Protein AF-0000000087748034 (afdb_homodimer)

Structure (mmCIF, N/CA/C/O backbone):
data_AF-0000000087748034-model_v1
#
loop_
_entity.id
_entity.type
_entity.pdbx_description
1 polymer 'Histidine acid phosphatase'
#
loop_
_atom_site.group_PDB
_atom_site.id
_atom_site.type_symbol
_atom_site.label_atom_id
_atom_site.label_alt_id
_atom_site.label_comp_id
_atom_site.label_asym_id
_atom_site.label_entity_id
_atom_site.label_seq_id
_atom_site.pdbx_PDB_ins_code
_atom_site.Cartn_x
_atom_site.Cartn_y
_atom_site.Cartn_z
_atom_site.occupancy
_atom_site.B_iso_or_equiv
_atom_site.auth_seq_id
_atom_site.auth_comp_id
_atom_site.auth_asym_id
_atom_site.auth_atom_id
_atom_site.pdbx_PDB_model_num
ATOM 1 N N . MET A 1 1 ? -36.781 3.859 18.625 1 56.34 1 MET A N 1
ATOM 2 C CA . MET A 1 1 ? -36.312 2.594 18.062 1 56.34 1 MET A CA 1
ATOM 3 C C . MET A 1 1 ? -34.812 2.633 17.781 1 56.34 1 MET A C 1
ATOM 5 O O . MET A 1 1 ? -34.281 3.688 17.469 1 56.34 1 MET A O 1
ATOM 9 N N . ASP A 1 2 ? -34.062 1.577 18.156 1 84.31 2 ASP A N 1
ATOM 10 C CA . ASP A 1 2 ? -32.625 1.481 18.047 1 84.31 2 ASP A CA 1
ATOM 11 C C . ASP A 1 2 ? -32.188 1.402 16.578 1 84.31 2 ASP A C 1
ATOM 13 O O . ASP A 1 2 ? -32.906 0.862 15.742 1 84.31 2 ASP A O 1
ATOM 17 N N . SER A 1 3 ? -31.25 2.23 16.062 1 94.75 3 SER A N 1
ATOM 18 C CA . SER A 1 3 ? -30.75 2.207 14.695 1 94.75 3 SER A CA 1
ATOM 19 C C . SER A 1 3 ? -29.781 1.055 14.484 1 94.75 3 SER A C 1
ATOM 21 O O . SER A 1 3 ? -29.219 0.518 15.445 1 94.75 3 SER A O 1
ATOM 23 N N . GLU A 1 4 ? -29.781 0.592 13.289 1 96.69 4 GLU A N 1
ATOM 24 C CA . GLU A 1 4 ? -28.859 -0.47 12.906 1 96.69 4 GLU A CA 1
ATOM 25 C C . GLU A 1 4 ? -27.609 0.097 12.219 1 96.69 4 GLU A C 1
ATOM 27 O O . GLU A 1 4 ? -27.719 0.915 11.305 1 96.69 4 GLU A O 1
ATOM 32 N N . LEU A 1 5 ? -26.422 -0.337 12.711 1 97.75 5 LEU A N 1
ATOM 33 C CA . LEU A 1 5 ? -25.156 0.064 12.109 1 97.75 5 LEU A CA 1
ATOM 34 C C . LEU A 1 5 ? -24.797 -0.843 10.938 1 97.75 5 LEU A C 1
ATOM 36 O O . LEU A 1 5 ? -24.812 -2.068 11.062 1 97.75 5 LEU A O 1
ATOM 40 N N . HIS A 1 6 ? -24.422 -0.184 9.734 1 96.56 6 HIS A N 1
ATOM 41 C CA . HIS A 1 6 ? -24.156 -0.978 8.539 1 96.56 6 HIS A CA 1
ATOM 42 C C . HIS A 1 6 ? -22.719 -0.833 8.078 1 96.56 6 HIS A C 1
ATOM 44 O O . HIS A 1 6 ? -22.172 -1.727 7.422 1 96.56 6 HIS A O 1
ATOM 50 N N . LEU A 1 7 ? -22.109 0.277 8.367 1 97.94 7 LEU A N 1
ATOM 51 C CA . LEU A 1 7 ? -20.797 0.588 7.84 1 97.94 7 LEU A CA 1
ATOM 52 C C . LEU A 1 7 ? -20.094 1.641 8.695 1 97.94 7 LEU A C 1
ATOM 54 O O . LEU A 1 7 ? -20.734 2.572 9.188 1 97.94 7 LEU A O 1
ATOM 58 N N . VAL A 1 8 ? -18.797 1.468 8.844 1 98.75 8 VAL A N 1
ATOM 59 C CA . VAL A 1 8 ? -17.953 2.479 9.477 1 98.75 8 VAL A CA 1
ATOM 60 C C . VAL A 1 8 ? -16.828 2.887 8.523 1 98.75 8 VAL A C 1
ATOM 62 O O . VAL A 1 8 ? -16.203 2.031 7.902 1 98.75 8 VAL A O 1
ATOM 65 N N . VAL A 1 9 ? -16.625 4.168 8.352 1 98.81 9 VAL A N 1
ATOM 66 C CA . VAL A 1 9 ? -15.484 4.738 7.633 1 98.81 9 VAL A CA 1
ATOM 67 C C . VAL A 1 9 ? -14.688 5.648 8.562 1 98.81 9 VAL A C 1
ATOM 69 O O . VAL A 1 9 ? -15.266 6.418 9.328 1 98.81 9 VAL A O 1
ATOM 72 N N . SER A 1 10 ? -13.398 5.516 8.562 1 98.88 10 SER A N 1
ATOM 73 C CA . SER A 1 10 ? -12.586 6.473 9.305 1 98.88 10 SER A CA 1
ATOM 74 C C . SER A 1 10 ? -11.531 7.109 8.414 1 98.88 10 SER A C 1
ATOM 76 O O . SER A 1 10 ? -11.055 6.488 7.461 1 98.88 10 SER A O 1
ATOM 78 N N . LEU A 1 11 ? -11.25 8.336 8.594 1 98.88 11 LEU A N 1
ATOM 79 C CA . LEU A 1 11 ? -10.086 9.055 8.102 1 98.88 11 LEU A CA 1
ATOM 80 C C . LEU A 1 11 ? -9.195 9.516 9.25 1 98.88 11 LEU A C 1
ATOM 82 O O . LEU A 1 11 ? -9.633 10.305 10.102 1 98.88 11 LEU A O 1
ATOM 86 N N . THR A 1 12 ? -7.973 9.023 9.266 1 98.88 12 THR A N 1
ATOM 87 C CA . THR A 1 12 ? -7.086 9.234 10.406 1 98.88 12 THR A CA 1
ATOM 88 C C . THR A 1 12 ? -5.82 9.969 9.977 1 98.88 12 THR A C 1
ATOM 90 O O . THR A 1 12 ? -5.176 9.586 9 1 98.88 12 THR A O 1
ATOM 93 N N . ARG A 1 13 ? -5.484 11.008 10.703 1 98.75 13 ARG A N 1
ATOM 94 C CA . ARG A 1 13 ? -4.191 11.672 10.547 1 98.75 13 ARG A CA 1
ATOM 95 C C . ARG A 1 13 ? -3.057 10.789 11.047 1 98.75 13 ARG A C 1
ATOM 97 O O . ARG A 1 13 ? -3.189 10.109 12.062 1 98.75 13 ARG A O 1
ATOM 104 N N . HIS A 1 14 ? -1.944 10.828 10.352 1 98.62 14 HIS A N 1
ATOM 105 C CA . HIS A 1 14 ? -0.799 10.07 10.844 1 98.62 14 HIS A CA 1
ATOM 106 C C . HIS A 1 14 ? -0.396 10.523 12.242 1 98.62 14 HIS A C 1
ATOM 108 O O . HIS A 1 14 ? -0.823 11.586 12.703 1 98.62 14 HIS A O 1
ATOM 114 N N . GLY A 1 15 ? 0.425 9.703 12.945 1 98.44 15 GLY A N 1
ATOM 115 C CA . GLY A 1 15 ? 0.906 10.016 14.289 1 98.44 15 GLY A CA 1
ATOM 116 C C . GLY A 1 15 ? 2.066 10.992 14.289 1 98.44 15 GLY A C 1
ATOM 117 O O . GLY A 1 15 ? 2.447 11.516 13.242 1 98.44 15 GLY A O 1
ATOM 118 N N . SER A 1 16 ? 2.574 11.188 15.477 1 98.19 16 SER A N 1
ATOM 119 C CA . SER A 1 16 ? 3.723 12.07 15.641 1 98.19 16 SER A CA 1
ATOM 120 C C . SER A 1 16 ? 4.91 11.602 14.812 1 98.19 16 SER A C 1
ATOM 122 O O . SER A 1 16 ? 5.168 10.406 14.703 1 98.19 16 SER A O 1
ATOM 124 N N . ARG A 1 17 ? 5.621 12.57 14.297 1 97.81 17 ARG A N 1
ATOM 125 C CA . ARG A 1 17 ? 6.734 12.266 13.406 1 97.81 17 ARG A CA 1
ATOM 126 C C . ARG A 1 17 ? 7.926 13.172 13.688 1 97.81 17 ARG A C 1
ATOM 128 O O . ARG A 1 17 ? 7.805 14.148 14.43 1 97.81 17 ARG A O 1
ATOM 135 N N . ALA A 1 18 ? 9.086 12.828 13.109 1 97.56 18 ALA A N 1
ATOM 136 C CA . ALA A 1 18 ? 10.273 13.68 13.164 1 97.56 18 ALA A CA 1
ATOM 137 C C . ALA A 1 18 ? 10.141 14.867 12.219 1 97.56 18 ALA A C 1
ATOM 139 O O . ALA A 1 18 ? 9.383 14.812 11.242 1 97.56 18 ALA A O 1
ATOM 140 N N . PRO A 1 19 ? 10.844 15.961 12.531 1 97.81 19 PRO A N 1
ATOM 141 C CA . PRO A 1 19 ? 10.805 17.125 11.641 1 97.81 19 PRO A CA 1
ATOM 142 C C . PRO A 1 19 ? 11.367 16.828 10.25 1 97.81 19 PRO A C 1
ATOM 144 O O . PRO A 1 19 ? 12.07 15.828 10.07 1 97.81 19 PRO A O 1
ATOM 147 N N . ASN A 1 20 ? 10.977 17.656 9.297 1 96.25 20 ASN A N 1
ATOM 148 C CA . ASN A 1 20 ? 11.594 17.578 7.98 1 96.25 20 ASN A CA 1
ATOM 149 C C . ASN A 1 20 ? 13.086 17.859 8.039 1 96.25 20 ASN A C 1
ATOM 151 O O . ASN A 1 20 ? 13.555 18.562 8.938 1 96.25 20 ASN A O 1
ATOM 155 N N . ASN A 1 21 ? 13.781 17.375 7.074 1 93.06 21 ASN A N 1
ATOM 156 C CA . ASN A 1 21 ? 15.242 17.5 7.047 1 93.06 21 ASN A CA 1
ATOM 157 C C . ASN A 1 21 ? 15.68 18.953 7.059 1 93.06 21 ASN A C 1
ATOM 159 O O . ASN A 1 21 ? 16.719 19.281 7.629 1 93.06 21 ASN A O 1
ATOM 163 N N . ILE A 1 22 ? 14.953 19.828 6.551 1 95.62 22 ILE A N 1
ATOM 164 C CA . ILE A 1 22 ? 15.32 21.234 6.395 1 95.62 22 ILE A CA 1
ATOM 165 C C . ILE A 1 22 ? 15.406 21.891 7.766 1 95.62 22 ILE A C 1
ATOM 167 O O . ILE A 1 22 ? 16.031 22.938 7.914 1 95.62 22 ILE A O 1
ATOM 171 N N . ALA A 1 23 ? 14.781 21.312 8.75 1 96.38 23 ALA A N 1
ATOM 172 C CA . ALA A 1 23 ? 14.781 21.875 10.102 1 96.38 23 ALA A CA 1
ATOM 173 C C . ALA A 1 23 ? 16.203 22.031 10.633 1 96.38 23 ALA A C 1
ATOM 175 O O . ALA A 1 23 ? 16.5 22.953 11.391 1 96.38 23 ALA A O 1
ATOM 176 N N . LYS A 1 24 ? 17.094 21.188 10.133 1 95.31 24 LYS A N 1
ATOM 177 C CA . LYS A 1 24 ? 18.484 21.234 10.547 1 95.31 24 LYS A CA 1
ATOM 178 C C . LYS A 1 24 ? 19.141 22.547 10.125 1 95.31 24 LYS A C 1
ATOM 180 O O . LYS A 1 24 ? 20.031 23.062 10.82 1 95.31 24 LYS A O 1
ATOM 185 N N . PHE A 1 25 ? 18.656 23.031 9.039 1 96.75 25 PHE A N 1
ATOM 186 C CA . PHE A 1 25 ? 19.25 24.234 8.477 1 96.75 25 PHE A CA 1
ATOM 187 C C . PHE A 1 25 ? 18.484 25.484 8.906 1 96.75 25 PHE A C 1
ATOM 189 O O . PHE A 1 25 ? 19.062 26.578 8.969 1 96.75 25 PHE A O 1
ATOM 196 N N . LEU A 1 26 ? 17.25 25.312 9.266 1 97.94 26 LEU A N 1
ATOM 197 C CA . LEU A 1 26 ? 16.422 26.422 9.695 1 97.94 26 LEU A CA 1
ATOM 198 C C . LEU A 1 26 ? 16.781 26.875 11.109 1 97.94 26 LEU A C 1
ATOM 200 O O . LEU A 1 26 ? 16.672 28.047 11.445 1 97.94 26 LEU A O 1
ATOM 204 N N . CYS A 1 27 ? 17.203 25.922 11.922 1 98.19 27 CYS A N 1
ATOM 205 C CA . CYS A 1 27 ? 17.484 26.219 13.32 1 98.19 27 CYS A CA 1
ATOM 206 C C . CYS A 1 27 ? 18.688 25.406 13.812 1 98.19 27 CYS A C 1
ATOM 208 O O . CYS A 1 27 ? 18.531 24.484 14.609 1 98.19 27 CYS A O 1
ATOM 210 N N . PRO A 1 28 ? 19.875 25.766 13.43 1 97.81 28 PRO A N 1
ATOM 211 C CA . PRO A 1 28 ? 21.078 25.031 13.844 1 97.81 28 PRO A CA 1
ATOM 212 C C . PRO A 1 28 ? 21.234 24.953 15.359 1 97.81 28 PRO A C 1
ATOM 214 O O . PRO A 1 28 ? 21.797 23.984 15.883 1 97.81 28 PRO A O 1
ATOM 217 N N . ASN A 1 29 ? 20.672 25.891 16.094 1 98.5 29 ASN A N 1
ATOM 218 C CA . ASN A 1 29 ? 20.781 25.906 17.547 1 98.5 29 ASN A CA 1
ATOM 219 C C . ASN A 1 29 ? 19.922 24.828 18.188 1 98.5 29 ASN A C 1
ATOM 221 O O . ASN A 1 29 ? 20 24.594 19.406 1 98.5 29 ASN A O 1
ATOM 225 N N . ASN A 1 30 ? 19.078 24.156 17.422 1 98.12 30 ASN A N 1
ATOM 226 C CA . ASN A 1 30 ? 18.203 23.094 17.938 1 98.12 30 ASN A CA 1
ATOM 227 C C . ASN A 1 30 ? 18.656 21.719 17.438 1 98.12 30 ASN A C 1
ATOM 229 O O . ASN A 1 30 ? 17.875 20.766 17.484 1 98.12 30 ASN A O 1
ATOM 233 N N . LEU A 1 31 ? 19.844 21.531 16.875 1 97.19 31 LEU A N 1
ATOM 234 C CA . LEU A 1 31 ? 20.359 20.281 16.312 1 97.19 31 LEU A CA 1
ATOM 235 C C . LEU A 1 31 ? 20.422 19.203 17.375 1 97.19 31 LEU A C 1
ATOM 237 O O . LEU A 1 31 ? 20.281 18.016 17.078 1 97.19 31 LEU A O 1
ATOM 241 N N . GLY A 1 32 ? 20.688 19.656 18.594 1 96.94 32 GLY A N 1
ATOM 242 C CA . GLY A 1 32 ? 20.688 18.688 19.688 1 96.94 32 GLY A CA 1
ATOM 243 C C . GLY A 1 32 ? 19.391 17.906 19.797 1 96.94 32 GLY A C 1
ATOM 244 O O . GLY A 1 32 ? 19.391 16.688 19.969 1 96.94 32 GLY A O 1
ATOM 245 N N . ASN A 1 33 ? 18.25 18.625 19.703 1 97.5 33 ASN A N 1
ATOM 246 C CA . ASN A 1 33 ? 16.938 17.969 19.719 1 97.5 33 ASN A CA 1
ATOM 247 C C . ASN A 1 33 ? 16.75 17.109 18.469 1 97.5 33 ASN A C 1
ATOM 249 O O . ASN A 1 33 ? 16.234 16 18.547 1 97.5 33 ASN A O 1
ATOM 253 N N . PHE A 1 34 ? 17.141 17.625 17.312 1 95.88 34 PHE A N 1
ATOM 254 C CA . PHE A 1 34 ? 17 16.906 16.047 1 95.88 34 PHE A CA 1
ATOM 255 C C . PHE A 1 34 ? 17.672 15.547 16.125 1 95.88 34 PHE A C 1
ATOM 257 O O . PHE A 1 34 ? 17.125 14.555 15.625 1 95.88 34 PHE A O 1
ATOM 264 N N . ALA A 1 35 ? 18.766 15.43 16.781 1 94.19 35 ALA A N 1
ATOM 265 C CA . ALA A 1 35 ? 19.562 14.211 16.875 1 94.19 35 ALA A CA 1
ATOM 266 C C . ALA A 1 35 ? 18.906 13.188 17.797 1 94.19 35 ALA A C 1
ATOM 268 O O . ALA A 1 35 ? 19.281 12.016 17.812 1 94.19 35 ALA A O 1
ATOM 269 N N . LYS A 1 36 ? 17.938 13.656 18.531 1 94.56 36 LYS A N 1
ATOM 270 C CA . LYS A 1 36 ? 17.328 12.781 19.531 1 94.56 36 LYS A CA 1
ATOM 271 C C . LYS A 1 36 ? 16.156 11.992 18.938 1 94.56 36 LYS A C 1
ATOM 273 O O . LYS A 1 36 ? 15.617 11.094 19.594 1 94.56 36 LYS A O 1
ATOM 278 N N . TYR A 1 37 ? 15.789 12.328 17.719 1 93.94 37 TYR A N 1
ATOM 279 C CA . TYR A 1 37 ? 14.812 11.508 17.031 1 93.94 37 TYR A CA 1
ATOM 280 C C . TYR A 1 37 ? 15.453 10.227 16.5 1 93.94 37 TYR A C 1
ATOM 282 O O . TYR A 1 37 ? 16.422 10.281 15.727 1 93.94 37 TYR A O 1
ATOM 290 N N . HIS A 1 38 ? 14.969 9.062 16.844 1 89.12 38 HIS A N 1
ATOM 291 C CA . HIS A 1 38 ? 15.578 7.785 16.469 1 89.12 38 HIS A CA 1
ATOM 292 C C . HIS A 1 38 ? 14.914 7.203 15.227 1 89.12 38 HIS A C 1
ATOM 294 O O . HIS A 1 38 ? 14.82 5.984 15.086 1 89.12 38 HIS A O 1
ATOM 300 N N . VAL A 1 39 ? 14.312 7.988 14.438 1 94.81 39 VAL A N 1
ATOM 301 C CA . VAL A 1 39 ? 13.758 7.68 13.125 1 94.81 39 VAL A CA 1
ATOM 302 C C . VAL A 1 39 ? 14.242 8.711 12.109 1 94.81 39 VAL A C 1
ATOM 304 O O . VAL A 1 39 ? 14.656 9.812 12.477 1 94.81 39 VAL A O 1
ATOM 307 N N . PRO A 1 40 ? 14.25 8.336 10.836 1 94.19 40 PRO A N 1
ATOM 308 C CA . PRO A 1 40 ? 14.633 9.328 9.828 1 94.19 40 PRO A CA 1
ATOM 309 C C . PRO A 1 40 ? 13.719 10.547 9.828 1 94.19 40 PRO A C 1
ATOM 311 O O . PRO A 1 40 ? 12.586 10.477 10.305 1 94.19 40 PRO A O 1
ATOM 314 N N . PRO A 1 41 ? 14.203 11.688 9.266 1 94.81 41 PRO A N 1
ATOM 315 C CA . PRO A 1 41 ? 13.328 12.859 9.109 1 94.81 41 PRO A CA 1
ATOM 316 C C . PRO A 1 41 ? 12 12.516 8.445 1 94.81 41 PRO A C 1
ATOM 318 O O . PRO A 1 41 ? 11.945 11.672 7.551 1 94.81 41 PRO A O 1
ATOM 321 N N . GLU A 1 42 ? 10.898 13.109 8.969 1 96.19 42 GLU A N 1
ATOM 322 C CA . GLU A 1 42 ? 9.547 13.039 8.422 1 96.19 42 GLU A CA 1
ATOM 323 C C . GLU A 1 42 ? 8.852 11.734 8.82 1 96.19 42 GLU A C 1
ATOM 325 O O . GLU A 1 42 ? 7.648 11.586 8.617 1 96.19 42 GLU A O 1
ATOM 330 N N . GLN A 1 43 ? 9.609 10.789 9.398 1 96.5 43 GLN A N 1
ATOM 331 C CA . GLN A 1 43 ? 9.016 9.477 9.625 1 96.5 43 GLN A CA 1
ATOM 332 C C . GLN A 1 43 ? 8.422 9.375 11.023 1 96.5 43 GLN A C 1
ATOM 334 O O . GLN A 1 43 ? 8.766 10.156 11.914 1 96.5 43 GLN A O 1
ATOM 339 N N . LEU A 1 44 ? 7.559 8.422 11.164 1 96.88 44 LEU A N 1
ATOM 340 C CA . LEU A 1 44 ? 6.781 8.203 12.375 1 96.88 44 LEU A CA 1
ATOM 341 C C . LEU A 1 44 ? 7.691 7.848 13.547 1 96.88 44 LEU A C 1
ATOM 343 O O . LEU A 1 44 ? 8.602 7.031 13.406 1 96.88 44 LEU A O 1
ATOM 347 N N . THR A 1 45 ? 7.484 8.477 14.727 1 96.94 45 THR A N 1
ATOM 348 C CA . THR A 1 45 ? 8.227 8.164 15.945 1 96.94 45 THR A CA 1
ATOM 349 C C . THR A 1 45 ? 7.516 7.078 16.75 1 96.94 45 THR A C 1
ATOM 351 O O . THR A 1 45 ? 6.402 6.676 16.406 1 96.94 45 THR A O 1
ATOM 354 N N . GLU A 1 46 ? 8.141 6.621 17.844 1 96.75 46 GLU A N 1
ATOM 355 C CA . GLU A 1 46 ? 7.516 5.664 18.75 1 96.75 46 GLU A CA 1
ATOM 356 C C . GLU A 1 46 ? 6.227 6.227 19.344 1 96.75 46 GLU A C 1
ATOM 358 O O . GLU A 1 46 ? 5.25 5.496 19.531 1 96.75 46 GLU A O 1
ATOM 363 N N . ASN A 1 47 ? 6.242 7.559 19.594 1 97.44 47 ASN A N 1
ATOM 364 C CA . ASN A 1 47 ? 5.031 8.195 20.109 1 97.44 47 ASN A CA 1
ATOM 365 C C . ASN A 1 47 ? 3.9 8.141 19.078 1 97.44 47 ASN A C 1
ATOM 367 O O . ASN A 1 47 ? 2.75 7.879 19.438 1 97.44 47 ASN A O 1
ATOM 371 N N . GLY A 1 48 ? 4.285 8.43 17.844 1 98 48 GLY A N 1
ATOM 372 C CA . GLY A 1 48 ? 3.293 8.344 16.781 1 98 48 GLY A CA 1
ATOM 373 C C . GLY A 1 48 ? 2.701 6.949 16.641 1 98 48 GLY A C 1
ATOM 374 O O . GLY A 1 48 ? 1.493 6.801 16.438 1 98 48 GLY A O 1
ATOM 375 N N . MET A 1 49 ? 3.508 5.973 16.719 1 97.94 49 MET A N 1
ATOM 376 C CA . MET A 1 49 ? 3.059 4.586 16.609 1 97.94 49 MET A CA 1
ATOM 377 C C . MET A 1 49 ? 2.146 4.215 17.781 1 97.94 49 MET A C 1
ATOM 379 O O . MET A 1 49 ? 1.122 3.561 17.594 1 97.94 49 MET A O 1
ATOM 383 N N . LYS A 1 50 ? 2.486 4.684 18.953 1 98 50 LYS A N 1
ATOM 384 C CA . LYS A 1 50 ? 1.654 4.438 20.125 1 98 50 LYS A CA 1
ATOM 385 C C . LYS A 1 50 ? 0.295 5.117 19.984 1 98 50 LYS A C 1
ATOM 387 O O . LYS A 1 50 ? -0.73 4.551 20.375 1 98 50 LYS A O 1
ATOM 392 N N . GLN A 1 51 ? 0.323 6.301 19.5 1 98.56 51 GLN A N 1
ATOM 393 C CA . GLN A 1 51 ? -0.917 7.039 19.297 1 98.56 51 GLN A CA 1
ATOM 394 C C . GLN A 1 51 ? -1.854 6.285 18.359 1 98.56 51 GLN A C 1
ATOM 396 O O . GLN A 1 51 ? -3.049 6.16 18.625 1 98.56 51 GLN A O 1
ATOM 401 N N . LEU A 1 52 ? -1.293 5.754 17.281 1 98.75 52 LEU A N 1
ATOM 402 C CA . LEU A 1 52 ? -2.135 5.055 16.312 1 98.75 52 LEU A CA 1
ATOM 403 C C . LEU A 1 52 ? -2.557 3.689 16.844 1 98.75 52 LEU A C 1
ATOM 405 O O . LEU A 1 52 ? -3.664 3.225 16.578 1 98.75 52 LEU A O 1
ATOM 409 N N . ARG A 1 53 ? -1.693 3.014 17.594 1 98.38 53 ARG A N 1
ATOM 410 C CA . ARG A 1 53 ? -2.146 1.804 18.281 1 98.38 53 ARG A CA 1
ATOM 411 C C . ARG A 1 53 ? -3.35 2.094 19.172 1 98.38 53 ARG A C 1
ATOM 413 O O . ARG A 1 53 ? -4.312 1.321 19.188 1 98.38 53 ARG A O 1
ATOM 420 N N . SER A 1 54 ? -3.303 3.24 19.859 1 98.62 54 SER A N 1
ATOM 421 C CA . SER A 1 54 ? -4.418 3.65 20.703 1 98.62 54 SER A CA 1
ATOM 422 C C . SER A 1 54 ? -5.676 3.906 19.875 1 98.62 54 SER A C 1
ATOM 424 O O . SER A 1 54 ? -6.785 3.602 20.312 1 98.62 54 SER A O 1
ATOM 426 N N . ALA A 1 55 ? -5.477 4.488 18.75 1 98.81 55 ALA A N 1
ATOM 427 C CA . ALA A 1 55 ? -6.621 4.684 17.859 1 98.81 55 ALA A CA 1
ATOM 428 C C . ALA A 1 55 ? -7.254 3.346 17.484 1 98.81 55 ALA A C 1
ATOM 430 O O . ALA A 1 55 ? -8.484 3.211 17.484 1 98.81 55 ALA A O 1
ATOM 431 N N . GLY A 1 56 ? -6.398 2.371 17.109 1 98.75 56 GLY A N 1
ATOM 432 C CA . GLY A 1 56 ? -6.891 1.034 16.828 1 98.75 56 GLY A CA 1
ATOM 433 C C . GLY A 1 56 ? -7.609 0.399 18 1 98.75 56 GLY A C 1
ATOM 434 O O . GLY A 1 56 ? -8.641 -0.253 17.828 1 98.75 56 GLY A O 1
ATOM 435 N N . GLN A 1 57 ? -7.074 0.595 19.203 1 98.75 57 GLN A N 1
ATOM 436 C CA . GLN A 1 57 ? -7.691 0.079 20.422 1 98.75 57 GLN A CA 1
ATOM 437 C C . GLN A 1 57 ? -9.062 0.704 20.641 1 98.75 57 GLN A C 1
ATOM 439 O O . GLN A 1 57 ? -9.992 0.032 21.109 1 98.75 57 GLN A O 1
ATOM 444 N N . HIS A 1 58 ? -9.156 1.978 20.344 1 98.88 58 HIS A N 1
ATOM 445 C CA . HIS A 1 58 ? -10.453 2.643 20.438 1 98.88 58 HIS A CA 1
ATOM 446 C C . HIS A 1 58 ? -11.469 2.02 19.5 1 98.88 58 HIS A C 1
ATOM 448 O O . HIS A 1 58 ? -12.609 1.751 19.891 1 98.88 58 HIS A O 1
ATOM 454 N N . VAL A 1 59 ? -11.055 1.828 18.25 1 98.81 59 VAL A N 1
ATOM 455 C CA . VAL A 1 59 ? -11.938 1.21 17.266 1 98.81 59 VAL A CA 1
ATOM 456 C C . VAL A 1 59 ? -12.352 -0.181 17.75 1 98.81 59 VAL A C 1
ATOM 458 O O . VAL A 1 59 ? -13.523 -0.555 17.641 1 98.81 59 VAL A O 1
ATOM 461 N N . ARG A 1 60 ? -11.43 -0.969 18.25 1 98.75 60 ARG A N 1
ATOM 462 C CA . ARG A 1 60 ? -11.727 -2.301 18.766 1 98.75 60 ARG A CA 1
ATOM 463 C C . ARG A 1 60 ? -12.727 -2.23 19.906 1 98.75 60 ARG A C 1
ATOM 465 O O . ARG A 1 60 ? -13.711 -2.969 19.938 1 98.75 60 ARG A O 1
ATOM 472 N N . ALA A 1 61 ? -12.469 -1.36 20.875 1 98.75 61 ALA A N 1
ATOM 473 C CA . ALA A 1 61 ? -13.336 -1.228 22.047 1 98.75 61 ALA A CA 1
ATOM 474 C C . ALA A 1 61 ? -14.766 -0.911 21.641 1 98.75 61 ALA A C 1
ATOM 476 O O . ALA A 1 61 ? -15.719 -1.485 22.172 1 98.75 61 ALA A O 1
ATOM 477 N N . GLU A 1 62 ? -14.883 -0.022 20.672 1 98.69 62 GLU A N 1
ATOM 478 C CA . GLU A 1 62 ? -16.203 0.441 20.266 1 98.69 62 GLU A CA 1
ATOM 479 C C . GLU A 1 62 ? -16.906 -0.595 19.391 1 98.69 62 GLU A C 1
ATOM 481 O O . GLU A 1 62 ? -18.047 -0.961 19.656 1 98.69 62 GLU A O 1
ATOM 486 N N . TYR A 1 63 ? -16.219 -1.141 18.391 1 98.62 63 TYR A N 1
ATOM 487 C CA . TYR A 1 63 ? -16.922 -1.837 17.328 1 98.62 63 TYR A CA 1
ATOM 488 C C . TYR A 1 63 ? -16.797 -3.348 17.469 1 98.62 63 TYR A C 1
ATOM 490 O O . TYR A 1 63 ? -17.578 -4.109 16.922 1 98.62 63 TYR A O 1
ATOM 498 N N . VAL A 1 64 ? -15.75 -3.85 18.125 1 98.25 64 VAL A N 1
ATOM 499 C CA . VAL A 1 64 ? -15.586 -5.281 18.359 1 98.25 64 VAL A CA 1
ATOM 500 C C . VAL A 1 64 ? -16.172 -5.648 19.719 1 98.25 64 VAL A C 1
ATOM 502 O O . VAL A 1 64 ? -17.047 -6.516 19.812 1 98.25 64 VAL A O 1
ATOM 505 N N . ASP A 1 65 ? -15.766 -4.918 20.766 1 98.44 65 ASP A N 1
ATOM 506 C CA . ASP A 1 65 ? -16.094 -5.32 22.125 1 98.44 65 ASP A CA 1
ATOM 507 C C . ASP A 1 65 ? -17.484 -4.836 22.531 1 98.44 65 ASP A C 1
ATOM 509 O O . ASP A 1 65 ? -18.281 -5.617 23.047 1 98.44 65 ASP A O 1
ATOM 513 N N . LYS A 1 66 ? -17.766 -3.586 22.297 1 98.25 66 LYS A N 1
ATOM 514 C CA . LYS A 1 66 ? -19.016 -2.996 22.797 1 98.25 66 LYS A CA 1
ATOM 515 C C . LYS A 1 66 ? -20.172 -3.314 21.859 1 98.25 66 LYS A C 1
ATOM 517 O O . LYS A 1 66 ? -21.172 -3.906 22.281 1 98.25 66 LYS A O 1
ATOM 522 N N . LEU A 1 67 ? -20.047 -2.959 20.547 1 97.81 67 LEU A N 1
ATOM 523 C CA . LEU A 1 67 ? -21.172 -3.029 19.625 1 97.81 67 LEU A CA 1
ATOM 524 C C . LEU A 1 67 ? -21.25 -4.402 18.969 1 97.81 67 LEU A C 1
ATOM 526 O O . LEU A 1 67 ? -22.281 -4.75 18.375 1 97.81 67 LEU A O 1
ATOM 530 N N . LYS A 1 68 ? -20.156 -5.16 19 1 97.12 68 LYS A N 1
ATOM 531 C CA . LYS A 1 68 ? -20.062 -6.469 18.359 1 97.12 68 LYS A CA 1
ATOM 532 C C . LYS A 1 68 ? -20.375 -6.379 16.859 1 97.12 68 LYS A C 1
ATOM 534 O O . LYS A 1 68 ? -21.031 -7.262 16.312 1 97.12 68 LYS A O 1
ATOM 539 N N . PHE A 1 69 ? -20.125 -5.297 16.312 1 97.31 69 PHE A N 1
ATOM 540 C CA . PHE A 1 69 ? -20.328 -5.031 14.898 1 97.31 69 PHE A CA 1
ATOM 541 C C . PHE A 1 69 ? -19.25 -5.703 14.055 1 97.31 69 PHE A C 1
ATOM 543 O O . PHE A 1 69 ? -19.547 -6.301 13.016 1 97.31 69 PHE A O 1
ATOM 550 N N . LEU A 1 70 ? -17.938 -5.531 14.469 1 97.19 70 LEU A N 1
ATOM 551 C CA . LEU A 1 70 ? -16.812 -6.195 13.828 1 97.19 70 LEU A CA 1
ATOM 552 C C . LEU A 1 70 ? -16.438 -7.469 14.578 1 97.19 70 LEU A C 1
ATOM 554 O O . LEU A 1 70 ? -16.656 -7.566 15.789 1 97.19 70 LEU A O 1
ATOM 558 N N . SER A 1 71 ? -15.875 -8.422 13.828 1 95.38 71 SER A N 1
ATOM 559 C CA . SER A 1 71 ? -15.352 -9.648 14.43 1 95.38 71 SER A CA 1
ATOM 560 C C . SER A 1 71 ? -14.039 -9.391 15.156 1 95.38 71 SER A C 1
ATOM 562 O O . SER A 1 71 ? -13.367 -8.383 14.906 1 95.38 71 SER A O 1
ATOM 564 N N . PRO A 1 72 ? -13.703 -10.281 16.078 1 94.81 72 PRO A N 1
ATOM 565 C CA . PRO A 1 72 ? -12.438 -10.125 16.812 1 94.81 72 PRO A CA 1
ATOM 566 C C . PRO A 1 72 ? -11.219 -10.266 15.898 1 94.81 72 PRO A C 1
ATOM 568 O O . PRO A 1 72 ? -10.117 -9.852 16.281 1 94.81 72 PRO A O 1
ATOM 571 N N . THR A 1 73 ? -11.422 -10.914 14.773 1 94.19 73 THR A N 1
ATOM 572 C CA . THR A 1 73 ? -10.359 -11.039 13.773 1 94.19 73 THR A CA 1
ATOM 573 C C . THR A 1 73 ? -10.781 -10.406 12.453 1 94.19 73 THR A C 1
ATOM 575 O O . THR A 1 73 ? -11.977 -10.234 12.195 1 94.19 73 THR A O 1
ATOM 578 N N . ILE A 1 74 ? -9.766 -10.125 11.633 1 95.31 74 ILE A N 1
ATOM 579 C CA . ILE A 1 74 ? -10.055 -9.43 10.383 1 95.31 74 ILE A CA 1
ATOM 580 C C . ILE A 1 74 ? -10.805 -10.367 9.438 1 95.31 74 ILE A C 1
ATOM 582 O O . ILE A 1 74 ? -11.438 -9.914 8.477 1 95.31 74 ILE A O 1
ATOM 586 N N . ASN A 1 75 ? -10.797 -11.656 9.617 1 91.69 75 ASN A N 1
ATOM 587 C CA . ASN A 1 75 ? -11.336 -12.672 8.727 1 91.69 75 ASN A CA 1
ATOM 588 C C . ASN A 1 75 ? -12.859 -12.719 8.781 1 91.69 75 ASN A C 1
ATOM 590 O O . ASN A 1 75 ? -13.492 -13.375 7.953 1 91.69 75 ASN A O 1
ATOM 594 N N . GLY A 1 76 ? -13.438 -12.062 9.672 1 87.38 76 GLY A N 1
ATOM 595 C CA . GLY A 1 76 ? -14.891 -12.047 9.773 1 87.38 76 GLY A CA 1
ATOM 596 C C . GLY A 1 76 ? -15.453 -13.312 10.398 1 87.38 76 GLY A C 1
ATOM 597 O O . GLY A 1 76 ? -14.719 -14.25 10.695 1 87.38 76 GLY A O 1
ATOM 598 N N . PRO A 1 77 ? -16.719 -13.352 10.68 1 82 77 PRO A N 1
ATOM 599 C CA . PRO A 1 77 ? -17.359 -14.469 11.398 1 82 77 PRO A CA 1
ATOM 600 C C . PRO A 1 77 ? -17.281 -15.781 10.625 1 82 77 PRO A C 1
ATOM 602 O O . PRO A 1 77 ? -17.031 -16.828 11.211 1 82 77 PRO A O 1
ATOM 605 N N . GLU A 1 78 ? -17.438 -15.867 9.375 1 80.81 78 GLU A N 1
ATOM 606 C CA . GLU A 1 78 ? -17.438 -17.125 8.617 1 80.81 78 GLU A CA 1
ATOM 607 C C . GLU A 1 78 ? -16.266 -17.172 7.641 1 80.81 78 GLU A C 1
ATOM 609 O O . GLU A 1 78 ? -16.234 -18.031 6.75 1 80.81 78 GLU A O 1
ATOM 614 N N . HIS A 1 79 ? -15.32 -16.406 7.852 1 83.62 79 HIS A N 1
ATOM 615 C CA . HIS A 1 79 ? -14.102 -16.359 7.047 1 83.62 79 HIS A CA 1
ATOM 616 C C . HIS A 1 79 ? -14.43 -16.312 5.559 1 83.62 79 HIS A C 1
ATOM 618 O O . HIS A 1 79 ? -13.812 -17.016 4.758 1 83.62 79 HIS A O 1
ATOM 624 N N . VAL A 1 80 ? -15.391 -15.516 5.266 1 83.56 80 VAL A N 1
ATOM 625 C CA . VAL A 1 80 ? -15.805 -15.43 3.867 1 83.56 80 VAL A CA 1
ATOM 626 C C . VAL A 1 80 ? -14.992 -14.359 3.15 1 83.56 80 VAL A C 1
ATOM 628 O O . VAL A 1 80 ? -14.625 -14.523 1.986 1 83.56 80 VAL A O 1
ATOM 631 N N . HIS A 1 81 ? -14.727 -13.297 3.869 1 89.06 81 HIS A N 1
ATOM 632 C CA . HIS A 1 81 ? -13.914 -12.195 3.383 1 89.06 81 HIS A CA 1
ATOM 633 C C . HIS A 1 81 ? -13.414 -11.328 4.535 1 89.06 81 HIS A C 1
ATOM 635 O O . HIS A 1 81 ? -13.93 -11.414 5.652 1 89.06 81 HIS A O 1
ATOM 641 N N . PHE A 1 82 ? -12.438 -10.547 4.297 1 93.25 82 PHE A N 1
ATOM 642 C CA . PHE A 1 82 ? -11.977 -9.617 5.316 1 93.25 82 PHE A CA 1
ATOM 643 C C . PHE A 1 82 ? -13.055 -8.586 5.637 1 93.25 82 PHE A C 1
ATOM 645 O O . PHE A 1 82 ? -13.742 -8.102 4.734 1 93.25 82 PHE A O 1
ATOM 652 N N . GLU A 1 83 ? -13.117 -8.195 6.836 1 94.5 83 GLU A N 1
ATOM 653 C CA . GLU A 1 83 ? -14.164 -7.277 7.273 1 94.5 83 GLU A CA 1
ATOM 654 C C . GLU A 1 83 ? -13.703 -5.828 7.191 1 94.5 83 GLU A C 1
ATOM 656 O O . GLU A 1 83 ? -14.516 -4.91 7.121 1 94.5 83 GLU A O 1
ATOM 661 N N . SER A 1 84 ? -12.414 -5.672 7.242 1 96.62 84 SER A N 1
ATOM 662 C CA . SER A 1 84 ? -11.859 -4.324 7.277 1 96.62 84 SER A CA 1
ATOM 663 C C . SER A 1 84 ? -10.922 -4.082 6.105 1 96.62 84 SER A C 1
ATOM 665 O O . SER A 1 84 ? -10.203 -4.992 5.68 1 96.62 84 SER A O 1
ATOM 667 N N . TYR A 1 85 ? -10.992 -2.912 5.605 1 97.19 85 TYR A N 1
ATOM 668 C CA . TYR A 1 85 ? -10.156 -2.43 4.512 1 97.19 85 TYR A CA 1
ATOM 669 C C . TYR A 1 85 ? -9.281 -1.271 4.965 1 97.19 85 TYR A C 1
ATOM 671 O O . TYR A 1 85 ? -9.773 -0.296 5.539 1 97.19 85 TYR A O 1
ATOM 679 N N . PHE A 1 86 ? -7.949 -1.365 4.707 1 98.25 86 PHE A N 1
ATOM 680 C CA . PHE A 1 86 ? -7.02 -0.308 5.082 1 98.25 86 PHE A CA 1
ATOM 681 C C . PHE A 1 86 ? -6.391 0.323 3.848 1 98.25 86 PHE A C 1
ATOM 683 O O . PHE A 1 86 ? -5.965 -0.383 2.932 1 98.25 86 PHE A O 1
ATOM 690 N N . ARG A 1 87 ? -6.328 1.604 3.842 1 98.25 87 ARG A N 1
ATOM 691 C CA . ARG A 1 87 ? -5.688 2.354 2.764 1 98.25 87 ARG A CA 1
ATOM 692 C C . ARG A 1 87 ? -5.023 3.619 3.297 1 98.25 87 ARG A C 1
ATOM 694 O O . ARG A 1 87 ? -5.574 4.293 4.172 1 98.25 87 ARG A O 1
ATOM 701 N N . ALA A 1 88 ? -3.812 3.904 2.799 1 97.94 88 ALA A N 1
ATOM 702 C CA . ALA A 1 88 ? -3.068 5.074 3.256 1 97.94 88 ALA A CA 1
ATOM 703 C C . ALA A 1 88 ? -2.539 5.887 2.074 1 97.94 88 ALA A C 1
ATOM 705 O O . ALA A 1 88 ? -2.396 5.359 0.969 1 97.94 88 ALA A O 1
ATOM 706 N N . ASP A 1 89 ? -2.277 7.102 2.426 1 95.56 89 ASP A N 1
ATOM 707 C CA . ASP A 1 89 ? -1.57 7.969 1.487 1 95.56 89 ASP A CA 1
ATOM 708 C C . ASP A 1 89 ? -0.189 7.406 1.157 1 95.56 89 ASP A C 1
ATOM 710 O O . ASP A 1 89 ? 0.303 6.508 1.844 1 95.56 89 ASP A O 1
ATOM 714 N N . SER A 1 90 ? 0.491 7.969 0.192 1 93.12 90 SER A N 1
ATOM 715 C CA . SER A 1 90 ? 1.723 7.441 -0.386 1 93.12 90 SER A CA 1
ATOM 716 C C . SER A 1 90 ? 2.93 7.773 0.486 1 93.12 90 SER A C 1
ATOM 718 O O . SER A 1 90 ? 4.07 7.727 0.02 1 93.12 90 SER A O 1
ATOM 720 N N . ALA A 1 91 ? 2.756 8.172 1.703 1 95.88 91 ALA A N 1
ATOM 721 C CA . ALA A 1 91 ? 3.869 8.461 2.604 1 95.88 91 ALA A CA 1
ATOM 722 C C . ALA A 1 91 ? 4.086 7.32 3.592 1 95.88 91 ALA A C 1
ATOM 724 O O . ALA A 1 91 ? 3.129 6.797 4.164 1 95.88 91 ALA A O 1
ATOM 725 N N . ASP A 1 92 ? 5.324 6.984 3.859 1 95.75 92 ASP A N 1
ATOM 726 C CA . ASP A 1 92 ? 5.656 5.891 4.766 1 95.75 92 ASP A CA 1
ATOM 727 C C . ASP A 1 92 ? 5.035 6.113 6.145 1 95.75 92 ASP A C 1
ATOM 729 O O . ASP A 1 92 ? 4.559 5.164 6.773 1 95.75 92 ASP A O 1
ATOM 733 N N . ARG A 1 93 ? 5.047 7.332 6.562 1 97.25 93 ARG A N 1
ATOM 734 C CA . ARG A 1 93 ? 4.516 7.617 7.891 1 97.25 93 ARG A CA 1
ATOM 735 C C . ARG A 1 93 ? 3.018 7.336 7.953 1 97.25 93 ARG A C 1
ATOM 737 O O . ARG A 1 93 ? 2.498 6.938 9 1 97.25 93 ARG A O 1
ATOM 744 N N . CYS A 1 94 ? 2.305 7.543 6.855 1 98.06 94 CYS A N 1
ATOM 745 C CA . CYS A 1 94 ? 0.885 7.211 6.816 1 98.06 94 CYS A CA 1
ATOM 746 C C . CYS A 1 94 ? 0.676 5.703 6.785 1 98.06 94 CYS A C 1
ATOM 748 O O . CYS A 1 94 ? -0.22 5.184 7.453 1 98.06 94 CYS A O 1
ATOM 750 N N . GLY A 1 95 ? 1.51 5.008 5.965 1 97.62 95 GLY A N 1
ATOM 751 C CA . GLY A 1 95 ? 1.454 3.553 5.957 1 97.62 95 GLY A CA 1
ATOM 752 C C . GLY A 1 95 ? 1.753 2.938 7.309 1 97.62 95 GLY A C 1
ATOM 753 O O . GLY A 1 95 ? 1.023 2.057 7.77 1 97.62 95 GLY A O 1
ATOM 754 N N . GLN A 1 96 ? 2.816 3.426 7.973 1 97.56 96 GLN A N 1
ATOM 755 C CA . GLN A 1 96 ? 3.166 2.949 9.305 1 97.56 96 GLN A CA 1
ATOM 756 C C . GLN A 1 96 ? 2.053 3.244 10.305 1 97.56 96 GLN A C 1
ATOM 758 O O . GLN A 1 96 ? 1.789 2.443 11.203 1 97.56 96 GLN A O 1
ATOM 763 N N . SER A 1 97 ? 1.43 4.395 10.109 1 98.62 97 SER A N 1
ATOM 764 C CA . SER A 1 97 ? 0.302 4.746 10.969 1 98.62 97 SER A CA 1
ATOM 765 C C . SER A 1 97 ? -0.844 3.754 10.812 1 98.62 97 SER A C 1
ATOM 767 O O . SER A 1 97 ? -1.419 3.299 11.805 1 98.62 97 SER A O 1
ATOM 769 N N . ALA A 1 98 ? -1.128 3.412 9.609 1 98.69 98 ALA A N 1
ATOM 770 C CA . ALA A 1 98 ? -2.203 2.459 9.336 1 98.69 98 ALA A CA 1
ATOM 771 C C . ALA A 1 98 ? -1.896 1.099 9.961 1 98.69 98 ALA A C 1
ATOM 773 O O . ALA A 1 98 ? -2.766 0.48 10.578 1 98.69 98 ALA A O 1
ATOM 774 N N . ILE A 1 99 ? -0.675 0.618 9.805 1 98 99 ILE A N 1
ATOM 775 C CA . ILE A 1 99 ? -0.265 -0.675 10.336 1 98 99 ILE A CA 1
ATOM 776 C C . ILE A 1 99 ? -0.319 -0.642 11.867 1 98 99 ILE A C 1
ATOM 778 O O . ILE A 1 99 ? -0.802 -1.585 12.492 1 98 99 ILE A O 1
ATOM 782 N N . ALA A 1 100 ? 0.132 0.458 12.445 1 98.06 100 ALA A N 1
ATOM 783 C CA . ALA A 1 100 ? 0.093 0.599 13.898 1 98.06 100 ALA A CA 1
ATOM 784 C C . ALA A 1 100 ? -1.344 0.596 14.414 1 98.06 100 ALA A C 1
ATOM 786 O O . ALA A 1 100 ? -1.636 0.005 15.461 1 98.06 100 ALA A O 1
ATOM 787 N N . MET A 1 101 ? -2.174 1.291 13.711 1 98.56 101 MET A N 1
ATOM 788 C CA . MET A 1 101 ? -3.588 1.228 14.078 1 98.56 101 MET A CA 1
ATOM 789 C C . MET A 1 101 ? -4.105 -0.204 13.992 1 98.56 101 MET A C 1
ATOM 791 O O . MET A 1 101 ? -4.887 -0.634 14.844 1 98.56 101 MET A O 1
ATOM 795 N N . GLY A 1 102 ? -3.656 -0.915 12.984 1 97.69 102 GLY A N 1
ATOM 796 C CA . GLY A 1 102 ? -3.996 -2.322 12.852 1 97.69 102 GLY A CA 1
ATOM 797 C C . GLY A 1 102 ? -3.576 -3.154 14.047 1 97.69 102 GLY A C 1
ATOM 798 O O . GLY A 1 102 ? -4.301 -4.055 14.477 1 97.69 102 GLY A O 1
ATOM 799 N N . TYR A 1 103 ? -2.406 -2.828 14.656 1 97 103 TYR A N 1
ATOM 800 C CA . TYR A 1 103 ? -1.937 -3.531 15.844 1 97 103 TYR A CA 1
ATOM 801 C C . TYR A 1 103 ? -2.922 -3.371 17 1 97 103 TYR A C 1
ATOM 803 O O . TYR A 1 103 ? -3.055 -4.266 17.844 1 97 103 TYR A O 1
ATOM 811 N N . GLY A 1 104 ? -3.525 -2.217 17.016 1 98.25 104 GLY A N 1
ATOM 812 C CA . GLY A 1 104 ? -4.496 -1.956 18.062 1 98.25 104 GLY A CA 1
ATOM 813 C C . GLY A 1 104 ? -5.832 -2.635 17.828 1 98.25 104 GLY A C 1
ATOM 814 O O . GLY A 1 104 ? -6.418 -3.201 18.75 1 98.25 104 GLY A O 1
ATOM 815 N N . LEU A 1 105 ? -6.309 -2.594 16.609 1 98.69 105 LEU A N 1
ATOM 816 C CA . LEU A 1 105 ? -7.605 -3.154 16.25 1 98.69 105 LEU A CA 1
ATOM 817 C C . LEU A 1 105 ? -7.562 -4.68 16.25 1 98.69 105 LEU A C 1
ATOM 819 O O . LEU A 1 105 ? -8.523 -5.328 16.672 1 98.69 105 LEU A O 1
ATOM 823 N N . TYR A 1 106 ? -6.492 -5.25 15.789 1 97.75 106 TYR A N 1
ATOM 824 C CA . TYR A 1 106 ? -6.262 -6.688 15.734 1 97.75 106 TYR A CA 1
ATOM 825 C C . TYR A 1 106 ? -4.945 -7.055 16.406 1 97.75 106 TYR A C 1
ATOM 827 O O . TYR A 1 106 ? -3.973 -7.406 15.734 1 97.75 106 TYR A O 1
ATOM 835 N N . PRO A 1 107 ? -4.91 -7.062 17.719 1 97.06 107 PRO A N 1
ATOM 836 C CA . PRO A 1 107 ? -3.674 -7.316 18.469 1 97.06 107 PRO A CA 1
ATOM 837 C C . PRO A 1 107 ? -3.182 -8.75 18.312 1 97.06 107 PRO A C 1
ATOM 839 O O . PRO A 1 107 ? -3.877 -9.594 17.734 1 97.06 107 PRO A O 1
ATOM 842 N N . ASP A 1 108 ? -1.918 -8.992 18.766 1 95.25 108 ASP A N 1
ATOM 843 C CA . ASP A 1 108 ? -1.364 -10.344 18.766 1 95.25 108 ASP A CA 1
ATOM 844 C C . ASP A 1 108 ? -2.344 -11.344 19.375 1 95.25 108 ASP A C 1
ATOM 846 O O . ASP A 1 108 ? -2.992 -11.055 20.375 1 95.25 108 ASP A O 1
ATOM 850 N N . GLY A 1 109 ? -2.43 -12.461 18.75 1 95.19 109 GLY A N 1
ATOM 851 C CA . GLY A 1 109 ? -3.395 -13.461 19.172 1 95.19 109 GLY A CA 1
ATOM 852 C C . GLY A 1 109 ? -4.617 -13.523 18.266 1 95.19 109 GLY A C 1
ATOM 853 O O . GLY A 1 109 ? -5.395 -14.477 18.328 1 95.19 109 GLY A O 1
ATOM 854 N N . THR A 1 110 ? -4.715 -12.508 17.359 1 94.19 110 THR A N 1
ATOM 855 C CA . THR A 1 110 ? -5.883 -12.469 16.484 1 94.19 110 THR A CA 1
ATOM 856 C C . THR A 1 110 ? -5.547 -13.047 15.109 1 94.19 110 THR A C 1
ATOM 858 O O . THR A 1 110 ? -6.422 -13.148 14.25 1 94.19 110 THR A O 1
ATOM 861 N N . GLY A 1 111 ? -4.297 -13.383 14.859 1 91.25 111 GLY A N 1
ATOM 862 C CA . GLY A 1 111 ? -3.93 -14.039 13.617 1 91.25 111 GLY A CA 1
ATOM 863 C C . GLY A 1 111 ? -4.496 -15.438 13.492 1 91.25 111 GLY A C 1
ATOM 864 O O . GLY A 1 111 ? -5.105 -15.953 14.43 1 91.25 111 GLY A O 1
ATOM 865 N N . PRO A 1 112 ? -4.336 -15.93 12.273 1 88.31 112 PRO A N 1
ATOM 866 C CA . PRO A 1 112 ? -4.785 -17.328 12.141 1 88.31 112 PRO A CA 1
ATOM 867 C C . PRO A 1 112 ? -4.07 -18.266 13.094 1 88.31 112 PRO A C 1
ATOM 869 O O . PRO A 1 112 ? -2.939 -18 13.508 1 88.31 112 PRO A O 1
ATOM 872 N N . HIS A 1 113 ? -4.742 -19.391 13.406 1 85.75 113 HIS A N 1
ATOM 873 C CA . HIS A 1 113 ? -4.184 -20.359 14.336 1 85.75 113 HIS A CA 1
ATOM 874 C C . HIS A 1 113 ? -2.797 -20.812 13.898 1 85.75 113 HIS A C 1
ATOM 876 O O . HIS A 1 113 ? -2.6 -21.188 12.734 1 85.75 113 HIS A O 1
ATOM 882 N N . GLY A 1 114 ? -1.864 -20.641 14.758 1 87.56 114 GLY A N 1
ATOM 883 C CA . GLY A 1 114 ? -0.499 -21.047 14.469 1 87.56 114 GLY A CA 1
ATOM 884 C C . GLY A 1 114 ? 0.411 -19.875 14.133 1 87.56 114 GLY A C 1
ATOM 885 O O . GLY A 1 114 ? 1.625 -20.047 14 1 87.56 114 GLY A O 1
ATOM 886 N N . PHE A 1 115 ? -0.201 -18.734 13.945 1 92.62 115 PHE A N 1
ATOM 887 C CA . PHE A 1 115 ? 0.565 -17.516 13.719 1 92.62 115 PHE A CA 1
ATOM 888 C C . PHE A 1 115 ? -0.028 -16.344 14.492 1 92.62 115 PHE A C 1
ATOM 890 O O . PHE A 1 115 ? -1.067 -15.805 14.109 1 92.62 115 PHE A O 1
ATOM 897 N N . GLU A 1 116 ? 0.637 -15.875 15.469 1 90.81 116 GLU A N 1
ATOM 898 C CA . GLU A 1 116 ? 0.087 -14.969 16.469 1 90.81 116 GLU A CA 1
ATOM 899 C C . GLU A 1 116 ? -0.219 -13.594 15.875 1 90.81 116 GLU A C 1
ATOM 901 O O . GLU A 1 116 ? -1.252 -13 16.188 1 90.81 116 GLU A O 1
ATOM 906 N N . LYS A 1 117 ? 0.62 -13.109 15.016 1 93.25 117 LYS A N 1
ATOM 907 C CA . LYS A 1 117 ? 0.478 -11.766 14.461 1 93.25 117 LYS A CA 1
ATOM 908 C C . LYS A 1 117 ? -0.568 -11.727 13.352 1 93.25 117 LYS A C 1
ATOM 910 O O . LYS A 1 117 ? -0.777 -12.727 12.656 1 93.25 117 LYS A O 1
ATOM 915 N N . GLN A 1 118 ? -1.257 -10.664 13.203 1 92.5 118 GLN A N 1
ATOM 916 C CA . GLN A 1 118 ? -2.189 -10.422 12.109 1 92.5 118 GLN A CA 1
ATOM 917 C C . GLN A 1 118 ? -1.643 -9.375 11.141 1 92.5 118 GLN A C 1
ATOM 919 O O . GLN A 1 118 ? -1.829 -8.172 11.352 1 92.5 118 GLN A O 1
ATOM 924 N N . PRO A 1 119 ? -0.957 -9.859 10.086 1 94.62 119 PRO A N 1
ATOM 925 C CA . PRO A 1 119 ? -0.516 -8.859 9.109 1 94.62 119 PRO A CA 1
ATOM 926 C C . PRO A 1 119 ? -1.681 -8.148 8.43 1 94.62 119 PRO A C 1
ATOM 928 O O . PRO A 1 119 ? -2.596 -8.797 7.918 1 94.62 119 PRO A O 1
ATOM 931 N N . ILE A 1 120 ? -1.66 -6.898 8.414 1 94.38 120 ILE A N 1
ATOM 932 C CA . ILE A 1 120 ? -2.711 -6.098 7.801 1 94.38 120 ILE A CA 1
ATOM 933 C C . ILE A 1 120 ? -2.193 -5.477 6.504 1 94.38 120 ILE A C 1
ATOM 935 O O . ILE A 1 120 ? -1.249 -4.684 6.523 1 94.38 120 ILE A O 1
ATOM 939 N N . SER A 1 121 ? -2.814 -5.824 5.391 1 95.44 121 SER A N 1
ATOM 940 C CA . SER A 1 121 ? -2.477 -5.188 4.121 1 95.44 121 SER A CA 1
ATOM 941 C C . SER A 1 121 ? -3.029 -3.768 4.051 1 95.44 121 SER A C 1
ATOM 943 O O . SER A 1 121 ? -4.207 -3.539 4.34 1 95.44 121 SER A O 1
ATOM 945 N N . VAL A 1 122 ? -2.182 -2.852 3.705 1 97.81 122 VAL A N 1
ATOM 946 C CA . VAL A 1 122 ? -2.568 -1.455 3.535 1 97.81 122 VAL A CA 1
ATOM 947 C C . VAL A 1 122 ? -2.338 -1.027 2.086 1 97.81 122 VAL A C 1
ATOM 949 O O . VAL A 1 122 ? -1.201 -1.022 1.607 1 97.81 122 VAL A O 1
ATOM 952 N N . TYR A 1 123 ? -3.375 -0.66 1.397 1 97.31 123 TYR A N 1
ATOM 953 C CA . TYR A 1 123 ? -3.205 -0.147 0.043 1 97.31 123 TYR A CA 1
ATOM 954 C C . TYR A 1 123 ? -2.59 1.247 0.06 1 97.31 123 TYR A C 1
ATOM 956 O O . TYR A 1 123 ? -3.076 2.139 0.761 1 97.31 123 TYR A O 1
ATOM 964 N N . MET A 1 124 ? -1.521 1.385 -0.629 1 96.88 124 MET A N 1
ATOM 965 C CA . MET A 1 124 ? -0.768 2.629 -0.752 1 96.88 124 MET A CA 1
ATOM 966 C C . MET A 1 124 ? -0.353 2.873 -2.199 1 96.88 124 MET A C 1
ATOM 968 O O . MET A 1 124 ? 0.657 2.336 -2.658 1 96.88 124 MET A O 1
ATOM 972 N N . GLN A 1 125 ? -0.983 3.76 -2.824 1 95.25 125 GLN A N 1
ATOM 973 C CA . GLN A 1 125 ? -0.669 4.027 -4.223 1 95.25 125 GLN A CA 1
ATOM 974 C C . GLN A 1 125 ? 0.635 4.805 -4.355 1 95.25 125 GLN A C 1
ATOM 976 O O . GLN A 1 125 ? 1.057 5.484 -3.418 1 95.25 125 GLN A O 1
ATOM 981 N N . LEU A 1 126 ? 1.276 4.668 -5.531 1 93.62 126 LEU A N 1
ATOM 982 C CA . LEU A 1 126 ? 2.367 5.578 -5.859 1 93.62 126 LEU A CA 1
ATOM 983 C C . LEU A 1 126 ? 1.854 7.008 -6.008 1 93.62 126 LEU A C 1
ATOM 985 O O . LEU A 1 126 ? 0.714 7.223 -6.426 1 93.62 126 LEU A O 1
ATOM 989 N N . LEU A 1 127 ? 2.682 7.902 -5.691 1 91.38 127 LEU A N 1
ATOM 990 C CA . LEU A 1 127 ? 2.287 9.305 -5.598 1 91.38 127 LEU A CA 1
ATOM 991 C C . LEU A 1 127 ? 1.622 9.773 -6.887 1 91.38 127 LEU A C 1
ATOM 993 O O . LEU A 1 127 ? 0.609 10.469 -6.848 1 91.38 127 LEU A O 1
ATOM 997 N N . LYS A 1 128 ? 2.117 9.352 -8.031 1 87.19 128 LYS A N 1
ATOM 998 C CA . LYS A 1 128 ? 1.595 9.789 -9.312 1 87.19 128 LYS A CA 1
ATOM 999 C C . LYS A 1 128 ? 0.154 9.328 -9.516 1 87.19 128 LYS A C 1
ATOM 1001 O O . LYS A 1 128 ? -0.604 9.945 -10.266 1 87.19 128 LYS A O 1
ATOM 1006 N N . ASN A 1 129 ? -0.228 8.281 -8.781 1 91 129 ASN A N 1
ATOM 1007 C CA . ASN A 1 129 ? -1.554 7.691 -8.93 1 91 129 ASN A CA 1
ATOM 1008 C C . ASN A 1 129 ? -2.443 8 -7.734 1 91 129 ASN A C 1
ATOM 1010 O O . ASN A 1 129 ? -3.572 7.516 -7.648 1 91 129 ASN A O 1
ATOM 1014 N N . GLU A 1 130 ? -1.929 8.797 -6.816 1 92.25 130 GLU A N 1
ATOM 1015 C CA . GLU A 1 130 ? -2.682 9.039 -5.59 1 92.25 130 GLU A CA 1
ATOM 1016 C C . GLU A 1 130 ? -3.502 10.328 -5.695 1 92.25 130 GLU A C 1
ATOM 1018 O O . GLU A 1 130 ? -2.992 11.414 -5.43 1 92.25 130 GLU A O 1
ATOM 1023 N N . HIS A 1 131 ? -4.738 10.188 -6.008 1 91.88 131 HIS A N 1
ATOM 1024 C CA . HIS A 1 131 ? -5.559 11.383 -6.156 1 91.88 131 HIS A CA 1
ATOM 1025 C C . HIS A 1 131 ? -6.641 11.445 -5.086 1 91.88 131 HIS A C 1
ATOM 1027 O O . HIS A 1 131 ? -7.309 12.469 -4.934 1 91.88 131 HIS A O 1
ATOM 1033 N N . GLU A 1 132 ? -6.766 10.375 -4.293 1 95.25 132 GLU A N 1
ATOM 1034 C CA . GLU A 1 132 ? -7.785 10.398 -3.25 1 95.25 132 GLU A CA 1
ATOM 1035 C C . GLU A 1 132 ? -7.25 11.023 -1.965 1 95.25 132 GLU A C 1
ATOM 1037 O O . GLU A 1 132 ? -8 11.641 -1.21 1 95.25 132 GLU A O 1
ATOM 1042 N N . PHE A 1 133 ? -5.957 10.844 -1.73 1 94.06 133 PHE A N 1
ATOM 1043 C CA . PHE A 1 133 ? -5.445 11.281 -0.435 1 94.06 133 PHE A CA 1
ATOM 1044 C C . PHE A 1 133 ? -4.398 12.375 -0.605 1 94.06 133 PHE A C 1
ATOM 1046 O O . PHE A 1 133 ? -4.066 13.078 0.353 1 94.06 133 PHE A O 1
ATOM 1053 N N . ALA A 1 134 ? -3.842 12.562 -1.821 1 86.5 134 ALA A N 1
ATOM 1054 C CA . ALA A 1 134 ? -2.705 13.461 -1.994 1 86.5 134 ALA A CA 1
ATOM 1055 C C . ALA A 1 134 ? -2.756 14.156 -3.352 1 86.5 134 ALA A C 1
ATOM 1057 O O . ALA A 1 134 ? -1.725 14.336 -4.004 1 86.5 134 ALA A O 1
ATOM 1058 N N . ALA A 1 135 ? -3.902 14.555 -3.785 1 85.75 135 ALA A N 1
ATOM 1059 C CA . ALA A 1 135 ? -4.059 15.164 -5.105 1 85.75 135 ALA A CA 1
ATOM 1060 C C . ALA A 1 135 ? -3.145 16.375 -5.266 1 85.75 135 ALA A C 1
ATOM 1062 O O . ALA A 1 135 ? -2.518 16.562 -6.312 1 85.75 135 ALA A O 1
ATOM 1063 N N . PRO A 1 136 ? -2.98 17.172 -4.27 1 93.62 136 PRO A N 1
ATOM 1064 C CA . PRO A 1 136 ? -2.143 18.359 -4.398 1 93.62 136 PRO A CA 1
ATOM 1065 C C . PRO A 1 136 ? -0.661 18.031 -4.559 1 93.62 136 PRO A C 1
ATOM 1067 O O . PRO A 1 136 ? 0.137 18.906 -4.918 1 93.62 136 PRO A O 1
ATOM 1070 N N . LYS A 1 137 ? -0.271 16.828 -4.219 1 92.06 137 LYS A N 1
ATOM 1071 C CA . LYS A 1 137 ? 1.114 16.391 -4.371 1 92.06 137 LYS A CA 1
ATOM 1072 C C . LYS A 1 137 ? 1.293 15.555 -5.637 1 92.06 137 LYS A C 1
ATOM 1074 O O . LYS A 1 137 ? 2.418 15.219 -6.008 1 92.06 137 LYS A O 1
ATOM 1079 N N . GLY A 1 138 ? 0.235 15.227 -6.199 1 89.69 138 GLY A N 1
ATOM 1080 C CA . GLY A 1 138 ? 0.228 14.469 -7.438 1 89.69 138 GLY A CA 1
ATOM 1081 C C . GLY A 1 138 ? -0.334 15.25 -8.609 1 89.69 138 GLY A C 1
ATOM 1082 O O . GLY A 1 138 ? 0.26 16.234 -9.055 1 89.69 138 GLY A O 1
ATOM 1083 N N . PRO A 1 139 ? -1.534 14.852 -9.062 1 89.38 139 PRO A N 1
ATOM 1084 C CA . PRO A 1 139 ? -2.08 15.445 -10.281 1 89.38 139 PRO A CA 1
ATOM 1085 C C . PRO A 1 139 ? -2.406 16.922 -10.125 1 89.38 139 PRO A C 1
ATOM 1087 O O . PRO A 1 139 ? -2.502 17.656 -11.117 1 89.38 139 PRO A O 1
ATOM 1090 N N . CYS A 1 140 ? -2.623 17.406 -8.93 1 94.94 140 CYS A N 1
ATOM 1091 C CA . CYS A 1 140 ? -3.031 18.797 -8.734 1 94.94 140 CYS A CA 1
ATOM 1092 C C . CYS A 1 140 ? -1.864 19.641 -8.234 1 94.94 140 CYS A C 1
ATOM 1094 O O . CYS A 1 140 ? -2.07 20.719 -7.656 1 94.94 140 CYS A O 1
ATOM 1096 N N . LYS A 1 141 ? -0.668 19.141 -8.344 1 94.44 141 LYS A N 1
ATOM 1097 C CA . LYS A 1 141 ? 0.522 19.812 -7.832 1 94.44 141 LYS A CA 1
ATOM 1098 C C . LYS A 1 141 ? 0.681 21.203 -8.445 1 94.44 141 LYS A C 1
ATOM 1100 O O . LYS A 1 141 ? 0.979 22.156 -7.742 1 94.44 141 LYS A O 1
ATOM 1105 N N . ALA A 1 142 ? 0.448 21.328 -9.766 1 94.75 142 ALA A N 1
ATOM 1106 C CA . ALA A 1 142 ? 0.636 22.609 -10.461 1 94.75 142 ALA A CA 1
ATOM 1107 C C . ALA A 1 142 ? -0.377 23.641 -9.984 1 94.75 142 ALA A C 1
ATOM 1109 O O . ALA A 1 142 ? -0.026 24.797 -9.758 1 94.75 142 ALA A O 1
ATOM 1110 N N . VAL A 1 143 ? -1.602 23.219 -9.82 1 95.56 143 VAL A N 1
ATOM 1111 C CA . VAL A 1 143 ? -2.668 24.109 -9.367 1 95.56 143 VAL A CA 1
ATOM 1112 C C . VAL A 1 143 ? -2.387 24.562 -7.938 1 95.56 143 VAL A C 1
ATOM 1114 O O . VAL A 1 143 ? -2.521 25.75 -7.617 1 95.56 143 VAL A O 1
ATOM 1117 N N . ASN A 1 144 ? -1.986 23.656 -7.129 1 96.12 144 ASN A N 1
ATOM 1118 C CA . ASN A 1 144 ? -1.655 23.969 -5.742 1 96.12 144 ASN A CA 1
ATOM 1119 C C . ASN A 1 144 ? -0.496 24.953 -5.652 1 96.12 144 ASN A C 1
ATOM 1121 O O . ASN A 1 144 ? -0.54 25.906 -4.859 1 96.12 144 ASN A O 1
ATOM 1125 N N . LYS A 1 145 ? 0.525 24.703 -6.438 1 95.38 145 LYS A N 1
ATOM 1126 C CA . LYS A 1 145 ? 1.687 25.594 -6.449 1 95.38 145 LYS A CA 1
ATOM 1127 C C . LYS A 1 145 ? 1.296 27.016 -6.855 1 95.38 145 LYS A C 1
ATOM 1129 O O . LYS A 1 145 ? 1.79 27.984 -6.285 1 95.38 145 LYS A O 1
ATOM 1134 N N . ALA A 1 146 ? 0.433 27.109 -7.824 1 95.94 146 ALA A N 1
ATOM 1135 C CA . ALA A 1 146 ? -0.023 28.422 -8.281 1 95.94 146 ALA A CA 1
ATOM 1136 C C . ALA A 1 146 ? -0.797 29.141 -7.184 1 95.94 146 ALA A C 1
ATOM 1138 O O . ALA A 1 146 ? -0.596 30.344 -6.957 1 95.94 146 ALA A O 1
ATOM 1139 N N . ASP A 1 147 ? -1.637 28.453 -6.492 1 96.19 147 ASP A N 1
ATOM 1140 C CA . ASP A 1 147 ? -2.42 29.047 -5.41 1 96.19 147 ASP A CA 1
ATOM 1141 C C . ASP A 1 147 ? -1.521 29.484 -4.254 1 96.19 147 ASP A C 1
ATOM 1143 O O . ASP A 1 147 ? -1.735 30.531 -3.65 1 96.19 147 ASP A O 1
ATOM 1147 N N . ILE A 1 148 ? -0.562 28.703 -3.943 1 96.25 148 ILE A N 1
ATOM 1148 C CA . ILE A 1 148 ? 0.375 29.016 -2.871 1 96.25 148 ILE A CA 1
ATOM 1149 C C . ILE A 1 148 ? 1.174 30.266 -3.234 1 96.25 148 ILE A C 1
ATOM 1151 O O . ILE A 1 148 ? 1.387 31.141 -2.393 1 96.25 148 ILE A O 1
ATOM 1155 N N . ALA A 1 149 ? 1.595 30.312 -4.48 1 95.62 149 ALA A N 1
ATOM 1156 C CA . ALA A 1 149 ? 2.363 31.469 -4.934 1 95.62 149 ALA A CA 1
ATOM 1157 C C . ALA A 1 149 ? 1.554 32.75 -4.797 1 95.62 149 ALA A C 1
ATOM 1159 O O . ALA A 1 149 ? 2.082 33.781 -4.379 1 95.62 149 ALA A O 1
ATOM 1160 N N . MET A 1 150 ? 0.34 32.656 -5.145 1 96.62 150 MET A N 1
ATOM 1161 C CA . MET A 1 150 ? -0.539 33.812 -5.012 1 96.62 150 MET A CA 1
ATOM 1162 C C . MET A 1 150 ? -0.688 34.219 -3.549 1 96.62 150 MET A C 1
ATOM 1164 O O . MET A 1 150 ? -0.644 35.406 -3.221 1 96.62 150 MET A O 1
ATOM 1168 N N . TYR A 1 151 ? -0.836 33.312 -2.666 1 97.44 151 TYR A N 1
ATOM 1169 C CA . TYR A 1 151 ? -0.982 33.562 -1.24 1 97.44 151 TYR A CA 1
ATOM 1170 C C . TYR A 1 151 ? 0.28 34.188 -0.672 1 97.44 151 TYR A C 1
ATOM 1172 O O . TYR A 1 151 ? 0.205 35.156 0.12 1 97.44 151 TYR A O 1
ATOM 1180 N N . GLN A 1 152 ? 1.44 33.75 -1.053 1 95.69 152 GLN A N 1
ATOM 1181 C CA . GLN A 1 152 ? 2.73 34.188 -0.531 1 95.69 152 GLN A CA 1
ATOM 1182 C C . GLN A 1 152 ? 2.979 35.656 -0.844 1 95.69 152 GLN A C 1
ATOM 1184 O O . GLN A 1 152 ? 3.648 36.344 -0.079 1 95.69 152 GLN A O 1
ATOM 1189 N N . THR A 1 153 ? 2.416 36.125 -1.905 1 95.88 153 THR A N 1
ATOM 1190 C CA . THR A 1 153 ? 2.691 37.469 -2.342 1 95.88 153 THR A CA 1
ATOM 1191 C C . THR A 1 153 ? 1.559 38.406 -1.936 1 95.88 153 THR A C 1
ATOM 1193 O O . THR A 1 153 ? 1.595 39.625 -2.238 1 95.88 153 THR A O 1
ATOM 1196 N N . SER A 1 154 ? 0.552 37.938 -1.271 1 97 154 SER A N 1
ATOM 1197 C CA . SER A 1 154 ? -0.578 38.75 -0.831 1 97 154 SER A CA 1
ATOM 1198 C C . SER A 1 154 ? -0.809 38.625 0.67 1 97 154 SER A C 1
ATOM 1200 O O . SER A 1 154 ? -0.055 39.156 1.473 1 97 154 SER A O 1
ATOM 1202 N N . ARG A 1 155 ? -1.828 37.812 1.021 1 97.56 155 ARG A N 1
ATOM 1203 C CA . ARG A 1 155 ? -2.205 37.656 2.422 1 97.56 155 ARG A CA 1
ATOM 1204 C C . ARG A 1 155 ? -1.042 37.094 3.246 1 97.56 155 ARG A C 1
ATOM 1206 O O . ARG A 1 155 ? -0.83 37.531 4.383 1 97.56 155 ARG A O 1
ATOM 1213 N N . GLY A 1 156 ? -0.298 36.188 2.689 1 98 156 GLY A N 1
ATOM 1214 C CA . GLY A 1 156 ? 0.861 35.656 3.371 1 98 156 GLY A CA 1
ATOM 1215 C C . GLY A 1 156 ? 1.931 36.688 3.668 1 98 156 GLY A C 1
ATOM 1216 O O . GLY A 1 156 ? 2.504 36.688 4.762 1 98 156 GLY A O 1
ATOM 1217 N N . ALA A 1 157 ? 2.168 37.531 2.715 1 97.25 157 ALA A N 1
ATOM 1218 C CA . ALA A 1 157 ? 3.148 38.625 2.891 1 97.25 157 ALA A CA 1
ATOM 1219 C C . ALA A 1 157 ? 2.715 39.594 3.992 1 97.25 157 ALA A C 1
ATOM 1221 O O . ALA A 1 157 ? 3.543 40.062 4.773 1 97.25 157 ALA A O 1
ATOM 1222 N N . GLN A 1 158 ? 1.481 39.844 4.027 1 98.19 158 GLN A N 1
ATOM 1223 C CA . GLN A 1 158 ? 0.939 40.719 5.055 1 98.19 158 GLN A CA 1
ATOM 1224 C C . GLN A 1 158 ? 1.143 40.156 6.449 1 98.19 158 GLN A C 1
ATOM 1226 O O . GLN A 1 158 ? 1.541 40.844 7.371 1 98.19 158 GLN A O 1
ATOM 1231 N N . LEU A 1 159 ? 0.871 38.875 6.574 1 98.38 159 LEU A N 1
ATOM 1232 C CA . LEU A 1 159 ? 1.015 38.219 7.867 1 98.38 159 LEU A CA 1
ATOM 1233 C C . LEU A 1 159 ? 2.475 38.188 8.305 1 98.38 159 LEU A C 1
ATOM 1235 O O . LEU A 1 159 ? 2.777 38.344 9.492 1 98.38 159 LEU A O 1
ATOM 1239 N N . VAL A 1 160 ? 3.35 37.938 7.348 1 98.12 160 VAL A N 1
ATOM 1240 C CA . VAL A 1 160 ? 4.777 37.938 7.648 1 98.12 160 VAL A CA 1
ATOM 1241 C C . VAL A 1 160 ? 5.203 39.312 8.195 1 98.12 160 VAL A C 1
ATOM 1243 O O . VAL A 1 160 ? 5.895 39.375 9.211 1 98.12 160 VAL A O 1
ATOM 1246 N N . GLU A 1 161 ? 4.766 40.344 7.578 1 97.88 161 GLU A N 1
ATOM 1247 C CA . GLU A 1 161 ? 5.125 41.688 8.008 1 97.88 161 GLU A CA 1
ATOM 1248 C C . GLU A 1 161 ? 4.512 42.031 9.367 1 97.88 161 GLU A C 1
ATOM 1250 O O . GLU A 1 161 ? 5.168 42.625 10.227 1 97.88 161 GLU A O 1
ATOM 1255 N N . GLN A 1 162 ? 3.264 41.594 9.578 1 98.38 162 GLN A N 1
ATOM 1256 C CA . GLN A 1 162 ? 2.561 41.844 10.836 1 98.38 162 GLN A CA 1
ATOM 1257 C C . GLN A 1 162 ? 3.232 41.125 12 1 98.38 162 GLN A C 1
ATOM 1259 O O . GLN A 1 162 ? 3.084 41.531 13.148 1 98.38 162 GLN A O 1
ATOM 1264 N N . ASN A 1 163 ? 3.992 40.094 11.703 1 98.56 163 ASN A N 1
ATOM 1265 C CA . ASN A 1 163 ? 4.637 39.281 12.734 1 98.56 163 ASN A CA 1
ATOM 1266 C C . ASN A 1 163 ? 6.16 39.406 12.656 1 98.56 163 ASN A C 1
ATOM 1268 O O . ASN A 1 163 ? 6.867 38.469 13.039 1 98.56 163 ASN A O 1
ATOM 1272 N N . ARG A 1 164 ? 6.652 40.438 12.133 1 98.31 164 ARG A N 1
ATOM 1273 C CA . ARG A 1 164 ? 8.078 40.625 11.891 1 98.31 164 ARG A CA 1
ATOM 1274 C C . ARG A 1 164 ? 8.883 40.469 13.18 1 98.31 164 ARG A C 1
ATOM 1276 O O . ARG A 1 164 ? 9.914 39.812 13.203 1 98.31 164 ARG A O 1
ATOM 1283 N N . GLU A 1 165 ? 8.453 41.062 14.266 1 98.19 165 GLU A N 1
ATOM 1284 C CA . GLU A 1 165 ? 9.172 41.031 15.539 1 98.19 165 GLU A CA 1
ATOM 1285 C C . GLU A 1 165 ? 9.281 39.594 16.047 1 98.19 165 GLU A C 1
ATOM 1287 O O . GLU A 1 165 ? 10.344 39.156 16.5 1 98.19 165 GLU A O 1
ATOM 1292 N N . LEU A 1 166 ? 8.164 38.906 16 1 98.62 166 LEU A N 1
ATOM 1293 C CA . LEU A 1 166 ? 8.141 37.469 16.391 1 98.62 166 LEU A CA 1
ATOM 1294 C C . LEU A 1 166 ? 9.156 36.688 15.578 1 98.62 166 LEU A C 1
ATOM 1296 O O . LEU A 1 166 ? 9.945 35.906 16.141 1 98.62 166 LEU A O 1
ATOM 1300 N N . LEU A 1 167 ? 9.172 36.875 14.25 1 98.75 167 LEU A N 1
ATOM 13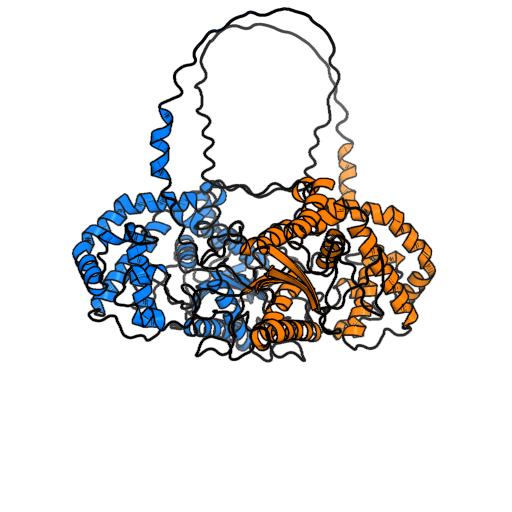01 C CA . LEU A 1 167 ? 9.984 36.094 13.328 1 98.75 167 LEU A CA 1
ATOM 1302 C C . LEU A 1 167 ? 11.469 36.406 13.516 1 98.75 167 LEU A C 1
ATOM 1304 O O . LEU A 1 167 ? 12.312 35.5 13.43 1 98.75 167 LEU A O 1
ATOM 1308 N N . GLU A 1 168 ? 11.75 37.656 13.773 1 98.5 168 GLU A N 1
ATOM 1309 C CA . GLU A 1 168 ? 13.133 38.062 14.055 1 98.5 168 GLU A CA 1
ATOM 1310 C C . GLU A 1 168 ? 13.633 37.406 15.352 1 98.5 168 GLU A C 1
ATOM 1312 O O . GLU A 1 168 ? 14.766 36.938 15.422 1 98.5 168 GLU A O 1
ATOM 1317 N N . LYS A 1 169 ? 12.805 37.406 16.375 1 98.5 169 LYS A N 1
ATOM 1318 C CA . LYS A 1 169 ? 13.164 36.781 17.641 1 98.5 169 LYS A CA 1
ATOM 1319 C C . LYS A 1 169 ? 13.422 35.281 17.453 1 98.5 169 LYS A C 1
ATOM 1321 O O . LYS A 1 169 ? 14.398 34.75 17.984 1 98.5 169 LYS A O 1
ATOM 1326 N N . VAL A 1 170 ? 12.555 34.594 16.734 1 98.62 170 VAL A N 1
ATOM 1327 C CA . VAL A 1 170 ? 12.703 33.156 16.469 1 98.62 170 VAL A CA 1
ATOM 1328 C C . VAL A 1 170 ? 13.992 32.906 15.703 1 98.62 170 VAL A C 1
ATOM 1330 O O . VAL A 1 170 ? 14.727 31.969 16 1 98.62 170 VAL A O 1
ATOM 1333 N N . GLY A 1 171 ? 14.211 33.719 14.68 1 98.56 171 GLY A N 1
ATOM 1334 C CA . GLY A 1 171 ? 15.453 33.625 13.938 1 98.56 171 GLY A CA 1
ATOM 1335 C C . GLY A 1 171 ? 16.688 33.75 14.812 1 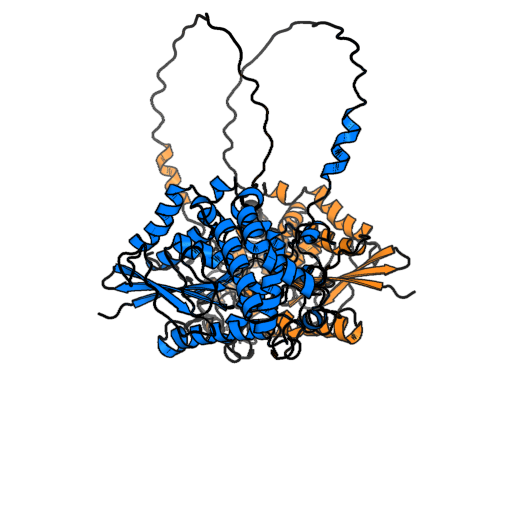98.56 171 GLY A C 1
ATOM 1336 O O . GLY A 1 171 ? 17.656 33 14.633 1 98.56 171 GLY A O 1
ATOM 1337 N N . GLN A 1 172 ? 16.656 34.656 15.727 1 98.44 172 GLN A N 1
ATOM 1338 C CA . GLN A 1 172 ? 17.766 34.875 16.656 1 98.44 172 GLN A CA 1
ATOM 1339 C C . GLN A 1 172 ? 17.984 33.625 17.531 1 98.44 172 GLN A C 1
ATOM 1341 O O . GLN A 1 172 ? 19.125 33.188 17.703 1 98.44 172 GLN A O 1
ATOM 1346 N N . LEU A 1 173 ? 16.938 33.125 18.047 1 98.56 173 LEU A N 1
ATOM 1347 C CA . LEU A 1 173 ? 17.031 31.922 18.891 1 98.56 173 LEU A CA 1
ATOM 1348 C C . LEU A 1 173 ? 17.594 30.75 18.094 1 98.56 173 LEU A C 1
ATOM 1350 O O . LEU A 1 173 ? 18.344 29.922 18.625 1 98.56 173 LEU A O 1
ATOM 1354 N N . CYS A 1 174 ? 17.234 30.672 16.75 1 98.5 174 CYS A N 1
ATOM 1355 C CA . CYS A 1 174 ? 17.594 29.531 15.906 1 98.5 174 CYS A CA 1
ATOM 1356 C C . CYS A 1 174 ? 19 29.688 15.352 1 98.5 174 CYS A C 1
ATOM 1358 O O . CYS A 1 174 ? 19.625 28.703 14.945 1 98.5 174 CYS A O 1
ATOM 1360 N N . GLY A 1 175 ? 19.484 30.922 15.336 1 98.25 175 GLY A N 1
ATOM 1361 C CA . GLY A 1 175 ? 20.797 31.188 14.766 1 98.25 175 GLY A CA 1
ATOM 1362 C C . GLY A 1 175 ? 20.766 31.422 13.266 1 98.25 175 GLY A C 1
ATOM 1363 O O . GLY A 1 175 ? 21.812 31.469 12.617 1 98.25 175 GLY A O 1
ATOM 1364 N N . VAL A 1 176 ? 19.578 31.484 12.664 1 97.88 176 VAL A N 1
ATOM 1365 C CA . VAL A 1 176 ? 19.375 31.766 11.25 1 97.88 176 VAL A CA 1
ATOM 1366 C C . VAL A 1 176 ? 18.219 32.75 11.078 1 97.88 176 VAL A C 1
ATOM 1368 O O . VAL A 1 176 ? 17.109 32.469 11.547 1 97.88 176 VAL A O 1
ATOM 1371 N N . SER A 1 177 ? 18.516 33.875 10.406 1 97.88 177 SER A N 1
ATOM 1372 C CA . SER A 1 177 ? 17.438 34.812 10.133 1 97.88 177 SER A CA 1
ATOM 1373 C C . SER A 1 177 ? 16.359 34.188 9.266 1 97.88 177 SER A C 1
ATOM 1375 O O . SER A 1 177 ? 16.656 33.5 8.281 1 97.88 177 SER A O 1
ATOM 1377 N N . VAL A 1 178 ? 15.078 34.469 9.609 1 97.5 178 VAL A N 1
ATOM 1378 C CA . VAL A 1 178 ? 13.961 33.906 8.844 1 97.5 178 VAL A CA 1
ATOM 1379 C C . VAL A 1 178 ? 14.023 34.438 7.41 1 97.5 178 VAL A C 1
ATOM 1381 O O . VAL A 1 178 ? 13.617 33.75 6.473 1 97.5 178 VAL A O 1
ATOM 1384 N N . TRP A 1 179 ? 14.625 35.594 7.23 1 97.44 179 TRP A N 1
ATOM 1385 C CA . TRP A 1 179 ? 14.703 36.25 5.918 1 97.44 179 TRP A CA 1
ATOM 1386 C C . TRP A 1 179 ? 15.719 35.531 5.031 1 97.44 179 TRP A C 1
ATOM 1388 O O . TRP A 1 179 ? 15.727 35.719 3.811 1 97.44 179 TRP A O 1
ATOM 1398 N N . ASP A 1 180 ? 16.531 34.656 5.598 1 97.38 180 ASP A N 1
ATOM 1399 C CA . ASP A 1 180 ? 17.578 33.938 4.863 1 97.38 180 ASP A CA 1
ATOM 1400 C C . ASP A 1 180 ? 17.109 32.531 4.461 1 97.38 180 ASP A C 1
ATOM 1402 O O . ASP A 1 180 ? 17.828 31.828 3.746 1 97.38 180 ASP A O 1
ATOM 1406 N N . ILE A 1 181 ? 15.945 32.188 4.809 1 97.06 181 ILE A N 1
ATOM 1407 C CA . ILE A 1 181 ? 15.438 30.844 4.594 1 97.06 181 ILE A CA 1
ATOM 1408 C C . ILE A 1 181 ? 15.492 30.5 3.107 1 97.06 181 ILE A C 1
ATOM 1410 O O . ILE A 1 181 ? 15.977 29.422 2.732 1 97.06 181 ILE A O 1
ATOM 1414 N N . PRO A 1 182 ? 15.094 31.391 2.188 1 95.88 182 PRO A N 1
ATOM 1415 C CA . PRO A 1 182 ? 15.117 31.031 0.766 1 95.88 182 PRO A CA 1
ATOM 1416 C C . PRO A 1 182 ? 16.531 30.797 0.239 1 95.88 182 PRO A C 1
ATOM 1418 O O . PRO A 1 182 ? 16.703 30.172 -0.806 1 95.88 182 PRO A O 1
ATOM 1421 N N . ASN A 1 183 ? 17.547 31.219 0.972 1 95.12 183 ASN A N 1
ATOM 1422 C CA . ASN A 1 183 ? 18.922 31.141 0.503 1 95.12 183 ASN A CA 1
ATOM 1423 C C . ASN A 1 183 ? 19.688 30 1.16 1 95.12 183 ASN A C 1
ATOM 1425 O O . ASN A 1 183 ? 20.875 29.797 0.893 1 95.12 183 ASN A O 1
ATOM 1429 N N . LEU A 1 184 ? 19.047 29.266 1.988 1 94.62 184 LEU A N 1
ATOM 1430 C CA . LEU A 1 184 ? 19.672 28.125 2.646 1 94.62 184 LEU A CA 1
ATOM 1431 C C . LEU A 1 184 ? 19.828 26.953 1.679 1 94.62 184 LEU A C 1
ATOM 1433 O O . LEU A 1 184 ? 19.203 26.938 0.618 1 94.62 184 LEU A O 1
ATOM 1437 N N . PRO A 1 185 ? 20.75 25.984 2.037 1 86.62 185 PRO A N 1
ATOM 1438 C CA . PRO A 1 185 ? 20.734 24.734 1.273 1 86.62 185 PRO A CA 1
ATOM 1439 C C . PRO A 1 185 ? 19.344 24.109 1.21 1 86.62 185 PRO A C 1
ATOM 1441 O O . PRO A 1 185 ? 18.719 23.859 2.248 1 86.62 185 PRO A O 1
ATOM 1444 N N . ASN A 1 186 ? 18.828 23.875 0.087 1 84.25 186 ASN A N 1
ATOM 1445 C CA . ASN A 1 186 ? 17.469 23.359 -0.116 1 84.25 186 ASN A CA 1
ATOM 1446 C C . ASN A 1 186 ? 16.422 24.328 0.441 1 84.25 186 ASN A C 1
ATOM 1448 O O . ASN A 1 186 ? 15.43 23.891 1.024 1 84.25 186 ASN A O 1
ATOM 1452 N N . GLY A 1 187 ? 16.75 25.516 0.262 1 89.25 187 GLY A N 1
ATOM 1453 C CA . GLY A 1 187 ? 15.891 26.562 0.796 1 89.25 187 GLY A CA 1
ATOM 1454 C C . GLY A 1 187 ? 14.477 26.5 0.244 1 89.25 187 GLY A C 1
ATOM 1455 O O . GLY A 1 187 ? 14.219 25.797 -0.737 1 89.25 187 GLY A O 1
ATOM 1456 N N . GLU A 1 188 ? 13.555 27.203 1.01 1 93.69 188 GLU A N 1
ATOM 1457 C CA . GLU A 1 188 ? 12.125 27.281 0.711 1 93.69 188 GLU A CA 1
ATOM 1458 C C . GLU A 1 188 ? 11.586 28.672 0.96 1 93.69 188 GLU A C 1
ATOM 1460 O O . GLU A 1 188 ? 12.32 29.562 1.415 1 93.69 188 GLU A O 1
ATOM 1465 N N . ASP A 1 189 ? 10.391 28.906 0.487 1 94.94 189 ASP A N 1
ATOM 1466 C CA . ASP A 1 189 ? 9.797 30.203 0.748 1 94.94 189 ASP A CA 1
ATOM 1467 C C . ASP A 1 189 ? 9.594 30.438 2.244 1 94.94 189 ASP A C 1
ATOM 1469 O O . ASP A 1 189 ? 9.492 29.469 3.012 1 94.94 189 ASP A O 1
ATOM 1473 N N . ILE A 1 190 ? 9.461 31.656 2.654 1 96.94 190 ILE A N 1
ATOM 1474 C CA . ILE A 1 190 ? 9.453 32.062 4.059 1 96.94 190 ILE A CA 1
ATOM 1475 C C . ILE A 1 190 ? 8.258 31.422 4.77 1 96.94 190 ILE A C 1
ATOM 1477 O O . ILE A 1 190 ? 8.375 30.969 5.902 1 96.94 190 ILE A O 1
ATOM 1481 N N . ILE A 1 191 ? 7.129 31.406 4.133 1 97.81 191 ILE A N 1
ATOM 1482 C CA . ILE A 1 191 ? 5.914 30.891 4.75 1 97.81 191 ILE A CA 1
ATOM 1483 C C . ILE A 1 191 ? 6.062 29.391 5.027 1 97.81 191 ILE A C 1
ATOM 1485 O O . ILE A 1 191 ? 5.707 28.922 6.109 1 97.81 191 ILE A O 1
ATOM 1489 N N . THR A 1 192 ? 6.605 28.641 4.062 1 96.56 192 THR A N 1
ATOM 1490 C CA . THR A 1 192 ? 6.883 27.234 4.266 1 96.56 192 THR A CA 1
ATOM 1491 C C . THR A 1 192 ? 7.926 27.031 5.363 1 96.56 192 THR A C 1
ATOM 1493 O O . THR A 1 192 ? 7.824 26.094 6.16 1 96.56 192 THR A O 1
ATOM 1496 N N . GLY A 1 193 ? 8.898 27.938 5.379 1 97.62 193 GLY A N 1
ATOM 1497 C CA . GLY A 1 193 ? 9.891 27.891 6.441 1 97.62 193 GLY A CA 1
ATOM 1498 C C . GLY A 1 193 ? 9.297 28.094 7.824 1 97.62 193 GLY A C 1
ATOM 1499 O O . GLY A 1 193 ? 9.672 27.406 8.773 1 97.62 193 GLY A O 1
ATOM 1500 N N . ILE A 1 194 ? 8.406 29.062 7.934 1 98.44 194 ILE A N 1
ATOM 1501 C CA . ILE A 1 194 ? 7.707 29.328 9.188 1 98.44 194 ILE A CA 1
ATOM 1502 C C . ILE A 1 194 ? 6.961 28.062 9.633 1 98.44 194 ILE A C 1
ATOM 1504 O O . ILE A 1 194 ? 6.996 27.703 10.805 1 98.44 194 ILE A O 1
ATOM 1508 N N . LYS A 1 195 ? 6.312 27.391 8.734 1 98.19 195 LYS A N 1
ATOM 1509 C CA . LYS A 1 195 ? 5.625 26.141 9.023 1 98.19 195 LYS A CA 1
ATOM 1510 C C . LYS A 1 195 ? 6.598 25.094 9.555 1 98.19 195 LYS A C 1
ATOM 1512 O O . LYS A 1 195 ? 6.312 24.422 10.555 1 98.19 195 LYS A O 1
ATOM 1517 N N . ASP A 1 196 ? 7.754 24.938 8.898 1 98.12 196 ASP A N 1
ATOM 1518 C CA . ASP A 1 196 ? 8.711 23.922 9.289 1 98.12 196 ASP A CA 1
ATOM 1519 C C . ASP A 1 196 ? 9.336 24.234 10.648 1 98.12 196 ASP A C 1
ATOM 1521 O O . ASP A 1 196 ? 9.625 23.328 11.438 1 98.12 196 ASP A O 1
ATOM 1525 N N . LEU A 1 197 ? 9.523 25.5 10.953 1 98.5 197 LEU A N 1
ATOM 1526 C CA . LEU A 1 197 ? 10 25.906 12.266 1 98.5 197 LEU A CA 1
ATOM 1527 C C . LEU A 1 197 ? 8.977 25.594 13.344 1 98.5 197 LEU A C 1
ATOM 1529 O O . LEU A 1 197 ? 9.312 24.969 14.359 1 98.5 197 LEU A O 1
ATOM 1533 N N . ALA A 1 198 ? 7.785 26.031 13.102 1 98.56 198 ALA A N 1
ATOM 1534 C CA . ALA A 1 198 ? 6.723 25.781 14.07 1 98.56 198 ALA A CA 1
ATOM 1535 C C . ALA A 1 198 ? 6.547 24.281 14.32 1 98.56 198 ALA A C 1
ATOM 1537 O O . ALA A 1 198 ? 6.43 23.844 15.461 1 98.56 198 ALA A O 1
ATOM 1538 N N . ASP A 1 199 ? 6.523 23.5 13.203 1 98.31 199 ASP A N 1
ATOM 1539 C CA . ASP A 1 199 ? 6.41 22.047 13.312 1 98.31 199 ASP A CA 1
ATOM 1540 C C . ASP A 1 199 ? 7.52 21.484 14.195 1 98.31 199 ASP A C 1
ATOM 1542 O O . ASP A 1 199 ? 7.258 20.656 15.07 1 98.31 199 ASP A O 1
ATOM 1546 N N . MET A 1 200 ? 8.688 21.891 13.898 1 98.44 200 MET A N 1
ATOM 1547 C CA . MET A 1 200 ? 9.828 21.391 14.664 1 98.44 200 MET A CA 1
ATOM 1548 C C . MET A 1 200 ? 9.617 21.625 16.156 1 98.44 200 MET A C 1
ATOM 1550 O O . MET A 1 200 ? 9.812 20.719 16.969 1 98.44 200 MET A O 1
ATOM 1554 N N . PHE A 1 201 ? 9.18 22.828 16.547 1 98.38 201 PHE A N 1
ATOM 1555 C CA . PHE A 1 201 ? 8.984 23.156 17.953 1 98.38 201 PHE A CA 1
ATOM 1556 C C . PHE A 1 201 ? 7.844 22.344 18.547 1 98.38 201 PHE A C 1
ATOM 1558 O O . PHE A 1 201 ? 7.941 21.859 19.688 1 98.38 201 PHE A O 1
ATOM 1565 N N . ILE A 1 202 ? 6.781 22.188 17.797 1 97.19 202 ILE A N 1
ATOM 1566 C CA . ILE A 1 202 ? 5.625 21.422 18.234 1 97.19 202 ILE A CA 1
ATOM 1567 C C . ILE A 1 202 ? 6.02 19.953 18.438 1 97.19 202 ILE A C 1
ATOM 1569 O O . ILE A 1 202 ? 5.672 19.328 19.438 1 97.19 202 ILE A O 1
ATOM 1573 N N . PHE A 1 203 ? 6.762 19.422 17.453 1 98.19 203 PHE A N 1
ATOM 1574 C CA . PHE A 1 203 ? 7.176 18.031 17.484 1 98.19 203 PHE A CA 1
ATOM 1575 C C . PHE A 1 203 ? 8.102 17.781 18.672 1 98.19 203 PHE A C 1
ATOM 1577 O O . PHE A 1 203 ? 7.977 16.75 19.359 1 98.19 203 PHE A O 1
ATOM 1584 N N . ASP A 1 204 ? 9.016 18.734 18.922 1 98 204 ASP A N 1
ATOM 1585 C CA . ASP A 1 204 ? 9.891 18.625 20.078 1 98 204 ASP A CA 1
ATOM 1586 C C . ASP A 1 204 ? 9.086 18.516 21.375 1 98 204 ASP A C 1
ATOM 1588 O O . ASP A 1 204 ? 9.367 17.656 22.203 1 98 204 ASP A O 1
ATOM 1592 N N . GLU A 1 205 ? 8.148 19.328 21.469 1 95.94 205 GLU A N 1
ATOM 1593 C CA . GLU A 1 205 ? 7.316 19.312 22.656 1 95.94 205 GLU A CA 1
ATOM 1594 C C . GLU A 1 205 ? 6.562 18 22.797 1 95.94 205 GLU A C 1
ATOM 1596 O O . GLU A 1 205 ? 6.512 17.406 23.875 1 95.94 205 GLU A O 1
ATOM 1601 N N . GLN A 1 206 ? 5.996 17.547 21.703 1 93.19 206 GLN A N 1
ATOM 1602 C CA . GLN A 1 206 ? 5.227 16.312 21.703 1 93.19 206 GLN A CA 1
ATOM 1603 C C . GLN A 1 206 ? 6.105 15.109 22.047 1 93.19 206 GLN A C 1
ATOM 1605 O O . GLN A 1 206 ? 5.637 14.141 22.641 1 93.19 206 GLN A O 1
ATOM 1610 N N . GLN A 1 207 ? 7.367 15.234 21.703 1 95.88 207 GLN A N 1
ATOM 1611 C CA . GLN A 1 207 ? 8.32 14.156 21.953 1 95.88 207 GLN A CA 1
ATOM 1612 C C . GLN A 1 207 ? 8.898 14.25 23.359 1 95.88 207 GLN A C 1
ATOM 1614 O O . GLN A 1 207 ? 9.656 13.375 23.797 1 95.88 207 GLN A O 1
ATOM 1619 N N . GLY A 1 208 ? 8.57 15.273 24.094 1 95.12 208 GLY A N 1
ATOM 1620 C CA . GLY A 1 208 ? 9.039 15.461 25.469 1 95.12 208 GLY A CA 1
ATOM 1621 C C . GLY A 1 208 ? 10.453 16 25.531 1 95.12 208 GLY A C 1
ATOM 1622 O O . GLY A 1 208 ? 11.141 15.828 26.547 1 95.12 208 GLY A O 1
ATOM 1623 N N . LEU A 1 209 ? 10.875 16.672 24.484 1 97.5 209 LEU A N 1
ATOM 1624 C CA . LEU A 1 209 ? 12.227 17.219 24.453 1 97.5 209 LEU A CA 1
ATOM 1625 C C . LEU A 1 209 ? 12.25 18.609 25.094 1 97.5 209 LEU A C 1
ATOM 1627 O O . LEU A 1 209 ? 11.234 19.312 25.078 1 97.5 209 LEU A O 1
ATOM 1631 N N . GLU A 1 210 ? 13.422 19 25.578 1 97 210 GLU A N 1
ATOM 1632 C CA . GLU A 1 210 ? 13.578 20.328 26.156 1 97 210 GLU A CA 1
ATOM 1633 C C . GLU A 1 210 ? 13.43 21.406 25.078 1 97 210 GLU A C 1
ATOM 1635 O O . GLU A 1 210 ? 13.945 21.266 23.969 1 97 210 GLU A O 1
ATOM 1640 N N . PRO A 1 211 ? 12.758 22.453 25.484 1 97.5 211 PRO A N 1
ATOM 1641 C CA . PRO A 1 211 ? 12.641 23.531 24.5 1 97.5 211 PRO A CA 1
ATOM 1642 C C . PRO A 1 211 ? 13.984 24.172 24.156 1 97.5 211 PRO A C 1
ATOM 1644 O O . PRO A 1 211 ? 14.914 24.125 24.969 1 97.5 211 PRO A O 1
ATOM 1647 N N . LEU A 1 212 ? 14.031 24.672 22.938 1 97.88 212 LEU A N 1
ATOM 1648 C CA . LEU A 1 212 ? 15.18 25.469 22.547 1 97.88 212 LEU A CA 1
ATOM 1649 C C . LEU A 1 212 ? 15.445 26.578 23.578 1 97.88 212 LEU A C 1
ATOM 1651 O O . LEU A 1 212 ? 14.508 27.219 24.062 1 97.88 212 LEU A O 1
ATOM 1655 N N . ALA A 1 213 ? 16.734 26.781 23.859 1 96.94 213 ALA A N 1
ATOM 1656 C CA . ALA A 1 213 ? 17.094 27.828 24.812 1 96.94 213 ALA A CA 1
ATOM 1657 C C . ALA A 1 213 ? 16.5 29.172 24.422 1 96.94 213 ALA A C 1
ATOM 1659 O O . ALA A 1 213 ? 16.672 29.625 23.281 1 96.94 213 ALA A O 1
ATOM 1660 N N . GLY A 1 214 ? 15.734 29.734 25.328 1 97.62 214 GLY A N 1
ATOM 1661 C CA . GLY A 1 214 ? 15.148 31.047 25.094 1 97.62 214 GLY A CA 1
ATOM 1662 C C . GLY A 1 214 ? 13.742 30.969 24.516 1 97.62 214 GLY A C 1
ATOM 1663 O O . GLY A 1 214 ? 13.023 31.969 24.484 1 97.62 214 GLY A O 1
ATOM 1664 N N . MET A 1 215 ? 13.328 29.797 24.109 1 97.88 215 MET A N 1
ATOM 1665 C CA . MET A 1 215 ? 11.977 29.625 23.578 1 97.88 215 MET A CA 1
ATOM 1666 C C . MET A 1 215 ? 10.961 29.531 24.703 1 97.88 215 MET A C 1
ATOM 1668 O O . MET A 1 215 ? 10.875 28.516 25.391 1 97.88 215 MET A O 1
ATOM 1672 N N . THR A 1 216 ? 10.18 30.562 24.875 1 97 216 THR A N 1
ATOM 1673 C CA . THR A 1 216 ? 9.133 30.547 25.891 1 97 216 THR A CA 1
ATOM 1674 C C . THR A 1 216 ? 7.852 29.938 25.328 1 97 216 THR A C 1
ATOM 1676 O O . THR A 1 216 ? 7.66 29.875 24.109 1 97 216 THR A O 1
ATOM 1679 N N . PRO A 1 217 ? 6.977 29.484 26.203 1 96.25 217 PRO A N 1
ATOM 1680 C CA . PRO A 1 217 ? 5.688 28.953 25.734 1 96.25 217 PRO A CA 1
ATOM 1681 C C . PRO A 1 217 ? 4.898 29.969 24.922 1 96.25 217 PRO A C 1
ATOM 1683 O O . PRO A 1 217 ? 4.227 29.609 23.953 1 96.25 217 PRO A O 1
ATOM 1686 N N . GLU A 1 218 ? 5.039 31.172 25.328 1 96.56 218 GLU A N 1
ATOM 1687 C CA . GLU A 1 218 ? 4.32 32.219 24.625 1 96.56 218 GLU A CA 1
ATOM 1688 C C . GLU A 1 218 ? 4.828 32.375 23.188 1 96.56 218 GLU A C 1
ATOM 1690 O O . GLU A 1 218 ? 4.035 32.5 22.25 1 96.56 218 GLU A O 1
ATOM 1695 N N . LEU A 1 219 ? 6.137 32.406 23.031 1 97.31 219 LEU A N 1
ATOM 1696 C CA . LEU A 1 219 ? 6.734 32.531 21.703 1 97.31 219 LEU A CA 1
ATOM 1697 C C . LEU A 1 219 ? 6.359 31.328 20.828 1 97.31 219 LEU A C 1
ATOM 1699 O O . LEU A 1 219 ? 6.055 31.5 19.656 1 97.31 219 LEU A O 1
ATOM 1703 N N . ARG A 1 220 ? 6.422 30.188 21.406 1 97.5 220 ARG A N 1
ATOM 1704 C CA . ARG A 1 220 ? 6.059 28.984 20.672 1 97.5 220 ARG A CA 1
ATOM 1705 C C . ARG A 1 220 ? 4.609 29.031 20.203 1 97.5 220 ARG A C 1
ATOM 1707 O O . ARG A 1 220 ? 4.309 28.703 19.062 1 97.5 220 ARG A O 1
ATOM 1714 N N . HIS A 1 221 ? 3.729 29.453 21.078 1 97.5 221 HIS A N 1
ATOM 1715 C CA . HIS A 1 221 ? 2.314 29.547 20.734 1 97.5 221 HIS A CA 1
ATOM 1716 C C . HIS A 1 221 ? 2.09 30.547 19.594 1 97.5 221 HIS A C 1
ATOM 1718 O O . HIS A 1 221 ? 1.253 30.312 18.719 1 97.5 221 HIS A O 1
ATOM 1724 N N . GLN A 1 222 ? 2.818 31.641 19.656 1 98.44 222 GLN A N 1
ATOM 1725 C CA . GLN A 1 222 ? 2.66 32.688 18.641 1 98.44 222 GLN A CA 1
ATOM 1726 C C . GLN A 1 222 ? 3.072 32.156 17.266 1 98.44 222 GLN A C 1
ATOM 1728 O O . GLN A 1 222 ? 2.371 32.375 16.266 1 98.44 222 GLN A O 1
ATOM 1733 N N . ILE A 1 223 ? 4.172 31.453 17.188 1 98.69 223 ILE A N 1
ATOM 1734 C CA . ILE A 1 223 ? 4.625 31 15.875 1 98.69 223 ILE A CA 1
ATOM 1735 C C . ILE A 1 223 ? 3.746 29.844 15.398 1 98.69 223 ILE A C 1
ATOM 1737 O O . ILE A 1 223 ? 3.49 29.703 14.203 1 98.69 223 ILE A O 1
ATOM 1741 N N . GLU A 1 224 ? 3.301 29.047 16.312 1 98.5 224 GLU A N 1
ATOM 1742 C CA . GLU A 1 224 ? 2.361 27.984 15.977 1 98.5 224 GLU A CA 1
ATOM 1743 C C . GLU A 1 224 ? 1.073 28.562 15.391 1 98.5 224 GLU A C 1
ATOM 1745 O O . GLU A 1 224 ? 0.551 28.047 14.398 1 98.5 224 GLU A O 1
ATOM 1750 N N . GLN A 1 225 ? 0.549 29.641 16.047 1 98.69 225 GLN A N 1
ATOM 1751 C CA . GLN A 1 225 ? -0.662 30.297 15.555 1 98.69 225 GLN A CA 1
ATOM 1752 C C . GLN A 1 225 ? -0.458 30.859 14.156 1 98.69 225 GLN A C 1
ATOM 1754 O O . GLN A 1 225 ? -1.316 30.703 13.289 1 98.69 225 GLN A O 1
ATOM 1759 N N . LEU A 1 226 ? 0.671 31.5 13.953 1 98.88 226 LEU A N 1
ATOM 1760 C CA . LEU A 1 226 ? 0.969 32.062 12.648 1 98.88 226 LEU A CA 1
ATOM 1761 C C . LEU A 1 226 ? 1.056 30.984 11.586 1 98.88 226 LEU A C 1
ATOM 1763 O O . LEU A 1 226 ? 0.478 31.109 10.5 1 98.88 226 LEU A O 1
ATOM 1767 N N . ALA A 1 227 ? 1.797 29.891 11.906 1 98.75 227 ALA A N 1
ATOM 1768 C CA . ALA A 1 227 ? 1.965 28.781 10.969 1 98.75 227 ALA A CA 1
ATOM 1769 C C . ALA A 1 227 ? 0.619 28.156 10.609 1 98.75 227 ALA A C 1
ATOM 1771 O O . ALA A 1 227 ? 0.364 27.859 9.445 1 98.75 227 ALA A O 1
ATOM 1772 N N . PHE A 1 228 ? -0.193 28.016 11.609 1 98.81 228 PHE A N 1
ATOM 1773 C CA . PHE A 1 228 ? -1.488 27.375 11.367 1 98.81 228 PHE A CA 1
ATOM 1774 C C . PHE A 1 228 ? -2.395 28.297 10.562 1 98.81 228 PHE A C 1
ATOM 1776 O O . PHE A 1 228 ? -3.121 27.844 9.672 1 98.81 228 PHE A O 1
ATOM 1783 N N . THR A 1 229 ? -2.418 29.609 10.867 1 98.81 229 THR A N 1
ATOM 1784 C CA . THR A 1 229 ? -3.174 30.562 10.07 1 98.81 229 THR A CA 1
ATOM 1785 C C . THR A 1 229 ? -2.746 30.516 8.609 1 98.81 229 THR A C 1
ATOM 1787 O O . THR A 1 229 ? -3.59 30.453 7.711 1 98.81 229 THR A O 1
ATOM 1790 N N . ASN A 1 230 ? -1.42 30.516 8.414 1 98.69 230 ASN A N 1
ATOM 1791 C CA . ASN A 1 230 ? -0.89 30.406 7.055 1 98.69 230 ASN A CA 1
ATOM 1792 C C . ASN A 1 230 ? -1.356 29.125 6.375 1 98.69 230 ASN A C 1
ATOM 1794 O O . ASN A 1 230 ? -1.732 29.141 5.203 1 98.69 230 ASN A O 1
ATOM 1798 N N . LEU A 1 231 ? -1.339 27.984 7.066 1 98.38 231 LEU A N 1
ATOM 1799 C CA . LEU A 1 231 ? -1.741 26.703 6.508 1 98.38 231 LEU A CA 1
ATOM 1800 C C . LEU A 1 231 ? -3.199 26.734 6.066 1 98.38 231 LEU A C 1
ATOM 1802 O O . LEU A 1 231 ? -3.514 26.406 4.922 1 98.38 231 LEU A O 1
ATOM 1806 N N . MET A 1 232 ? -4.047 27.203 6.906 1 98.69 232 MET A N 1
ATOM 1807 C CA . MET A 1 232 ? -5.48 27.188 6.641 1 98.69 232 MET A CA 1
ATOM 1808 C C . MET A 1 232 ? -5.836 28.141 5.504 1 98.69 232 MET A C 1
ATOM 1810 O O . MET A 1 232 ? -6.582 27.781 4.594 1 98.69 232 MET A O 1
ATOM 1814 N N . GLU A 1 233 ? -5.258 29.312 5.551 1 98.56 233 GLU A N 1
ATOM 1815 C CA . GLU A 1 233 ? -5.633 30.312 4.562 1 98.56 233 GLU A CA 1
ATOM 1816 C C . GLU A 1 233 ? -5.066 29.984 3.186 1 98.56 233 GLU A C 1
ATOM 1818 O O . GLU A 1 233 ? -5.719 30.203 2.166 1 98.56 233 GLU A O 1
ATOM 1823 N N . ARG A 1 234 ? -3.9 29.422 3.146 1 97.5 234 ARG A N 1
ATOM 1824 C CA . ARG A 1 234 ? -3.285 29.156 1.851 1 97.5 234 ARG A CA 1
ATOM 1825 C C . ARG A 1 234 ? -3.941 27.969 1.165 1 97.5 234 ARG A C 1
ATOM 1827 O O . ARG A 1 234 ? -3.934 27.859 -0.064 1 97.5 234 ARG A O 1
ATOM 1834 N N . TYR A 1 235 ? -4.578 27.062 1.951 1 98 235 TYR A N 1
ATOM 1835 C CA . TYR A 1 235 ? -5.07 25.812 1.365 1 98 235 TYR A CA 1
ATOM 1836 C C . TYR A 1 235 ? -6.59 25.828 1.254 1 98 235 TYR A C 1
ATOM 1838 O O . TYR A 1 235 ? -7.164 25.109 0.439 1 98 235 TYR A O 1
ATOM 1846 N N . TYR A 1 236 ? -7.352 26.719 2.025 1 98 236 TYR A N 1
ATOM 1847 C CA . TYR A 1 236 ? -8.773 26.438 2.139 1 98 236 TYR A CA 1
ATOM 1848 C C . TYR A 1 236 ? -9.594 27.719 2.092 1 98 236 TYR A C 1
ATOM 1850 O O . TYR A 1 236 ? -10.758 27.734 2.494 1 98 236 TYR A O 1
ATOM 1858 N N . THR A 1 237 ? -9.023 28.797 1.702 1 97.56 237 THR A N 1
ATOM 1859 C CA . THR A 1 237 ? -9.742 30.062 1.684 1 97.56 237 THR A CA 1
ATOM 1860 C C . THR A 1 237 ? -10.883 30.031 0.666 1 97.56 237 THR A C 1
ATOM 1862 O O . THR A 1 237 ? -11.938 30.625 0.882 1 97.56 237 THR A O 1
ATOM 1865 N N . THR A 1 238 ? -10.703 29.328 -0.517 1 97.81 238 THR A N 1
ATOM 1866 C CA . THR A 1 238 ? -11.75 29.281 -1.538 1 97.81 238 THR A CA 1
ATOM 1867 C C . THR A 1 238 ? -12.344 27.875 -1.641 1 97.81 238 THR A C 1
ATOM 1869 O O . THR A 1 238 ? -11.656 26.891 -1.396 1 97.81 238 THR A O 1
ATOM 1872 N N . PRO A 1 239 ? -13.609 27.797 -2.111 1 98.31 239 PRO A N 1
ATOM 1873 C CA . PRO A 1 239 ? -14.219 26.469 -2.312 1 98.31 239 PRO A CA 1
ATOM 1874 C C . PRO A 1 239 ? -13.461 25.625 -3.326 1 98.31 239 PRO A C 1
ATOM 1876 O O . PRO A 1 239 ? -13.398 24.391 -3.188 1 98.31 239 PRO A O 1
ATOM 1879 N N . ARG A 1 240 ? -12.906 26.25 -4.312 1 98 240 ARG A N 1
ATOM 1880 C CA . ARG A 1 240 ? -12.117 25.547 -5.328 1 98 240 ARG A CA 1
ATOM 1881 C C . ARG A 1 240 ? -10.906 24.859 -4.707 1 98 240 ARG A C 1
ATOM 1883 O O . ARG A 1 240 ? -10.609 23.719 -5.031 1 98 240 ARG A O 1
ATOM 1890 N N . GLN A 1 241 ? -10.211 25.531 -3.824 1 98.19 241 GLN A N 1
ATOM 1891 C CA . GLN A 1 241 ? -9.078 24.953 -3.111 1 98.19 241 GLN A CA 1
ATOM 1892 C C . GLN A 1 241 ? -9.5 23.75 -2.293 1 98.19 241 GLN A C 1
ATOM 1894 O O . GLN A 1 241 ? -8.828 22.703 -2.32 1 98.19 241 GLN A O 1
ATOM 1899 N N . VAL A 1 242 ? -10.633 23.875 -1.634 1 98.56 242 VAL A N 1
ATOM 1900 C CA . VAL A 1 242 ? -11.148 22.781 -0.815 1 98.56 242 VAL A CA 1
ATOM 1901 C C . VAL A 1 242 ? -11.406 21.547 -1.689 1 98.56 242 VAL A C 1
ATOM 1903 O O . VAL A 1 242 ? -11.047 20.438 -1.321 1 98.56 242 VAL A O 1
ATOM 1906 N N . THR A 1 243 ? -11.906 21.781 -2.871 1 98.5 243 THR A N 1
ATOM 1907 C CA . THR A 1 243 ? -12.273 20.688 -3.766 1 98.5 243 THR A CA 1
ATOM 1908 C C . THR A 1 243 ? -11.039 19.875 -4.168 1 98.5 243 THR A C 1
ATOM 1910 O O . THR A 1 243 ? -11.023 18.656 -4.035 1 98.5 243 THR A O 1
ATOM 1913 N N . TYR A 1 244 ? -9.984 20.531 -4.625 1 97.44 244 TYR A N 1
ATOM 1914 C CA . TYR A 1 244 ? -8.867 19.75 -5.141 1 97.44 244 TYR A CA 1
ATOM 1915 C C . TYR A 1 244 ? -7.984 19.25 -4.008 1 97.44 244 TYR A C 1
ATOM 1917 O O . TYR A 1 244 ? -7.211 18.297 -4.191 1 97.44 244 TYR A O 1
ATOM 1925 N N . TRP A 1 245 ? -8.047 19.859 -2.801 1 97.62 245 TRP A N 1
ATOM 1926 C CA . TRP A 1 245 ? -7.348 19.312 -1.646 1 97.62 245 TRP A CA 1
ATOM 1927 C C . TRP A 1 245 ? -8.016 18.016 -1.172 1 97.62 245 TRP A C 1
ATOM 1929 O O . TRP A 1 245 ? -7.336 17.078 -0.75 1 97.62 245 TRP A O 1
ATOM 1939 N N . VAL A 1 246 ? -9.336 17.969 -1.252 1 98.19 246 VAL A N 1
ATOM 1940 C CA . VAL A 1 246 ? -10.055 16.75 -0.896 1 98.19 246 VAL A CA 1
ATOM 1941 C C . VAL A 1 246 ? -9.906 15.727 -2.014 1 98.19 246 VAL A C 1
ATOM 1943 O O . VAL A 1 246 ? -9.836 14.523 -1.75 1 98.19 246 VAL A O 1
ATOM 1946 N N . GLY A 1 247 ? -9.812 16.203 -3.217 1 97 247 GLY A N 1
ATOM 1947 C CA . GLY A 1 247 ? -9.539 15.359 -4.367 1 97 247 GLY A CA 1
ATOM 1948 C C . GLY A 1 247 ? -10.547 14.234 -4.531 1 97 247 GLY A C 1
ATOM 1949 O O . GLY A 1 247 ? -11.758 14.461 -4.426 1 97 247 GLY A O 1
ATOM 1950 N N . GLY A 1 248 ? -10.07 13.062 -4.883 1 96.75 248 GLY A N 1
ATOM 1951 C CA . GLY A 1 248 ? -10.93 11.922 -5.16 1 96.75 248 GLY A CA 1
ATOM 1952 C C . GLY A 1 248 ? -11.531 11.312 -3.912 1 96.75 248 GLY A C 1
ATOM 1953 O O . GLY A 1 248 ? -12.406 10.445 -4 1 96.75 248 GLY A O 1
ATOM 1954 N N . PHE A 1 249 ? -11.141 11.789 -2.758 1 98.25 249 PHE A N 1
ATOM 1955 C CA . PHE A 1 249 ? -11.648 11.195 -1.528 1 98.25 249 PHE A CA 1
ATOM 1956 C C . PHE A 1 249 ? -13.141 11.469 -1.374 1 98.25 249 PHE A C 1
ATOM 1958 O O . PHE A 1 249 ? -13.867 10.664 -0.798 1 98.25 249 PHE A O 1
ATOM 1965 N N . ALA A 1 250 ? -13.578 12.633 -1.873 1 97.94 250 ALA A N 1
ATOM 1966 C CA . ALA A 1 250 ? -15 12.953 -1.821 1 97.94 250 ALA A CA 1
ATOM 1967 C C . ALA A 1 250 ? -15.836 11.859 -2.482 1 97.94 250 ALA A C 1
ATOM 1969 O O . ALA A 1 250 ? -16.797 11.367 -1.893 1 97.94 250 ALA A O 1
ATOM 1970 N N . ASP A 1 251 ? -15.383 11.477 -3.631 1 97.12 251 ASP A N 1
ATOM 1971 C CA . ASP A 1 251 ? -16.078 10.422 -4.352 1 97.12 251 ASP A CA 1
ATOM 1972 C C . ASP A 1 251 ? -15.961 9.086 -3.621 1 97.12 251 ASP A C 1
ATOM 1974 O O . ASP A 1 251 ? -16.922 8.305 -3.582 1 97.12 251 ASP A O 1
ATOM 1978 N N . LEU A 1 252 ? -14.828 8.828 -3.129 1 97.81 252 LEU A N 1
ATOM 1979 C CA . LEU A 1 252 ? -14.586 7.59 -2.398 1 97.81 252 LEU A CA 1
ATOM 1980 C C . LEU A 1 252 ? -15.492 7.496 -1.177 1 97.81 252 LEU A C 1
ATOM 1982 O O . LEU A 1 252 ? -16.094 6.445 -0.916 1 97.81 252 LEU A O 1
ATOM 1986 N N . LEU A 1 253 ? -15.586 8.586 -0.421 1 98.69 253 LEU A N 1
ATOM 1987 C CA . LEU A 1 253 ? -16.438 8.617 0.759 1 98.69 253 LEU A CA 1
ATOM 1988 C C . LEU A 1 253 ? -17.906 8.391 0.377 1 98.69 253 LEU A C 1
ATOM 1990 O O . LEU A 1 253 ? -18.609 7.621 1.031 1 98.69 253 LEU A O 1
ATOM 1994 N N . LEU A 1 254 ? -18.359 9.039 -0.69 1 98.5 254 LEU A N 1
ATOM 1995 C CA . LEU A 1 254 ? -19.734 8.867 -1.166 1 98.5 254 LEU A CA 1
ATOM 1996 C C . LEU A 1 254 ? -19.984 7.414 -1.559 1 98.5 254 LEU A C 1
ATOM 1998 O O . LEU A 1 254 ? -21.031 6.852 -1.215 1 98.5 254 LEU A O 1
ATOM 2002 N N . LYS A 1 255 ? -19.016 6.852 -2.264 1 96.88 255 LYS A N 1
ATOM 2003 C CA . LYS A 1 255 ? -19.141 5.449 -2.643 1 96.88 255 LYS A CA 1
ATOM 2004 C C . LYS A 1 255 ? -19.281 4.559 -1.412 1 96.88 255 LYS A C 1
ATOM 2006 O O . LYS A 1 255 ? -20.125 3.648 -1.395 1 96.88 255 LYS A O 1
ATOM 2011 N N . ASN A 1 256 ? -18.484 4.816 -0.387 1 97.5 256 ASN A N 1
ATOM 2012 C CA . ASN A 1 256 ? -18.547 4.008 0.828 1 97.5 256 ASN A CA 1
ATOM 2013 C C . ASN A 1 256 ? -19.875 4.16 1.546 1 97.5 256 ASN A C 1
ATOM 2015 O O . ASN A 1 256 ? -20.531 3.166 1.855 1 97.5 256 ASN A O 1
ATOM 2019 N N . VAL A 1 257 ? -20.344 5.344 1.733 1 97.94 257 VAL A N 1
ATOM 2020 C CA . VAL A 1 257 ? -21.484 5.559 2.605 1 97.94 257 VAL A CA 1
ATOM 2021 C C . VAL A 1 257 ? -22.766 5.074 1.913 1 97.94 257 VAL A C 1
ATOM 2023 O O . VAL A 1 257 ? -23.766 4.793 2.572 1 97.94 257 VAL A O 1
ATOM 2026 N N . TYR A 1 258 ? -22.766 4.949 0.633 1 96.75 258 TYR A N 1
ATOM 2027 C CA . TYR A 1 258 ? -23.938 4.465 -0.075 1 96.75 258 TYR A CA 1
ATOM 2028 C C . TYR A 1 258 ? -23.922 2.947 -0.197 1 96.75 258 TYR A C 1
ATOM 2030 O O . TYR A 1 258 ? -24.906 2.336 -0.629 1 96.75 258 TYR A O 1
ATOM 2038 N N . GLN A 1 259 ? -22.812 2.342 0.11 1 95.31 259 GLN A N 1
ATOM 2039 C CA . GLN A 1 259 ? -22.656 0.899 -0.04 1 95.31 259 GLN A CA 1
ATOM 2040 C C . GLN A 1 259 ? -23.797 0.147 0.637 1 95.31 259 GLN A C 1
ATOM 2042 O O . GLN A 1 259 ? -24.391 -0.755 0.043 1 95.31 259 GLN A O 1
ATOM 2047 N N . PRO A 1 260 ? -24.234 0.504 1.823 1 94.5 260 PRO A N 1
ATOM 2048 C CA . PRO A 1 260 ? -25.281 -0.26 2.514 1 94.5 260 PRO A CA 1
ATOM 2049 C C . PRO A 1 260 ? -26.641 -0.133 1.846 1 94.5 260 PRO A C 1
ATOM 2051 O O . PRO A 1 260 ? -27.562 -0.889 2.166 1 94.5 260 PRO A O 1
ATOM 2054 N N . THR A 1 261 ? -26.828 0.876 1.06 1 93.81 261 THR A N 1
ATOM 2055 C CA . THR A 1 261 ? -28.141 1.117 0.444 1 93.81 261 THR A CA 1
ATOM 2056 C C . THR A 1 261 ? -28.344 0.189 -0.748 1 93.81 261 THR A C 1
ATOM 2058 O O . THR A 1 261 ? -29.469 0.086 -1.268 1 93.81 261 THR A O 1
ATOM 2061 N N . LYS A 1 262 ? -27.328 -0.396 -1.195 1 89 262 LYS A N 1
ATOM 2062 C CA . LYS A 1 262 ? -27.422 -1.286 -2.348 1 89 262 LYS A CA 1
ATOM 2063 C C . LYS A 1 262 ? -27.969 -2.654 -1.939 1 89 262 LYS A C 1
ATOM 2065 O O . LYS A 1 262 ? -27.688 -3.131 -0.836 1 89 262 LYS A O 1
ATOM 2070 N N . PRO A 1 263 ? -29.094 -3.135 -2.674 1 75.75 263 PRO A N 1
ATOM 2071 C CA . PRO A 1 263 ? -29.734 -4.395 -2.307 1 75.75 263 PRO A CA 1
ATOM 2072 C C . PRO A 1 263 ? -28.75 -5.516 -2.031 1 75.75 263 PRO A C 1
ATOM 2074 O O . PRO A 1 263 ? -28.891 -6.254 -1.054 1 75.75 263 PRO A O 1
ATOM 2077 N N . GLN A 1 264 ? -28.203 -6.133 -3.113 1 62.19 264 GLN A N 1
ATOM 2078 C CA . GLN A 1 264 ? -27.375 -7.324 -2.955 1 62.19 264 GLN A CA 1
ATOM 2079 C C . GLN A 1 264 ? -26 -6.969 -2.424 1 62.19 264 GLN A C 1
ATOM 2081 O O . GLN A 1 264 ? -25.156 -6.461 -3.166 1 62.19 264 GLN A O 1
ATOM 2086 N N . HIS A 1 265 ? -26.188 -6.598 -1.053 1 57.94 265 HIS A N 1
ATOM 2087 C CA . HIS A 1 265 ? -24.828 -6.41 -0.557 1 57.94 265 HIS A CA 1
ATOM 2088 C C . HIS A 1 265 ? -23.891 -7.484 -1.104 1 57.94 265 HIS A C 1
ATOM 2090 O O . HIS A 1 265 ? -24.203 -8.68 -1.03 1 57.94 265 HIS A O 1
ATOM 2096 N N . GLU A 1 266 ? -23.25 -7.047 -2.062 1 54.34 266 GLU A N 1
ATOM 2097 C CA . GLU A 1 266 ? -22.297 -7.926 -2.719 1 54.34 266 GLU A CA 1
ATOM 2098 C C . GLU A 1 266 ? -21.484 -8.734 -1.699 1 54.34 266 GLU A C 1
ATOM 2100 O O . GLU A 1 266 ? -21.062 -8.195 -0.674 1 54.34 266 GLU A O 1
ATOM 2105 N N . ALA A 1 267 ? -21.781 -9.953 -1.653 1 55.66 267 ALA A N 1
ATOM 2106 C CA . ALA A 1 267 ? -20.875 -10.867 -0.977 1 55.66 267 ALA A CA 1
ATOM 2107 C C . ALA A 1 267 ? -19.438 -10.352 -1.025 1 55.66 267 ALA A C 1
ATOM 2109 O O . ALA A 1 267 ? -18.922 -10.031 -2.1 1 55.66 267 ALA A O 1
ATOM 2110 N N . GLY A 1 268 ? -19 -9.648 0.176 1 66.12 268 GLY A N 1
ATOM 2111 C CA . GLY A 1 268 ? -17.594 -9.289 0.156 1 66.12 268 GLY A CA 1
ATOM 2112 C C . GLY A 1 268 ? -17.344 -7.84 0.503 1 66.12 268 GLY A C 1
ATOM 2113 O O . GLY A 1 268 ? -16.203 -7.367 0.426 1 66.12 268 GLY A O 1
ATOM 2114 N N . SER A 1 269 ? -18.484 -7.188 0.893 1 83.38 269 SER A N 1
ATOM 2115 C CA . SER A 1 269 ? -18.266 -5.781 1.214 1 83.38 269 SER A CA 1
ATOM 2116 C C . SER A 1 269 ? -17.641 -5.621 2.594 1 83.38 269 SER A C 1
ATOM 2118 O O . SER A 1 269 ? -17.969 -6.359 3.523 1 83.38 269 SER A O 1
ATOM 2120 N N . PHE A 1 270 ? -16.781 -4.707 2.689 1 93.81 270 PHE A N 1
ATOM 2121 C CA . PHE A 1 270 ? -16.156 -4.406 3.969 1 93.81 270 PHE A CA 1
ATOM 2122 C C . PHE A 1 270 ? -17.125 -3.701 4.906 1 93.81 270 PHE A C 1
ATOM 2124 O O . PHE A 1 270 ? -17.984 -2.945 4.457 1 93.81 270 PHE A O 1
ATOM 2131 N N . LYS A 1 271 ? -17.031 -3.994 6.133 1 96 271 LYS A N 1
ATOM 2132 C CA . LYS A 1 271 ? -17.828 -3.318 7.156 1 96 271 LYS A CA 1
ATOM 2133 C C . LYS A 1 271 ? -17.109 -2.076 7.676 1 96 271 LYS A C 1
ATOM 2135 O O . LYS A 1 271 ? -17.734 -1.195 8.266 1 96 271 LYS A O 1
ATOM 2140 N N . TYR A 1 272 ? -15.812 -2.105 7.543 1 98.19 272 TYR A N 1
ATOM 2141 C CA . TYR A 1 272 ? -15 -1.007 8.055 1 98.19 272 TYR A CA 1
ATOM 2142 C C . TYR A 1 272 ? -13.938 -0.601 7.039 1 98.19 272 TYR A C 1
ATOM 2144 O O . TYR A 1 272 ? -13.109 -1.421 6.633 1 98.19 272 TYR A O 1
ATOM 2152 N N . TYR A 1 273 ? -13.984 0.657 6.594 1 98.56 273 TYR A N 1
ATOM 2153 C CA . TYR A 1 273 ? -12.938 1.271 5.781 1 98.56 273 TYR A CA 1
ATOM 2154 C C . TYR A 1 273 ? -12.062 2.189 6.621 1 98.56 273 TYR A C 1
ATOM 2156 O O . TYR A 1 273 ? -12.531 3.201 7.145 1 98.56 273 TYR A O 1
ATOM 2164 N N . SER A 1 274 ? -10.797 1.858 6.734 1 98.81 274 SER A N 1
ATOM 2165 C CA . SER A 1 274 ? -9.82 2.652 7.48 1 98.81 274 SER A CA 1
ATOM 2166 C C . SER A 1 274 ? -8.891 3.41 6.543 1 98.81 274 SER A C 1
ATOM 2168 O O . SER A 1 274 ? -8.008 2.812 5.918 1 98.81 274 SER A O 1
ATOM 2170 N N . TYR A 1 275 ? -9.055 4.723 6.492 1 98.81 275 TYR A N 1
ATOM 2171 C CA . TYR A 1 275 ? -8.25 5.574 5.625 1 98.81 275 TYR A CA 1
ATOM 2172 C C . TYR A 1 275 ? -7.277 6.414 6.441 1 98.81 275 TYR A C 1
ATOM 2174 O O . TYR A 1 275 ? -7.613 6.883 7.535 1 98.81 275 TYR A O 1
ATOM 2182 N N . HIS A 1 276 ? -6.059 6.617 5.891 1 98.75 276 HIS A N 1
ATOM 2183 C CA . HIS A 1 276 ? -4.988 7.281 6.633 1 98.75 276 HIS A CA 1
ATOM 2184 C C . HIS A 1 276 ? -4.301 8.336 5.777 1 98.75 276 HIS A C 1
ATOM 2186 O O . HIS A 1 276 ? -3.891 8.062 4.648 1 98.75 276 HIS A O 1
ATOM 2192 N N . GLY A 1 277 ? -4.195 9.508 6.301 1 98 277 GLY A N 1
ATOM 2193 C CA . GLY A 1 277 ? -3.586 10.602 5.562 1 98 277 GLY A CA 1
ATOM 2194 C C . GLY A 1 277 ? -2.975 11.664 6.461 1 98 277 GLY A C 1
ATOM 2195 O O . GLY A 1 277 ? -2.514 11.359 7.562 1 98 277 GLY A O 1
ATOM 2196 N N . HIS A 1 278 ? -2.875 12.906 5.93 1 97.81 278 HIS A N 1
ATOM 2197 C CA . HIS A 1 278 ? -2.27 14.047 6.609 1 97.81 278 HIS A CA 1
ATOM 2198 C C . HIS A 1 278 ? -3.334 14.961 7.211 1 97.81 278 HIS A C 1
ATOM 2200 O O . HIS A 1 278 ? -4.52 14.828 6.895 1 97.81 278 HIS A O 1
ATOM 2206 N N . ARG A 1 279 ? -2.896 15.812 8.07 1 97.69 279 ARG A N 1
ATOM 2207 C CA . ARG A 1 279 ? -3.809 16.766 8.695 1 97.69 279 ARG A CA 1
ATOM 2208 C C . ARG A 1 279 ? -4.508 17.625 7.641 1 97.69 279 ARG A C 1
ATOM 2210 O O . ARG A 1 279 ? -5.668 18 7.812 1 97.69 279 ARG A O 1
ATOM 2217 N N . GLU A 1 280 ? -3.787 17.906 6.535 1 97.62 280 GLU A N 1
ATOM 2218 C CA . GLU A 1 280 ? -4.355 18.766 5.492 1 97.62 280 GLU A CA 1
ATOM 2219 C C . GLU A 1 280 ? -5.617 18.141 4.902 1 97.62 280 GLU A C 1
ATOM 2221 O O . GLU A 1 280 ? -6.582 18.844 4.602 1 97.62 280 GLU A O 1
ATOM 2226 N N . MET A 1 281 ? -5.57 16.812 4.773 1 97.38 281 MET A N 1
ATOM 2227 C CA . MET A 1 281 ? -6.73 16.109 4.234 1 97.38 281 MET A CA 1
ATOM 2228 C C . MET A 1 281 ? -7.926 16.234 5.176 1 97.38 281 MET A C 1
ATOM 2230 O O . MET A 1 281 ? -9.055 16.453 4.73 1 97.38 281 MET A O 1
ATOM 2234 N N . LEU A 1 282 ? -7.738 16.109 6.438 1 98.62 282 LEU A N 1
ATOM 2235 C CA . LEU A 1 282 ? -8.812 16.219 7.414 1 98.62 282 LEU A CA 1
ATOM 2236 C C . LEU A 1 282 ? -9.414 17.625 7.414 1 98.62 282 LEU A C 1
ATOM 2238 O O . LEU A 1 282 ? -10.633 17.781 7.445 1 98.62 282 LEU A O 1
ATOM 2242 N N . HIS A 1 283 ? -8.547 18.625 7.387 1 98.62 283 HIS A N 1
ATOM 2243 C CA . HIS A 1 283 ? -9.047 20 7.344 1 98.62 283 HIS A CA 1
ATOM 2244 C C . HIS A 1 283 ? -9.836 20.266 6.07 1 98.62 283 HIS A C 1
ATOM 2246 O O . HIS A 1 283 ? -10.891 20.906 6.109 1 98.62 283 HIS A O 1
ATOM 2252 N N . GLY A 1 284 ? -9.258 19.781 4.941 1 98.5 284 GLY A N 1
ATOM 2253 C CA . GLY A 1 284 ? -10 19.938 3.697 1 98.5 284 GLY A CA 1
ATOM 2254 C C . GLY A 1 284 ? -11.383 19.312 3.746 1 98.5 284 GLY A C 1
ATOM 2255 O O . GLY A 1 284 ? -12.367 19.938 3.369 1 98.5 284 GLY A O 1
ATOM 2256 N N . LEU A 1 285 ? -11.422 18.094 4.223 1 98.75 285 LEU A N 1
ATOM 2257 C CA . LEU A 1 285 ? -12.703 17.391 4.34 1 98.75 285 LEU A CA 1
ATOM 2258 C C . LEU A 1 285 ? -13.625 18.109 5.32 1 98.75 285 LEU A C 1
ATOM 2260 O O . LEU A 1 285 ? -14.828 18.203 5.09 1 98.75 285 LEU A O 1
ATOM 2264 N N . GLY A 1 286 ? -13.039 18.609 6.398 1 98.69 286 GLY A N 1
ATOM 2265 C CA . GLY A 1 286 ? -13.828 19.375 7.352 1 98.69 286 GLY A CA 1
ATOM 2266 C C . GLY A 1 286 ? -14.477 20.594 6.738 1 98.69 286 GLY A C 1
ATOM 2267 O O . GLY A 1 286 ? -15.664 20.844 6.941 1 98.69 286 GLY A O 1
ATOM 2268 N N . LYS A 1 287 ? -13.719 21.328 6.016 1 98.56 287 LYS A N 1
ATOM 2269 C CA . LYS A 1 287 ? -14.25 22.516 5.348 1 98.56 287 LYS A CA 1
ATOM 2270 C C . LYS A 1 287 ? -15.375 22.156 4.379 1 98.56 287 LYS A C 1
ATOM 2272 O O . LYS A 1 287 ? -16.375 22.859 4.277 1 98.56 287 LYS A O 1
ATOM 2277 N N . MET A 1 288 ? -15.211 21.062 3.688 1 98.56 288 MET A N 1
ATOM 2278 C CA . MET A 1 288 ? -16.203 20.625 2.715 1 98.56 288 MET A CA 1
ATOM 2279 C C . MET A 1 288 ? -17.5 20.219 3.406 1 98.56 288 MET A C 1
ATOM 2281 O O . MET A 1 288 ? -18.594 20.547 2.939 1 98.56 288 MET A O 1
ATOM 2285 N N . LEU A 1 289 ? -17.406 19.609 4.582 1 98.75 289 LEU A N 1
ATOM 2286 C CA . LEU A 1 289 ? -18.547 18.969 5.223 1 98.75 289 LEU A CA 1
ATOM 2287 C C . LEU A 1 289 ? -19.203 19.906 6.23 1 98.75 289 LEU A C 1
ATOM 2289 O O . LEU A 1 289 ? -20.297 19.625 6.727 1 98.75 289 LEU A O 1
ATOM 2293 N N . GLY A 1 290 ? -18.547 20.969 6.57 1 98.25 290 GLY A N 1
ATOM 2294 C CA . GLY A 1 290 ? -19 21.781 7.691 1 98.25 290 GLY A CA 1
ATOM 2295 C C . GLY A 1 290 ? -18.609 21.188 9.039 1 98.25 290 GLY A C 1
ATOM 2296 O O . GLY A 1 290 ? -19.391 21.281 10 1 98.25 290 GLY A O 1
ATOM 2297 N N . TRP A 1 291 ? -17.562 20.484 9.078 1 98.25 291 TRP A N 1
ATOM 2298 C CA . TRP A 1 291 ? -16.953 19.938 10.281 1 98.25 291 TRP A CA 1
ATOM 2299 C C . TRP A 1 291 ? -15.93 20.906 10.867 1 98.25 291 TRP A C 1
ATOM 2301 O O . TRP A 1 291 ? -14.789 20.953 10.414 1 98.25 291 TRP A O 1
ATOM 2311 N N . GLU A 1 292 ? -16.281 21.641 11.859 1 95.19 292 GLU A N 1
ATOM 2312 C CA . GLU A 1 292 ? -15.359 22.578 12.508 1 95.19 292 GLU A CA 1
ATOM 2313 C C . GLU A 1 292 ? -14.688 21.922 13.719 1 95.19 292 GLU A C 1
ATOM 2315 O O . GLU A 1 292 ? -15.328 21.703 14.75 1 95.19 292 GLU A O 1
ATOM 2320 N N . PHE A 1 293 ? -13.398 21.672 13.617 1 98.12 293 PHE A N 1
ATOM 2321 C CA . PHE A 1 293 ? -12.641 21.094 14.711 1 98.12 293 PHE A CA 1
ATOM 2322 C C . PHE A 1 293 ? -12.477 22.078 15.859 1 98.12 293 PHE A C 1
ATOM 2324 O O . PHE A 1 293 ? -12.273 23.281 15.625 1 98.12 293 PHE A O 1
ATOM 2331 N N . SER A 1 294 ? -12.562 21.578 17.078 1 97 294 SER A N 1
ATOM 2332 C CA . SER A 1 294 ? -12.453 22.453 18.234 1 97 294 SER A CA 1
ATOM 2333 C C . SER A 1 294 ? -11.703 21.781 19.375 1 97 294 SER A C 1
ATOM 2335 O O . SER A 1 294 ? -12.281 21.484 20.422 1 97 294 SER A O 1
ATOM 2337 N N . PHE A 1 295 ? -10.477 21.609 19.219 1 97.44 295 PHE A N 1
ATOM 2338 C CA . PHE A 1 295 ? -9.633 21.109 20.297 1 97.44 295 PHE A CA 1
ATOM 2339 C C . PHE A 1 295 ? -9.172 22.234 21.203 1 97.44 295 PHE A C 1
ATOM 2341 O O . PHE A 1 295 ? -8.617 23.234 20.734 1 97.44 295 PHE A O 1
ATOM 2348 N N . GLU A 1 296 ? -9.344 22.031 22.484 1 95.69 296 GLU A N 1
ATOM 2349 C CA . GLU A 1 296 ? -9 23.062 23.453 1 95.69 296 GLU A CA 1
ATOM 2350 C C . GLU A 1 296 ? -7.5 23.328 23.484 1 95.69 296 GLU A C 1
ATOM 2352 O O . GLU A 1 296 ? -6.703 22.391 23.484 1 95.69 296 GLU A O 1
ATOM 2357 N N . GLY A 1 297 ? -7.148 24.578 23.453 1 94.38 297 GLY A N 1
ATOM 2358 C CA . GLY A 1 297 ? -5.766 24.969 23.656 1 94.38 297 GLY A CA 1
ATOM 2359 C C . GLY A 1 297 ? -4.941 24.984 22.391 1 94.38 297 GLY A C 1
ATOM 2360 O O . GLY A 1 297 ? -3.77 25.359 22.406 1 94.38 297 GLY A O 1
ATOM 2361 N N . LEU A 1 298 ? -5.543 24.625 21.25 1 97.25 298 LEU A N 1
ATOM 2362 C CA . LEU A 1 298 ? -4.809 24.578 20 1 97.25 298 LEU A CA 1
ATOM 2363 C C . LEU A 1 298 ? -5.098 25.828 19.156 1 97.25 298 LEU A C 1
ATOM 2365 O O . LEU A 1 298 ? -6.137 26.469 19.344 1 97.25 298 LEU A O 1
ATOM 2369 N N . PRO A 1 299 ? -4.172 26.219 18.297 1 98.12 299 PRO A N 1
ATOM 2370 C CA . PRO A 1 299 ? -4.418 27.375 17.438 1 98.12 299 PRO A CA 1
ATOM 2371 C C . PRO A 1 299 ? -5.668 27.219 16.578 1 98.12 299 PRO A C 1
ATOM 2373 O O . PRO A 1 299 ? -6.004 26.109 16.172 1 98.12 299 PRO A O 1
ATOM 2376 N N . VAL A 1 300 ? -6.293 28.375 16.312 1 98.5 300 VAL A N 1
ATOM 2377 C CA . VAL A 1 300 ? -7.527 28.375 15.523 1 98.5 300 VAL A CA 1
ATOM 2378 C C . VAL A 1 300 ? -7.375 29.297 14.32 1 98.5 300 VAL A C 1
ATOM 2380 O O . VAL A 1 300 ? -6.789 30.391 14.422 1 98.5 300 VAL A O 1
ATOM 2383 N N . ALA A 1 301 ? -7.762 28.891 13.25 1 98.5 301 ALA A N 1
ATOM 2384 C CA . ALA A 1 301 ? -7.855 29.672 12.016 1 98.5 301 ALA A CA 1
ATOM 2385 C C . ALA A 1 301 ? -9.016 29.188 11.156 1 98.5 301 ALA A C 1
ATOM 2387 O O . ALA A 1 301 ? -9.281 27.984 11.07 1 98.5 301 ALA A O 1
ATOM 2388 N N . LEU A 1 302 ? -9.719 30.078 10.5 1 97.94 302 LEU A N 1
ATOM 2389 C CA . LEU A 1 302 ? -10.883 29.797 9.664 1 97.94 302 LEU A CA 1
ATOM 2390 C C . LEU A 1 302 ? -11.891 28.938 10.406 1 97.94 302 LEU A C 1
ATOM 2392 O O . LEU A 1 302 ? -12.352 27.922 9.875 1 97.94 302 LEU A O 1
ATOM 2396 N N . ASN A 1 303 ? -12.109 29.203 11.695 1 96.94 303 ASN A N 1
ATOM 2397 C CA . ASN A 1 303 ? -13.125 28.641 12.57 1 96.94 303 ASN A CA 1
ATOM 2398 C C . ASN A 1 303 ? -12.844 27.172 12.875 1 96.94 303 ASN A C 1
ATOM 2400 O O . ASN A 1 303 ? -13.766 26.391 13.148 1 96.94 303 ASN A O 1
ATOM 2404 N N . SER A 1 304 ? -11.602 26.719 12.766 1 98.25 304 SER A N 1
ATOM 2405 C CA . SER A 1 304 ? -11.195 25.359 13.078 1 98.25 304 SER A CA 1
ATOM 2406 C C . SER A 1 304 ? -9.875 25.328 13.828 1 98.25 304 SER A C 1
ATOM 2408 O O . SER A 1 304 ? -8.961 26.094 13.516 1 98.25 304 SER A O 1
ATOM 2410 N N . SER A 1 305 ? -9.773 24.531 14.812 1 98.62 305 SER A N 1
ATOM 2411 C CA . SER A 1 305 ? -8.5 24.375 15.508 1 98.62 305 SER A CA 1
ATOM 2412 C C . SER A 1 305 ? -7.559 23.469 14.727 1 98.62 305 SER A C 1
ATOM 2414 O O . SER A 1 305 ? -7.984 22.75 13.812 1 98.62 305 SER A O 1
ATOM 2416 N N . SER A 1 306 ? -6.27 23.531 15.086 1 98.44 306 SER A N 1
ATOM 2417 C CA . SER A 1 306 ? -5.344 22.516 14.617 1 98.44 306 SER A CA 1
ATOM 2418 C C . SER A 1 306 ? -5.688 21.141 15.211 1 98.44 306 SER A C 1
ATOM 2420 O O . SER A 1 306 ? -6.652 21.016 15.961 1 98.44 306 SER A O 1
ATOM 2422 N N . LEU A 1 307 ? -5.012 20.125 14.766 1 98.38 307 LEU A N 1
ATOM 2423 C CA . LEU A 1 307 ? -5.352 18.75 15.125 1 98.38 307 LEU A CA 1
ATOM 2424 C C . LEU A 1 307 ? -4.207 18.094 15.883 1 98.38 307 LEU A C 1
ATOM 2426 O O . LEU A 1 307 ? -3.037 18.312 15.57 1 98.38 307 LEU A O 1
ATOM 2430 N N . HIS A 1 308 ? -4.574 17.25 16.844 1 98.12 308 HIS A N 1
ATOM 2431 C CA . HIS A 1 308 ? -3.59 16.344 17.422 1 98.12 308 HIS A CA 1
ATOM 2432 C C . HIS A 1 308 ? -3.172 15.273 16.422 1 98.12 308 HIS A C 1
ATOM 2434 O O . HIS A 1 308 ? -3.963 14.883 15.562 1 98.12 308 HIS A O 1
ATOM 2440 N N . PRO A 1 309 ? -1.874 14.766 16.531 1 98.31 309 PRO A N 1
ATOM 2441 C CA . PRO A 1 309 ? -1.553 13.539 15.789 1 98.31 309 PRO A CA 1
ATOM 2442 C C . PRO A 1 309 ? -2.512 12.391 16.094 1 98.31 309 PRO A C 1
ATOM 2444 O O . PRO A 1 309 ? -3.02 12.297 17.219 1 98.31 309 PRO A O 1
ATOM 2447 N N . ALA A 1 310 ? -2.879 11.586 15.062 1 98.69 310 ALA A N 1
ATOM 2448 C CA . ALA A 1 310 ? -3.729 10.406 15.156 1 98.69 310 ALA A CA 1
ATOM 2449 C C . ALA A 1 310 ? -5.199 10.789 15.289 1 98.69 310 ALA A C 1
ATOM 2451 O O . ALA A 1 310 ? -6.055 9.938 15.516 1 98.69 310 ALA A O 1
ATOM 2452 N N . THR A 1 311 ? -5.512 12.117 15.211 1 98.81 311 THR A N 1
ATOM 2453 C CA . THR A 1 311 ? -6.918 12.492 15.18 1 98.81 311 THR A CA 1
ATOM 2454 C C . THR A 1 311 ? -7.676 11.672 14.141 1 98.81 311 THR A C 1
ATOM 2456 O O . THR A 1 311 ? -7.191 11.477 13.023 1 98.81 311 THR A O 1
ATOM 2459 N N . THR A 1 312 ? -8.844 11.164 14.516 1 98.88 312 THR A N 1
ATOM 2460 C CA . THR A 1 312 ? -9.602 10.234 13.688 1 98.88 312 THR A CA 1
ATOM 2461 C C . THR A 1 312 ? -11.047 10.711 13.516 1 98.88 312 THR A C 1
ATOM 2463 O O . THR A 1 312 ? -11.773 10.867 14.5 1 98.88 312 THR A O 1
ATOM 2466 N N . MET A 1 313 ? -11.406 11.023 12.266 1 98.88 313 MET A N 1
ATOM 2467 C CA . MET A 1 313 ? -12.805 11.25 11.891 1 98.88 313 MET A CA 1
ATOM 2468 C C . MET A 1 313 ? -13.523 9.922 11.641 1 98.88 313 MET A C 1
ATOM 2470 O O . MET A 1 313 ? -13.016 9.07 10.914 1 98.88 313 MET A O 1
ATOM 2474 N N . LEU A 1 314 ? -14.688 9.719 12.219 1 98.88 314 LEU A N 1
ATOM 2475 C CA . LEU A 1 314 ? -15.461 8.492 12.023 1 98.88 314 LEU A CA 1
ATOM 2476 C C . LEU A 1 314 ? -16.828 8.797 11.43 1 98.88 314 LEU A C 1
ATOM 2478 O O . LEU A 1 314 ? -17.5 9.734 11.867 1 98.88 314 LEU A O 1
ATOM 2482 N N . PHE A 1 315 ? -17.219 8.047 10.469 1 98.94 315 PHE A N 1
ATOM 2483 C CA . PHE A 1 315 ? -18.516 8.078 9.812 1 98.94 315 PHE A CA 1
ATOM 2484 C C . PHE A 1 315 ? -19.234 6.738 9.961 1 98.94 315 PHE A C 1
ATOM 2486 O O . PHE A 1 315 ? -18.75 5.719 9.461 1 98.94 315 PHE A O 1
ATOM 2493 N N . GLU A 1 316 ? -20.344 6.727 10.641 1 98.81 316 GLU A N 1
ATOM 2494 C CA . GLU A 1 316 ? -21.188 5.539 10.773 1 98.81 316 GLU A CA 1
ATOM 2495 C C . GLU A 1 316 ? -22.438 5.648 9.906 1 98.81 316 GLU A C 1
ATOM 2497 O O . GLU A 1 316 ? -23.172 6.637 9.992 1 98.81 316 GLU A O 1
ATOM 2502 N N . VAL A 1 317 ? -22.656 4.672 9.117 1 98.62 317 VAL A N 1
ATOM 2503 C CA . VAL A 1 317 ? -23.922 4.621 8.383 1 98.62 317 VAL A CA 1
ATOM 2504 C C . VAL A 1 317 ? -24.922 3.738 9.125 1 98.62 317 VAL A C 1
ATOM 2506 O O . VAL A 1 317 ? -24.656 2.551 9.344 1 98.62 317 VAL A O 1
ATOM 2509 N N . HIS A 1 318 ? -26.031 4.344 9.484 1 98.44 318 HIS A N 1
ATOM 2510 C CA . HIS A 1 318 ? -27.109 3.668 10.211 1 98.44 318 HIS A CA 1
ATOM 2511 C C . HIS A 1 318 ? -28.391 3.646 9.391 1 98.44 318 HIS A C 1
ATOM 2513 O O . HIS A 1 318 ? -28.531 4.41 8.43 1 98.44 318 HIS A O 1
ATOM 2519 N N . SER A 1 319 ? -29.234 2.734 9.727 1 97.31 319 SER A N 1
ATOM 2520 C CA . SER A 1 319 ? -30.594 2.795 9.211 1 97.31 319 SER A CA 1
ATOM 2521 C C . SER A 1 319 ? -31.609 2.648 10.336 1 97.31 319 SER A C 1
ATOM 2523 O O . SER A 1 319 ? -31.328 2.014 11.359 1 97.31 319 SER A O 1
ATOM 2525 N N . ARG A 1 320 ? -32.688 3.344 10.234 1 96.38 320 ARG A N 1
ATOM 2526 C CA . ARG A 1 320 ? -33.875 3.256 11.07 1 96.38 320 ARG A CA 1
ATOM 2527 C C . ARG A 1 320 ? -35.156 3.336 10.219 1 96.38 320 ARG A C 1
ATOM 2529 O O . ARG A 1 320 ? -35.344 4.297 9.477 1 96.38 320 ARG A O 1
ATOM 2536 N N . ASN A 1 321 ? -35.969 2.312 10.297 1 93.69 321 ASN A N 1
ATOM 2537 C CA . ASN A 1 321 ? -37.188 2.244 9.5 1 93.69 321 ASN A CA 1
ATOM 2538 C C . ASN A 1 321 ? -36.906 2.447 8.008 1 93.69 321 ASN A C 1
ATOM 2540 O O . ASN A 1 321 ? -37.531 3.293 7.363 1 93.69 321 ASN A O 1
ATOM 2544 N N . ASN A 1 322 ? -35.844 1.871 7.5 1 89.31 322 ASN A N 1
ATOM 2545 C CA . ASN A 1 322 ? -35.438 1.812 6.098 1 89.31 322 ASN A CA 1
ATOM 2546 C C . ASN A 1 322 ? -34.906 3.158 5.605 1 89.31 322 ASN A C 1
ATOM 2548 O O . ASN A 1 322 ? -34.812 3.387 4.398 1 89.31 322 ASN A O 1
ATOM 2552 N N . SER A 1 323 ? -34.719 3.984 6.559 1 96.06 323 SER A N 1
ATOM 2553 C CA . SER A 1 323 ? -34.094 5.254 6.227 1 96.06 323 SER A CA 1
ATOM 2554 C C . SER A 1 323 ? -32.656 5.289 6.719 1 96.06 323 SER A C 1
ATOM 2556 O O . SER A 1 323 ? -32.375 4.98 7.879 1 96.06 323 SER A O 1
ATOM 2558 N N . PHE A 1 324 ? -31.812 5.684 5.816 1 98.06 324 PHE A N 1
ATOM 2559 C CA . PHE A 1 324 ? -30.391 5.676 6.145 1 98.06 324 PHE A CA 1
ATOM 2560 C C . PHE A 1 324 ? -29.922 7.059 6.594 1 98.06 324 PHE A C 1
ATOM 2562 O O . PHE A 1 324 ? -30.422 8.078 6.105 1 98.06 324 PHE A O 1
ATOM 2569 N N . PHE A 1 325 ? -29 7.129 7.535 1 98.69 325 PHE A N 1
ATOM 2570 C CA . PHE A 1 325 ? -28.391 8.375 7.98 1 98.69 325 PHE A CA 1
ATOM 2571 C C . PHE A 1 325 ? -26.953 8.156 8.422 1 98.69 325 PHE A C 1
ATOM 2573 O O . PHE A 1 325 ? -26.516 7.016 8.594 1 98.69 325 PHE A O 1
ATOM 2580 N N . VAL A 1 326 ? -26.188 9.211 8.547 1 98.81 326 VAL A N 1
ATOM 2581 C CA . VAL A 1 326 ? -24.781 9.18 8.906 1 98.81 326 VAL A CA 1
ATOM 2582 C C . VAL A 1 326 ? -24.578 9.852 10.266 1 98.81 326 VAL A C 1
ATOM 2584 O O . VAL A 1 326 ? -25.062 10.961 10.5 1 98.81 326 VAL A O 1
ATOM 2587 N N . LYS A 1 327 ? -23.938 9.133 11.164 1 98.69 327 LYS A N 1
ATOM 2588 C CA . LYS A 1 327 ? -23.422 9.727 12.398 1 98.69 327 LYS A CA 1
ATOM 2589 C C . LYS A 1 327 ? -21.922 9.977 12.297 1 98.69 327 LYS A C 1
ATOM 2591 O O . LYS A 1 327 ? -21.188 9.156 11.75 1 98.69 327 LYS A O 1
ATOM 2596 N N . THR A 1 328 ? -21.5 11.102 12.797 1 98.75 328 THR A N 1
ATOM 2597 C CA . THR A 1 328 ? -20.094 11.461 12.734 1 98.75 328 THR A CA 1
ATOM 2598 C C . THR A 1 328 ? -19.516 11.602 14.133 1 98.75 328 THR A C 1
ATOM 2600 O O . THR A 1 328 ? -20.172 12.109 15.039 1 98.75 328 THR A O 1
ATOM 2603 N N . PHE A 1 329 ? -18.266 11.117 14.32 1 98.81 329 PHE A N 1
ATOM 2604 C CA . PHE A 1 329 ? -17.578 11.156 15.602 1 98.81 329 PHE A CA 1
ATOM 2605 C C . PHE A 1 329 ? -16.125 11.594 15.414 1 98.81 329 PHE A C 1
ATOM 2607 O O . PHE A 1 329 ? -15.539 11.383 14.352 1 98.81 329 PHE A O 1
ATOM 2614 N N . LEU A 1 330 ? -15.602 12.203 16.406 1 98.75 330 LEU A N 1
ATOM 2615 C CA . LEU A 1 330 ? -14.203 12.602 16.469 1 98.75 330 LEU A CA 1
ATOM 2616 C C . LEU A 1 330 ? -13.5 11.961 17.656 1 98.75 330 LEU A C 1
ATOM 2618 O O . LEU A 1 330 ? -14.062 11.906 18.766 1 98.75 330 LEU A O 1
ATOM 2622 N N . TRP A 1 331 ? -12.336 11.398 17.438 1 98.69 331 TRP A N 1
ATOM 2623 C CA . TRP A 1 331 ? -11.5 10.867 18.5 1 98.69 331 TRP A CA 1
ATOM 2624 C C . TRP A 1 331 ? -10.047 11.297 18.312 1 98.69 331 TRP A C 1
ATOM 2626 O O . TRP A 1 331 ? -9.578 11.477 17.188 1 98.69 331 TRP A O 1
ATOM 2636 N N . SER A 1 332 ? -9.344 11.523 19.344 1 98.31 332 SER A N 1
ATOM 2637 C CA . SER A 1 332 ? -7.887 11.656 19.375 1 98.31 332 SER A CA 1
ATOM 2638 C C . SER A 1 332 ? -7.297 11 20.625 1 98.31 332 SER A C 1
ATOM 2640 O O . SER A 1 332 ? -8.016 10.703 21.578 1 98.31 332 SER A O 1
ATOM 2642 N N . PRO A 1 333 ? -5.977 10.766 20.609 1 97.12 333 PRO A N 1
ATOM 2643 C CA . PRO A 1 333 ? -5.359 10.188 21.812 1 97.12 333 PRO A CA 1
ATOM 2644 C C . PRO A 1 333 ? -5.492 11.094 23.031 1 97.12 333 PRO A C 1
ATOM 2646 O O . PRO A 1 333 ? -5.27 10.641 24.156 1 97.12 333 PRO A O 1
ATOM 2649 N N . TYR A 1 334 ? -5.973 12.281 22.844 1 95.69 334 TYR A N 1
ATOM 2650 C CA . TYR A 1 334 ? -5.977 13.242 23.938 1 95.69 334 TYR A CA 1
ATOM 2651 C C . TYR A 1 334 ? -7.402 13.609 24.328 1 95.69 334 TYR A C 1
ATOM 2653 O O . TYR A 1 334 ? -7.613 14.352 25.297 1 95.69 334 TYR A O 1
ATOM 2661 N N . THR A 1 335 ? -8.273 13.188 23.578 1 96.25 335 THR A N 1
ATOM 2662 C CA . THR A 1 335 ? -9.68 13.477 23.875 1 96.25 335 THR A CA 1
ATOM 2663 C C . THR A 1 335 ? -10.531 12.227 23.688 1 96.25 335 THR A C 1
ATOM 2665 O O . THR A 1 335 ? -10.188 11.344 22.906 1 96.25 335 THR A O 1
ATOM 2668 N N . SER A 1 336 ? -11.641 12.141 24.453 1 95.25 336 SER A N 1
ATOM 2669 C CA . SER A 1 336 ? -12.594 11.055 24.266 1 95.25 336 SER A CA 1
ATOM 2670 C C . SER A 1 336 ? -13.352 11.188 22.953 1 95.25 336 SER A C 1
ATOM 2672 O O . SER A 1 336 ? -13.289 12.234 22.297 1 95.25 336 SER A O 1
ATOM 2674 N N . ARG A 1 337 ? -13.984 10.125 22.594 1 97.62 337 ARG A N 1
ATOM 2675 C CA . ARG A 1 337 ? -14.852 10.141 21.422 1 97.62 337 ARG A CA 1
ATOM 2676 C C . ARG A 1 337 ? -15.969 11.164 21.578 1 97.62 337 ARG A C 1
ATOM 2678 O O . ARG A 1 337 ? -16.609 11.227 22.625 1 97.62 337 ARG A O 1
ATOM 2685 N N . GLU A 1 338 ? -16.156 11.992 20.562 1 97.44 338 GLU A N 1
ATOM 2686 C CA . GLU A 1 338 ? -17.172 13.039 20.609 1 97.44 338 GLU A CA 1
ATOM 2687 C C . GLU A 1 338 ? -18.109 12.961 19.406 1 97.44 338 GLU A C 1
ATOM 2689 O O . GLU A 1 338 ? -17.656 12.742 18.281 1 97.44 338 GLU A O 1
ATOM 2694 N N . THR A 1 339 ? -19.406 13.125 19.641 1 98.06 339 THR A N 1
ATOM 2695 C CA . THR A 1 339 ? -20.359 13.258 18.547 1 98.06 339 THR A CA 1
ATOM 2696 C C . THR A 1 339 ? -20.25 14.633 17.891 1 98.06 339 THR A C 1
ATOM 2698 O O . THR A 1 339 ? -20.203 15.648 18.578 1 98.06 339 THR A O 1
ATOM 2701 N N . ILE A 1 340 ? -20.234 14.633 16.594 1 98.25 340 ILE A N 1
ATOM 2702 C CA . ILE A 1 340 ? -20.078 15.883 15.867 1 98.25 340 ILE A CA 1
ATOM 2703 C C . ILE A 1 340 ? -21.328 16.188 15.062 1 98.25 340 ILE A C 1
ATOM 2705 O O . ILE A 1 340 ? -21.812 15.344 14.289 1 98.25 340 ILE A O 1
ATOM 2709 N N . HIS A 1 341 ? -21.891 17.328 15.281 1 98.12 341 HIS A N 1
ATOM 2710 C CA . HIS A 1 341 ? -22.938 17.844 14.406 1 98.12 341 HIS A CA 1
ATOM 2711 C C . HIS A 1 341 ? -22.344 18.672 13.266 1 98.12 341 HIS A C 1
ATOM 2713 O O . HIS A 1 341 ? -21.734 19.719 13.5 1 98.12 341 HIS A O 1
ATOM 2719 N N . LEU A 1 342 ? -22.516 18.219 12.055 1 98.38 342 LEU A N 1
ATOM 2720 C CA . LEU A 1 342 ? -22.062 18.984 10.891 1 98.38 342 LEU A CA 1
ATOM 2721 C C . LEU A 1 342 ? -22.922 20.234 10.695 1 98.38 342 LEU A C 1
ATOM 2723 O O . LEU A 1 342 ? -24.141 20.141 10.617 1 98.38 342 LEU A O 1
ATOM 2727 N N . SER A 1 343 ? -22.281 21.328 10.57 1 98 343 SER A N 1
ATOM 2728 C CA . SER A 1 343 ? -23.031 22.578 10.484 1 98 343 SER A CA 1
ATOM 2729 C C . SER A 1 343 ? -23.844 22.641 9.203 1 98 343 SER A C 1
ATOM 2731 O O . SER A 1 343 ? -24.828 23.391 9.125 1 98 343 SER A O 1
ATOM 2733 N N . LYS A 1 344 ? -23.516 21.844 8.242 1 98.19 344 LYS A N 1
ATOM 2734 C CA . LYS A 1 344 ? -24.203 21.875 6.961 1 98.19 344 LYS A CA 1
ATOM 2735 C C . LYS A 1 344 ? -25.312 20.828 6.91 1 98.19 344 LYS A C 1
ATOM 2737 O O . LYS A 1 344 ? -25.969 20.656 5.875 1 98.19 344 LYS A O 1
ATOM 2742 N N . CYS A 1 345 ? -25.438 20.094 7.957 1 98.25 345 CYS A N 1
ATOM 2743 C CA . CYS A 1 345 ? -26.516 19.109 8.039 1 98.25 345 CYS A CA 1
ATOM 2744 C C . CYS A 1 345 ? -27.609 19.562 8.992 1 98.25 345 CYS A C 1
ATOM 2746 O O . CYS A 1 345 ? -27.328 20.25 9.984 1 98.25 345 CYS A O 1
ATOM 2748 N N . SER A 1 346 ? -28.797 19.062 8.773 1 98.25 346 SER A N 1
ATOM 2749 C CA . SER A 1 346 ? -29.969 19.516 9.531 1 98.25 346 SER A CA 1
ATOM 2750 C C . SER A 1 346 ? -30.016 18.875 10.914 1 98.25 346 SER A C 1
ATOM 2752 O O . SER A 1 346 ? -30.625 19.422 11.836 1 98.25 346 SER A O 1
ATOM 2754 N N . ALA A 1 347 ? -29.344 17.734 11.039 1 97.88 347 ALA A N 1
ATOM 2755 C CA . ALA A 1 347 ? -29.422 16.984 12.289 1 97.88 347 ALA A CA 1
ATOM 2756 C C . ALA A 1 347 ? -28.094 16.297 12.602 1 97.88 347 ALA A C 1
ATOM 2758 O O . ALA A 1 347 ? -27.234 16.172 11.727 1 97.88 347 ALA A O 1
ATOM 2759 N N . VAL A 1 348 ? -27.969 15.922 13.875 1 97.44 348 VAL A N 1
ATOM 2760 C CA . VAL A 1 348 ? -26.812 15.148 14.297 1 97.44 348 VAL A CA 1
ATOM 2761 C C . VAL A 1 348 ? -26.781 13.812 13.547 1 97.44 348 VAL A C 1
ATOM 2763 O O . VAL A 1 348 ? -25.734 13.367 13.102 1 97.44 348 VAL A O 1
ATOM 2766 N N . GLU A 1 349 ? -27.953 13.195 13.484 1 98.19 349 GLU A N 1
ATOM 2767 C CA . GLU A 1 349 ? -28.141 12.07 12.578 1 98.19 349 GLU A CA 1
ATOM 2768 C C . GLU A 1 349 ? -28.469 12.547 11.164 1 98.19 349 GLU A C 1
ATOM 2770 O O . GLU A 1 349 ? -29.656 12.695 10.82 1 98.19 349 GLU A O 1
ATOM 2775 N N . CYS A 1 350 ? -27.469 12.773 10.422 1 98.69 350 CYS A N 1
ATOM 2776 C CA . CYS A 1 350 ? -27.609 13.422 9.125 1 98.69 350 CYS A CA 1
ATOM 2777 C C . CYS A 1 350 ? -28.203 12.461 8.102 1 98.69 350 CYS A C 1
ATOM 2779 O O . CYS A 1 350 ? -27.562 11.469 7.738 1 98.69 350 CYS A O 1
ATOM 2781 N N . PRO A 1 351 ? -29.406 12.742 7.582 1 98.69 351 PRO A N 1
ATOM 2782 C CA . PRO A 1 351 ? -29.922 11.852 6.535 1 98.69 351 PRO A CA 1
ATOM 2783 C C . PRO A 1 351 ? -28.922 11.633 5.406 1 98.69 351 PRO A C 1
ATOM 2785 O O . PRO A 1 351 ? -28.25 12.57 4.973 1 98.69 351 PRO A O 1
ATOM 2788 N N . LEU A 1 352 ? -28.797 10.422 4.941 1 98.62 352 LEU A N 1
ATOM 2789 C CA . LEU A 1 352 ? -27.766 10.031 3.994 1 98.62 352 LEU A CA 1
ATOM 2790 C C . LEU A 1 352 ? -27.797 10.922 2.754 1 98.62 352 LEU A C 1
ATOM 2792 O O . LEU A 1 352 ? -26.75 11.391 2.291 1 98.62 352 LEU A O 1
ATOM 2796 N N . ASP A 1 353 ? -28.969 11.172 2.244 1 98.19 353 ASP A N 1
ATOM 2797 C CA . ASP A 1 353 ? -29.094 11.992 1.046 1 98.19 353 ASP A CA 1
ATOM 2798 C C . ASP A 1 353 ? -28.641 13.43 1.315 1 98.19 353 ASP A C 1
ATOM 2800 O O . ASP A 1 353 ? -28.078 14.086 0.437 1 98.19 353 ASP A O 1
ATOM 2804 N N . GLU A 1 354 ? -28.984 13.914 2.5 1 98.69 354 GLU A N 1
ATOM 2805 C CA . GLU A 1 354 ? -28.531 15.25 2.883 1 98.69 354 GLU A CA 1
ATOM 2806 C C . GLU A 1 354 ? -27.016 15.297 3 1 98.69 354 GLU A C 1
ATOM 2808 O O . GLU A 1 354 ? -26.375 16.219 2.496 1 98.69 354 GLU A O 1
ATOM 2813 N N . PHE A 1 355 ? -26.469 14.375 3.658 1 98.75 355 PHE A N 1
ATOM 2814 C CA . PHE A 1 355 ? -25.016 14.266 3.781 1 98.75 355 PHE A CA 1
ATOM 2815 C C . PHE A 1 355 ? -24.359 14.266 2.41 1 98.75 355 PHE A C 1
ATOM 2817 O O . PHE A 1 355 ? -23.422 15.031 2.172 1 98.75 355 PHE A O 1
ATOM 2824 N N . ALA A 1 356 ? -24.828 13.375 1.527 1 98.81 356 ALA A N 1
ATOM 2825 C CA . ALA A 1 356 ? -24.297 13.297 0.169 1 98.81 356 ALA A CA 1
ATOM 2826 C C . ALA A 1 356 ? -24.469 14.625 -0.565 1 98.81 356 ALA A C 1
ATOM 2828 O O . ALA A 1 356 ? -23.594 15.031 -1.341 1 98.81 356 ALA A O 1
ATOM 2829 N N . GLY A 1 357 ? -25.562 15.25 -0.293 1 98.81 357 GLY A N 1
ATOM 2830 C CA . GLY A 1 357 ? -25.844 16.531 -0.92 1 98.81 357 GLY A CA 1
ATOM 2831 C C . GLY A 1 357 ? -24.828 17.609 -0.571 1 98.81 357 GLY A C 1
ATOM 2832 O O . GLY A 1 357 ? -24.5 18.438 -1.409 1 98.81 357 GLY A O 1
ATOM 2833 N N . ILE A 1 358 ? -24.344 17.594 0.659 1 98.88 358 ILE A N 1
ATOM 2834 C CA . ILE A 1 358 ? -23.328 18.562 1.075 1 98.88 358 ILE A CA 1
ATOM 2835 C C . ILE A 1 358 ? -22.125 18.469 0.145 1 98.88 358 ILE A C 1
ATOM 2837 O O . ILE A 1 358 ? -21.641 19.484 -0.353 1 98.88 358 ILE A O 1
ATOM 2841 N N . ILE A 1 359 ? -21.656 17.266 -0.164 1 98.81 359 ILE A N 1
ATOM 2842 C CA . ILE A 1 359 ? -20.469 17 -0.977 1 98.81 359 ILE A CA 1
ATOM 2843 C C . ILE A 1 359 ? -20.781 17.328 -2.441 1 98.81 359 ILE A C 1
ATOM 2845 O O . ILE A 1 359 ? -20.031 18.062 -3.09 1 98.81 359 ILE A O 1
ATOM 2849 N N . LYS A 1 360 ? -21.875 16.828 -2.906 1 98.69 360 LYS A N 1
ATOM 2850 C CA . LYS A 1 360 ? -22.25 16.984 -4.312 1 98.69 360 LYS A CA 1
ATOM 2851 C C . LYS A 1 360 ? -22.453 18.453 -4.668 1 98.69 360 LYS A C 1
ATOM 2853 O O . LYS A 1 360 ? -22.031 18.906 -5.73 1 98.69 360 LYS A O 1
ATOM 2858 N N . ASN A 1 361 ? -23.125 19.172 -3.781 1 98.56 361 ASN A N 1
ATOM 2859 C CA . ASN A 1 361 ? -23.375 20.578 -4.023 1 98.56 361 ASN A CA 1
ATOM 2860 C C . ASN A 1 361 ? -22.078 21.391 -4.043 1 98.56 361 ASN A C 1
ATOM 2862 O O . ASN A 1 361 ? -21.922 22.281 -4.863 1 98.56 361 ASN A O 1
ATOM 2866 N N . HIS A 1 362 ? -21.234 21.062 -3.135 1 98.56 362 HIS A N 1
ATOM 2867 C CA . HIS A 1 362 ? -19.922 21.734 -3.121 1 98.56 362 HIS A CA 1
ATOM 2868 C C . HIS A 1 362 ? -19.188 21.516 -4.438 1 98.56 362 HIS A C 1
ATOM 2870 O O . HIS A 1 362 ? -18.641 22.469 -5.012 1 98.56 362 HIS A O 1
ATOM 2876 N N . ILE A 1 363 ? -19.141 20.312 -4.922 1 98.31 363 ILE A N 1
ATOM 2877 C CA . ILE A 1 363 ? -18.422 19.953 -6.145 1 98.31 363 ILE A CA 1
ATOM 2878 C C . ILE A 1 363 ? -19.094 20.625 -7.344 1 98.31 363 ILE A C 1
ATOM 2880 O O . ILE A 1 363 ? -18.422 21.094 -8.258 1 98.31 363 ILE A O 1
ATOM 2884 N N . GLN A 1 364 ? -20.391 20.625 -7.289 1 98.06 364 GLN A N 1
ATOM 2885 C CA . GLN A 1 364 ? -21.125 21.281 -8.367 1 98.06 364 GLN A CA 1
ATOM 2886 C C . GLN A 1 364 ? -20.766 22.766 -8.461 1 98.06 364 GLN A C 1
ATOM 2888 O O . GLN A 1 364 ? -20.672 23.312 -9.555 1 98.06 364 GLN A O 1
ATOM 2893 N N . GLU A 1 365 ? -20.594 23.328 -7.363 1 97.75 365 GLU A N 1
ATOM 2894 C CA . GLU A 1 365 ? -20.281 24.766 -7.297 1 97.75 365 GLU A CA 1
ATOM 2895 C C . GLU A 1 365 ? -18.891 25.047 -7.863 1 97.75 365 GLU A C 1
ATOM 2897 O O . GLU A 1 365 ? -18.656 26.094 -8.469 1 97.75 365 GLU A O 1
ATOM 2902 N N . THR A 1 366 ? -17.906 24.156 -7.766 1 98.19 366 THR A N 1
ATOM 2903 C CA . THR A 1 366 ? -16.516 24.438 -8.055 1 98.19 366 THR A CA 1
ATOM 2904 C C . THR A 1 366 ? -16.062 23.719 -9.312 1 98.19 366 THR A C 1
ATOM 2906 O O . THR A 1 366 ? -15 24.016 -9.867 1 98.19 366 THR A O 1
ATOM 2909 N N . GLY A 1 367 ? -16.828 22.719 -9.789 1 98 367 GLY A N 1
ATOM 2910 C CA . GLY A 1 367 ? -16.281 21.688 -10.672 1 98 367 GLY A CA 1
ATOM 2911 C C . GLY A 1 367 ? -15.555 20.594 -9.938 1 98 367 GLY A C 1
ATOM 2912 O O . GLY A 1 367 ? -15.227 20.734 -8.758 1 98 367 GLY A O 1
ATOM 2913 N N . THR A 1 368 ? -15.281 19.5 -10.648 1 97.56 368 THR A N 1
ATOM 2914 C CA . THR A 1 368 ? -14.578 18.375 -10.047 1 97.56 368 THR A CA 1
ATOM 2915 C C . THR A 1 368 ? -13.094 18.688 -9.891 1 97.56 368 THR A C 1
ATOM 2917 O O . THR A 1 368 ? -12.578 19.609 -10.531 1 97.56 368 THR A O 1
ATOM 2920 N N . TRP A 1 369 ? -12.445 17.953 -8.984 1 97.5 369 TRP A N 1
ATOM 2921 C CA . TRP A 1 369 ? -11.008 18.141 -8.859 1 97.5 369 TRP A CA 1
ATOM 2922 C C . TRP A 1 369 ? -10.297 17.828 -10.172 1 97.5 369 TRP A C 1
ATOM 2924 O O . TRP A 1 369 ? -9.281 18.438 -10.5 1 97.5 369 TRP A O 1
ATOM 2934 N N . GLU A 1 370 ? -10.812 16.859 -10.945 1 97.06 370 GLU A N 1
ATOM 2935 C CA . GLU A 1 370 ? -10.25 16.516 -12.25 1 97.06 370 GLU A CA 1
ATOM 2936 C C . GLU A 1 370 ? -10.266 17.719 -13.188 1 97.06 370 GLU A C 1
ATOM 2938 O O . GLU A 1 370 ? -9.289 17.984 -13.891 1 97.06 370 GLU A O 1
ATOM 2943 N N . GLN A 1 371 ? -11.383 18.406 -13.234 1 97 371 GLN A N 1
ATOM 2944 C CA . GLN A 1 371 ? -11.516 19.594 -14.07 1 97 371 GLN A CA 1
ATOM 2945 C C . GLN A 1 371 ? -10.555 20.688 -13.617 1 97 371 GLN A C 1
ATOM 2947 O O . GLN A 1 371 ? -9.875 21.312 -14.445 1 97 371 GLN A O 1
ATOM 2952 N N . ILE A 1 372 ? -10.508 20.844 -12.305 1 97.12 372 ILE A N 1
ATOM 2953 C CA . ILE A 1 372 ? -9.68 21.906 -11.727 1 97.12 372 ILE A CA 1
ATOM 2954 C C . ILE A 1 372 ? -8.211 21.641 -12.055 1 97.12 372 ILE A C 1
ATOM 2956 O O . ILE A 1 372 ? -7.461 22.578 -12.352 1 97.12 372 ILE A O 1
ATOM 2960 N N . CYS A 1 373 ? -7.809 20.375 -12.07 1 96.5 373 CYS A N 1
ATOM 2961 C CA . CYS A 1 373 ? -6.398 20.016 -12.188 1 96.5 373 CYS A CA 1
ATOM 2962 C C . CYS A 1 373 ? -6.082 19.484 -13.578 1 96.5 373 CYS A C 1
ATOM 2964 O O . CYS A 1 373 ? -4.98 18.984 -13.82 1 96.5 373 CYS A O 1
ATOM 2966 N N . ASN A 1 374 ? -7.012 19.5 -14.523 1 94.69 374 ASN A N 1
ATOM 2967 C CA . ASN A 1 374 ? -6.855 19.016 -15.891 1 94.69 374 ASN A CA 1
ATOM 2968 C C . ASN A 1 374 ? -6.391 17.562 -15.93 1 94.69 374 ASN A C 1
ATOM 2970 O O . ASN A 1 374 ? -5.434 17.234 -16.625 1 94.69 374 ASN A O 1
ATOM 2974 N N . PHE A 1 375 ? -7.02 16.797 -15.164 1 94.75 375 PHE A N 1
ATOM 2975 C CA . PHE A 1 375 ? -6.652 15.398 -15.055 1 94.75 375 PHE A CA 1
ATOM 2976 C C . PHE A 1 375 ? -7.41 14.555 -16.078 1 94.75 375 PHE A C 1
ATOM 2978 O O . PHE A 1 375 ? -8.633 14.648 -16.172 1 94.75 375 PHE A O 1
ATOM 2985 N N . ASP A 1 376 ? -6.629 13.703 -16.812 1 92.25 376 ASP A N 1
ATOM 2986 C CA . ASP A 1 376 ? -7.184 12.688 -17.703 1 92.25 376 ASP A CA 1
ATOM 2987 C C . ASP A 1 376 ? -6.703 11.297 -17.312 1 92.25 376 ASP A C 1
ATOM 2989 O O . ASP A 1 376 ? -5.5 11.039 -17.266 1 92.25 376 ASP A O 1
ATOM 2993 N N . PRO A 1 377 ? -7.613 10.43 -17.016 1 90.75 377 PRO A N 1
ATOM 2994 C CA . PRO A 1 377 ? -7.234 9.086 -16.578 1 90.75 3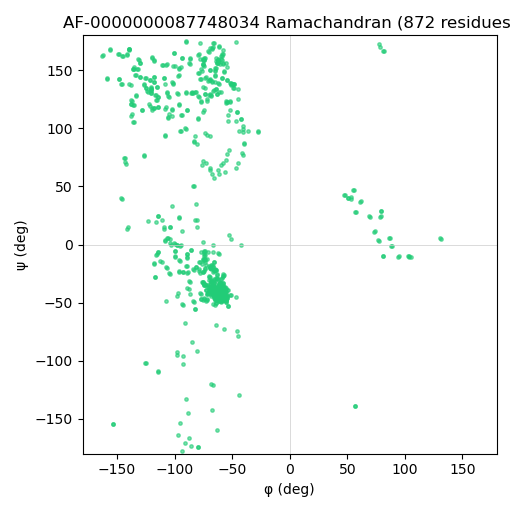77 PRO A CA 1
ATOM 2995 C C . PRO A 1 377 ? -6.504 8.297 -17.656 1 90.75 377 PRO A C 1
ATOM 2997 O O . PRO A 1 377 ? -6.602 8.633 -18.844 1 90.75 377 PRO A O 1
ATOM 3000 N N . GLN A 1 378 ? -5.766 7.32 -17.25 1 89.88 378 GLN A N 1
ATOM 3001 C CA . GLN A 1 378 ? -5.109 6.406 -18.172 1 89.88 378 GLN A CA 1
ATOM 3002 C C . GLN A 1 378 ? -6.133 5.621 -18.984 1 89.88 378 GLN A C 1
ATOM 3004 O O . GLN A 1 378 ? -7.266 5.426 -18.547 1 89.88 378 GLN A O 1
ATOM 3009 N N . THR A 1 379 ? -5.695 5.141 -20.188 1 86.44 379 THR A N 1
ATOM 3010 C CA . THR A 1 379 ? -6.539 4.297 -21.016 1 86.44 379 THR A CA 1
ATOM 3011 C C . THR A 1 379 ? -5.777 3.061 -21.484 1 86.44 379 THR A C 1
ATOM 3013 O O . THR A 1 379 ? -4.543 3.053 -21.5 1 86.44 379 THR A O 1
ATOM 3016 N N . TYR A 1 380 ? -6.504 1.886 -21.734 1 86.31 380 TYR A N 1
ATOM 3017 C CA . TYR A 1 380 ? -5.895 0.655 -22.234 1 86.31 380 TYR A CA 1
ATOM 3018 C C . TYR A 1 380 ? -6.922 -0.212 -22.953 1 86.31 380 TYR A C 1
ATOM 3020 O O . TYR A 1 380 ? -8.109 0.119 -22.984 1 86.31 380 TYR A O 1
ATOM 3028 N N . ALA A 1 381 ? -6.605 -1.342 -23.75 1 75.12 381 ALA A N 1
ATOM 3029 C CA . ALA A 1 381 ? -7.402 -2.234 -24.594 1 75.12 381 ALA A CA 1
ATOM 3030 C C . ALA A 1 381 ? -8.562 -2.834 -23.812 1 75.12 381 ALA A C 1
ATOM 3032 O O . ALA A 1 381 ? -8.445 -3.084 -22.609 1 75.12 381 ALA A O 1
ATOM 3033 N N . PRO A 1 382 ? -9.938 -3.254 -24.859 1 64 382 PRO A N 1
ATOM 3034 C CA . PRO A 1 382 ? -10.023 -3.1 -26.312 1 64 382 PRO A CA 1
ATOM 3035 C C . PRO A 1 382 ? -10.406 -1.683 -26.734 1 64 382 PRO A C 1
ATOM 3037 O O . PRO A 1 382 ? -11.211 -1.034 -26.078 1 64 382 PRO A O 1
ATOM 3040 N N . VAL A 1 383 ? -9.805 -0.828 -27 1 54.41 383 VAL A N 1
ATOM 3041 C CA . VAL A 1 383 ? -10.461 0.372 -27.516 1 54.41 383 VAL A CA 1
ATOM 3042 C C . VAL A 1 383 ? -11.219 0.04 -28.797 1 54.41 383 VAL A C 1
ATOM 3044 O O . VAL A 1 383 ? -10.609 -0.344 -29.797 1 54.41 383 VAL A O 1
ATOM 3047 N N . HIS A 1 384 ? -12.367 -0.745 -28.984 1 38.84 384 HIS A N 1
ATOM 3048 C CA . HIS A 1 384 ? -12.898 -0.99 -30.312 1 38.84 384 HIS A CA 1
ATOM 3049 C C . HIS A 1 384 ? -12.969 0.3 -31.125 1 38.84 384 HIS A C 1
ATOM 3051 O O . HIS A 1 384 ? -12.93 0.266 -32.375 1 38.84 384 HIS A O 1
ATOM 3057 N N . PRO A 1 385 ? -13.312 1.506 -31.078 1 36.53 385 PRO A N 1
ATOM 3058 C CA . PRO A 1 385 ? -14.273 1.811 -32.125 1 36.53 385 PRO A CA 1
ATOM 3059 C C . PRO A 1 385 ? -13.648 1.763 -33.531 1 36.53 385 PRO A C 1
ATOM 3061 O O . PRO A 1 385 ? -12.828 2.617 -33.875 1 36.53 385 PRO A O 1
ATOM 3064 N N . LEU A 1 386 ? -13.156 0.649 -34.062 1 30.66 386 LEU A N 1
ATOM 3065 C CA . LEU A 1 386 ? -12.766 0.732 -35.469 1 30.66 386 LEU A CA 1
ATOM 3066 C C . LEU A 1 386 ? -13.906 1.283 -36.312 1 30.66 386 LEU A C 1
ATOM 3068 O O . LEU A 1 386 ? -14.977 0.672 -36.375 1 30.66 386 LEU A O 1
ATOM 3072 N N . SER A 1 387 ? -14.203 2.605 -36.438 1 26.94 387 SER A N 1
ATOM 3073 C CA . SER A 1 387 ? -15.023 2.945 -37.594 1 26.94 387 SER A CA 1
ATOM 3074 C C . SER A 1 387 ? -14.523 2.248 -38.844 1 26.94 387 SER A C 1
ATOM 3076 O O . SER A 1 387 ? -13.312 2.16 -39.062 1 26.94 387 SER A O 1
ATOM 3078 N N . VAL A 1 388 ? -15.367 1.513 -39.531 1 25.09 388 VAL A N 1
ATOM 3079 C CA . VAL A 1 388 ? -15.438 0.886 -40.844 1 25.09 388 VAL A CA 1
ATOM 3080 C C . VAL A 1 388 ? -14.969 1.869 -41.906 1 25.09 388 VAL A C 1
ATOM 3082 O O . VAL A 1 388 ? -15.281 3.061 -41.844 1 25.09 388 VAL A O 1
ATOM 3085 N N . GLY A 1 389 ? -14.102 1.465 -42.844 1 23.91 389 GLY A N 1
ATOM 3086 C CA . GLY A 1 389 ? -13.445 1.885 -44.062 1 23.91 389 GLY A CA 1
ATOM 3087 C C . GLY A 1 389 ? -14.422 2.309 -45.156 1 23.91 389 GLY A C 1
ATOM 3088 O O . GLY A 1 389 ? -15.148 1.479 -45.688 1 23.91 389 GLY A O 1
ATOM 3089 N N . SER A 1 390 ? -15.273 3.354 -45.031 1 19.73 390 SER A N 1
ATOM 3090 C CA . SER A 1 390 ? -15.93 3.607 -46.312 1 19.73 390 SER A CA 1
ATOM 3091 C C . SER A 1 390 ? -14.914 3.607 -47.469 1 19.73 390 SER A C 1
ATOM 3093 O O . SER A 1 390 ? -13.727 3.83 -47.25 1 19.73 390 SER A O 1
ATOM 3095 N N . SER A 1 391 ? -15.594 3.717 -48.781 1 17.91 391 SER A N 1
ATOM 3096 C CA . SER A 1 391 ? -15.391 3.283 -50.156 1 17.91 391 SER A CA 1
ATOM 3097 C C . SER A 1 391 ? -14.18 3.975 -50.781 1 17.91 391 SER A C 1
ATOM 3099 O O . SER A 1 391 ? -13.711 5 -50.281 1 17.91 391 SER A O 1
ATOM 3101 N N . PRO A 1 392 ? -14.391 4.328 -52.219 1 18.81 392 PRO A N 1
ATOM 3102 C CA . PRO A 1 392 ? -13.727 4.008 -53.5 1 18.81 392 PRO A CA 1
ATOM 3103 C C . PRO A 1 392 ? -12.75 5.09 -53.938 1 18.81 392 PRO A C 1
ATOM 3105 O O . PRO A 1 392 ? -11.797 4.805 -54.656 1 18.81 392 PRO A O 1
ATOM 3108 N N . PHE A 1 393 ? -13.188 6.406 -53.75 1 16.23 393 PHE A N 1
ATOM 3109 C CA . PHE A 1 393 ? -13.18 7.176 -54.969 1 16.23 393 PHE A CA 1
ATOM 3110 C C . PHE A 1 393 ? -11.773 7.262 -55.562 1 16.23 393 PHE A C 1
ATOM 3112 O O . PHE A 1 393 ? -10.789 7.328 -54.812 1 16.23 393 PHE A O 1
ATOM 3119 N N . ALA A 1 394 ? -11.805 7.492 -56.938 1 17.89 394 ALA A N 1
ATOM 3120 C CA . ALA A 1 394 ? -11.016 7.289 -58.156 1 17.89 394 ALA A CA 1
ATOM 3121 C C . ALA A 1 394 ? -9.742 8.125 -58.125 1 17.89 394 ALA A C 1
ATOM 3123 O O . ALA A 1 394 ? -9.578 8.984 -57.25 1 17.89 394 ALA A O 1
ATOM 3124 N N . ALA A 1 395 ? -9.734 8.977 -59.219 1 17.14 395 ALA A N 1
ATOM 3125 C CA . ALA A 1 395 ? -8.797 9.016 -60.344 1 17.14 395 ALA A CA 1
ATOM 3126 C C . ALA A 1 395 ? -7.652 9.984 -60.094 1 17.14 395 ALA A C 1
ATOM 3128 O O . ALA A 1 395 ? -6.48 9.617 -60.156 1 17.14 395 ALA A O 1
ATOM 3129 N N . SER A 1 396 ? -7.711 11.32 -60.781 1 16.02 396 SER A N 1
ATOM 3130 C CA . SER A 1 396 ? -6.832 11.641 -61.906 1 16.02 396 SER A CA 1
ATOM 3131 C C . SER A 1 396 ? -5.621 12.445 -61.438 1 16.02 396 SER A C 1
ATOM 3133 O O . SER A 1 396 ? -4.48 12.078 -61.75 1 16.02 396 SER A O 1
ATOM 3135 N N . SER A 1 397 ? -5.77 13.852 -61.562 1 16.77 397 SER A N 1
ATOM 3136 C CA . SER A 1 397 ? -5.031 14.641 -62.531 1 16.77 397 SER A CA 1
ATOM 3137 C C . SER A 1 397 ? -3.725 15.164 -61.969 1 16.77 397 SER A C 1
ATOM 3139 O O . SER A 1 397 ? -3.555 15.195 -60.75 1 16.77 397 SER A O 1
ATOM 3141 N N . SER A 1 398 ? -3.078 16.078 -62.781 1 16.41 398 SER A N 1
ATOM 3142 C CA . SER A 1 398 ? -1.752 16.297 -63.344 1 16.41 398 SER A CA 1
ATOM 3143 C C . SER A 1 398 ? -0.889 17.156 -62.438 1 16.41 398 SER A C 1
ATOM 3145 O O . SER A 1 398 ? 0.262 16.812 -62.156 1 16.41 398 SER A O 1
ATOM 3147 N N . SER A 1 399 ? -1.269 18.516 -62.281 1 16.91 399 SER A N 1
ATOM 3148 C CA . SER A 1 399 ? -0.303 19.422 -62.906 1 16.91 399 SER A CA 1
ATOM 3149 C C . SER A 1 399 ? 0.823 19.781 -61.938 1 16.91 399 SER A C 1
ATOM 3151 O O . SER A 1 399 ? 0.664 19.656 -60.719 1 16.91 399 SER A O 1
ATOM 3153 N N . PRO A 1 400 ? 1.588 20.859 -62.375 1 18.16 400 PRO A N 1
ATOM 3154 C CA . PRO A 1 400 ? 3.027 21.031 -62.594 1 18.16 400 PRO A CA 1
ATOM 3155 C C . PRO A 1 400 ? 3.75 21.5 -61.344 1 18.16 400 PRO A C 1
ATOM 3157 O O . PRO A 1 400 ? 3.105 21.875 -60.344 1 18.16 400 PRO A O 1
ATOM 3160 N N . LYS A 1 401 ? 4.715 22.297 -61.656 1 18.19 401 LYS A N 1
ATOM 3161 C CA . LYS A 1 401 ? 6.148 22.5 -61.469 1 18.19 401 LYS A CA 1
ATOM 3162 C C . LYS A 1 401 ? 6.41 23.578 -60.438 1 18.19 401 LYS A C 1
ATOM 3164 O O . LYS A 1 401 ? 7.543 24.047 -60.281 1 18.19 401 LYS A O 1
ATOM 3169 N N . TYR A 1 402 ? 5.52 23.703 -59.406 1 16.31 402 TYR A N 1
ATOM 3170 C CA . TYR A 1 402 ? 5.707 25.062 -58.906 1 16.31 402 TYR A CA 1
ATOM 3171 C C . TYR A 1 402 ? 7.148 25.297 -58.469 1 16.31 402 TYR A C 1
ATOM 3173 O O . TYR A 1 402 ? 7.859 24.344 -58.125 1 16.31 402 TYR A O 1
ATOM 3181 N N . GLY A 1 403 ? 7.359 26.609 -58.281 1 17.33 403 GLY A N 1
ATOM 3182 C CA . GLY A 1 403 ? 8.312 27.719 -58.312 1 17.33 403 GLY A CA 1
ATOM 3183 C C . GLY A 1 403 ? 9.234 27.734 -57.094 1 17.33 403 GLY A C 1
ATOM 3184 O O . GLY A 1 403 ? 8.906 27.172 -56.062 1 17.33 403 GLY A O 1
ATOM 3185 N N . LEU A 1 404 ? 10.273 28.375 -57.281 1 17.56 404 LEU A N 1
ATOM 3186 C CA . LEU A 1 404 ? 11.695 28.484 -57 1 17.56 404 LEU A CA 1
ATOM 3187 C C . LEU A 1 404 ? 11.93 28.844 -55.531 1 17.56 404 LEU A C 1
ATOM 3189 O O . LEU A 1 404 ? 12.672 28.156 -54.812 1 17.56 404 LEU A O 1
ATOM 3193 N N . PHE A 1 405 ? 12.57 29.953 -55.312 1 17.53 405 PHE A N 1
ATOM 3194 C CA . PHE A 1 405 ? 13.945 30.172 -54.906 1 17.53 405 PHE A CA 1
ATOM 3195 C C . PHE A 1 405 ? 14.016 30.703 -53.5 1 17.53 405 PHE A C 1
ATOM 3197 O O . PHE A 1 405 ? 15.094 31.047 -53 1 17.53 405 PHE A O 1
ATOM 3204 N N . MET A 1 406 ? 12.977 30.531 -52.625 1 17.11 406 MET A N 1
ATOM 3205 C CA . MET A 1 406 ? 13.164 31.625 -51.688 1 17.11 406 MET A CA 1
ATOM 3206 C C . MET A 1 406 ? 14.469 31.469 -50.906 1 17.11 406 MET A C 1
ATOM 3208 O O . MET A 1 406 ? 14.852 30.344 -50.594 1 17.11 406 MET A O 1
ATOM 3212 N N . THR A 1 407 ? 15.156 32.625 -50.719 1 18.56 407 THR A N 1
ATOM 3213 C CA . THR A 1 407 ? 16.438 33.219 -50.344 1 18.56 407 THR A CA 1
ATOM 3214 C C . THR A 1 407 ? 16.797 32.875 -48.906 1 18.56 407 THR A C 1
ATOM 3216 O O . THR A 1 407 ? 15.93 32.469 -48.125 1 18.56 407 THR A O 1
ATOM 3219 N N . SER A 1 408 ? 17.688 33.656 -48.312 1 18.77 408 SER A N 1
ATOM 3220 C CA . SER A 1 408 ? 19 33.625 -47.656 1 18.77 408 SER A CA 1
ATOM 3221 C C . SER A 1 408 ? 18.859 33.719 -46.156 1 18.77 408 SER A C 1
ATOM 3223 O O . SER A 1 408 ? 19.859 33.719 -45.438 1 18.77 408 SER A O 1
ATOM 3225 N N . ILE A 1 409 ? 17.656 33.719 -45.531 1 19.8 409 ILE A N 1
ATOM 3226 C CA . ILE A 1 409 ? 17.75 34.5 -44.312 1 19.8 409 ILE A CA 1
ATOM 3227 C C . ILE A 1 409 ? 18.562 33.75 -43.25 1 19.8 409 ILE A C 1
ATOM 3229 O O . ILE A 1 409 ? 18.109 32.719 -42.75 1 19.8 409 ILE A O 1
ATOM 3233 N N . ALA A 1 410 ? 19.875 33.562 -43.344 1 19.2 410 ALA A N 1
ATOM 3234 C CA . ALA A 1 410 ? 20.812 32.812 -42.531 1 19.2 410 ALA A CA 1
ATOM 3235 C C . ALA A 1 410 ? 20.828 33.312 -41.094 1 19.2 410 ALA A C 1
ATOM 3237 O O . ALA A 1 410 ? 21.078 32.562 -40.156 1 19.2 410 ALA A O 1
ATOM 3238 N N . GLY A 1 411 ? 20.766 34.625 -40.844 1 19.44 411 GLY A N 1
ATOM 3239 C CA . GLY A 1 411 ? 21.688 35.219 -39.875 1 19.44 411 GLY A CA 1
ATOM 3240 C C . GLY A 1 411 ? 21.328 34.906 -38.438 1 19.44 411 GLY A C 1
ATOM 3241 O O . GLY A 1 411 ? 22.188 34.906 -37.562 1 19.44 411 GLY A O 1
ATOM 3242 N N . LEU A 1 412 ? 20.062 35.031 -38.031 1 21.14 412 LEU A N 1
ATOM 3243 C CA . LEU A 1 412 ? 19.828 35.625 -36.719 1 21.14 412 LEU A CA 1
ATOM 3244 C C . LEU A 1 412 ? 20.016 34.594 -35.625 1 21.14 412 LEU A C 1
ATOM 3246 O O . LEU A 1 412 ? 19.031 34 -35.156 1 21.14 412 LEU A O 1
ATOM 3250 N N . LEU A 1 413 ? 20.922 33.656 -35.719 1 20.95 413 LEU A N 1
ATOM 3251 C CA . LEU A 1 413 ? 21.031 32.5 -34.812 1 20.95 413 LEU A CA 1
ATOM 3252 C C . LEU A 1 413 ? 21.391 32.969 -33.406 1 20.95 413 LEU A C 1
ATOM 3254 O O . LEU A 1 413 ? 21.219 32.219 -32.438 1 20.95 413 LEU A O 1
ATOM 3258 N N . VAL A 1 414 ? 22.109 34.062 -33.25 1 24.41 414 VAL A N 1
ATOM 3259 C CA . VAL A 1 414 ? 23.078 34.125 -32.156 1 24.41 414 VAL A CA 1
ATOM 3260 C C . VAL A 1 414 ? 22.344 34.25 -30.812 1 24.41 414 VAL A C 1
ATOM 3262 O O . VAL A 1 414 ? 22.734 33.594 -29.828 1 24.41 414 VAL A O 1
ATOM 3265 N N . LEU A 1 415 ? 21.344 35.156 -30.672 1 22.33 415 LEU A N 1
ATOM 3266 C CA . LEU A 1 415 ? 21.156 35.875 -29.406 1 22.33 415 LEU A CA 1
ATOM 3267 C C . LEU A 1 415 ? 20.469 34.969 -28.391 1 22.33 415 LEU A C 1
ATOM 3269 O O . LEU A 1 415 ? 20.531 35.219 -27.188 1 22.33 415 LEU A O 1
ATOM 3273 N N . ILE A 1 416 ? 19.719 33.969 -28.766 1 23.89 416 ILE A N 1
ATOM 3274 C CA . ILE A 1 416 ? 18.781 33.438 -27.797 1 23.89 416 ILE A CA 1
ATOM 3275 C C . ILE A 1 416 ? 19.516 32.594 -26.75 1 23.89 416 ILE A C 1
ATOM 3277 O O . ILE A 1 416 ? 18.906 31.938 -25.906 1 23.89 416 ILE A O 1
ATOM 3281 N N . ALA A 1 417 ? 20.812 32.5 -26.812 1 23.69 417 ALA A N 1
ATOM 3282 C CA . ALA A 1 417 ? 21.516 31.609 -25.891 1 23.69 417 ALA A CA 1
ATOM 3283 C C . ALA A 1 417 ? 21.297 32.031 -24.438 1 23.69 417 ALA A C 1
ATOM 3285 O O . ALA A 1 417 ? 21.156 31.203 -23.547 1 23.69 417 ALA A O 1
ATOM 3286 N N . LEU A 1 418 ? 21.422 33.406 -24.156 1 24.38 418 LEU A N 1
ATOM 3287 C CA . LEU A 1 418 ? 21.797 33.844 -22.812 1 24.38 418 LEU A CA 1
ATOM 3288 C C . LEU A 1 418 ? 20.672 33.562 -21.828 1 24.38 418 LEU A C 1
ATOM 3290 O O . LEU A 1 418 ? 20.922 33.375 -20.641 1 24.38 418 LEU A O 1
ATOM 3294 N N . VAL A 1 419 ? 19.422 33.75 -22.281 1 24.56 419 VAL A N 1
ATOM 3295 C CA . VAL A 1 419 ? 18.422 33.938 -21.234 1 24.56 419 VAL A CA 1
ATOM 3296 C C . VAL A 1 419 ? 18.203 32.625 -20.484 1 24.56 419 VAL A C 1
ATOM 3298 O O . VAL A 1 419 ? 17.844 32.594 -19.312 1 24.56 419 VAL A O 1
ATOM 3301 N N . ALA A 1 420 ? 18.359 31.5 -21.094 1 24.64 420 ALA A N 1
ATOM 3302 C CA . ALA A 1 420 ? 17.828 30.281 -20.484 1 24.64 420 ALA A CA 1
ATOM 3303 C C . ALA A 1 420 ? 18.672 29.875 -19.266 1 24.64 420 ALA A C 1
ATOM 3305 O O . ALA A 1 420 ? 18.359 28.891 -18.594 1 24.64 420 ALA A O 1
ATOM 3306 N N . MET A 1 421 ? 19.812 30.453 -19.094 1 23.5 421 MET A N 1
ATOM 3307 C CA . MET A 1 421 ? 20.609 29.922 -18 1 23.5 421 MET A CA 1
ATOM 3308 C C . MET A 1 421 ? 19.875 30.047 -16.672 1 23.5 421 MET A C 1
ATOM 3310 O O . MET A 1 421 ? 20.062 29.219 -15.773 1 23.5 421 MET A O 1
ATOM 3314 N N . PHE A 1 422 ? 19.219 31.266 -16.422 1 24.83 422 PHE A N 1
ATOM 3315 C CA . PHE A 1 422 ? 18.906 31.547 -15.023 1 24.83 422 PHE A CA 1
ATOM 3316 C C . PHE A 1 422 ? 17.797 30.641 -14.516 1 24.83 422 PHE A C 1
ATOM 3318 O O . PHE A 1 422 ? 17.672 30.406 -13.312 1 24.83 422 PHE A O 1
ATOM 3325 N N . ILE A 1 423 ? 16.859 30.297 -15.328 1 24.2 423 ILE A N 1
ATOM 3326 C CA . ILE A 1 423 ? 15.68 29.75 -14.68 1 24.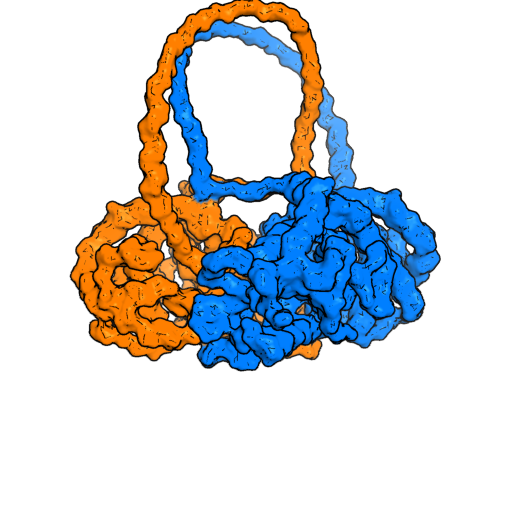2 423 ILE A CA 1
ATOM 3327 C C . ILE A 1 423 ? 16 28.359 -14.109 1 24.2 423 ILE A C 1
ATOM 3329 O O . ILE A 1 423 ? 15.125 27.703 -13.547 1 24.2 423 ILE A O 1
ATOM 3333 N N . ARG A 1 424 ? 17.094 27.844 -14.344 1 24.66 424 ARG A N 1
ATOM 3334 C CA . ARG A 1 424 ? 17.219 26.453 -13.891 1 24.66 424 ARG A CA 1
ATOM 3335 C C . ARG A 1 424 ? 17.188 26.375 -12.367 1 24.66 424 ARG A C 1
ATOM 3337 O O . ARG A 1 424 ? 17.516 25.344 -11.789 1 24.66 424 ARG A O 1
ATOM 3344 N N . ARG A 1 425 ? 17.188 27.5 -11.672 1 27.39 425 ARG A N 1
ATOM 3345 C CA . ARG A 1 425 ? 17.234 27.125 -10.258 1 27.39 425 ARG A CA 1
ATOM 3346 C C . ARG A 1 425 ? 16.094 26.188 -9.898 1 27.39 425 ARG A C 1
ATOM 3348 O O . ARG A 1 425 ? 14.93 26.578 -9.938 1 27.39 425 ARG A O 1
ATOM 3355 N N . VAL A 1 426 ? 16.219 24.969 -10.352 1 27.14 426 VAL A N 1
ATOM 3356 C CA . VAL A 1 426 ? 15.32 23.844 -10.102 1 27.14 426 VAL A CA 1
ATOM 3357 C C . VAL A 1 426 ? 14.867 23.859 -8.648 1 27.14 426 VAL A C 1
ATOM 3359 O O . VAL A 1 426 ? 15.695 23.922 -7.734 1 27.14 426 VAL A O 1
ATOM 3362 N N . ILE A 1 427 ? 13.688 24.297 -8.398 1 28.61 427 ILE A N 1
ATOM 3363 C CA . ILE A 1 427 ? 12.953 24.078 -7.156 1 28.61 427 ILE A CA 1
ATOM 3364 C C . ILE A 1 427 ? 13.164 22.641 -6.688 1 28.61 427 ILE A C 1
ATOM 3366 O O . ILE A 1 427 ? 12.75 21.688 -7.359 1 28.61 427 ILE A O 1
ATOM 3370 N N . LYS A 1 428 ? 14.258 22.297 -6.113 1 36.12 428 LYS A N 1
ATOM 3371 C CA . LYS A 1 428 ? 14.461 21.062 -5.367 1 36.12 428 LYS A CA 1
ATOM 3372 C C . LYS A 1 428 ? 13.234 20.719 -4.527 1 36.12 428 LYS A C 1
ATOM 3374 O O . LYS A 1 428 ? 12.852 21.484 -3.641 1 36.12 428 LYS A O 1
ATOM 3379 N N . SER A 1 429 ? 12.289 20.062 -5.051 1 35.5 429 SER A N 1
ATOM 3380 C CA . SER A 1 429 ? 11.047 19.625 -4.43 1 35.5 429 SER A CA 1
ATOM 3381 C C . SER A 1 429 ? 11.305 18.875 -3.127 1 35.5 429 SER A C 1
ATOM 3383 O O . SER A 1 429 ? 12.18 18.016 -3.068 1 35.5 429 SER A O 1
ATOM 3385 N N . ARG A 1 430 ? 10.859 19.406 -2.064 1 41.34 430 ARG A N 1
ATOM 3386 C CA . ARG A 1 430 ? 10.781 18.969 -0.67 1 41.34 430 ARG A CA 1
ATOM 3387 C C . ARG A 1 430 ? 10.117 17.609 -0.548 1 41.34 430 ARG A C 1
ATOM 3389 O O . ARG A 1 430 ? 9.703 17.203 0.543 1 41.34 430 ARG A O 1
ATOM 3396 N N . ASP A 1 431 ? 9.836 16.875 -1.637 1 41.56 431 ASP A N 1
ATOM 3397 C CA . ASP A 1 431 ? 8.938 15.75 -1.404 1 41.56 431 ASP A CA 1
ATOM 3398 C C . ASP A 1 431 ? 9.711 14.539 -0.896 1 41.56 431 ASP A C 1
ATOM 3400 O O . ASP A 1 431 ? 9.516 13.422 -1.391 1 41.56 431 ASP A O 1
ATOM 3404 N N . SER A 1 432 ? 10.531 14.719 0.125 1 45.44 432 SER A N 1
ATOM 3405 C CA . SER A 1 432 ? 11.328 13.602 0.618 1 45.44 432 SER A CA 1
ATOM 3406 C C . SER A 1 432 ? 10.453 12.555 1.298 1 45.44 432 SER A C 1
ATOM 3408 O O . SER A 1 432 ? 10.789 11.367 1.31 1 45.44 432 SER A O 1
ATOM 3410 N N . GLY A 1 433 ? 9.32 13 1.858 1 42.69 433 GLY A N 1
ATOM 3411 C CA . GLY A 1 433 ? 8.461 12.047 2.543 1 42.69 433 GLY A CA 1
ATOM 3412 C C . GLY A 1 433 ? 7.703 11.141 1.593 1 42.69 433 GLY A C 1
ATOM 3413 O O . GLY A 1 433 ? 7.027 10.203 2.027 1 42.69 433 GLY A O 1
ATOM 3414 N N . TYR A 1 434 ? 7.73 11.594 0.367 1 48.84 434 TYR A N 1
ATOM 3415 C CA . TYR A 1 434 ? 7.113 10.805 -0.691 1 48.84 434 TYR A CA 1
ATOM 3416 C C . TYR A 1 434 ? 8.172 10.07 -1.514 1 48.84 434 TYR A C 1
ATOM 3418 O O . TYR A 1 434 ? 9.188 10.656 -1.893 1 48.84 434 TYR A O 1
ATOM 3426 N N . LYS A 1 435 ? 8.156 8.773 -1.328 1 49.5 435 LYS A N 1
ATOM 3427 C CA . LYS A 1 435 ? 9.109 8.039 -2.15 1 49.5 435 LYS A CA 1
ATOM 3428 C C . LYS A 1 435 ? 8.711 8.07 -3.623 1 49.5 435 LYS A C 1
ATOM 3430 O O . LYS A 1 435 ? 7.645 7.57 -3.99 1 49.5 435 LYS A O 1
ATOM 3435 N N . ALA A 1 436 ? 9.25 9.062 -4.445 1 39.31 436 ALA A N 1
ATOM 3436 C CA . ALA A 1 436 ? 9.023 9.062 -5.887 1 39.31 436 ALA A CA 1
ATOM 3437 C C . ALA A 1 436 ? 9.688 7.859 -6.551 1 39.31 436 ALA A C 1
ATOM 3439 O O . ALA A 1 436 ? 10.891 7.863 -6.797 1 39.31 436 ALA A O 1
ATOM 3440 N N . LEU A 1 437 ? 9.422 6.688 -6.215 1 38.34 437 LEU A N 1
ATOM 3441 C CA . LEU A 1 437 ? 10.039 5.781 -7.18 1 38.34 437 LEU A CA 1
ATOM 3442 C C . LEU A 1 437 ? 9.477 6.02 -8.578 1 38.34 437 LEU A C 1
ATOM 3444 O O . LEU A 1 437 ? 8.352 5.617 -8.875 1 38.34 437 LEU A O 1
ATOM 3448 N N . ALA A 1 438 ? 9.625 7.219 -9.141 1 35.03 438 ALA A N 1
ATOM 3449 C CA . ALA A 1 438 ? 9.242 7.449 -10.531 1 35.03 438 ALA A CA 1
ATOM 3450 C C . ALA A 1 438 ? 9.75 6.324 -11.43 1 35.03 438 ALA A C 1
ATOM 3452 O O . ALA A 1 438 ? 10.852 5.805 -11.227 1 35.03 438 ALA A O 1
ATOM 3453 N N . MET B 1 1 ? 40.156 -10.469 -6.012 1 57.19 1 MET B N 1
ATOM 3454 C CA . MET B 1 1 ? 39.75 -9.312 -5.219 1 57.19 1 MET B CA 1
ATOM 3455 C C . MET B 1 1 ? 38.281 -9.391 -4.867 1 57.19 1 MET B C 1
ATOM 3457 O O . MET B 1 1 ? 37.469 -9.938 -5.637 1 57.19 1 MET B O 1
ATOM 3461 N N . ASP B 1 2 ? 37.875 -9.117 -3.611 1 84.56 2 ASP B N 1
ATOM 3462 C CA . ASP B 1 2 ? 36.531 -9.227 -3.082 1 84.56 2 ASP B CA 1
ATOM 3463 C C . ASP B 1 2 ? 35.625 -8.172 -3.697 1 84.56 2 ASP B C 1
ATOM 3465 O O . ASP B 1 2 ? 36.062 -7.07 -4.031 1 84.56 2 ASP B O 1
ATOM 3469 N N . SER B 1 3 ? 34.438 -8.477 -4.266 1 94.75 3 SER B N 1
ATOM 3470 C CA . SER B 1 3 ? 33.5 -7.535 -4.844 1 94.75 3 SER B CA 1
ATOM 3471 C C . SER B 1 3 ? 32.719 -6.797 -3.758 1 94.75 3 SER B C 1
ATOM 3473 O O . SER B 1 3 ? 32.656 -7.254 -2.615 1 94.75 3 SER B O 1
ATOM 3475 N N . GLU B 1 4 ? 32.344 -5.605 -4.105 1 96.69 4 GLU B N 1
ATOM 3476 C CA . GLU B 1 4 ? 31.547 -4.789 -3.199 1 96.69 4 GLU B CA 1
ATOM 3477 C C . GLU B 1 4 ? 30.062 -4.875 -3.551 1 96.69 4 GLU B C 1
ATOM 3479 O O . GLU B 1 4 ? 29.688 -4.719 -4.715 1 96.69 4 GLU B O 1
ATOM 3484 N N . LEU B 1 5 ? 29.234 -5.148 -2.512 1 97.75 5 LEU B N 1
ATOM 3485 C CA . LEU B 1 5 ? 27.781 -5.188 -2.684 1 97.75 5 LEU B CA 1
ATOM 3486 C C . LEU B 1 5 ? 27.172 -3.795 -2.553 1 97.75 5 LEU B C 1
ATOM 3488 O O . LEU B 1 5 ? 27.453 -3.086 -1.581 1 97.75 5 LEU B O 1
ATOM 3492 N N . HIS B 1 6 ? 26.281 -3.404 -3.576 1 96.56 6 HIS B N 1
ATOM 3493 C CA . HIS B 1 6 ? 25.75 -2.049 -3.58 1 96.56 6 HIS B CA 1
ATOM 3494 C C . HIS B 1 6 ? 24.219 -2.057 -3.42 1 96.56 6 HIS B C 1
ATOM 3496 O O . HIS B 1 6 ? 23.641 -1.082 -2.939 1 96.56 6 HIS B O 1
ATOM 3502 N N . LEU B 1 7 ? 23.594 -3.111 -3.852 1 97.94 7 LEU B N 1
ATOM 3503 C CA . LEU B 1 7 ? 22.141 -3.152 -3.9 1 97.94 7 LEU B CA 1
ATOM 3504 C C . LEU B 1 7 ? 21.641 -4.594 -3.936 1 97.94 7 LEU B C 1
ATOM 3506 O O . LEU B 1 7 ? 22.25 -5.453 -4.574 1 97.94 7 LEU B O 1
ATOM 3510 N N . VAL B 1 8 ? 20.531 -4.805 -3.252 1 98.75 8 VAL B N 1
ATOM 3511 C CA . VAL B 1 8 ? 19.828 -6.078 -3.332 1 98.75 8 VAL B CA 1
ATOM 3512 C C . VAL B 1 8 ? 18.375 -5.836 -3.766 1 98.75 8 VAL B C 1
ATOM 3514 O O . VAL B 1 8 ? 17.719 -4.922 -3.268 1 98.75 8 VAL B O 1
ATOM 3517 N N . VAL B 1 9 ? 17.891 -6.586 -4.738 1 98.81 9 VAL B N 1
ATOM 3518 C CA . VAL B 1 9 ? 16.5 -6.625 -5.148 1 98.81 9 VAL B CA 1
ATOM 3519 C C . VAL B 1 9 ? 15.953 -8.047 -5 1 98.81 9 VAL B C 1
ATOM 3521 O O . VAL B 1 9 ? 16.625 -9.016 -5.344 1 98.81 9 VAL B O 1
ATOM 3524 N N . SER B 1 10 ? 14.797 -8.172 -4.426 1 98.88 10 SER B N 1
ATOM 3525 C CA . SER B 1 10 ? 14.164 -9.484 -4.41 1 98.88 10 SER B CA 1
ATOM 3526 C C . SER B 1 10 ? 12.758 -9.43 -5.004 1 98.88 10 SER B C 1
ATOM 3528 O O . SER B 1 10 ? 12.078 -8.398 -4.918 1 98.88 10 SER B O 1
ATOM 3530 N N . LEU B 1 11 ? 12.359 -10.422 -5.707 1 98.88 11 LEU B N 1
ATOM 3531 C CA . LEU B 1 11 ? 10.984 -10.727 -6.094 1 98.88 11 LEU B CA 1
ATOM 3532 C C . LEU B 1 11 ? 10.516 -12.031 -5.453 1 98.88 11 LEU B C 1
ATOM 3534 O O . LEU B 1 11 ? 11.086 -13.094 -5.703 1 98.88 11 LEU B O 1
ATOM 3538 N N . THR B 1 12 ? 9.484 -11.922 -4.637 1 98.88 12 THR B N 1
ATOM 3539 C CA . THR B 1 12 ? 9.055 -13.047 -3.816 1 98.88 12 THR B CA 1
ATOM 3540 C C . THR B 1 12 ? 7.613 -13.43 -4.137 1 98.88 12 THR B C 1
ATOM 3542 O O . THR B 1 12 ? 6.734 -12.562 -4.18 1 98.88 12 THR B O 1
ATOM 3545 N N . ARG B 1 13 ? 7.387 -14.711 -4.363 1 98.75 13 ARG B N 1
ATOM 3546 C CA . ARG B 1 13 ? 6.039 -15.25 -4.469 1 98.75 13 ARG B CA 1
ATOM 3547 C C . ARG B 1 13 ? 5.328 -15.234 -3.121 1 98.75 13 ARG B C 1
ATOM 3549 O O . ARG B 1 13 ? 5.941 -15.508 -2.088 1 98.75 13 ARG B O 1
ATOM 3556 N N . HIS B 1 14 ? 4.043 -14.93 -3.141 1 98.62 14 HIS B N 1
ATOM 3557 C CA . HIS B 1 14 ? 3.303 -15 -1.886 1 98.62 14 HIS B CA 1
ATOM 3558 C C . HIS B 1 14 ? 3.369 -16.391 -1.278 1 98.62 14 HIS B C 1
ATOM 3560 O O . HIS B 1 14 ? 3.742 -17.359 -1.958 1 98.62 14 HIS B O 1
ATOM 3566 N N . GLY B 1 15 ? 3.025 -16.531 0.029 1 98.38 15 GLY B N 1
ATOM 3567 C CA . GLY B 1 15 ? 3.025 -17.797 0.737 1 98.38 15 GLY B CA 1
ATOM 3568 C C . GLY B 1 15 ? 1.798 -18.641 0.446 1 98.38 15 GLY B C 1
ATOM 3569 O O . GLY B 1 15 ? 0.974 -18.281 -0.396 1 98.38 15 GLY B O 1
ATOM 3570 N N . SER B 1 16 ? 1.729 -19.719 1.163 1 98.19 16 SER B N 1
ATOM 3571 C CA . SER B 1 16 ? 0.589 -20.625 1.026 1 98.19 16 SER B CA 1
ATOM 3572 C C . SER B 1 16 ? -0.722 -19.906 1.332 1 98.19 16 SER B C 1
ATOM 3574 O O . SER B 1 16 ? -0.787 -19.094 2.248 1 98.19 16 SER B O 1
ATOM 3576 N N . ARG B 1 17 ? -1.727 -20.281 0.591 1 97.75 17 ARG B N 1
ATOM 3577 C CA . ARG B 1 17 ? -3.02 -19.625 0.713 1 97.75 17 ARG B CA 1
ATOM 3578 C C . ARG B 1 17 ? -4.164 -20.625 0.636 1 97.75 17 ARG B C 1
ATOM 3580 O O . ARG B 1 17 ? -3.947 -21.797 0.299 1 97.75 17 ARG B O 1
ATOM 3587 N N . ALA B 1 18 ? -5.383 -20.172 0.982 1 97.5 18 ALA B N 1
ATOM 3588 C CA . ALA B 1 18 ? -6.594 -20.969 0.816 1 97.5 18 ALA B CA 1
ATOM 3589 C C . ALA B 1 18 ? -7.016 -21.031 -0.648 1 97.5 18 ALA B C 1
ATOM 3591 O O . ALA B 1 18 ? -6.668 -20.141 -1.437 1 97.5 18 ALA B O 1
ATOM 3592 N N . PRO B 1 19 ? -7.727 -22.094 -1.018 1 97.81 19 PRO B N 1
ATOM 3593 C CA . PRO B 1 19 ? -8.219 -22.203 -2.393 1 97.81 19 PRO B CA 1
ATOM 3594 C C . PRO B 1 19 ? -9.195 -21.078 -2.754 1 97.81 19 PRO B C 1
ATOM 3596 O O . PRO B 1 19 ? -9.727 -20.406 -1.863 1 97.81 19 PRO B O 1
ATOM 3599 N N . ASN B 1 20 ? -9.328 -20.859 -4.059 1 96.19 20 ASN B N 1
ATOM 3600 C CA . ASN B 1 20 ? -10.359 -19.938 -4.523 1 96.19 20 ASN B CA 1
ATOM 3601 C C . ASN B 1 20 ? -11.758 -20.422 -4.156 1 96.19 20 ASN B C 1
ATOM 3603 O O . ASN B 1 20 ? -11.977 -21.625 -3.992 1 96.19 20 ASN B O 1
ATOM 3607 N N . ASN B 1 21 ? -12.664 -19.5 -4.082 1 93.12 21 ASN B N 1
ATOM 3608 C CA . ASN B 1 21 ? -14.023 -19.812 -3.652 1 93.12 21 ASN B CA 1
ATOM 3609 C C . ASN B 1 21 ? -14.68 -20.844 -4.555 1 93.12 21 ASN B C 1
ATOM 3611 O O . ASN B 1 21 ? -15.477 -21.672 -4.094 1 93.12 21 ASN B O 1
ATOM 3615 N N . ILE B 1 22 ? -14.344 -20.922 -5.762 1 95.62 22 ILE B N 1
ATOM 3616 C CA . ILE B 1 22 ? -14.977 -21.781 -6.746 1 95.62 22 ILE B CA 1
ATOM 3617 C C . ILE B 1 22 ? -14.672 -23.25 -6.422 1 95.62 22 ILE B C 1
ATOM 3619 O O . ILE B 1 22 ? -15.367 -24.156 -6.883 1 95.62 22 ILE B O 1
ATOM 3623 N N . ALA B 1 23 ? -13.641 -23.5 -5.668 1 96.44 23 ALA B N 1
ATOM 3624 C CA . ALA B 1 23 ? -13.242 -24.859 -5.312 1 96.44 23 ALA B CA 1
ATOM 3625 C C . ALA B 1 23 ? -14.375 -25.594 -4.602 1 96.44 23 ALA B C 1
ATOM 3627 O O . ALA B 1 23 ? -14.523 -26.812 -4.746 1 96.44 23 ALA B O 1
ATOM 3628 N N . LYS B 1 24 ? -15.234 -24.828 -3.951 1 95.31 24 LYS B N 1
ATOM 3629 C CA . LYS B 1 24 ? -16.359 -25.406 -3.238 1 95.31 24 LYS B CA 1
ATOM 3630 C C . LYS B 1 24 ? -17.344 -26.062 -4.207 1 95.31 24 LYS B C 1
ATOM 3632 O O . LYS B 1 24 ? -17.984 -27.062 -3.863 1 95.31 24 LYS B O 1
ATOM 3637 N N . PHE B 1 25 ? -17.375 -25.5 -5.363 1 96.69 25 PHE B N 1
ATOM 3638 C CA . PHE B 1 25 ? -18.328 -25.969 -6.352 1 96.69 25 PHE B CA 1
ATOM 3639 C C . PHE B 1 25 ? -17.688 -26.969 -7.297 1 96.69 25 PHE B C 1
ATOM 3641 O O . PHE B 1 25 ? -18.359 -27.828 -7.863 1 96.69 25 PHE B O 1
ATOM 3648 N N . LEU B 1 26 ? -16.391 -26.906 -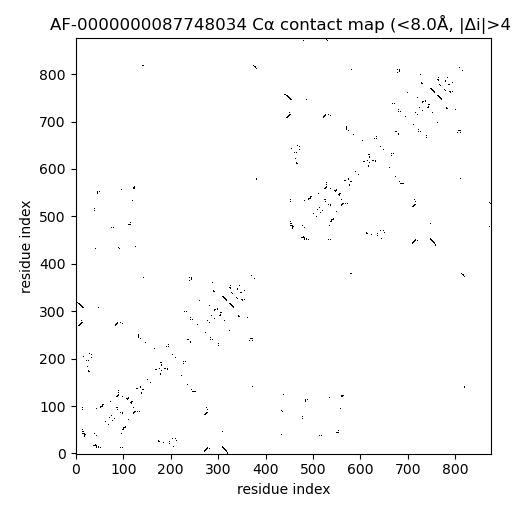7.43 1 97.94 26 LEU B N 1
ATOM 3649 C CA . LEU B 1 26 ? -15.664 -27.812 -8.312 1 97.94 26 LEU B CA 1
ATOM 3650 C C . LEU B 1 26 ? -15.562 -29.203 -7.695 1 97.94 26 LEU B C 1
ATOM 3652 O O . LEU B 1 26 ? -15.531 -30.203 -8.422 1 97.94 26 LEU B O 1
ATOM 3656 N N . CYS B 1 27 ? -15.477 -29.25 -6.375 1 98.19 27 CYS B N 1
ATOM 3657 C CA . CYS B 1 27 ? -15.273 -30.516 -5.691 1 98.19 27 CYS B CA 1
ATOM 3658 C C . CYS B 1 27 ? -16.062 -30.562 -4.383 1 98.19 27 CYS B C 1
ATOM 3660 O O . CYS B 1 27 ? -15.461 -30.516 -3.303 1 98.19 27 CYS B O 1
ATOM 3662 N N . PRO B 1 28 ? -17.344 -30.719 -4.422 1 97.88 28 PRO B N 1
ATOM 3663 C CA . PRO B 1 28 ? -18.172 -30.766 -3.215 1 97.88 28 PRO B CA 1
ATOM 3664 C C . PRO B 1 28 ? -17.734 -31.859 -2.242 1 97.88 28 PRO B C 1
ATOM 3666 O O . PRO B 1 28 ? -17.906 -31.703 -1.028 1 97.88 28 PRO B O 1
ATOM 3669 N N . ASN B 1 29 ? -17.109 -32.906 -2.723 1 98.5 29 ASN B N 1
ATOM 3670 C CA . ASN B 1 29 ? -16.688 -34 -1.864 1 98.5 29 ASN B CA 1
ATOM 3671 C C . ASN B 1 29 ? -15.477 -33.625 -1.021 1 98.5 29 ASN B C 1
ATOM 3673 O O . ASN B 1 29 ? -15.07 -34.375 -0.132 1 98.5 29 ASN B O 1
ATOM 3677 N N . ASN B 1 30 ? -14.875 -32.469 -1.271 1 98.12 30 ASN B N 1
ATOM 3678 C CA . ASN B 1 30 ? -13.719 -32 -0.519 1 98.12 30 ASN B CA 1
ATOM 3679 C C . ASN B 1 30 ? -14.062 -30.812 0.376 1 98.12 30 ASN B C 1
ATOM 3681 O O . ASN B 1 30 ? -13.18 -30.078 0.815 1 98.12 30 ASN B O 1
ATOM 3685 N N . LEU B 1 31 ? -15.344 -30.5 0.637 1 97.19 31 LEU B N 1
ATOM 3686 C CA . LEU B 1 31 ? -15.812 -29.359 1.423 1 97.19 31 LEU B CA 1
ATOM 3687 C C . LEU B 1 31 ? -15.289 -29.438 2.854 1 97.19 31 LEU B C 1
ATOM 3689 O O . LEU B 1 31 ? -15.07 -28.406 3.498 1 97.19 31 LEU B O 1
ATOM 3693 N N . GLY B 1 32 ? -15.148 -30.672 3.316 1 96.88 32 GLY B N 1
ATOM 3694 C CA . GLY B 1 32 ? -14.578 -30.828 4.645 1 96.88 32 GLY B CA 1
ATOM 3695 C C . GLY B 1 32 ? -13.219 -30.172 4.797 1 96.88 32 GLY B C 1
ATOM 3696 O O . GLY B 1 32 ? -12.953 -29.516 5.801 1 96.88 32 GLY B O 1
ATOM 3697 N N . ASN B 1 33 ? -12.328 -30.406 3.801 1 97.5 33 ASN B N 1
ATOM 3698 C CA . ASN B 1 33 ? -11.023 -29.75 3.811 1 97.5 33 ASN B CA 1
ATOM 3699 C C . ASN B 1 33 ? -11.148 -28.234 3.652 1 97.5 33 ASN B C 1
ATOM 3701 O O . ASN B 1 33 ? -10.461 -27.469 4.336 1 97.5 33 ASN B O 1
ATOM 3705 N N . PHE B 1 34 ? -12.031 -27.781 2.764 1 95.94 34 PHE B N 1
ATOM 3706 C CA . PHE B 1 34 ? -12.227 -26.359 2.52 1 95.94 34 PHE B CA 1
ATOM 3707 C C . PHE B 1 34 ? -12.586 -25.641 3.811 1 95.94 34 PHE B C 1
ATOM 3709 O O . PHE B 1 34 ? -12.102 -24.531 4.059 1 95.94 34 PHE B O 1
ATOM 3716 N N . ALA B 1 35 ? -13.328 -26.234 4.684 1 94.19 35 ALA B N 1
ATOM 3717 C CA . ALA B 1 35 ? -13.82 -25.641 5.926 1 94.19 35 ALA B CA 1
ATOM 3718 C C . ALA B 1 35 ? -12.703 -25.547 6.965 1 94.19 35 ALA B C 1
ATOM 3720 O O . ALA B 1 35 ? -12.844 -24.844 7.969 1 94.19 35 ALA B O 1
ATOM 3721 N N . LYS B 1 36 ? -11.625 -26.234 6.676 1 94.5 36 LYS B N 1
ATOM 3722 C CA . LYS B 1 36 ? -10.555 -26.297 7.668 1 94.5 36 LYS B CA 1
ATOM 3723 C C . LYS B 1 36 ? -9.578 -25.141 7.492 1 94.5 36 LYS B C 1
ATOM 3725 O O . LYS B 1 36 ? -8.688 -24.938 8.32 1 94.5 36 LYS B O 1
ATOM 3730 N N . TYR B 1 37 ? -9.75 -24.406 6.414 1 93.88 37 TYR B N 1
ATOM 3731 C CA . TYR B 1 37 ? -8.969 -23.188 6.262 1 93.88 37 TYR B CA 1
ATOM 3732 C C . TYR B 1 37 ? -9.523 -22.062 7.129 1 93.88 37 TYR B C 1
ATOM 3734 O O . TYR B 1 37 ? -10.695 -21.703 7.012 1 93.88 37 TYR B O 1
ATOM 3742 N N . HIS B 1 38 ? -8.766 -21.469 8.016 1 89.06 38 HIS B N 1
ATOM 3743 C CA . HIS B 1 38 ? -9.234 -20.469 8.969 1 89.06 38 HIS B CA 1
ATOM 3744 C C . HIS B 1 38 ? -8.984 -19.062 8.453 1 89.06 38 HIS B C 1
ATOM 3746 O O . HIS B 1 38 ? -8.734 -18.141 9.242 1 89.06 38 HIS B O 1
ATOM 3752 N N . VAL B 1 39 ? -8.852 -18.875 7.199 1 94.75 39 VAL B N 1
ATOM 3753 C CA . VAL B 1 39 ? -8.773 -17.609 6.48 1 94.75 39 VAL B CA 1
ATOM 3754 C C . VAL B 1 39 ? -9.758 -17.625 5.312 1 94.75 39 VAL B C 1
ATOM 3756 O O . VAL B 1 39 ? -10.195 -18.688 4.867 1 94.75 39 VAL B O 1
ATOM 3759 N N . PRO B 1 40 ? -10.164 -16.438 4.879 1 94.12 40 PRO B N 1
ATOM 3760 C CA . PRO B 1 40 ? -11.047 -16.406 3.709 1 94.12 40 PRO B CA 1
ATOM 3761 C C . PRO B 1 40 ? -10.422 -17.062 2.479 1 94.12 40 PRO B C 1
ATOM 3763 O O . PRO B 1 40 ? -9.195 -17.172 2.389 1 94.12 40 PRO B O 1
ATOM 3766 N N . PRO B 1 41 ? -11.266 -17.484 1.501 1 94.88 41 PRO B N 1
ATOM 3767 C CA . PRO B 1 41 ? -10.727 -17.984 0.238 1 94.88 41 PRO B CA 1
ATOM 3768 C C . PRO B 1 41 ? -9.688 -17.047 -0.379 1 94.88 41 PRO B C 1
ATOM 3770 O O . PRO B 1 41 ? -9.836 -15.82 -0.291 1 94.88 41 PRO B O 1
ATOM 3773 N N . GLU B 1 42 ? -8.586 -17.609 -0.92 1 96.19 42 GLU B N 1
ATOM 3774 C CA . GLU B 1 42 ? -7.539 -16.938 -1.673 1 96.19 42 GLU B CA 1
ATOM 3775 C C . GLU B 1 42 ? -6.539 -16.25 -0.739 1 96.19 42 GLU B C 1
ATOM 3777 O O . GLU B 1 42 ? -5.48 -15.805 -1.177 1 96.19 42 GLU B O 1
ATOM 3782 N N . GLN B 1 43 ? -6.859 -16.188 0.557 1 96.44 43 GLN B N 1
ATOM 3783 C CA . GLN B 1 43 ? -6.012 -15.391 1.442 1 96.44 43 GLN B CA 1
ATOM 3784 C C . GLN B 1 43 ? -4.941 -16.266 2.098 1 96.44 43 GLN B C 1
ATOM 3786 O O . GLN B 1 43 ? -5.07 -17.484 2.152 1 96.44 43 GLN B O 1
ATOM 3791 N N . LEU B 1 44 ? -3.936 -15.602 2.562 1 96.75 44 LEU B N 1
ATOM 3792 C CA . LEU B 1 44 ? -2.742 -16.219 3.129 1 96.75 44 LEU B CA 1
ATOM 3793 C C . LEU B 1 44 ? -3.086 -17 4.391 1 96.75 44 LEU B C 1
ATOM 3795 O O . LEU B 1 44 ? -3.836 -16.531 5.242 1 96.75 44 LEU B O 1
ATOM 3799 N N . THR B 1 45 ? -2.572 -18.25 4.527 1 96.88 45 THR B N 1
ATOM 3800 C CA . THR B 1 45 ? -2.746 -19.078 5.719 1 96.88 45 THR B CA 1
ATOM 3801 C C . THR B 1 45 ? -1.621 -18.828 6.719 1 96.88 45 THR B C 1
ATOM 3803 O O . THR B 1 45 ? -0.66 -18.109 6.418 1 96.88 45 THR B O 1
ATOM 3806 N N . GLU B 1 46 ? -1.716 -19.438 7.91 1 96.75 46 GLU B N 1
ATOM 3807 C CA . GLU B 1 46 ? -0.65 -19.375 8.906 1 96.75 46 GLU B CA 1
ATOM 3808 C C . GLU B 1 46 ? 0.651 -19.953 8.359 1 96.75 46 GLU B C 1
ATOM 3810 O O . GLU B 1 46 ? 1.734 -19.438 8.648 1 96.75 46 GLU B O 1
ATOM 3815 N N . ASN B 1 47 ? 0.509 -21 7.523 1 97.38 47 ASN B N 1
ATOM 3816 C CA . ASN B 1 47 ? 1.692 -21.594 6.902 1 97.38 47 ASN B CA 1
ATOM 3817 C C . ASN B 1 47 ? 2.363 -20.609 5.945 1 97.38 47 ASN B C 1
ATOM 3819 O O . ASN B 1 47 ? 3.59 -20.5 5.922 1 97.38 47 ASN B O 1
ATOM 3823 N N . GLY B 1 48 ? 1.502 -19.953 5.168 1 98 48 GLY B N 1
ATOM 3824 C CA . GLY B 1 48 ? 2.039 -18.938 4.266 1 98 48 GLY B CA 1
ATOM 3825 C C . GLY B 1 48 ? 2.766 -17.828 4.992 1 98 48 GLY B C 1
ATOM 3826 O O . GLY B 1 48 ? 3.83 -17.391 4.551 1 98 48 GLY B O 1
ATOM 3827 N N . MET B 1 49 ? 2.234 -17.391 6.059 1 97.88 49 MET B N 1
ATOM 3828 C CA . MET B 1 49 ? 2.844 -16.328 6.852 1 97.88 49 MET B CA 1
ATOM 3829 C C . MET B 1 49 ? 4.164 -16.781 7.453 1 97.88 49 MET B C 1
ATOM 3831 O O . MET B 1 49 ? 5.148 -16.047 7.453 1 97.88 49 MET B O 1
ATOM 3835 N N . LYS B 1 50 ? 4.199 -18.016 7.906 1 98 50 LYS B N 1
ATOM 3836 C CA . LYS B 1 50 ? 5.43 -18.578 8.453 1 98 50 LYS B CA 1
ATOM 3837 C C . LYS B 1 50 ? 6.508 -18.688 7.379 1 98 50 LYS B C 1
ATOM 3839 O O . LYS B 1 50 ? 7.684 -18.406 7.641 1 98 50 LYS B O 1
ATOM 3844 N N . GLN B 1 51 ? 6.105 -19.109 6.246 1 98.56 51 GLN B N 1
ATOM 3845 C CA . GLN B 1 51 ? 7.035 -19.219 5.129 1 98.56 51 GLN B CA 1
ATOM 3846 C C . GLN B 1 51 ? 7.68 -17.875 4.809 1 98.56 51 GLN B C 1
ATOM 3848 O O . GLN B 1 51 ? 8.898 -17.797 4.621 1 98.56 51 GLN B O 1
ATOM 3853 N N . LEU B 1 52 ? 6.863 -16.828 4.789 1 98.75 52 LEU B N 1
ATOM 3854 C CA . LEU B 1 52 ? 7.402 -15.516 4.449 1 98.75 52 LEU B CA 1
ATOM 3855 C C . LEU B 1 52 ? 8.211 -14.945 5.602 1 98.75 52 LEU B C 1
ATOM 3857 O O . LEU B 1 52 ? 9.203 -14.242 5.383 1 98.75 52 LEU B O 1
ATOM 3861 N N . ARG B 1 53 ? 7.816 -15.195 6.844 1 98.38 53 ARG B N 1
ATOM 3862 C CA . ARG B 1 53 ? 8.688 -14.828 7.957 1 98.38 53 ARG B CA 1
ATOM 3863 C C . ARG B 1 53 ? 10.062 -15.461 7.809 1 98.38 53 ARG B C 1
ATOM 3865 O O . ARG B 1 53 ? 11.086 -14.812 8.039 1 98.38 53 ARG B O 1
ATOM 3872 N N . SER B 1 54 ? 10.07 -16.734 7.371 1 98.62 54 SER B N 1
ATOM 3873 C CA . SER B 1 54 ? 11.336 -17.438 7.145 1 98.62 54 SER B CA 1
ATOM 3874 C C . SER B 1 54 ? 12.133 -16.781 6.023 1 98.62 54 SER B C 1
ATOM 3876 O O . SER B 1 54 ? 13.367 -16.703 6.09 1 98.62 54 SER B O 1
ATOM 3878 N N . ALA B 1 55 ? 11.438 -16.359 5.031 1 98.81 55 ALA B N 1
ATOM 3879 C CA . ALA B 1 55 ? 12.125 -15.641 3.963 1 98.81 55 ALA B CA 1
ATOM 3880 C C . ALA B 1 55 ? 12.797 -14.383 4.496 1 98.81 55 ALA B C 1
ATOM 3882 O O . ALA B 1 55 ? 13.945 -14.094 4.152 1 98.81 55 ALA B O 1
ATOM 3883 N N . GLY B 1 56 ? 12.055 -13.617 5.312 1 98.75 56 GLY B N 1
ATOM 3884 C CA . GLY B 1 56 ? 12.633 -12.445 5.953 1 98.75 56 GLY B CA 1
ATOM 3885 C C . GLY B 1 56 ? 13.828 -12.773 6.828 1 98.75 56 GLY B C 1
ATOM 3886 O O . GLY B 1 56 ? 14.82 -12.039 6.836 1 98.75 56 GLY B O 1
ATOM 3887 N N . GLN B 1 57 ? 13.734 -13.867 7.566 1 98.75 57 GLN B N 1
ATOM 3888 C CA . GLN B 1 57 ? 14.836 -14.32 8.414 1 98.75 57 GLN B CA 1
ATOM 3889 C C . GLN B 1 57 ? 16.062 -14.656 7.582 1 98.75 57 GLN B C 1
ATOM 3891 O O . GLN B 1 57 ? 17.203 -14.398 8 1 98.75 57 GLN B O 1
ATOM 3896 N N . HIS B 1 58 ? 15.828 -15.25 6.438 1 98.88 58 HIS B N 1
ATOM 3897 C CA . HIS B 1 58 ? 16.938 -15.547 5.535 1 98.88 58 HIS B CA 1
ATOM 3898 C C . HIS B 1 58 ? 17.625 -14.266 5.078 1 98.88 58 HIS B C 1
ATOM 3900 O O . HIS B 1 58 ? 18.859 -14.18 5.082 1 98.88 58 HIS B O 1
ATOM 3906 N N . VAL B 1 59 ? 16.828 -13.297 4.664 1 98.81 59 VAL B N 1
ATOM 3907 C CA . VAL B 1 59 ? 17.375 -12.016 4.238 1 98.81 59 VAL B CA 1
ATOM 3908 C C . VAL B 1 59 ? 18.172 -11.383 5.383 1 98.81 59 VAL B C 1
ATOM 3910 O O . VAL B 1 59 ? 19.266 -10.859 5.176 1 98.81 59 VAL B O 1
ATOM 3913 N N . ARG B 1 60 ? 17.641 -11.398 6.582 1 98.75 60 ARG B N 1
ATOM 3914 C CA . ARG B 1 60 ? 18.328 -10.852 7.75 1 98.75 60 ARG B CA 1
ATOM 3915 C C . ARG B 1 60 ? 19.656 -11.578 7.988 1 98.75 60 ARG B C 1
ATOM 3917 O O . ARG B 1 60 ? 20.688 -10.938 8.18 1 98.75 60 ARG B O 1
ATOM 3924 N N . ALA B 1 61 ? 19.625 -12.891 7.984 1 98.69 61 ALA B N 1
ATOM 3925 C CA . ALA B 1 61 ? 20.812 -13.695 8.242 1 98.69 61 ALA B CA 1
ATOM 3926 C C . ALA B 1 61 ? 21.922 -13.352 7.246 1 98.69 61 ALA B C 1
ATOM 3928 O O . ALA B 1 61 ? 23.094 -13.203 7.629 1 98.69 61 ALA B O 1
ATOM 3929 N N . GLU B 1 62 ? 21.516 -13.211 6.008 1 98.69 62 GLU B N 1
ATOM 3930 C CA . GLU B 1 62 ? 22.5 -12.984 4.953 1 98.69 62 GLU B CA 1
ATOM 3931 C C . GLU B 1 62 ? 23 -11.547 4.961 1 98.69 62 GLU B C 1
ATOM 3933 O O . GLU B 1 62 ? 24.219 -11.305 4.961 1 98.69 62 GLU B O 1
ATOM 3938 N N . TYR B 1 63 ? 22.109 -10.57 5.047 1 98.62 63 TYR B N 1
ATOM 3939 C CA . TYR B 1 63 ? 22.5 -9.211 4.691 1 98.62 63 TYR B CA 1
ATOM 3940 C C . TYR B 1 63 ? 22.688 -8.352 5.941 1 98.62 63 TYR B C 1
ATOM 3942 O O . TYR B 1 63 ? 23.344 -7.312 5.895 1 98.62 63 TYR B O 1
ATOM 3950 N N . VAL B 1 64 ? 22.047 -8.68 7.062 1 98.25 64 VAL B N 1
ATOM 3951 C CA . VAL B 1 64 ? 22.234 -7.941 8.312 1 98.25 64 VAL B CA 1
ATOM 3952 C C . VAL B 1 64 ? 23.328 -8.602 9.141 1 98.25 64 VAL B C 1
ATOM 3954 O O . VAL B 1 64 ? 24.312 -7.953 9.516 1 98.25 64 VAL B O 1
ATOM 3957 N N . ASP B 1 65 ? 23.203 -9.914 9.352 1 98.44 65 ASP B N 1
ATOM 3958 C CA . ASP B 1 65 ? 24.062 -10.602 10.305 1 98.44 65 ASP B CA 1
ATOM 3959 C C . ASP B 1 65 ? 25.406 -10.977 9.672 1 98.44 65 ASP B C 1
ATOM 3961 O O . ASP B 1 65 ? 26.469 -10.703 10.242 1 98.44 65 ASP B O 1
ATOM 3965 N N . LYS B 1 66 ? 25.375 -11.578 8.516 1 98.25 66 LYS B N 1
ATOM 3966 C CA . LYS B 1 66 ? 26.594 -12.109 7.906 1 98.25 66 LYS B CA 1
ATOM 3967 C C . LYS B 1 66 ? 27.375 -11.016 7.184 1 98.25 66 LYS B C 1
ATOM 3969 O O . LYS B 1 66 ? 28.531 -10.766 7.496 1 98.25 66 LYS B O 1
ATOM 3974 N N . LEU B 1 67 ? 26.703 -10.297 6.223 1 97.81 67 LEU B N 1
ATOM 3975 C CA . LEU B 1 67 ? 27.422 -9.383 5.336 1 97.81 67 LEU B CA 1
ATOM 3976 C C . LEU B 1 67 ? 27.484 -7.984 5.945 1 97.81 67 LEU B C 1
ATOM 3978 O O . LEU B 1 67 ? 28.266 -7.141 5.492 1 97.81 67 LEU B O 1
ATOM 3982 N N . LYS B 1 68 ? 26.625 -7.699 6.914 1 97.06 68 LYS B N 1
ATOM 3983 C CA . LYS B 1 68 ? 26.531 -6.387 7.547 1 97.06 68 LYS B CA 1
ATOM 3984 C C . LYS B 1 68 ? 26.25 -5.297 6.516 1 97.06 68 LYS B C 1
ATOM 3986 O O . LYS B 1 68 ? 26.797 -4.195 6.609 1 97.06 68 LYS B O 1
ATOM 3991 N N . PHE B 1 69 ? 25.641 -5.645 5.496 1 97.31 69 PHE B N 1
ATOM 3992 C CA . PHE B 1 69 ? 25.266 -4.738 4.418 1 97.31 69 PHE B CA 1
ATOM 3993 C C . PHE B 1 69 ? 24.094 -3.865 4.828 1 97.31 69 PHE B C 1
ATOM 3995 O O . PHE B 1 69 ? 24.078 -2.66 4.566 1 97.31 69 PHE B O 1
ATOM 4002 N N . LEU B 1 70 ? 23.031 -4.512 5.422 1 97.19 70 LEU B N 1
ATOM 4003 C CA . LEU B 1 70 ? 21.875 -3.805 5.965 1 97.19 70 LEU B CA 1
ATOM 4004 C C . LEU B 1 70 ? 22.016 -3.588 7.465 1 97.19 70 LEU B C 1
ATOM 4006 O O . LEU B 1 70 ? 22.672 -4.383 8.148 1 97.19 70 LEU B O 1
ATOM 4010 N N . SER B 1 71 ? 21.391 -2.498 7.941 1 95.44 71 SER B N 1
ATOM 4011 C CA . SER B 1 71 ? 21.344 -2.229 9.375 1 95.44 71 SER B CA 1
ATOM 4012 C C . SER B 1 71 ? 20.359 -3.16 10.078 1 95.44 71 SER B C 1
ATOM 4014 O O . SER B 1 71 ? 19.484 -3.744 9.438 1 95.44 71 SER B O 1
ATOM 4016 N N . PRO B 1 72 ? 20.531 -3.322 11.383 1 94.88 72 PRO B N 1
ATOM 4017 C CA . PRO B 1 72 ? 19.609 -4.176 12.141 1 94.88 72 PRO B CA 1
ATOM 4018 C C . PRO B 1 72 ? 18.188 -3.629 12.172 1 94.88 72 PRO B C 1
ATOM 4020 O O . PRO B 1 72 ? 17.25 -4.363 12.492 1 94.88 72 PRO B O 1
ATOM 4023 N N . THR B 1 73 ? 18.062 -2.334 11.922 1 94.25 73 THR B N 1
ATOM 4024 C CA . THR B 1 73 ? 16.766 -1.701 11.836 1 94.25 73 THR B CA 1
ATOM 4025 C C . THR B 1 73 ? 16.547 -1.074 10.461 1 94.25 73 THR B C 1
ATOM 4027 O O . THR B 1 73 ? 17.516 -0.789 9.75 1 94.25 73 THR B O 1
ATOM 4030 N N . ILE B 1 74 ? 15.273 -0.839 10.164 1 95.44 74 ILE B N 1
ATOM 4031 C CA . ILE B 1 74 ? 14.961 -0.323 8.836 1 95.44 74 ILE B CA 1
ATOM 4032 C C . ILE B 1 74 ? 15.469 1.113 8.703 1 95.44 74 ILE B C 1
ATOM 4034 O O . ILE B 1 74 ? 15.625 1.627 7.594 1 95.44 74 ILE B O 1
ATOM 4038 N N . ASN B 1 75 ? 15.734 1.822 9.773 1 91.75 75 ASN B N 1
ATOM 4039 C CA . ASN B 1 75 ? 16.078 3.24 9.82 1 91.75 75 ASN B CA 1
ATOM 4040 C C . ASN B 1 75 ? 17.5 3.488 9.328 1 91.75 75 ASN B C 1
ATOM 4042 O O . ASN B 1 75 ? 17.891 4.637 9.109 1 91.75 75 ASN B O 1
ATOM 4046 N N . GLY B 1 76 ? 18.266 2.49 9.18 1 87.5 76 GLY B N 1
ATOM 4047 C CA . GLY B 1 76 ? 19.625 2.656 8.688 1 87.5 76 GLY B CA 1
ATOM 4048 C C . GLY B 1 76 ? 20.594 3.145 9.75 1 87.5 76 GLY B C 1
ATOM 4049 O O . GLY B 1 76 ? 20.188 3.424 10.883 1 87.5 76 GLY B O 1
ATOM 4050 N N . PRO B 1 77 ? 21.922 3.166 9.547 1 81.25 77 PRO B N 1
ATOM 4051 C CA . PRO B 1 77 ? 22.953 3.5 10.539 1 81.25 77 PRO B CA 1
ATOM 4052 C C . PRO B 1 77 ? 22.812 4.918 11.086 1 81.25 77 PRO B C 1
ATOM 4054 O O . PRO B 1 77 ? 22.953 5.137 12.289 1 81.25 77 PRO B O 1
ATOM 4057 N N . GLU B 1 78 ? 22.422 5.906 10.445 1 80.62 78 GLU B N 1
ATOM 4058 C CA . GLU B 1 78 ? 22.328 7.285 10.922 1 80.62 78 GLU B CA 1
ATOM 4059 C C . GLU B 1 78 ? 20.906 7.82 10.781 1 80.62 78 GLU B C 1
ATOM 4061 O O . GLU B 1 78 ? 20.688 9.031 10.875 1 80.62 78 GLU B O 1
ATOM 4066 N N . HIS B 1 79 ? 20.031 7.004 10.688 1 84 79 HIS B N 1
ATOM 4067 C CA . HIS B 1 79 ? 18.609 7.352 10.609 1 84 79 HIS B CA 1
ATOM 4068 C C . HIS B 1 79 ? 18.375 8.461 9.594 1 84 79 HIS B C 1
ATOM 4070 O O . HIS B 1 79 ? 17.625 9.398 9.859 1 84 79 HIS B O 1
ATOM 4076 N N . VAL B 1 80 ? 19.031 8.336 8.5 1 83.56 80 VAL B N 1
ATOM 4077 C CA . VAL B 1 80 ? 18.906 9.367 7.48 1 83.56 80 VAL B CA 1
ATOM 4078 C C . VAL B 1 80 ? 17.719 9.062 6.574 1 83.56 80 VAL B C 1
ATOM 4080 O O . VAL B 1 80 ? 16.984 9.969 6.16 1 83.56 80 VAL B O 1
ATOM 4083 N N . HIS B 1 81 ? 17.547 7.797 6.301 1 89.19 81 HIS B N 1
ATOM 4084 C CA . HIS B 1 81 ? 16.438 7.297 5.504 1 89.19 81 HIS B CA 1
ATOM 4085 C C . HIS B 1 81 ? 16.25 5.797 5.699 1 89.19 81 HIS B C 1
ATOM 4087 O O . HIS B 1 81 ? 17.141 5.113 6.203 1 89.19 81 HIS B O 1
ATOM 4093 N N . PHE B 1 82 ? 15.125 5.305 5.34 1 93.38 82 PHE B N 1
ATOM 4094 C CA . PHE B 1 82 ? 14.906 3.865 5.402 1 93.38 82 PHE B CA 1
ATOM 4095 C C . PHE B 1 82 ? 15.828 3.139 4.43 1 93.38 82 PHE B C 1
ATOM 4097 O O . PHE B 1 82 ? 16.047 3.604 3.307 1 93.38 82 PHE B O 1
ATOM 4104 N N . GLU B 1 83 ? 16.266 2.008 4.801 1 94.5 83 GLU B N 1
ATOM 4105 C CA . GLU B 1 83 ? 17.219 1.267 3.984 1 94.5 83 GLU B CA 1
ATOM 4106 C C . GLU B 1 83 ? 16.516 0.297 3.043 1 94.5 83 GLU B C 1
ATOM 4108 O O . GLU B 1 83 ? 17.078 -0.112 2.025 1 94.5 83 GLU B O 1
ATOM 4113 N N . SER B 1 84 ? 15.336 -0.056 3.43 1 96.69 84 SER B N 1
ATOM 4114 C CA . SER B 1 84 ? 14.609 -1.062 2.658 1 96.69 84 SER B CA 1
ATOM 4115 C C . SER B 1 84 ? 13.273 -0.519 2.154 1 96.69 84 SER B C 1
ATOM 4117 O O . SER B 1 84 ? 12.617 0.264 2.844 1 96.69 84 SER B O 1
ATOM 4119 N N . TYR B 1 85 ? 12.953 -0.902 0.974 1 97.19 85 TYR B N 1
ATOM 4120 C CA . TYR B 1 85 ? 11.711 -0.558 0.299 1 97.19 85 TYR B CA 1
ATOM 4121 C C . TYR B 1 85 ? 10.875 -1.803 0.026 1 97.19 85 TYR B C 1
ATOM 4123 O O . TYR B 1 85 ? 11.367 -2.779 -0.542 1 97.19 85 TYR B O 1
ATOM 4131 N N . PHE B 1 86 ? 9.586 -1.779 0.433 1 98.25 86 PHE B N 1
ATOM 4132 C CA . PHE B 1 86 ? 8.688 -2.908 0.208 1 98.25 86 PHE B CA 1
ATOM 4133 C C . PHE B 1 86 ? 7.551 -2.52 -0.732 1 98.25 86 PHE B C 1
ATOM 4135 O O . PHE B 1 86 ? 6.953 -1.451 -0.585 1 98.25 86 PHE B O 1
ATOM 4142 N N . ARG B 1 87 ? 7.273 -3.359 -1.659 1 98.19 87 ARG B N 1
ATOM 4143 C CA . ARG B 1 87 ? 6.172 -3.168 -2.596 1 98.19 87 ARG B CA 1
ATOM 4144 C C . ARG B 1 87 ? 5.539 -4.5 -2.979 1 98.19 87 ARG B C 1
ATOM 4146 O O . ARG B 1 87 ? 6.242 -5.496 -3.172 1 98.19 87 ARG B O 1
ATOM 4153 N N . ALA B 1 88 ? 4.195 -4.527 -3.035 1 97.94 88 ALA B N 1
ATOM 4154 C CA . ALA B 1 88 ? 3.479 -5.758 -3.365 1 97.94 88 ALA B CA 1
ATOM 4155 C C . ALA B 1 88 ? 2.426 -5.508 -4.441 1 97.94 88 ALA B C 1
ATOM 4157 O O . ALA B 1 88 ? 1.988 -4.371 -4.641 1 97.94 88 ALA B O 1
ATOM 4158 N N . ASP B 1 89 ? 2.098 -6.605 -5.035 1 95.56 89 ASP B N 1
ATOM 4159 C CA . ASP B 1 89 ? 0.961 -6.605 -5.953 1 95.56 89 ASP B CA 1
ATOM 4160 C C . ASP B 1 89 ? -0.329 -6.227 -5.227 1 95.56 89 ASP B C 1
ATOM 4162 O O . ASP B 1 89 ? -0.375 -6.219 -3.996 1 95.56 89 ASP B O 1
ATOM 4166 N N . SER B 1 90 ? -1.396 -5.992 -5.961 1 93.19 90 SER B N 1
ATOM 4167 C CA . SER B 1 90 ? -2.65 -5.445 -5.457 1 93.19 90 SER B CA 1
ATOM 4168 C C . SER B 1 90 ? -3.5 -6.527 -4.793 1 93.19 90 SER B C 1
ATOM 4170 O O . SER B 1 90 ? -4.727 -6.418 -4.746 1 93.19 90 SER B O 1
ATOM 4172 N N . ALA B 1 91 ? -2.943 -7.621 -4.363 1 95.88 91 ALA B N 1
ATOM 4173 C CA . ALA B 1 91 ? -3.682 -8.672 -3.666 1 95.88 91 ALA B CA 1
ATOM 4174 C C . ALA B 1 91 ? -3.322 -8.703 -2.184 1 95.88 91 ALA B C 1
ATOM 4176 O O . ALA B 1 91 ? -2.146 -8.625 -1.82 1 95.88 91 ALA B O 1
ATOM 4177 N N . ASP B 1 92 ? -4.312 -8.883 -1.344 1 95.69 92 ASP B N 1
ATOM 4178 C CA . ASP B 1 92 ? -4.098 -8.898 0.1 1 95.69 92 ASP B CA 1
ATOM 4179 C C . ASP B 1 92 ? -3.068 -9.953 0.494 1 95.69 92 ASP B C 1
ATOM 4181 O O . ASP B 1 92 ? -2.24 -9.719 1.377 1 95.69 92 ASP B O 1
ATOM 4185 N N . ARG B 1 93 ? -3.127 -11.055 -0.162 1 97.19 93 ARG B N 1
ATOM 4186 C CA . ARG B 1 93 ? -2.205 -12.133 0.188 1 97.19 93 ARG B CA 1
ATOM 4187 C C . ARG B 1 93 ? -0.764 -11.734 -0.113 1 97.19 93 ARG B C 1
ATOM 4189 O O . ARG B 1 93 ? 0.16 -12.156 0.587 1 97.19 93 ARG B O 1
ATOM 4196 N N . CYS B 1 94 ? -0.549 -10.945 -1.156 1 98.06 94 CYS B N 1
ATOM 4197 C CA . CYS B 1 94 ? 0.793 -10.461 -1.455 1 98.06 94 CYS B CA 1
ATOM 4198 C C . CYS B 1 94 ? 1.232 -9.414 -0.439 1 98.06 94 CYS B C 1
ATOM 4200 O O . CYS B 1 94 ? 2.387 -9.406 -0.005 1 98.06 94 CYS B O 1
ATOM 4202 N N . GLY B 1 95 ? 0.286 -8.5 -0.092 1 97.69 95 GLY B N 1
ATOM 4203 C CA . GLY B 1 95 ? 0.581 -7.527 0.953 1 97.69 95 GLY B CA 1
ATOM 4204 C C . GLY B 1 95 ? 0.911 -8.172 2.287 1 97.69 95 GLY B C 1
ATOM 4205 O O . GLY B 1 95 ? 1.901 -7.812 2.928 1 97.69 95 GLY B O 1
ATOM 4206 N N . GLN B 1 96 ? 0.097 -9.148 2.699 1 97.56 96 GLN B N 1
ATOM 4207 C CA . GLN B 1 96 ? 0.347 -9.883 3.938 1 97.56 96 GLN B CA 1
ATOM 4208 C C . GLN B 1 96 ? 1.681 -10.617 3.881 1 97.56 96 GLN B C 1
ATOM 4210 O O . GLN B 1 96 ? 2.389 -10.711 4.887 1 97.56 96 GLN B O 1
ATOM 4215 N N . SER B 1 97 ? 1.985 -11.125 2.697 1 98.62 97 SER B N 1
ATOM 4216 C CA . SER B 1 97 ? 3.268 -11.797 2.514 1 98.62 97 SER B CA 1
ATOM 4217 C C . SER B 1 97 ? 4.43 -10.836 2.734 1 98.62 97 SER B C 1
ATOM 4219 O O . SER B 1 97 ? 5.398 -11.172 3.42 1 98.62 97 SER B O 1
ATOM 4221 N N . ALA B 1 98 ? 4.309 -9.672 2.188 1 98.69 98 ALA B N 1
ATOM 4222 C CA . ALA B 1 98 ? 5.359 -8.672 2.346 1 98.69 98 ALA B CA 1
ATOM 4223 C C . ALA B 1 98 ? 5.535 -8.289 3.812 1 98.69 98 ALA B C 1
ATOM 4225 O O . ALA B 1 98 ? 6.664 -8.195 4.301 1 98.69 98 ALA B O 1
ATOM 4226 N N . ILE B 1 99 ? 4.445 -8.062 4.523 1 98 99 ILE B N 1
ATOM 4227 C CA . ILE B 1 99 ? 4.488 -7.684 5.93 1 98 99 ILE B CA 1
ATOM 4228 C C . ILE B 1 99 ? 5.086 -8.82 6.754 1 98 99 ILE B C 1
ATOM 4230 O O . ILE B 1 99 ? 5.922 -8.586 7.633 1 98 99 ILE B O 1
ATOM 4234 N N . ALA B 1 100 ? 4.703 -10.047 6.445 1 98 100 ALA B N 1
ATOM 4235 C CA . ALA B 1 100 ? 5.242 -11.203 7.156 1 98 100 ALA B CA 1
ATOM 4236 C C . ALA B 1 100 ? 6.746 -11.328 6.926 1 98 100 ALA B C 1
ATOM 4238 O O . ALA B 1 100 ? 7.492 -11.664 7.848 1 98 100 ALA B O 1
ATOM 4239 N N . MET B 1 101 ? 7.129 -11.125 5.711 1 98.56 101 MET B N 1
ATOM 4240 C CA . MET B 1 101 ? 8.562 -11.109 5.449 1 98.56 101 MET B CA 1
ATOM 4241 C C . MET B 1 101 ? 9.258 -10.031 6.27 1 98.56 101 MET B C 1
ATOM 4243 O O . MET B 1 101 ? 10.359 -10.242 6.785 1 98.56 101 MET B O 1
ATOM 4247 N N . GLY B 1 102 ? 8.594 -8.898 6.387 1 97.69 102 GLY B N 1
ATOM 4248 C CA . GLY B 1 102 ? 9.102 -7.82 7.227 1 97.69 102 GLY B CA 1
ATOM 4249 C C . GLY B 1 102 ? 9.297 -8.227 8.672 1 97.69 102 GLY B C 1
ATOM 4250 O O . GLY B 1 102 ? 10.273 -7.828 9.312 1 97.69 102 GLY B O 1
ATOM 4251 N N . TYR B 1 103 ? 8.391 -9.094 9.203 1 97 103 TYR B N 1
ATOM 4252 C CA . TYR B 1 103 ? 8.523 -9.586 10.562 1 97 103 TYR B CA 1
ATOM 4253 C C . TYR B 1 103 ? 9.812 -10.375 10.742 1 97 103 TYR B C 1
ATOM 4255 O O . TYR B 1 103 ? 10.398 -10.383 11.828 1 97 103 TYR B O 1
ATOM 4263 N N . GLY B 1 104 ? 10.18 -11.031 9.68 1 98.19 104 GLY B N 1
ATOM 4264 C CA . GLY B 1 104 ? 11.406 -11.812 9.734 1 98.19 104 GLY B CA 1
ATOM 4265 C C . GLY B 1 104 ? 12.656 -10.969 9.609 1 98.19 104 GLY B C 1
ATOM 4266 O O . GLY B 1 104 ? 13.625 -11.172 10.336 1 98.19 104 GLY B O 1
ATOM 4267 N N . LEU B 1 105 ? 12.633 -10.008 8.711 1 98.69 105 LEU B N 1
ATOM 4268 C CA . LEU B 1 105 ? 13.781 -9.156 8.445 1 98.69 105 LEU B CA 1
ATOM 4269 C C . LEU B 1 105 ? 14.008 -8.172 9.586 1 98.69 105 LEU B C 1
ATOM 4271 O O . LEU B 1 105 ? 15.156 -7.891 9.953 1 98.69 105 LEU B O 1
ATOM 4275 N N . TYR B 1 106 ? 12.969 -7.637 10.133 1 97.75 106 TYR B N 1
ATOM 4276 C CA . TYR B 1 106 ? 12.984 -6.695 11.25 1 97.75 106 TYR B CA 1
ATOM 4277 C C . TYR B 1 106 ? 12.086 -7.18 12.383 1 97.75 106 TYR B C 1
ATOM 4279 O O . TYR B 1 106 ? 11.008 -6.621 12.609 1 97.75 106 TYR B O 1
ATOM 4287 N N . PRO B 1 107 ? 12.539 -8.148 13.156 1 97.06 107 PRO B N 1
ATOM 4288 C CA . PRO B 1 107 ? 11.719 -8.742 14.211 1 97.06 107 PRO B CA 1
ATOM 4289 C C . PRO B 1 107 ? 11.461 -7.777 15.367 1 97.06 107 PRO B C 1
ATOM 4291 O O . PRO B 1 107 ? 12.023 -6.68 15.398 1 97.06 107 PRO B O 1
ATOM 4294 N N . ASP B 1 108 ? 10.516 -8.18 16.266 1 95.25 108 ASP B N 1
ATOM 4295 C CA . ASP B 1 108 ? 10.234 -7.391 17.469 1 95.25 108 ASP B CA 1
ATOM 4296 C C . ASP B 1 108 ? 11.531 -7.012 18.188 1 95.25 108 ASP B C 1
ATOM 4298 O O . ASP B 1 108 ? 12.445 -7.828 18.297 1 95.25 108 ASP B O 1
ATOM 4302 N N . GLY B 1 109 ? 11.57 -5.801 18.625 1 95.19 109 GLY B N 1
ATOM 4303 C CA . GLY B 1 109 ? 12.781 -5.277 19.25 1 95.19 109 GLY B CA 1
ATOM 4304 C C . GLY B 1 109 ? 13.57 -4.367 18.328 1 95.19 109 GLY B C 1
ATOM 4305 O O . GLY B 1 109 ? 14.469 -3.656 18.781 1 95.19 109 GLY B O 1
ATOM 4306 N N . THR B 1 110 ? 13.156 -4.348 17.031 1 94.25 110 THR B N 1
ATOM 4307 C CA . THR B 1 110 ? 13.891 -3.531 16.078 1 94.25 110 THR B CA 1
ATOM 4308 C C . THR B 1 110 ? 13.18 -2.201 15.836 1 94.25 110 THR B C 1
ATOM 4310 O O . THR B 1 110 ? 13.68 -1.346 15.102 1 94.25 110 THR B O 1
ATOM 4313 N N . GLY B 1 111 ? 11.992 -2.018 16.406 1 91.31 111 GLY B N 1
ATOM 4314 C CA . GLY B 1 111 ? 11.32 -0.733 16.312 1 91.31 111 GLY B CA 1
ATOM 4315 C C . GLY B 1 111 ? 12.039 0.371 17.078 1 91.31 111 GLY B C 1
ATOM 4316 O O . GLY B 1 111 ? 13.031 0.117 17.766 1 91.31 111 GLY B O 1
ATOM 4317 N N . PRO B 1 112 ? 11.539 1.567 16.797 1 88.25 112 PRO B N 1
ATOM 4318 C CA . PRO B 1 112 ? 12.148 2.646 17.578 1 88.25 112 PRO B CA 1
ATOM 4319 C C . PRO B 1 112 ? 12 2.439 19.094 1 88.25 112 PRO B C 1
ATOM 4321 O O . PRO B 1 112 ? 11.078 1.759 19.531 1 88.25 112 PRO B O 1
ATOM 4324 N N . HIS B 1 113 ? 12.914 3.062 19.828 1 85.69 113 HIS B N 1
ATOM 4325 C CA . HIS B 1 113 ? 12.906 2.924 21.281 1 85.69 113 HIS B CA 1
ATOM 4326 C C . HIS B 1 113 ? 11.555 3.311 21.875 1 85.69 113 HIS B C 1
ATOM 4328 O O . HIS B 1 113 ? 11.023 4.379 21.547 1 85.69 113 HIS B O 1
ATOM 4334 N N . GLY B 1 114 ? 10.977 2.398 22.562 1 87.25 114 GLY B N 1
ATOM 4335 C CA . GLY B 1 114 ? 9.688 2.65 23.188 1 87.25 114 GLY B CA 1
ATOM 4336 C C . GLY B 1 114 ? 8.539 1.979 22.469 1 87.25 114 GLY B C 1
ATOM 4337 O O . GLY B 1 114 ? 7.406 1.973 22.969 1 87.25 114 GLY B O 1
ATOM 4338 N N . PHE B 1 115 ? 8.836 1.473 21.312 1 92.44 115 PHE B N 1
ATOM 4339 C CA . PHE B 1 115 ? 7.84 0.712 20.562 1 92.44 115 PHE B CA 1
ATOM 4340 C C . PHE B 1 115 ? 8.469 -0.531 19.953 1 92.44 115 PHE B C 1
ATOM 4342 O O . PHE B 1 115 ? 9.195 -0.437 18.953 1 92.44 115 PHE B O 1
ATOM 4349 N N . GLU B 1 116 ? 8.117 -1.681 20.391 1 90.88 116 GLU B N 1
ATOM 4350 C CA . GLU B 1 116 ? 8.82 -2.928 20.109 1 90.88 116 GLU B CA 1
ATOM 4351 C C . GLU B 1 116 ? 8.664 -3.332 18.641 1 90.88 116 GLU B C 1
ATOM 4353 O O . GLU B 1 116 ? 9.633 -3.771 18.016 1 90.88 116 GLU B O 1
ATOM 4358 N N . LYS B 1 117 ? 7.508 -3.156 18.094 1 93.31 117 LYS B N 1
ATOM 4359 C CA . LYS B 1 117 ? 7.215 -3.611 16.734 1 93.31 117 LYS B CA 1
ATOM 4360 C C . LYS B 1 117 ? 7.762 -2.633 15.695 1 93.31 117 LYS B C 1
ATOM 4362 O O . LYS B 1 117 ? 7.867 -1.434 15.961 1 93.31 117 LYS B O 1
ATOM 4367 N N . GLN B 1 118 ? 8.164 -3.098 14.578 1 92.56 118 GLN B N 1
ATOM 4368 C CA . GLN B 1 118 ? 8.562 -2.285 13.43 1 92.56 118 GLN B CA 1
ATOM 4369 C C . GLN B 1 118 ? 7.527 -2.355 12.312 1 92.56 118 GLN B C 1
ATOM 4371 O O . GLN B 1 118 ? 7.555 -3.275 11.492 1 92.56 118 GLN B O 1
ATOM 4376 N N . PRO B 1 119 ? 6.605 -1.373 12.312 1 94.75 119 PRO B N 1
ATOM 4377 C CA . PRO B 1 119 ? 5.672 -1.383 11.188 1 94.75 119 PRO B CA 1
ATOM 4378 C C . PRO B 1 119 ? 6.363 -1.16 9.844 1 94.75 119 PRO B C 1
ATOM 4380 O O . PRO B 1 119 ? 7.137 -0.209 9.695 1 94.75 119 PRO B O 1
ATOM 4383 N N . ILE B 1 120 ? 6.113 -1.964 8.906 1 94.56 120 ILE B N 1
ATOM 4384 C CA . ILE B 1 120 ? 6.711 -1.868 7.582 1 94.56 120 ILE B CA 1
ATOM 4385 C C . ILE B 1 120 ? 5.664 -1.403 6.574 1 94.56 120 ILE B C 1
ATOM 4387 O O . ILE B 1 120 ? 4.668 -2.096 6.34 1 94.56 120 ILE B O 1
ATOM 4391 N N . SER B 1 121 ? 5.883 -0.249 5.984 1 95.5 121 SER B N 1
ATOM 4392 C CA . SER B 1 121 ? 5.004 0.212 4.91 1 95.5 121 SER B CA 1
ATOM 4393 C C . SER B 1 121 ? 5.246 -0.571 3.625 1 95.5 121 SER B C 1
ATOM 4395 O O . SER B 1 121 ? 6.391 -0.738 3.197 1 95.5 121 SER B O 1
ATOM 4397 N N . VAL B 1 122 ? 4.188 -1.057 3.057 1 97.81 122 VAL B N 1
ATOM 4398 C CA . VAL B 1 122 ? 4.242 -1.781 1.792 1 97.81 122 VAL B CA 1
ATOM 4399 C C . VAL B 1 122 ? 3.434 -1.034 0.734 1 97.81 122 VAL B C 1
ATOM 4401 O O . VAL B 1 122 ? 2.217 -0.881 0.868 1 97.81 122 VAL B O 1
ATOM 4404 N N . TYR B 1 123 ? 4.066 -0.584 -0.307 1 97.25 123 TYR B N 1
ATOM 4405 C CA . TYR B 1 123 ? 3.33 0.046 -1.397 1 97.25 123 TYR B CA 1
ATOM 4406 C C . TYR B 1 123 ? 2.533 -0.986 -2.186 1 97.25 123 TYR B C 1
ATOM 4408 O O . TYR B 1 123 ? 3.082 -1.998 -2.627 1 97.25 123 TYR B O 1
ATOM 4416 N N . MET B 1 124 ? 1.28 -0.751 -2.27 1 96.94 124 MET B N 1
ATOM 4417 C CA . MET B 1 124 ? 0.333 -1.607 -2.979 1 96.94 124 MET B CA 1
ATOM 4418 C C . MET B 1 124 ? -0.625 -0.774 -3.824 1 96.94 124 MET B C 1
ATOM 4420 O O . MET B 1 124 ? -1.63 -0.271 -3.318 1 96.94 124 MET B O 1
ATOM 4424 N N . GLN B 1 125 ? -0.43 -0.774 -5.074 1 95.31 125 GLN B N 1
ATOM 4425 C CA . GLN B 1 125 ? -1.277 0.03 -5.949 1 95.31 125 GLN B CA 1
ATOM 4426 C C . GLN B 1 125 ? -2.652 -0.608 -6.121 1 95.31 125 GLN B C 1
ATOM 4428 O O . GLN B 1 125 ? -2.811 -1.815 -5.93 1 95.31 125 GLN B O 1
ATOM 4433 N N . LEU B 1 126 ? -3.646 0.242 -6.453 1 93.81 126 LEU B N 1
ATOM 4434 C CA . LEU B 1 126 ? -4.922 -0.301 -6.914 1 93.81 126 LEU B CA 1
ATOM 4435 C C . LEU B 1 126 ? -4.75 -1.028 -8.242 1 93.81 126 LEU B C 1
ATOM 4437 O O . LEU B 1 126 ? -3.896 -0.661 -9.055 1 93.81 126 LEU B O 1
ATOM 4441 N N . LEU B 1 127 ? -5.551 -1.984 -8.43 1 91.69 127 LEU B N 1
ATOM 4442 C CA . LEU B 1 127 ? -5.395 -2.9 -9.555 1 91.69 127 LEU B CA 1
ATOM 4443 C C . LEU B 1 127 ? -5.336 -2.137 -10.867 1 91.69 127 LEU B C 1
ATOM 4445 O O . LEU B 1 127 ? -4.52 -2.449 -11.742 1 91.69 127 LEU B O 1
ATOM 4449 N N . LYS B 1 128 ? -6.129 -1.1 -11.031 1 87.62 128 LYS B N 1
ATOM 4450 C CA . LYS B 1 128 ? -6.195 -0.348 -12.281 1 87.62 128 LYS B CA 1
ATOM 4451 C C . LYS B 1 128 ? -4.867 0.342 -12.578 1 87.62 128 LYS B C 1
ATOM 4453 O O . LYS B 1 128 ? -4.555 0.629 -13.734 1 87.62 128 LYS B O 1
ATOM 4458 N N . ASN B 1 129 ? -4.066 0.542 -11.531 1 91.12 129 ASN B N 1
ATOM 4459 C CA . ASN B 1 129 ? -2.805 1.262 -11.664 1 91.12 129 ASN B CA 1
ATOM 4460 C C . ASN B 1 129 ? -1.607 0.325 -11.539 1 91.12 129 ASN B C 1
ATOM 4462 O O . ASN B 1 129 ? -0.459 0.772 -11.539 1 91.12 129 ASN B O 1
ATOM 4466 N N . GLU B 1 130 ? -1.883 -0.96 -11.406 1 92.38 130 GLU B N 1
ATOM 4467 C CA . GLU B 1 130 ? -0.789 -1.896 -11.164 1 92.38 130 GLU B CA 1
ATOM 4468 C C . GLU B 1 130 ? -0.297 -2.521 -12.469 1 92.38 130 GLU B C 1
ATOM 4470 O O . GLU B 1 130 ? -0.854 -3.518 -12.93 1 92.38 130 GLU B O 1
ATOM 4475 N N . HIS B 1 131 ? 0.737 -1.998 -13 1 91.94 131 HIS B N 1
ATOM 4476 C CA . HIS B 1 131 ? 1.225 -2.539 -14.266 1 91.94 131 HIS B CA 1
ATOM 4477 C C . HIS B 1 131 ? 2.602 -3.176 -14.094 1 91.94 131 HIS B C 1
ATOM 4479 O O . HIS B 1 131 ? 3.094 -3.846 -15.008 1 91.94 131 HIS B 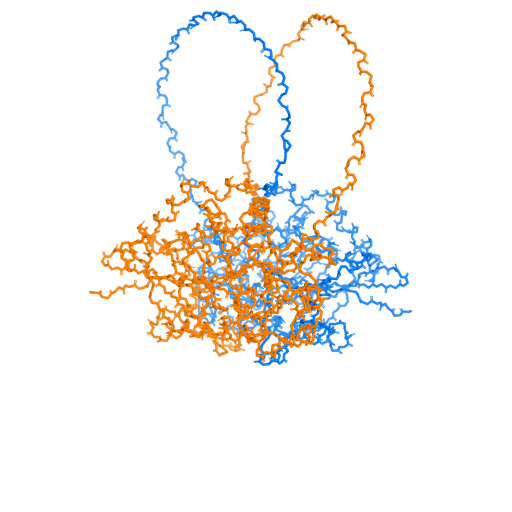O 1
ATOM 4485 N N . GLU B 1 132 ? 3.193 -3.025 -12.906 1 95.25 132 GLU B N 1
ATOM 4486 C CA . GLU B 1 132 ? 4.508 -3.629 -12.695 1 95.25 132 GLU B CA 1
ATOM 4487 C C . GLU B 1 132 ? 4.383 -5.078 -12.234 1 95.25 132 GLU B C 1
ATOM 4489 O O . GLU B 1 132 ? 5.242 -5.91 -12.539 1 95.25 132 GLU B O 1
ATOM 4494 N N . PHE B 1 133 ? 3.312 -5.363 -11.492 1 94 133 PHE B N 1
ATOM 4495 C CA . PHE B 1 133 ? 3.246 -6.688 -10.883 1 94 133 PHE B CA 1
ATOM 4496 C C . PHE B 1 133 ? 2.041 -7.461 -11.398 1 94 133 PHE B C 1
ATOM 4498 O O . PHE B 1 133 ? 1.969 -8.68 -11.242 1 94 133 PHE B O 1
ATOM 4505 N N . ALA B 1 134 ? 1.054 -6.777 -12.023 1 86.88 134 ALA B N 1
ATOM 4506 C CA . ALA B 1 134 ? -0.206 -7.434 -12.359 1 86.88 134 ALA B CA 1
ATOM 4507 C C . ALA B 1 134 ? -0.776 -6.883 -13.664 1 86.88 134 ALA B C 1
ATOM 4509 O O . ALA B 1 134 ? -1.99 -6.703 -13.789 1 86.88 134 ALA B O 1
ATOM 4510 N N . ALA B 1 135 ? 0.041 -6.621 -14.633 1 85.81 135 ALA B N 1
ATOM 4511 C CA . ALA B 1 135 ? -0.405 -6.02 -15.891 1 85.81 135 ALA B CA 1
ATOM 4512 C C . ALA B 1 135 ? -1.504 -6.855 -16.531 1 85.81 135 ALA B C 1
ATOM 4514 O O . ALA B 1 135 ? -2.492 -6.312 -17.031 1 85.81 135 ALA B O 1
ATOM 4515 N N . PRO B 1 136 ? -1.41 -8.141 -16.5 1 93.81 136 PRO B N 1
ATOM 4516 C CA . PRO B 1 136 ? -2.428 -8.969 -17.141 1 93.81 136 PRO B CA 1
ATOM 4517 C C . PRO B 1 136 ? -3.787 -8.883 -16.453 1 93.81 136 PRO B C 1
ATOM 4519 O O . PRO B 1 136 ? -4.797 -9.328 -17 1 93.81 136 PRO B O 1
ATOM 4522 N N . LYS B 1 137 ? -3.814 -8.406 -15.227 1 92.25 137 LYS B N 1
ATOM 4523 C CA . LYS B 1 137 ? -5.062 -8.25 -14.484 1 92.25 137 LYS B CA 1
ATOM 4524 C C . LYS B 1 137 ? -5.551 -6.805 -14.531 1 92.25 137 LYS B C 1
ATOM 4526 O O . LYS B 1 137 ? -6.66 -6.504 -14.086 1 92.25 137 LYS B O 1
ATOM 4531 N N . GLY B 1 138 ? -4.742 -5.984 -14.992 1 89.81 138 GLY B N 1
ATOM 4532 C CA . GLY B 1 138 ? -5.062 -4.578 -15.148 1 89.81 138 GLY B CA 1
ATOM 4533 C C . GLY B 1 138 ? -5.098 -4.125 -16.594 1 89.81 138 GLY B C 1
ATOM 4534 O O . GLY B 1 138 ? -5.969 -4.547 -17.359 1 89.81 138 GLY B O 1
ATOM 4535 N N . PRO B 1 139 ? -4.102 -3.334 -17 1 89.44 139 PRO B N 1
ATOM 4536 C CA . PRO B 1 139 ? -4.141 -2.729 -18.328 1 89.44 139 PRO B CA 1
ATOM 4537 C C . PRO B 1 139 ? -4.039 -3.76 -19.453 1 89.44 139 PRO B C 1
ATOM 4539 O O . PRO B 1 139 ? -4.434 -3.486 -20.578 1 89.44 139 PRO B O 1
ATOM 4542 N N . CYS B 1 140 ? -3.484 -4.914 -19.203 1 95 140 CYS B N 1
ATOM 4543 C CA . CYS B 1 140 ? -3.271 -5.898 -20.266 1 95 140 CYS B CA 1
ATOM 4544 C C . CYS B 1 140 ? -4.301 -7.02 -20.172 1 95 140 CYS B C 1
ATOM 4546 O O . CYS B 1 140 ? -4.086 -8.109 -20.719 1 95 140 CYS B O 1
ATOM 4548 N N . LYS B 1 141 ? -5.348 -6.805 -19.422 1 94.56 141 LYS B N 1
ATOM 4549 C CA . LYS B 1 141 ? -6.359 -7.828 -19.188 1 94.56 141 LYS B CA 1
ATOM 4550 C C . LYS B 1 141 ? -6.973 -8.312 -20.5 1 94.56 141 LYS B C 1
ATOM 4552 O O . LYS B 1 141 ? -7.152 -9.516 -20.703 1 94.56 141 LYS B O 1
ATOM 4557 N N . ALA B 1 142 ? -7.281 -7.387 -21.438 1 94.81 142 ALA B N 1
ATOM 4558 C CA . ALA B 1 142 ? -7.926 -7.738 -22.703 1 94.81 142 ALA B CA 1
ATOM 4559 C C . ALA B 1 142 ? -7.008 -8.594 -23.578 1 94.81 142 ALA B C 1
ATOM 4561 O O . ALA B 1 142 ? -7.449 -9.578 -24.172 1 94.81 142 ALA B O 1
ATOM 4562 N N . VAL B 1 143 ? -5.75 -8.227 -23.625 1 95.62 143 VAL B N 1
ATOM 4563 C CA . VAL B 1 143 ? -4.766 -8.961 -24.406 1 95.62 143 VAL B CA 1
ATOM 4564 C C . VAL B 1 143 ? -4.574 -10.359 -23.828 1 95.62 143 VAL B C 1
ATOM 4566 O O . VAL B 1 143 ? -4.539 -11.352 -24.562 1 95.62 143 VAL B O 1
ATOM 4569 N N . ASN B 1 144 ? -4.484 -10.438 -22.547 1 96.12 144 ASN B N 1
ATOM 4570 C CA . ASN B 1 144 ? -4.332 -11.719 -21.859 1 96.12 144 ASN B CA 1
ATOM 4571 C C . ASN B 1 144 ? -5.531 -12.625 -22.109 1 96.12 144 ASN B C 1
ATOM 4573 O O . ASN B 1 144 ? -5.363 -13.82 -22.375 1 96.12 144 ASN B O 1
ATOM 4577 N N . LYS B 1 145 ? -6.715 -12.07 -22.016 1 95.31 145 LYS B N 1
ATOM 4578 C CA . LYS B 1 145 ? -7.934 -12.844 -22.25 1 95.31 145 LYS B CA 1
ATOM 4579 C C . LYS B 1 145 ? -7.969 -13.406 -23.672 1 95.31 145 LYS B C 1
ATOM 4581 O O . LYS B 1 145 ? -8.383 -14.547 -23.875 1 95.31 145 LYS B O 1
ATOM 4586 N N . ALA B 1 146 ? -7.551 -12.594 -24.594 1 96 146 ALA B N 1
ATOM 4587 C CA . ALA B 1 146 ? -7.531 -13.039 -25.984 1 96 146 ALA B CA 1
ATOM 4588 C C . ALA B 1 146 ? -6.547 -14.188 -26.188 1 96 146 ALA B C 1
ATOM 4590 O O . ALA B 1 146 ? -6.855 -15.172 -26.859 1 96 146 ALA B O 1
ATOM 4591 N N . ASP B 1 147 ? -5.402 -14.094 -25.594 1 96.25 147 ASP B N 1
ATOM 4592 C CA . ASP B 1 147 ? -4.391 -15.141 -25.703 1 96.25 147 ASP B CA 1
ATOM 4593 C C . ASP B 1 147 ? -4.863 -16.438 -25.031 1 96.25 147 ASP B C 1
ATOM 4595 O O . ASP B 1 147 ? -4.629 -17.531 -25.547 1 96.25 147 ASP B O 1
ATOM 4599 N N . ILE B 1 148 ? -5.492 -16.312 -23.922 1 96.31 148 ILE B N 1
ATOM 4600 C CA . ILE B 1 148 ? -6.012 -17.469 -23.203 1 96.31 148 ILE B CA 1
ATOM 4601 C C . ILE B 1 148 ? -7.09 -18.156 -24.047 1 96.31 148 ILE B C 1
ATOM 4603 O O . ILE B 1 148 ? -7.121 -19.391 -24.125 1 96.31 148 ILE B O 1
ATOM 4607 N N . ALA B 1 149 ? -7.945 -17.359 -24.641 1 95.56 149 ALA B N 1
ATOM 4608 C CA . ALA B 1 149 ? -9.008 -17.906 -25.469 1 95.56 149 ALA B CA 1
ATOM 4609 C C . ALA B 1 149 ? -8.438 -18.703 -26.625 1 95.56 149 ALA B C 1
ATOM 4611 O O . ALA B 1 149 ? -8.945 -19.781 -26.953 1 95.56 149 ALA B O 1
ATOM 4612 N N . MET B 1 150 ? -7.434 -18.172 -27.203 1 96.69 150 MET B N 1
ATOM 4613 C CA . MET B 1 150 ? -6.777 -18.875 -28.297 1 96.69 150 MET B CA 1
ATOM 4614 C C . MET B 1 150 ? -6.172 -20.188 -27.828 1 96.69 150 MET B C 1
ATOM 4616 O O . MET B 1 150 ? -6.297 -21.219 -28.5 1 96.69 150 MET B O 1
ATOM 4620 N N . TYR B 1 151 ? -5.555 -20.203 -26.703 1 97.38 151 TYR B N 1
ATOM 4621 C CA . TYR B 1 151 ? -4.945 -21.406 -26.141 1 97.38 151 TYR B CA 1
ATOM 4622 C C . TYR B 1 151 ? -6 -22.469 -25.828 1 97.38 151 TYR B C 1
ATOM 4624 O O . TYR B 1 151 ? -5.809 -23.656 -26.094 1 97.38 151 TYR B O 1
ATOM 4632 N N . GLN B 1 152 ? -7.121 -22.094 -25.281 1 95.62 152 GLN B N 1
ATOM 4633 C CA . GLN B 1 152 ? -8.188 -22.984 -24.828 1 95.62 152 GLN B CA 1
ATOM 4634 C C . GLN B 1 152 ? -8.781 -23.75 -26 1 95.62 152 GLN B C 1
ATOM 4636 O O . GLN B 1 152 ? -9.227 -24.891 -25.844 1 95.62 152 GLN B O 1
ATOM 4641 N N . THR B 1 153 ? -8.75 -23.172 -27.141 1 95.88 153 THR B N 1
ATOM 4642 C CA . THR B 1 153 ? -9.398 -23.797 -28.297 1 95.88 153 THR B CA 1
ATOM 4643 C C . THR B 1 153 ? -8.375 -24.516 -29.172 1 95.88 153 THR B C 1
ATOM 4645 O O . THR B 1 153 ? -8.727 -25.062 -30.219 1 95.88 153 THR B O 1
ATOM 4648 N N . SER B 1 154 ? -7.125 -24.5 -28.812 1 97 154 SER B N 1
ATOM 4649 C CA . SER B 1 154 ? -6.074 -25.156 -29.578 1 97 154 SER B CA 1
ATOM 4650 C C . SER B 1 154 ? -5.289 -26.141 -28.703 1 97 154 SER B C 1
ATOM 4652 O O . SER B 1 154 ? -5.781 -27.219 -28.391 1 97 154 SER B O 1
ATOM 4654 N N . ARG B 1 155 ? -4.09 -25.703 -28.281 1 97.62 155 ARG B N 1
ATOM 4655 C CA . ARG B 1 155 ? -3.207 -26.562 -27.516 1 97.62 155 ARG B CA 1
ATOM 4656 C C . ARG B 1 155 ? -3.877 -27.016 -26.219 1 97.62 155 ARG B C 1
ATOM 4658 O O . ARG B 1 155 ? -3.729 -28.156 -25.812 1 97.62 155 ARG B O 1
ATOM 4665 N N . GLY B 1 156 ? -4.605 -26.156 -25.594 1 97.94 156 GLY B N 1
ATOM 4666 C CA . GLY B 1 156 ? -5.324 -26.484 -24.375 1 97.94 156 GLY B CA 1
ATOM 4667 C C . GLY B 1 156 ? -6.371 -27.562 -24.578 1 97.94 156 GLY B C 1
ATOM 4668 O O . GLY B 1 156 ? -6.496 -28.484 -23.766 1 97.94 156 GLY B O 1
ATOM 4669 N N . ALA B 1 157 ? -7.082 -27.469 -25.688 1 97.25 157 ALA B N 1
ATOM 4670 C CA . ALA B 1 157 ? -8.102 -28.469 -26.016 1 97.25 157 ALA B CA 1
ATOM 4671 C C . ALA B 1 157 ? -7.469 -29.828 -26.266 1 97.25 157 ALA B C 1
ATOM 4673 O O . ALA B 1 157 ? -8.023 -30.859 -25.859 1 97.25 157 ALA B O 1
ATOM 4674 N N . GLN B 1 158 ? -6.375 -29.812 -26.875 1 98.25 158 GLN B N 1
ATOM 4675 C CA . GLN B 1 158 ? -5.656 -31.062 -27.156 1 98.25 158 GLN B CA 1
ATOM 4676 C C . GLN B 1 158 ? -5.23 -31.734 -25.859 1 98.25 158 GLN B C 1
ATOM 4678 O O . GLN B 1 158 ? -5.379 -32.969 -25.703 1 98.25 158 GLN B O 1
ATOM 4683 N N . LEU B 1 159 ? -4.715 -30.953 -24.953 1 98.38 159 LEU B N 1
ATOM 4684 C CA . LEU B 1 159 ? -4.258 -31.5 -23.672 1 98.38 159 LEU B CA 1
ATOM 4685 C C . LEU B 1 159 ? -5.43 -32.062 -22.875 1 98.38 159 LEU B C 1
ATOM 4687 O O . LEU B 1 159 ? -5.297 -33.094 -22.203 1 98.38 159 LEU B O 1
ATOM 4691 N N . VAL B 1 160 ? -6.535 -31.344 -22.922 1 98.12 160 VAL B N 1
ATOM 4692 C CA . VAL B 1 160 ? -7.73 -31.812 -22.219 1 98.12 160 VAL B CA 1
ATOM 4693 C C . VAL B 1 160 ? -8.156 -33.188 -22.766 1 98.12 160 VAL B C 1
ATOM 4695 O O . VAL B 1 160 ? -8.43 -34.094 -21.984 1 98.12 160 VAL B O 1
ATOM 4698 N N . GLU B 1 161 ? -8.164 -33.344 -24.047 1 97.88 161 GLU B N 1
ATOM 4699 C CA . GLU B 1 161 ? -8.562 -34.594 -24.656 1 97.88 161 GLU B CA 1
ATOM 4700 C C . GLU B 1 161 ? -7.562 -35.719 -24.359 1 97.88 161 GLU B C 1
ATOM 4702 O O . GLU B 1 161 ? -7.953 -36.844 -24.062 1 97.88 161 GLU B O 1
ATOM 4707 N N . GLN B 1 162 ? -6.281 -35.375 -24.375 1 98.38 162 GLN B N 1
ATOM 4708 C CA . GLN B 1 162 ? -5.223 -36.344 -24.109 1 98.38 162 GLN B CA 1
ATOM 4709 C C . GLN B 1 162 ? -5.285 -36.844 -22.672 1 98.38 162 GLN B C 1
ATOM 4711 O O . GLN B 1 162 ? -4.797 -37.938 -22.359 1 98.38 162 GLN B O 1
ATOM 4716 N N . ASN B 1 163 ? -5.906 -36.062 -21.797 1 98.56 163 ASN B N 1
ATOM 4717 C CA . ASN B 1 163 ? -5.98 -36.406 -20.375 1 98.56 163 ASN B CA 1
ATOM 4718 C C . ASN B 1 163 ? -7.418 -36.688 -19.938 1 98.56 163 ASN B C 1
ATOM 4720 O O . ASN B 1 163 ? -7.766 -36.469 -18.781 1 98.56 163 ASN B O 1
ATOM 4724 N N . ARG B 1 164 ? -8.242 -37.062 -20.828 1 98.31 164 ARG B N 1
ATOM 4725 C CA . ARG B 1 164 ? -9.664 -37.25 -20.578 1 98.31 164 ARG B CA 1
ATOM 4726 C C . ARG B 1 164 ? -9.906 -38.25 -19.453 1 98.31 164 ARG B C 1
ATOM 4728 O O . ARG B 1 164 ? -10.727 -38 -18.562 1 98.31 164 ARG B O 1
ATOM 4735 N N . GLU B 1 165 ? -9.219 -39.344 -19.438 1 98.19 165 GLU B N 1
ATOM 4736 C CA . GLU B 1 165 ? -9.406 -40.375 -18.422 1 98.19 165 GLU B CA 1
ATOM 4737 C C . GLU B 1 165 ? -9.062 -39.844 -17.031 1 98.19 165 GLU B C 1
ATOM 4739 O O . GLU B 1 165 ? -9.805 -40.094 -16.062 1 98.19 165 GLU B O 1
ATOM 4744 N N . LEU B 1 166 ? -7.938 -39.156 -16.953 1 98.62 166 LEU B N 1
ATOM 4745 C CA . LEU B 1 166 ? -7.535 -38.531 -15.703 1 98.62 166 LEU B CA 1
ATOM 4746 C C . LEU B 1 166 ? -8.625 -37.594 -15.195 1 98.62 166 LEU B C 1
ATOM 4748 O O . LEU B 1 166 ? -9 -37.625 -14.023 1 98.62 166 LEU B O 1
ATOM 4752 N N . LEU B 1 167 ? -9.156 -36.719 -16.094 1 98.75 167 LEU B N 1
ATOM 4753 C CA . LEU B 1 167 ? -10.102 -35.688 -15.734 1 98.75 167 LEU B CA 1
ATOM 4754 C C . LEU B 1 167 ? -11.445 -36.281 -15.312 1 98.75 167 LEU B C 1
ATOM 4756 O O . LEU B 1 167 ? -12.094 -35.781 -14.391 1 98.75 167 LEU B O 1
ATOM 4760 N N . GLU B 1 168 ? -11.82 -37.344 -16 1 98.56 168 GLU B N 1
ATOM 4761 C CA . GLU B 1 168 ? -13.055 -38.031 -15.617 1 98.56 168 GLU B CA 1
ATOM 4762 C C . GLU B 1 168 ? -12.922 -38.656 -14.234 1 98.56 168 GLU B C 1
ATOM 4764 O O . GLU B 1 168 ? -13.852 -38.594 -13.43 1 98.56 168 GLU B O 1
ATOM 4769 N N . LYS B 1 169 ? -11.789 -39.281 -13.953 1 98.5 169 LYS B N 1
ATOM 4770 C CA . LYS B 1 169 ? -11.547 -39.844 -12.633 1 98.5 169 LYS B CA 1
ATOM 4771 C C . LYS B 1 169 ? -11.594 -38.781 -11.547 1 98.5 169 LYS B C 1
ATOM 4773 O O . LYS B 1 169 ? -12.195 -39 -10.492 1 98.5 169 LYS B O 1
ATOM 4778 N N . VAL B 1 170 ? -10.953 -37.656 -11.766 1 98.62 170 VAL B N 1
ATOM 4779 C CA . VAL B 1 170 ? -10.93 -36.562 -10.805 1 98.62 170 VAL B CA 1
ATOM 4780 C C . VAL B 1 170 ? -12.352 -36.031 -10.578 1 98.62 170 VAL B C 1
ATOM 4782 O O . VAL B 1 170 ? -12.75 -35.781 -9.445 1 98.62 170 VAL B O 1
ATOM 4785 N N . GLY B 1 171 ? -13.062 -35.875 -11.68 1 98.56 171 GLY B N 1
ATOM 4786 C CA . GLY B 1 171 ? -14.445 -35.438 -11.562 1 98.56 171 GLY B CA 1
ATOM 4787 C C . GLY B 1 171 ? -15.281 -36.375 -10.703 1 98.56 171 GLY B C 1
ATOM 4788 O O . GLY B 1 171 ? -16.109 -35.938 -9.906 1 98.56 171 GLY B O 1
ATOM 4789 N N . GLN B 1 172 ? -15.07 -37.656 -10.883 1 98.44 172 GLN B N 1
ATOM 4790 C CA . GLN B 1 172 ? -15.781 -38.656 -10.102 1 98.44 172 GLN B CA 1
ATOM 4791 C C . GLN B 1 172 ? -15.461 -38.531 -8.617 1 98.44 172 GLN B C 1
ATOM 4793 O O . GLN B 1 172 ? -16.359 -38.562 -7.773 1 98.44 172 GLN B O 1
ATOM 4798 N N . LEU B 1 173 ? -14.227 -38.406 -8.312 1 98.56 173 LEU B N 1
ATOM 4799 C CA . LEU B 1 173 ? -13.805 -38.25 -6.922 1 98.56 173 LEU B CA 1
ATOM 4800 C C . LEU B 1 173 ? -14.398 -37 -6.301 1 98.56 173 LEU B C 1
ATOM 4802 O O . LEU B 1 173 ? -14.742 -37 -5.117 1 98.56 173 LEU B O 1
ATOM 4806 N N . CYS B 1 174 ? -14.547 -35.906 -7.133 1 98.5 174 CYS B N 1
ATOM 4807 C CA . CYS B 1 174 ? -14.984 -34.594 -6.645 1 98.5 174 CYS B CA 1
ATOM 4808 C C . CYS B 1 174 ? -16.5 -34.531 -6.551 1 98.5 174 CYS B C 1
ATOM 4810 O O . CYS B 1 174 ? -17.047 -33.688 -5.832 1 98.5 174 CYS B O 1
ATOM 4812 N N . GLY B 1 175 ? -17.156 -35.406 -7.297 1 98.31 175 GLY B N 1
ATOM 4813 C CA . GLY B 1 175 ? -18.609 -35.375 -7.332 1 98.31 175 GLY B CA 1
ATOM 4814 C C . GLY B 1 175 ? -19.172 -34.438 -8.367 1 98.31 175 GLY B C 1
ATOM 4815 O O . GLY B 1 175 ? -20.375 -34.156 -8.398 1 98.31 175 GLY B O 1
ATOM 4816 N N . VAL B 1 176 ? -18.328 -33.844 -9.195 1 97.88 176 VAL B N 1
ATOM 4817 C CA . VAL B 1 176 ? -18.719 -32.938 -10.289 1 97.88 176 VAL B CA 1
ATOM 4818 C C . VAL B 1 176 ? -17.875 -33.25 -11.523 1 97.88 176 VAL B C 1
ATOM 4820 O O . VAL B 1 176 ? -16.641 -33.25 -11.469 1 97.88 176 VAL B O 1
ATOM 4823 N N . SER B 1 177 ? -18.578 -33.531 -12.609 1 97.94 177 SER B N 1
ATOM 4824 C CA . SER B 1 177 ? -17.859 -33.781 -13.852 1 97.94 177 SER B CA 1
ATOM 4825 C C . SER B 1 177 ? -17.078 -32.531 -14.281 1 97.94 177 SER B C 1
ATOM 4827 O O . SER B 1 177 ? -17.594 -31.422 -14.227 1 97.94 177 SER B O 1
ATOM 4829 N N . VAL B 1 178 ? -15.844 -32.75 -14.766 1 97.5 178 VAL B N 1
ATOM 4830 C CA . VAL B 1 178 ? -15.008 -31.641 -15.211 1 97.5 178 VAL B CA 1
ATOM 4831 C C . VAL B 1 178 ? -15.672 -30.938 -16.391 1 97.5 178 VAL B C 1
ATOM 4833 O O . VAL B 1 178 ? -15.531 -29.719 -16.562 1 97.5 178 VAL B O 1
ATOM 4836 N N . TRP B 1 179 ? -16.484 -31.672 -17.125 1 97.44 179 TRP B N 1
ATOM 4837 C CA . TRP B 1 179 ? -17.156 -31.141 -18.312 1 97.44 179 TRP B CA 1
ATOM 4838 C C . TRP B 1 179 ? -18.281 -30.188 -17.922 1 97.44 179 TRP B C 1
ATOM 4840 O O . TRP B 1 179 ? -18.766 -29.406 -18.75 1 97.44 179 TRP B O 1
ATOM 4850 N N . ASP B 1 180 ? -18.672 -30.172 -16.656 1 97.38 180 ASP B N 1
ATOM 4851 C CA . ASP B 1 180 ? -19.766 -29.344 -16.172 1 97.38 180 ASP B CA 1
ATOM 4852 C C . ASP B 1 180 ? -19.25 -28.047 -15.539 1 97.38 180 ASP B C 1
ATOM 4854 O O . ASP B 1 180 ? -20.047 -27.188 -15.156 1 97.38 180 ASP B O 1
ATOM 4858 N N . ILE B 1 181 ? -18 -27.875 -15.516 1 97.06 181 ILE B N 1
ATOM 4859 C CA . ILE B 1 181 ? -17.391 -26.75 -14.828 1 97.06 181 ILE B CA 1
ATOM 4860 C C . ILE B 1 181 ? -17.922 -25.438 -15.391 1 97.06 181 ILE B C 1
ATOM 4862 O O . ILE B 1 181 ? -18.312 -24.547 -14.641 1 97.06 181 ILE B O 1
ATOM 4866 N N . PRO B 1 182 ? -18.047 -25.281 -16.719 1 95.88 182 PRO B N 1
ATOM 4867 C CA . PRO B 1 182 ? -18.531 -24 -17.25 1 95.88 182 PRO B CA 1
ATOM 4868 C C . PRO B 1 182 ? -19.969 -23.703 -16.859 1 95.88 182 PRO B C 1
ATOM 4870 O O . PRO B 1 182 ? -20.406 -22.547 -16.922 1 95.88 182 PRO B O 1
ATOM 4873 N N . ASN B 1 183 ? -20.688 -24.688 -16.391 1 95.19 183 ASN B N 1
ATOM 4874 C CA . ASN B 1 183 ? -22.109 -24.531 -16.094 1 95.19 183 ASN B CA 1
ATOM 4875 C C . ASN B 1 183 ? -22.375 -24.391 -14.602 1 95.19 183 ASN B C 1
ATOM 4877 O O . ASN B 1 183 ? -23.516 -24.266 -14.172 1 95.19 183 ASN B O 1
ATOM 4881 N N . LEU B 1 184 ? -21.359 -24.438 -13.82 1 94.62 184 LEU B N 1
ATOM 4882 C CA . LEU B 1 184 ? -21.5 -24.281 -12.375 1 94.62 184 LEU B CA 1
ATOM 4883 C C . LEU B 1 184 ? -21.797 -22.828 -12.008 1 94.62 184 LEU B C 1
ATOM 4885 O O . LEU B 1 184 ? -21.609 -21.922 -12.828 1 94.62 184 LEU B O 1
ATOM 4889 N N . PRO B 1 185 ? -22.344 -22.625 -10.766 1 86.69 185 PRO B N 1
ATOM 4890 C CA . PRO B 1 185 ? -22.391 -21.234 -10.281 1 86.69 185 PRO B CA 1
ATOM 4891 C C . PRO B 1 185 ? -21.031 -20.531 -10.359 1 86.69 185 PRO B C 1
ATOM 4893 O O . PRO B 1 185 ? -20.047 -21.031 -9.805 1 86.69 185 PRO B O 1
ATOM 4896 N N . ASN B 1 186 ? -20.922 -19.469 -11.023 1 84.19 186 ASN B N 1
ATOM 4897 C CA . ASN B 1 186 ? -19.672 -18.75 -11.258 1 84.19 186 ASN B CA 1
ATOM 4898 C C . ASN B 1 186 ? -18.672 -19.609 -12.023 1 84.19 186 ASN B C 1
ATOM 4900 O O . ASN B 1 186 ? -17.469 -19.578 -11.727 1 84.19 186 ASN B O 1
ATOM 4904 N N . GLY B 1 187 ? -19.25 -20.312 -12.883 1 89.19 187 GLY B N 1
ATOM 4905 C CA . GLY B 1 187 ? -18.453 -21.25 -13.656 1 89.19 187 GLY B CA 1
ATOM 4906 C C . GLY B 1 187 ? -17.344 -20.562 -14.445 1 89.19 187 GLY B C 1
ATOM 4907 O O . GLY B 1 187 ? -17.359 -19.328 -14.594 1 89.19 187 GLY B O 1
ATOM 4908 N N . GLU B 1 188 ? -16.344 -21.422 -14.859 1 93.5 188 GLU B N 1
ATOM 4909 C CA . GLU B 1 188 ? -15.164 -21 -15.609 1 93.5 188 GLU B CA 1
ATOM 4910 C C . GLU B 1 188 ? -14.82 -22.016 -16.703 1 93.5 188 GLU B C 1
ATOM 4912 O O . GLU B 1 188 ? -15.469 -23.047 -16.828 1 93.5 188 GLU B O 1
ATOM 4917 N N . ASP B 1 189 ? -13.938 -21.594 -17.562 1 94.81 189 ASP B N 1
ATOM 4918 C CA . ASP B 1 189 ? -13.531 -22.547 -18.609 1 94.81 189 ASP B CA 1
ATOM 4919 C C . ASP B 1 189 ? -12.836 -23.75 -17.984 1 94.81 189 ASP B C 1
ATOM 4921 O O . ASP B 1 189 ? -12.297 -23.672 -16.891 1 94.81 189 ASP B O 1
ATOM 4925 N N . ILE B 1 190 ? -12.773 -24.828 -18.703 1 96.88 190 ILE B N 1
ATOM 4926 C CA . ILE B 1 190 ? -12.32 -26.125 -18.203 1 96.88 190 ILE B CA 1
ATOM 4927 C C . ILE B 1 190 ? -10.859 -26.031 -17.781 1 96.88 190 ILE B C 1
ATOM 4929 O O . ILE B 1 190 ? -10.469 -26.594 -16.75 1 96.88 190 ILE B O 1
ATOM 4933 N N . ILE B 1 191 ? -10.055 -25.344 -18.516 1 97.75 191 ILE B N 1
ATOM 4934 C CA . ILE B 1 191 ? -8.625 -25.266 -18.234 1 97.75 191 ILE B CA 1
ATOM 4935 C C . ILE B 1 191 ? -8.406 -24.516 -16.922 1 97.75 191 ILE B C 1
ATOM 4937 O O . ILE B 1 191 ? -7.602 -24.938 -16.094 1 97.75 191 ILE B O 1
ATOM 4941 N N . THR B 1 192 ? -9.133 -23.406 -16.734 1 96.44 192 THR B N 1
ATOM 4942 C CA . THR B 1 192 ? -9.062 -22.688 -15.469 1 96.44 192 THR B CA 1
ATOM 4943 C C . THR B 1 192 ? -9.586 -23.547 -14.32 1 96.44 192 THR B C 1
ATOM 4945 O O . THR B 1 192 ? -9.039 -23.5 -13.219 1 96.44 192 THR B O 1
ATOM 4948 N N . GLY B 1 193 ? -10.617 -24.312 -14.625 1 97.56 193 GLY B N 1
ATOM 4949 C CA . GLY B 1 193 ? -11.133 -25.234 -13.633 1 97.56 193 GLY B CA 1
ATOM 4950 C C . GLY B 1 193 ? -10.117 -26.281 -13.211 1 97.56 193 GLY B C 1
ATOM 4951 O O . GLY B 1 193 ? -10 -26.594 -12.023 1 97.56 193 GLY B O 1
ATOM 4952 N N . ILE B 1 194 ? -9.43 -26.844 -14.188 1 98.44 194 ILE B N 1
ATOM 4953 C CA . ILE B 1 194 ? -8.367 -27.812 -13.914 1 98.44 194 ILE B CA 1
ATOM 4954 C C . ILE B 1 194 ? -7.312 -27.188 -13.008 1 98.44 194 ILE B C 1
ATOM 4956 O O . ILE B 1 194 ? -6.852 -27.828 -12.055 1 98.44 194 ILE B O 1
ATOM 4960 N N . LYS B 1 195 ? -6.934 -25.984 -13.258 1 98.19 195 LYS B N 1
ATOM 4961 C CA . LYS B 1 195 ? -5.984 -25.266 -12.422 1 98.19 195 LYS B CA 1
ATOM 4962 C C . LYS B 1 195 ? -6.496 -25.141 -10.992 1 98.19 195 LYS B C 1
ATOM 4964 O O . LYS B 1 195 ? -5.758 -25.391 -10.039 1 98.19 195 LYS B O 1
ATOM 4969 N N . ASP B 1 196 ? -7.77 -24.766 -10.828 1 98.12 196 ASP B N 1
ATOM 4970 C CA . ASP B 1 196 ? -8.328 -24.547 -9.5 1 98.12 196 ASP B CA 1
ATOM 4971 C C . ASP B 1 196 ? -8.461 -25.859 -8.734 1 98.12 196 ASP B C 1
ATOM 4973 O O . ASP B 1 196 ? -8.281 -25.906 -7.516 1 98.12 196 ASP B O 1
ATOM 4977 N N . LEU B 1 197 ? -8.742 -26.938 -9.43 1 98.5 197 LEU B N 1
ATOM 4978 C CA . LEU B 1 197 ? -8.766 -28.266 -8.82 1 98.5 197 LEU B CA 1
ATOM 4979 C C . LEU B 1 197 ? -7.375 -28.672 -8.336 1 98.5 197 LEU B C 1
ATOM 4981 O O . LEU B 1 197 ? -7.203 -29.062 -7.184 1 98.5 197 LEU B O 1
ATOM 4985 N N . ALA B 1 198 ? -6.449 -28.562 -9.234 1 98.56 198 ALA B N 1
ATOM 4986 C CA . ALA B 1 198 ? -5.078 -28.938 -8.891 1 98.56 198 ALA B CA 1
ATOM 4987 C C . ALA B 1 198 ? -4.57 -28.109 -7.711 1 98.56 198 ALA B C 1
ATOM 4989 O O . ALA B 1 198 ? -3.965 -28.641 -6.781 1 98.56 198 ALA B O 1
ATOM 4990 N N . ASP B 1 199 ? -4.828 -26.781 -7.781 1 98.31 199 ASP B N 1
ATOM 4991 C CA . ASP B 1 199 ? -4.438 -25.891 -6.691 1 98.31 199 ASP B CA 1
ATOM 4992 C C . ASP B 1 199 ? -5.031 -26.359 -5.363 1 98.31 199 ASP B C 1
ATOM 4994 O O . ASP B 1 199 ? -4.328 -26.422 -4.352 1 98.31 199 ASP B O 1
ATOM 4998 N N . MET B 1 200 ? -6.273 -26.609 -5.418 1 98.44 200 MET B N 1
ATOM 4999 C CA . MET B 1 200 ? -6.945 -27.047 -4.195 1 98.44 200 MET B CA 1
ATOM 5000 C C . MET B 1 200 ? -6.246 -28.266 -3.6 1 98.44 200 MET B C 1
ATOM 5002 O O . MET B 1 200 ? -5.973 -28.297 -2.398 1 98.44 200 MET B O 1
ATOM 5006 N N . PHE B 1 201 ? -5.914 -29.25 -4.41 1 98.38 201 PHE B N 1
ATOM 5007 C CA . PHE B 1 201 ? -5.277 -30.469 -3.926 1 98.38 201 PHE B CA 1
ATOM 5008 C C . PHE B 1 201 ? -3.873 -30.188 -3.406 1 98.38 201 PHE B C 1
ATOM 5010 O O . PHE B 1 201 ? -3.465 -30.719 -2.373 1 98.38 201 PHE B O 1
ATOM 5017 N N . ILE B 1 202 ? -3.154 -29.344 -4.105 1 97.19 202 ILE B N 1
ATOM 5018 C CA . ILE B 1 202 ? -1.802 -28.969 -3.711 1 97.19 202 ILE B CA 1
ATOM 5019 C C . ILE B 1 202 ? -1.842 -28.219 -2.379 1 97.19 202 ILE B C 1
ATOM 5021 O O . ILE B 1 202 ? -1.05 -28.5 -1.478 1 97.19 202 ILE B O 1
ATOM 5025 N N . PHE B 1 203 ? -2.781 -27.281 -2.275 1 98.12 203 PHE B N 1
ATOM 5026 C CA . PHE B 1 203 ? -2.906 -26.469 -1.071 1 98.12 203 PHE B CA 1
ATOM 5027 C C . PHE B 1 203 ? -3.281 -27.328 0.128 1 98.12 203 PHE B C 1
ATOM 5029 O O . PHE B 1 203 ? -2.744 -27.141 1.223 1 98.12 203 PHE B O 1
ATOM 5036 N N . ASP B 1 204 ? -4.191 -28.297 -0.111 1 98 204 ASP B N 1
ATOM 5037 C CA . ASP B 1 204 ? -4.551 -29.234 0.946 1 98 204 ASP B CA 1
ATOM 5038 C C . ASP B 1 204 ? -3.322 -29.969 1.473 1 98 204 ASP B C 1
ATOM 5040 O O . ASP B 1 204 ? -3.129 -30.078 2.686 1 98 204 ASP B O 1
ATOM 5044 N N . GLU B 1 205 ? -2.57 -30.406 0.586 1 95.94 205 GLU B N 1
ATOM 5045 C CA . GLU B 1 205 ? -1.367 -31.141 0.976 1 95.94 205 GLU B CA 1
ATOM 5046 C C . GLU B 1 205 ? -0.403 -30.234 1.747 1 95.94 205 GLU B C 1
ATOM 5048 O O . GLU B 1 205 ? 0.138 -30.641 2.777 1 95.94 205 GLU B O 1
ATOM 5053 N N . GLN B 1 206 ? -0.203 -29.047 1.242 1 93.25 206 GLN B N 1
ATOM 5054 C CA . GLN B 1 206 ? 0.711 -28.094 1.869 1 93.25 206 GLN B CA 1
ATOM 5055 C C . GLN B 1 206 ? 0.236 -27.719 3.27 1 93.25 206 GLN B C 1
ATOM 5057 O O . GLN B 1 206 ? 1.051 -27.438 4.152 1 93.25 206 GLN B O 1
ATOM 5062 N N . GLN B 1 207 ? -1.066 -27.766 3.449 1 95.88 207 GLN B N 1
ATOM 5063 C CA . GLN B 1 207 ? -1.659 -27.422 4.734 1 95.88 207 GLN B CA 1
ATOM 5064 C C . GLN B 1 207 ? -1.691 -28.625 5.676 1 95.88 207 GLN B C 1
ATOM 5066 O O . GLN B 1 207 ? -2.08 -28.5 6.836 1 95.88 207 GLN B O 1
ATOM 5071 N N . GLY B 1 208 ? -1.293 -29.766 5.219 1 95.19 208 GLY B N 1
ATOM 5072 C CA . GLY B 1 208 ? -1.256 -30.984 6.023 1 95.19 208 GLY B CA 1
ATOM 5073 C C . GLY B 1 208 ? -2.617 -31.641 6.184 1 95.19 208 GLY B C 1
ATOM 5074 O O . GLY B 1 208 ? -2.85 -32.375 7.145 1 95.19 208 GLY B O 1
ATOM 5075 N N . LEU B 1 209 ? -3.506 -31.359 5.25 1 97.5 209 LEU B N 1
ATOM 5076 C CA . LEU B 1 209 ? -4.844 -31.938 5.32 1 97.5 209 LEU B CA 1
ATOM 5077 C C . LEU B 1 209 ? -4.875 -33.312 4.66 1 97.5 209 LEU B C 1
ATOM 5079 O O . LEU B 1 209 ? -4.07 -33.594 3.77 1 97.5 209 LEU B O 1
ATOM 5083 N N . GLU B 1 210 ? -5.84 -34.125 5.086 1 97.06 210 GLU B N 1
ATOM 5084 C CA . GLU B 1 210 ? -5.996 -35.469 4.48 1 97.06 210 GLU B CA 1
ATOM 5085 C C . GLU B 1 210 ? -6.441 -35.344 3.027 1 97.06 210 GLU B C 1
ATOM 5087 O O . GLU B 1 210 ? -7.289 -34.531 2.691 1 97.06 210 GLU B O 1
ATOM 5092 N N . PRO B 1 211 ? -5.859 -36.219 2.238 1 97.5 211 PRO B N 1
ATOM 5093 C CA . PRO B 1 211 ? -6.293 -36.188 0.841 1 97.5 211 PRO B CA 1
ATOM 5094 C C . PRO B 1 211 ? -7.758 -36.562 0.668 1 97.5 211 PRO B C 1
ATOM 5096 O O . PRO B 1 211 ? -8.312 -37.312 1.496 1 97.5 211 PRO B O 1
ATOM 5099 N N . LEU B 1 212 ? -8.32 -36 -0.388 1 97.88 212 LEU B N 1
ATOM 5100 C CA . LEU B 1 212 ? -9.656 -36.438 -0.78 1 97.88 212 LEU B CA 1
ATOM 5101 C C . LEU B 1 212 ? -9.719 -37.938 -0.911 1 97.88 212 LEU B C 1
ATOM 5103 O O . LEU B 1 212 ? -8.797 -38.562 -1.449 1 97.88 212 LEU B O 1
ATOM 5107 N N . ALA B 1 213 ? -10.836 -38.5 -0.422 1 97 213 ALA B N 1
ATOM 5108 C CA . ALA B 1 213 ? -11 -39.969 -0.51 1 97 213 ALA B CA 1
ATOM 5109 C C . ALA B 1 213 ? -10.828 -40.438 -1.948 1 97 213 ALA B C 1
ATOM 5111 O O . ALA B 1 213 ? -11.477 -39.938 -2.863 1 97 213 ALA B O 1
ATOM 5112 N N . GLY B 1 214 ? -9.883 -41.344 -2.131 1 97.62 214 GLY B N 1
ATOM 5113 C CA . GLY B 1 214 ? -9.656 -41.938 -3.449 1 97.62 214 GLY B CA 1
ATOM 5114 C C . GLY B 1 214 ? -8.57 -41.219 -4.23 1 97.62 214 GLY B C 1
ATOM 5115 O O . GLY B 1 214 ? -8.094 -41.719 -5.25 1 97.62 214 GLY B O 1
ATOM 5116 N N . MET B 1 215 ? -8.141 -40.094 -3.75 1 97.94 215 MET B N 1
ATOM 5117 C CA . MET B 1 215 ? -7.066 -39.375 -4.418 1 97.94 215 MET B CA 1
ATOM 5118 C C . MET B 1 215 ? -5.703 -39.969 -4.078 1 97.94 215 MET B C 1
ATOM 5120 O O . MET B 1 215 ? -5.207 -39.781 -2.965 1 97.94 215 MET B O 1
ATOM 5124 N N . THR B 1 216 ? -5.105 -40.625 -5.035 1 97 216 THR B N 1
ATOM 5125 C CA . THR B 1 216 ? -3.773 -41.188 -4.832 1 97 216 THR B CA 1
ATOM 5126 C C . THR B 1 216 ? -2.701 -40.125 -5.156 1 97 216 THR B C 1
ATOM 5128 O O . THR B 1 216 ? -2.961 -39.188 -5.883 1 97 216 THR B O 1
ATOM 5131 N N . PRO B 1 217 ? -1.505 -40.344 -4.648 1 96.25 217 PRO B N 1
ATOM 5132 C CA . PRO B 1 217 ? -0.41 -39.438 -4.996 1 96.25 217 PRO B CA 1
ATOM 5133 C C . PRO B 1 217 ? -0.164 -39.344 -6.5 1 96.25 217 PRO B C 1
ATOM 5135 O O . PRO B 1 217 ? 0.158 -38.281 -7.02 1 96.25 217 PRO B O 1
ATOM 5138 N N . GLU B 1 218 ? -0.342 -40.469 -7.098 1 96.56 218 GLU B N 1
ATOM 5139 C CA . GLU B 1 218 ? -0.124 -40.5 -8.539 1 96.56 218 GLU B CA 1
ATOM 5140 C C . GLU B 1 218 ? -1.14 -39.656 -9.281 1 96.56 218 GLU B C 1
ATOM 5142 O O . GLU B 1 218 ? -0.776 -38.875 -10.188 1 96.56 218 GLU B O 1
ATOM 5147 N N . LEU B 1 219 ? -2.398 -39.781 -8.914 1 97.31 219 LEU B N 1
ATOM 5148 C CA . LEU B 1 219 ? -3.453 -38.969 -9.531 1 97.31 219 LEU B CA 1
ATOM 5149 C C . LEU B 1 219 ? -3.229 -37.469 -9.289 1 97.31 219 LEU B C 1
ATOM 5151 O O . LEU B 1 219 ? -3.414 -36.656 -10.195 1 97.31 219 LEU B O 1
ATOM 5155 N N . ARG B 1 220 ? -2.883 -37.156 -8.109 1 97.5 220 ARG B N 1
ATOM 5156 C CA . ARG B 1 220 ? -2.611 -35.781 -7.754 1 97.5 220 ARG B CA 1
ATOM 5157 C C . ARG B 1 220 ? -1.467 -35.219 -8.594 1 97.5 220 ARG B C 1
ATOM 5159 O O . ARG B 1 220 ? -1.561 -34.094 -9.109 1 97.5 220 ARG B O 1
ATOM 5166 N N . HIS B 1 221 ? -0.41 -36 -8.719 1 97.56 221 HIS B N 1
ATOM 5167 C CA . HIS B 1 221 ? 0.74 -35.562 -9.5 1 97.56 221 HIS B CA 1
ATOM 5168 C C . HIS B 1 221 ? 0.359 -35.312 -10.961 1 97.56 221 HIS B C 1
ATOM 5170 O O . HIS B 1 221 ? 0.845 -34.375 -11.594 1 97.56 221 HIS B O 1
ATOM 5176 N N . GLN B 1 222 ? -0.464 -36.188 -11.469 1 98.44 222 GLN B N 1
ATOM 5177 C CA . GLN B 1 222 ? -0.869 -36.094 -12.867 1 98.44 222 GLN B CA 1
ATOM 5178 C C . GLN B 1 222 ? -1.662 -34.812 -13.117 1 98.44 222 GLN B C 1
ATOM 5180 O O . GLN B 1 222 ? -1.422 -34.125 -14.102 1 98.44 222 GLN B O 1
ATOM 5185 N N . ILE B 1 223 ? -2.586 -34.5 -12.242 1 98.69 223 ILE B N 1
ATOM 5186 C CA . ILE B 1 223 ? -3.402 -33.312 -12.484 1 98.69 223 ILE B CA 1
ATOM 5187 C C . ILE B 1 223 ? -2.574 -32.062 -12.227 1 98.69 223 ILE B C 1
ATOM 5189 O O . ILE B 1 223 ? -2.754 -31.031 -12.891 1 98.69 223 ILE B O 1
ATOM 5193 N N . GLU B 1 224 ? -1.689 -32.125 -11.281 1 98.5 224 GLU B N 1
ATOM 5194 C CA . GLU B 1 224 ? -0.776 -31.031 -11.039 1 98.5 224 GLU B CA 1
ATOM 5195 C C . GLU B 1 224 ? 0.092 -30.75 -12.266 1 98.5 224 GLU B C 1
ATOM 5197 O O . GLU B 1 224 ? 0.292 -29.578 -12.633 1 98.5 224 GLU B O 1
ATOM 5202 N N . GLN B 1 225 ? 0.625 -31.844 -12.875 1 98.69 225 GLN B N 1
ATOM 5203 C CA . GLN B 1 225 ? 1.445 -31.703 -14.07 1 98.69 225 GLN B CA 1
ATOM 5204 C C . GLN B 1 225 ? 0.649 -31.078 -15.211 1 98.69 225 GLN B C 1
ATOM 5206 O O . GLN B 1 225 ? 1.141 -30.188 -15.906 1 98.69 225 GLN B O 1
ATOM 5211 N N . LEU B 1 226 ? -0.56 -31.547 -15.375 1 98.88 226 LEU B N 1
ATOM 5212 C CA . LEU B 1 226 ? -1.41 -31 -16.438 1 98.88 226 LEU B CA 1
ATOM 5213 C C . LEU B 1 226 ? -1.693 -29.516 -16.203 1 98.88 226 LEU B C 1
ATOM 5215 O O . LEU B 1 226 ? -1.582 -28.719 -17.125 1 98.88 226 LEU B O 1
ATOM 5219 N N . ALA B 1 227 ? -2.076 -29.188 -14.945 1 98.75 227 ALA B N 1
ATOM 5220 C CA . ALA B 1 227 ? -2.385 -27.797 -14.602 1 98.75 227 ALA B CA 1
ATOM 5221 C C . ALA B 1 227 ? -1.181 -26.891 -14.844 1 98.75 227 ALA B C 1
ATOM 5223 O O . ALA B 1 227 ? -1.322 -25.781 -15.375 1 98.75 227 ALA B O 1
ATOM 5224 N N . PHE B 1 228 ? -0.038 -27.391 -14.469 1 98.81 228 PHE B N 1
ATOM 5225 C CA . PHE B 1 228 ? 1.167 -26.578 -14.609 1 98.81 228 PHE B CA 1
ATOM 5226 C C . PHE B 1 228 ? 1.543 -26.422 -16.078 1 98.81 228 PHE B C 1
ATOM 5228 O O . PHE B 1 228 ? 1.965 -25.344 -16.5 1 98.81 228 PHE B O 1
ATOM 5235 N N . THR B 1 229 ? 1.453 -27.5 -16.875 1 98.81 229 THR B N 1
ATOM 5236 C CA . THR B 1 229 ? 1.689 -27.406 -18.312 1 98.81 229 THR B CA 1
ATOM 5237 C C . THR B 1 229 ? 0.771 -26.359 -18.938 1 98.81 229 THR B C 1
ATOM 5239 O O . THR B 1 229 ? 1.225 -25.516 -19.719 1 98.81 229 THR B O 1
ATOM 5242 N N . ASN B 1 230 ? -0.514 -26.453 -18.578 1 98.69 230 ASN B N 1
ATOM 5243 C CA . ASN B 1 230 ? -1.477 -25.469 -19.062 1 98.69 230 ASN B CA 1
ATOM 5244 C C . ASN B 1 230 ? -1.079 -24.047 -18.672 1 98.69 230 ASN B C 1
ATOM 5246 O O . ASN B 1 230 ? -1.171 -23.125 -19.484 1 98.69 230 ASN B O 1
ATOM 5250 N N . LEU B 1 231 ? -0.645 -23.828 -17.453 1 98.38 231 LEU B N 1
ATOM 5251 C CA . LEU B 1 231 ? -0.262 -22.516 -16.953 1 98.38 231 LEU B CA 1
ATOM 5252 C C . LEU B 1 231 ? 0.904 -21.953 -17.766 1 98.38 231 LEU B C 1
ATOM 5254 O O . LEU B 1 231 ? 0.828 -20.828 -18.281 1 98.38 231 LEU B O 1
ATOM 5258 N N . MET B 1 232 ? 1.903 -22.734 -17.953 1 98.69 232 MET B N 1
ATOM 5259 C CA . MET B 1 232 ? 3.123 -22.266 -18.609 1 98.69 232 MET B CA 1
ATOM 5260 C C . MET B 1 232 ? 2.867 -22 -20.094 1 98.69 232 MET B C 1
ATOM 5262 O O . MET B 1 232 ? 3.275 -20.953 -20.609 1 98.69 232 MET B O 1
ATOM 5266 N N . GLU B 1 233 ? 2.154 -22.891 -20.703 1 98.62 233 GLU B N 1
ATOM 5267 C CA . GLU B 1 233 ? 1.966 -22.75 -22.141 1 98.62 233 GLU B CA 1
ATOM 5268 C C . GLU B 1 233 ? 1 -21.625 -22.469 1 98.62 233 GLU B C 1
ATOM 5270 O O . GLU B 1 233 ? 1.186 -20.906 -23.453 1 98.62 233 GLU B O 1
ATOM 5275 N N . ARG B 1 234 ? 0.018 -21.422 -21.656 1 97.5 234 ARG B N 1
ATOM 5276 C CA . ARG B 1 234 ? -0.974 -20.406 -21.984 1 97.5 234 ARG B CA 1
ATOM 5277 C C . ARG B 1 234 ? -0.418 -19 -21.734 1 97.5 234 ARG B C 1
ATOM 5279 O O . ARG B 1 234 ? -0.86 -18.031 -22.344 1 97.5 234 ARG B O 1
ATOM 5286 N N . TYR B 1 235 ? 0.608 -18.891 -20.844 1 98 235 TYR B N 1
ATOM 5287 C CA . TYR B 1 235 ? 1.06 -17.562 -20.438 1 98 235 TYR B CA 1
ATOM 5288 C C . TYR B 1 235 ? 2.404 -17.219 -21.078 1 98 235 TYR B C 1
ATOM 5290 O O . TYR B 1 235 ? 2.758 -16.047 -21.219 1 98 235 TYR B O 1
ATOM 5298 N N . TYR B 1 236 ? 3.225 -18.25 -21.562 1 98.06 236 TYR B N 1
ATOM 5299 C CA . TYR B 1 236 ? 4.621 -17.906 -21.812 1 98.06 236 TYR B CA 1
ATOM 5300 C C . TYR B 1 236 ? 5.133 -18.578 -23.078 1 98.06 236 TYR B C 1
ATOM 5302 O O . TYR B 1 236 ? 6.344 -18.688 -23.281 1 98.06 236 TYR B O 1
ATOM 5310 N N . THR B 1 237 ? 4.281 -19.078 -23.891 1 97.62 237 THR B N 1
ATOM 5311 C CA . THR B 1 237 ? 4.719 -19.766 -25.094 1 97.62 237 THR B CA 1
ATOM 5312 C C . THR B 1 237 ? 5.395 -18.797 -26.062 1 97.62 237 THR B C 1
ATOM 5314 O O . THR B 1 237 ? 6.34 -19.172 -26.766 1 97.62 237 THR B O 1
ATOM 5317 N N . THR B 1 238 ? 4.918 -17.516 -26.156 1 97.88 238 THR B N 1
ATOM 5318 C CA . THR B 1 238 ? 5.504 -16.547 -27.094 1 97.88 238 THR B CA 1
ATOM 5319 C C . THR B 1 238 ? 6.254 -15.461 -26.328 1 97.88 238 THR B C 1
ATOM 5321 O O . THR B 1 238 ? 5.883 -15.109 -25.219 1 97.88 238 THR B O 1
ATOM 5324 N N . PRO B 1 239 ? 7.258 -14.836 -27 1 98.31 239 PRO B N 1
ATOM 5325 C CA . PRO B 1 239 ? 7.965 -13.727 -26.375 1 98.31 239 PRO B CA 1
ATOM 5326 C C . PRO B 1 239 ? 7.047 -12.547 -26.031 1 98.31 239 PRO B C 1
ATOM 5328 O O . PRO B 1 239 ? 7.254 -11.859 -25.031 1 98.31 239 PRO B O 1
ATOM 5331 N N . ARG B 1 240 ? 6.062 -12.328 -26.859 1 98.06 240 ARG B N 1
ATOM 5332 C CA . ARG B 1 240 ? 5.098 -11.258 -26.625 1 98.06 240 ARG B CA 1
ATOM 5333 C C . ARG B 1 240 ? 4.332 -11.477 -25.328 1 98.06 240 ARG B C 1
ATOM 5335 O O . ARG B 1 240 ? 4.137 -10.539 -24.547 1 98.06 240 ARG B O 1
ATOM 5342 N N . GLN B 1 241 ? 3.912 -12.688 -25.062 1 98.25 241 GLN B N 1
ATOM 5343 C CA . GLN B 1 241 ? 3.232 -13.031 -23.828 1 98.25 241 GLN B CA 1
ATOM 5344 C C . GLN B 1 241 ? 4.125 -12.766 -22.609 1 98.25 241 GLN B C 1
ATOM 5346 O O . GLN B 1 241 ? 3.682 -12.188 -21.625 1 98.25 241 GLN B O 1
ATOM 5351 N N . VAL B 1 242 ? 5.391 -13.141 -22.75 1 98.62 242 VAL B N 1
ATOM 5352 C CA . VAL B 1 242 ? 6.348 -12.938 -21.672 1 98.62 242 VAL B CA 1
ATOM 5353 C C . VAL B 1 242 ? 6.473 -11.445 -21.359 1 98.62 242 VAL B C 1
ATOM 5355 O O . VAL B 1 242 ? 6.465 -11.047 -20.188 1 98.62 242 VAL B O 1
ATOM 5358 N N . THR B 1 243 ? 6.453 -10.633 -22.375 1 98.5 243 THR B N 1
ATOM 5359 C CA . THR B 1 243 ? 6.648 -9.195 -22.219 1 98.5 243 THR B CA 1
ATOM 5360 C C . THR B 1 243 ? 5.516 -8.586 -21.391 1 98.5 243 THR B C 1
ATOM 5362 O O . THR B 1 243 ? 5.758 -7.883 -20.422 1 98.5 243 THR B O 1
ATOM 5365 N N . TYR B 1 244 ? 4.27 -8.875 -21.75 1 97.44 244 TYR B N 1
ATOM 5366 C CA . TYR B 1 244 ? 3.191 -8.172 -21.062 1 97.44 244 TYR B CA 1
ATOM 5367 C C . TYR B 1 244 ? 2.883 -8.828 -19.719 1 97.44 244 TYR B C 1
ATOM 5369 O O . TYR B 1 244 ? 2.266 -8.211 -18.844 1 97.44 244 TYR B O 1
ATOM 5377 N N . TRP B 1 245 ? 3.285 -10.102 -19.516 1 97.69 245 TRP B N 1
ATOM 5378 C CA . TRP B 1 245 ? 3.162 -10.711 -18.188 1 97.69 245 TRP B CA 1
ATOM 5379 C C . TRP B 1 245 ? 4.164 -10.109 -17.219 1 97.69 245 TRP B C 1
ATOM 5381 O O . TRP B 1 245 ? 3.857 -9.922 -16.031 1 97.69 245 TRP B O 1
ATOM 5391 N N . VAL B 1 246 ? 5.359 -9.789 -17.703 1 98.19 246 VAL B N 1
ATOM 5392 C CA . VAL B 1 246 ? 6.352 -9.125 -16.875 1 98.19 246 VAL B CA 1
ATOM 5393 C C . VAL B 1 246 ? 5.984 -7.656 -16.688 1 98.19 246 VAL B C 1
ATOM 5395 O O . VAL B 1 246 ? 6.219 -7.078 -15.625 1 98.19 246 VAL B O 1
ATOM 5398 N N . GLY B 1 247 ? 5.363 -7.105 -17.703 1 97 247 GLY B N 1
ATOM 5399 C CA . GLY B 1 247 ? 4.836 -5.754 -17.625 1 97 247 GLY B CA 1
ATOM 5400 C C . GLY B 1 247 ? 5.895 -4.723 -17.266 1 97 247 GLY B C 1
ATOM 5401 O O . GLY B 1 247 ? 6.992 -4.734 -17.828 1 97 247 GLY B O 1
ATOM 5402 N N . GLY B 1 248 ? 5.539 -3.791 -16.422 1 96.81 248 GLY B N 1
ATOM 5403 C CA . GLY B 1 248 ? 6.418 -2.691 -16.047 1 96.81 248 GLY B CA 1
ATOM 5404 C C . GLY B 1 248 ? 7.535 -3.107 -15.109 1 96.81 248 GLY B C 1
ATOM 5405 O O . GLY B 1 248 ? 8.453 -2.324 -14.844 1 96.81 248 GLY B O 1
ATOM 5406 N N . PHE B 1 249 ? 7.504 -4.34 -14.672 1 98.25 249 PHE B N 1
ATOM 5407 C CA . PHE B 1 249 ? 8.523 -4.766 -13.719 1 98.25 249 PHE B CA 1
ATOM 5408 C C . PHE B 1 249 ? 9.898 -4.801 -14.375 1 98.25 249 PHE B C 1
ATOM 5410 O O . PHE B 1 249 ? 10.914 -4.57 -13.719 1 98.25 249 PHE B O 1
ATOM 5417 N N . ALA B 1 250 ? 9.922 -5.117 -15.664 1 97.94 250 ALA B N 1
ATOM 5418 C CA . ALA B 1 250 ? 11.188 -5.121 -16.391 1 97.94 250 ALA B CA 1
ATOM 5419 C C . ALA B 1 250 ? 11.898 -3.775 -16.266 1 97.94 250 ALA B C 1
ATOM 5421 O O . ALA B 1 250 ? 13.078 -3.719 -15.93 1 97.94 250 ALA B O 1
ATOM 5422 N N . ASP B 1 251 ? 11.133 -2.754 -16.484 1 97.19 251 ASP B N 1
ATOM 5423 C CA . ASP B 1 251 ? 11.688 -1.408 -16.375 1 97.19 251 ASP B CA 1
ATOM 5424 C C . ASP B 1 251 ? 12.07 -1.093 -14.93 1 97.19 251 ASP B C 1
ATOM 5426 O O . ASP B 1 251 ? 13.094 -0.447 -14.68 1 97.19 251 ASP B O 1
ATOM 5430 N N . LEU B 1 252 ? 11.25 -1.486 -14.047 1 97.81 252 LEU B N 1
ATOM 5431 C CA . LEU B 1 252 ? 11.516 -1.257 -12.633 1 97.81 252 LEU B CA 1
ATOM 5432 C C . LEU B 1 252 ? 12.805 -1.938 -12.195 1 97.81 252 LEU B C 1
ATOM 5434 O O . LEU B 1 252 ? 13.625 -1.343 -11.492 1 97.81 252 LEU B O 1
ATOM 5438 N N . LEU B 1 253 ? 12.977 -3.186 -12.594 1 98.69 253 LEU B N 1
ATOM 5439 C CA . LEU B 1 253 ? 14.188 -3.932 -12.266 1 98.69 253 LEU B CA 1
ATOM 5440 C C . LEU B 1 253 ? 15.422 -3.254 -12.844 1 98.69 253 LEU B C 1
ATOM 5442 O O . LEU B 1 253 ? 16.438 -3.113 -12.164 1 98.69 253 LEU B O 1
ATOM 5446 N N . LEU B 1 254 ? 15.344 -2.814 -14.094 1 98.5 254 LEU B N 1
ATOM 5447 C CA . LEU B 1 254 ? 16.453 -2.115 -14.734 1 98.5 254 LEU B CA 1
ATOM 5448 C C . LEU B 1 254 ? 16.797 -0.832 -13.984 1 98.5 254 LEU B C 1
ATOM 5450 O O . LEU B 1 254 ? 17.969 -0.536 -13.758 1 98.5 254 LEU B O 1
ATOM 5454 N N . LYS B 1 255 ? 15.742 -0.119 -13.617 1 96.88 255 LYS B N 1
ATOM 5455 C CA . LYS B 1 255 ? 15.961 1.1 -12.844 1 96.88 255 LYS B CA 1
ATOM 5456 C C . LYS B 1 255 ? 16.703 0.8 -11.547 1 96.88 255 LYS B C 1
ATOM 5458 O O . LYS B 1 255 ? 17.625 1.524 -11.172 1 96.88 255 LYS B O 1
ATOM 5463 N N . ASN B 1 256 ? 16.297 -0.249 -10.867 1 97.44 256 ASN B N 1
ATOM 5464 C CA . ASN B 1 256 ? 16.922 -0.612 -9.594 1 97.44 256 ASN B CA 1
ATOM 5465 C C . ASN B 1 256 ? 18.391 -1.012 -9.789 1 97.44 256 ASN B C 1
ATOM 5467 O O . ASN B 1 256 ? 19.281 -0.48 -9.117 1 97.44 256 ASN B O 1
ATOM 5471 N N . VAL B 1 257 ? 18.672 -1.84 -10.719 1 97.94 257 VAL B N 1
ATOM 5472 C CA . VAL B 1 257 ? 20.016 -2.426 -10.805 1 97.94 257 VAL B CA 1
ATOM 5473 C C . VAL B 1 257 ? 21 -1.38 -11.305 1 97.94 257 VAL B C 1
ATOM 5475 O O . VAL B 1 257 ? 22.203 -1.507 -11.086 1 97.94 257 VAL B O 1
ATOM 5478 N N . TYR B 1 258 ? 20.562 -0.358 -11.945 1 96.69 258 TYR B N 1
ATOM 5479 C CA . TYR B 1 258 ? 21.469 0.686 -12.422 1 96.69 258 TYR B CA 1
ATOM 5480 C C . TYR B 1 258 ? 21.656 1.766 -11.367 1 96.69 258 TYR B C 1
ATOM 5482 O O . TYR B 1 258 ? 22.5 2.652 -11.516 1 96.69 258 TYR B O 1
ATOM 5490 N N . GLN B 1 259 ? 20.859 1.738 -10.344 1 95.25 259 GLN B N 1
ATOM 5491 C CA . GLN B 1 259 ? 20.906 2.766 -9.305 1 95.25 259 GLN B CA 1
ATOM 5492 C C . GLN B 1 259 ? 22.312 2.957 -8.781 1 95.25 259 GLN B C 1
ATOM 5494 O O . GLN B 1 259 ? 22.797 4.086 -8.672 1 95.25 259 GLN B O 1
ATOM 5499 N N . PRO B 1 260 ? 23.094 1.938 -8.523 1 94.5 260 PRO B N 1
ATOM 5500 C CA . PRO B 1 260 ? 24.438 2.113 -7.945 1 94.5 260 PRO B CA 1
ATOM 5501 C C . PRO B 1 260 ? 25.422 2.758 -8.922 1 94.5 260 PRO B C 1
ATOM 5503 O O . PRO B 1 260 ? 26.5 3.178 -8.516 1 94.5 260 PRO B O 1
ATOM 5506 N N . THR B 1 261 ? 25.125 2.701 -10.18 1 93.69 261 THR B N 1
ATOM 5507 C CA . THR B 1 261 ? 26.047 3.219 -11.188 1 93.69 261 THR B CA 1
ATOM 5508 C C . THR B 1 261 ? 25.969 4.742 -11.266 1 93.69 261 THR B C 1
ATOM 5510 O O . THR B 1 261 ? 26.812 5.383 -11.891 1 93.69 261 THR B O 1
ATOM 5513 N N . LYS B 1 262 ? 24.953 5.27 -10.711 1 88.88 262 LYS B N 1
ATOM 5514 C CA . LYS B 1 262 ? 24.781 6.719 -10.758 1 88.88 262 LYS B CA 1
ATOM 5515 C C . LYS B 1 262 ? 25.656 7.414 -9.719 1 88.88 262 LYS B C 1
ATOM 5517 O O . LYS B 1 262 ? 25.891 6.875 -8.641 1 88.88 262 LYS B O 1
ATOM 5522 N N . PRO B 1 263 ? 26.5 8.469 -10.211 1 75.5 263 PRO B N 1
ATOM 5523 C CA . PRO B 1 263 ? 27.453 9.141 -9.32 1 75.5 263 PRO B CA 1
ATOM 5524 C C . PRO B 1 263 ? 26.828 9.523 -7.98 1 75.5 263 PRO B C 1
ATOM 5526 O O . PRO B 1 263 ? 27.438 9.352 -6.93 1 75.5 263 PRO B O 1
ATOM 5529 N N . GLN B 1 264 ? 25.984 10.586 -7.98 1 62.16 264 GLN B N 1
ATOM 5530 C CA . GLN B 1 264 ? 25.484 11.141 -6.73 1 62.16 264 GLN B CA 1
ATOM 5531 C C . GLN B 1 264 ? 24.391 10.258 -6.141 1 62.16 264 GLN B C 1
ATOM 5533 O O . GLN B 1 264 ? 23.234 10.281 -6.598 1 62.16 264 GLN B O 1
ATOM 5538 N N . HIS B 1 265 ? 25.062 9.039 -5.723 1 57.91 265 HIS B N 1
ATOM 5539 C CA . HIS B 1 265 ? 24 8.305 -5.035 1 57.91 265 HIS B CA 1
ATOM 5540 C C . HIS B 1 265 ? 23.141 9.234 -4.18 1 57.91 265 HIS B C 1
ATOM 5542 O O . HIS B 1 265 ? 23.672 10.016 -3.383 1 57.91 265 HIS B O 1
ATOM 5548 N N . GLU B 1 266 ? 22.109 9.57 -4.777 1 54.5 266 GLU B N 1
ATOM 5549 C CA . GLU B 1 266 ? 21.141 10.461 -4.141 1 54.5 266 GLU B CA 1
ATOM 5550 C C . GLU B 1 266 ? 20.922 10.086 -2.678 1 54.5 266 GLU B C 1
ATOM 5552 O O . GLU B 1 266 ? 20.797 8.898 -2.348 1 54.5 266 GLU B O 1
ATOM 5557 N N . ALA B 1 267 ? 21.422 10.883 -1.847 1 55.88 267 ALA B N 1
ATOM 5558 C CA . ALA B 1 267 ? 20.984 10.812 -0.453 1 55.88 267 ALA B CA 1
ATOM 5559 C C . ALA B 1 267 ? 19.562 10.281 -0.344 1 55.88 267 ALA B C 1
ATOM 5561 O O . ALA B 1 267 ? 18.656 10.781 -1.007 1 55.88 267 ALA B O 1
ATOM 5562 N N . GLY B 1 268 ? 19.469 8.852 -0.052 1 65.94 268 GLY B N 1
ATOM 5563 C CA . GLY B 1 268 ? 18.109 8.398 0.185 1 65.94 268 GLY B CA 1
ATOM 5564 C C . GLY B 1 268 ? 17.75 7.148 -0.598 1 65.94 268 GLY B C 1
ATOM 5565 O O . GLY B 1 268 ? 16.609 6.695 -0.562 1 65.94 268 GLY B O 1
ATOM 5566 N N . SER B 1 269 ? 18.828 6.652 -1.284 1 83.56 269 SER B N 1
ATOM 5567 C CA . SER B 1 269 ? 18.5 5.461 -2.062 1 83.56 269 SER B CA 1
ATOM 5568 C C . SER B 1 269 ? 18.406 4.227 -1.17 1 83.56 269 SER B C 1
ATOM 5570 O O . SER B 1 269 ? 19.172 4.078 -0.219 1 83.56 269 SER B O 1
ATOM 5572 N N . PHE B 1 270 ? 17.5 3.412 -1.483 1 93.75 270 PHE B N 1
ATOM 5573 C CA . PHE B 1 270 ? 17.344 2.168 -0.743 1 93.75 270 PHE B CA 1
ATOM 5574 C C . PHE B 1 270 ? 18.453 1.182 -1.084 1 93.75 270 PHE B C 1
ATOM 5576 O O . PHE B 1 270 ? 18.953 1.162 -2.213 1 93.75 270 PHE B O 1
ATOM 5583 N N . LYS B 1 271 ? 18.875 0.458 -0.12 1 96 271 LYS B N 1
ATOM 5584 C CA . LYS B 1 271 ? 19.859 -0.602 -0.322 1 96 271 LYS B CA 1
ATOM 5585 C C . LYS B 1 271 ? 19.172 -1.922 -0.679 1 96 271 LYS B C 1
ATOM 5587 O O . LYS B 1 271 ? 19.812 -2.828 -1.221 1 96 271 LYS B O 1
ATOM 5592 N N . TYR B 1 272 ? 17.938 -2.021 -0.276 1 98.19 272 TYR B N 1
ATOM 5593 C CA . TYR B 1 272 ? 17.188 -3.254 -0.499 1 98.19 272 TYR B CA 1
ATOM 5594 C C . TYR B 1 272 ? 15.773 -2.955 -0.99 1 98.19 272 TYR B C 1
ATOM 5596 O O . TYR B 1 272 ? 15.016 -2.254 -0.32 1 98.19 272 TYR B O 1
ATOM 5604 N N . TYR B 1 273 ? 15.438 -3.447 -2.184 1 98.56 273 TYR B N 1
ATOM 5605 C CA . TYR B 1 273 ? 14.086 -3.432 -2.719 1 98.56 273 TYR B CA 1
ATOM 5606 C C . TYR B 1 273 ? 13.43 -4.805 -2.598 1 98.56 273 TYR B C 1
ATOM 5608 O O . TYR B 1 273 ? 13.883 -5.77 -3.221 1 98.56 273 TYR B O 1
ATOM 5616 N N . SER B 1 274 ? 12.375 -4.887 -1.818 1 98.81 274 SER B N 1
ATOM 5617 C CA . SER B 1 274 ? 11.625 -6.125 -1.627 1 98.81 274 SER B CA 1
ATOM 5618 C C . SER B 1 274 ? 10.297 -6.09 -2.379 1 98.81 274 SER B C 1
ATOM 5620 O O . SER B 1 274 ? 9.367 -5.383 -1.979 1 98.81 274 SER B O 1
ATOM 5622 N N . TYR B 1 275 ? 10.211 -6.891 -3.436 1 98.81 275 TYR B N 1
ATOM 5623 C CA . TYR B 1 275 ? 9.008 -6.949 -4.266 1 98.81 275 TYR B CA 1
ATOM 5624 C C . TYR B 1 275 ? 8.273 -8.266 -4.062 1 98.81 275 TYR B C 1
ATOM 5626 O O . TYR B 1 275 ? 8.898 -9.32 -3.908 1 98.81 275 TYR B O 1
ATOM 5634 N N . HIS B 1 276 ? 6.914 -8.195 -4.082 1 98.75 276 HIS B N 1
ATOM 5635 C CA . HIS B 1 276 ? 6.09 -9.359 -3.756 1 98.75 276 HIS B CA 1
ATOM 5636 C C . HIS B 1 276 ? 4.969 -9.539 -4.77 1 98.75 276 HIS B C 1
ATOM 5638 O O . HIS B 1 276 ? 4.223 -8.602 -5.055 1 98.75 276 HIS B O 1
ATOM 5644 N N . GLY B 1 277 ? 4.859 -10.703 -5.301 1 98 277 GLY B N 1
ATOM 5645 C CA . GLY B 1 277 ? 3.842 -10.977 -6.305 1 98 277 GLY B CA 1
ATOM 5646 C C . GLY B 1 277 ? 3.43 -12.438 -6.352 1 98 277 GLY B C 1
ATOM 5647 O O . GLY B 1 277 ? 3.469 -13.133 -5.336 1 98 277 GLY B O 1
ATOM 5648 N N . HIS B 1 278 ? 2.93 -12.875 -7.531 1 97.75 278 HIS B N 1
ATOM 5649 C CA . HIS B 1 278 ? 2.428 -14.227 -7.766 1 97.75 278 HIS B CA 1
ATOM 5650 C C . HIS B 1 278 ? 3.465 -15.078 -8.484 1 97.75 278 HIS B C 1
ATOM 5652 O O . HIS B 1 278 ? 4.453 -14.555 -9 1 97.75 278 HIS B O 1
ATOM 5658 N N . ARG B 1 279 ? 3.232 -16.344 -8.461 1 97.69 279 ARG B N 1
ATOM 5659 C CA . ARG B 1 279 ? 4.133 -17.266 -9.141 1 97.69 279 ARG B CA 1
ATOM 5660 C C . ARG B 1 279 ? 4.242 -16.938 -10.625 1 97.69 279 ARG B C 1
ATOM 5662 O O . ARG B 1 279 ? 5.301 -17.109 -11.227 1 97.69 279 ARG B O 1
ATOM 5669 N N . GLU B 1 280 ? 3.137 -16.438 -11.195 1 97.56 280 GLU B N 1
ATOM 5670 C CA . GLU B 1 280 ? 3.131 -16.125 -12.617 1 97.56 280 GLU B CA 1
ATOM 5671 C C . GLU B 1 280 ? 4.172 -15.062 -12.961 1 97.56 280 GLU B C 1
ATOM 5673 O O . GLU B 1 280 ? 4.824 -15.133 -14 1 97.56 280 GLU B O 1
ATOM 5678 N N . MET B 1 281 ? 4.312 -14.117 -12.047 1 97.31 281 MET B N 1
ATOM 5679 C CA . MET B 1 281 ? 5.297 -13.055 -12.258 1 97.31 281 MET B CA 1
ATOM 5680 C C . MET B 1 281 ? 6.715 -13.625 -12.258 1 97.31 281 MET B C 1
ATOM 5682 O O . MET B 1 281 ? 7.543 -13.242 -13.078 1 97.31 281 MET B O 1
ATOM 5686 N N . LEU B 1 282 ? 7.023 -14.508 -11.375 1 98.62 282 LEU B N 1
ATOM 5687 C CA . LEU B 1 282 ? 8.352 -15.109 -11.289 1 98.62 282 LEU B CA 1
ATOM 5688 C C . LEU B 1 282 ? 8.656 -15.93 -12.539 1 98.62 282 LEU B C 1
ATOM 5690 O O . LEU B 1 282 ? 9.758 -15.844 -13.094 1 98.62 282 LEU B O 1
ATOM 5694 N N . HIS B 1 283 ? 7.684 -16.719 -12.984 1 98.62 283 HIS B N 1
ATOM 5695 C CA . HIS B 1 283 ? 7.887 -17.5 -14.203 1 98.62 283 HIS B CA 1
ATOM 5696 C C . HIS B 1 283 ? 8.102 -16.594 -15.406 1 98.62 283 HIS B C 1
ATOM 5698 O O . HIS B 1 283 ? 8.961 -16.859 -16.25 1 98.62 283 HIS B O 1
ATOM 5704 N N . GLY B 1 284 ? 7.23 -15.547 -15.492 1 98.5 284 GLY B N 1
ATOM 5705 C CA . GLY B 1 284 ? 7.426 -14.602 -16.578 1 98.5 284 GLY B CA 1
ATOM 5706 C C . GLY B 1 284 ? 8.812 -13.992 -16.594 1 98.5 284 GLY B C 1
ATOM 5707 O O . GLY B 1 284 ? 9.469 -13.961 -17.641 1 98.5 284 GLY B O 1
ATOM 5708 N N . LEU B 1 285 ? 9.242 -13.531 -15.438 1 98.75 285 LEU B N 1
ATOM 5709 C CA . LEU B 1 285 ? 10.578 -12.945 -15.328 1 98.75 285 LEU B CA 1
ATOM 5710 C C . LEU B 1 285 ? 11.656 -13.984 -15.641 1 98.75 285 LEU B C 1
ATOM 5712 O O . LEU B 1 285 ? 12.656 -13.672 -16.281 1 98.75 285 LEU B O 1
ATOM 5716 N N . GLY B 1 286 ? 11.438 -15.203 -15.18 1 98.75 286 GLY B N 1
ATOM 5717 C CA . GLY B 1 286 ? 12.367 -16.281 -15.492 1 98.75 286 GLY B CA 1
ATOM 5718 C C . GLY B 1 286 ? 12.531 -16.516 -16.984 1 98.75 286 GLY B C 1
ATOM 5719 O O . GLY B 1 286 ? 13.648 -16.625 -17.484 1 98.75 286 GLY B O 1
ATOM 5720 N N . LYS B 1 287 ? 11.453 -16.594 -17.656 1 98.56 287 LYS B N 1
ATOM 5721 C CA . LYS B 1 287 ? 11.492 -16.781 -19.109 1 98.56 287 LYS B CA 1
ATOM 5722 C C . LYS B 1 287 ? 12.227 -15.633 -19.797 1 98.56 287 LYS B C 1
ATOM 5724 O O . LYS B 1 287 ? 12.977 -15.852 -20.734 1 98.56 287 LYS B O 1
ATOM 5729 N N . MET B 1 288 ? 12 -14.43 -19.328 1 98.56 288 MET B N 1
ATOM 5730 C CA . MET B 1 288 ? 12.633 -13.25 -19.922 1 98.56 288 MET B CA 1
ATOM 5731 C C . MET B 1 288 ? 14.141 -13.273 -19.703 1 98.56 288 MET B C 1
ATOM 5733 O O . MET B 1 288 ? 14.906 -12.961 -20.609 1 98.56 288 MET B O 1
ATOM 5737 N N . LEU B 1 289 ? 14.578 -13.758 -18.547 1 98.75 289 LEU B N 1
ATOM 5738 C CA . LEU B 1 289 ? 15.969 -13.617 -18.125 1 98.75 289 LEU B CA 1
ATOM 5739 C C . LEU B 1 289 ? 16.766 -14.859 -18.484 1 98.75 289 LEU B C 1
ATOM 5741 O O . LEU B 1 289 ? 18 -14.859 -18.406 1 98.75 289 LEU B O 1
ATOM 5745 N N . GLY B 1 290 ? 16.125 -15.922 -18.828 1 98.25 290 GLY B N 1
ATOM 5746 C CA . GLY B 1 290 ? 16.812 -17.203 -18.953 1 98.25 290 GLY B CA 1
ATOM 5747 C C . GLY B 1 290 ? 17.062 -17.875 -17.625 1 98.25 290 GLY B C 1
ATOM 5748 O O . GLY B 1 290 ? 18.094 -18.5 -17.422 1 98.25 290 GLY B O 1
ATOM 5749 N N . TRP B 1 291 ? 16.234 -17.625 -16.688 1 98.25 291 TRP B N 1
ATOM 5750 C CA . TRP B 1 291 ? 16.219 -18.25 -15.375 1 98.25 291 TRP B CA 1
ATOM 5751 C C . TRP B 1 291 ? 15.32 -19.5 -15.383 1 98.25 291 TRP B C 1
ATOM 5753 O O . TRP B 1 291 ? 14.102 -19.391 -15.281 1 98.25 291 TRP B O 1
ATOM 5763 N N . GLU B 1 292 ? 15.859 -20.641 -15.484 1 95.06 292 GLU B N 1
ATOM 5764 C CA . GLU B 1 292 ? 15.094 -21.891 -15.461 1 95.06 292 GLU B CA 1
ATOM 5765 C C . GLU B 1 292 ? 15.031 -22.469 -14.055 1 95.06 292 GLU B C 1
ATOM 5767 O O . GLU B 1 292 ? 16.031 -22.984 -13.539 1 95.06 292 GLU B O 1
ATOM 5772 N N . PHE B 1 293 ? 13.859 -22.453 -13.461 1 98.12 293 PHE B N 1
ATOM 5773 C CA . PHE B 1 293 ? 13.672 -23.016 -12.125 1 98.12 293 PHE B CA 1
ATOM 5774 C C . PHE B 1 293 ? 13.766 -24.531 -12.148 1 98.12 293 PHE B C 1
ATOM 5776 O O . PHE B 1 293 ? 13.297 -25.172 -13.094 1 98.12 293 PHE B O 1
ATOM 5783 N N . SER B 1 294 ? 14.383 -25.094 -11.133 1 97.06 294 SER B N 1
ATOM 5784 C CA . SER B 1 294 ? 14.562 -26.531 -11.078 1 97.06 294 SER B CA 1
ATOM 5785 C C . SER B 1 294 ? 14.398 -27.062 -9.656 1 97.06 294 SER B C 1
ATOM 5787 O O . SER B 1 294 ? 15.359 -27.562 -9.07 1 97.06 294 SER B O 1
ATOM 5789 N N . PHE B 1 295 ? 13.25 -27.031 -9.172 1 97.5 295 PHE B N 1
ATOM 5790 C CA . PHE B 1 295 ? 12.953 -27.625 -7.879 1 97.5 295 PHE B CA 1
ATOM 5791 C C . PHE B 1 295 ? 12.68 -29.125 -8.031 1 97.5 295 PHE B C 1
ATOM 5793 O O . PHE B 1 295 ? 11.828 -29.531 -8.828 1 97.5 295 PHE B O 1
ATOM 5800 N N . GLU B 1 296 ? 13.328 -29.906 -7.215 1 95.81 296 GLU B N 1
ATOM 5801 C CA . GLU B 1 296 ? 13.195 -31.359 -7.293 1 95.81 296 GLU B CA 1
ATOM 5802 C C . GLU B 1 296 ? 11.789 -31.812 -6.914 1 95.81 296 GLU B C 1
ATOM 5804 O O . GLU B 1 296 ? 11.219 -31.328 -5.938 1 95.81 296 GLU B O 1
ATOM 5809 N N . GLY B 1 297 ? 11.242 -32.656 -7.734 1 94.62 297 GLY B N 1
ATOM 5810 C CA . GLY B 1 297 ? 9.992 -33.312 -7.398 1 94.62 297 GLY B CA 1
ATOM 5811 C C . GLY B 1 297 ? 8.773 -32.531 -7.828 1 94.62 297 GLY B C 1
ATOM 5812 O O . GLY B 1 297 ? 7.637 -32.969 -7.676 1 94.62 297 GLY B O 1
ATOM 5813 N N . LEU B 1 298 ? 8.953 -31.344 -8.422 1 97.25 298 LEU B N 1
ATOM 5814 C CA . LEU B 1 298 ? 7.828 -30.516 -8.844 1 97.25 298 LEU B CA 1
ATOM 5815 C C . LEU B 1 298 ? 7.574 -30.672 -10.344 1 97.25 298 LEU B C 1
ATOM 5817 O O . LEU B 1 298 ? 8.477 -31.047 -11.094 1 97.25 298 LEU B O 1
ATOM 5821 N N . PRO B 1 299 ? 6.355 -30.453 -10.781 1 98.19 299 PRO B N 1
ATOM 5822 C CA . PRO B 1 299 ? 6.07 -30.531 -12.211 1 98.19 299 PRO B CA 1
ATOM 5823 C C . PRO B 1 299 ? 6.926 -29.578 -13.047 1 98.19 299 PRO B C 1
ATOM 5825 O O . PRO B 1 299 ? 7.273 -28.5 -12.578 1 98.19 299 PRO B O 1
ATOM 5828 N N . VAL B 1 300 ? 7.195 -30.031 -14.281 1 98.56 300 VAL B N 1
ATOM 5829 C CA . VAL B 1 300 ? 8.039 -29.25 -15.18 1 98.56 300 VAL B CA 1
ATOM 5830 C C . VAL B 1 300 ? 7.297 -28.984 -16.484 1 98.56 300 VAL B C 1
ATOM 5832 O O . VAL B 1 300 ? 6.617 -29.875 -17.016 1 98.56 300 VAL B O 1
ATOM 5835 N N . ALA B 1 301 ? 7.332 -27.859 -16.938 1 98.5 301 ALA B N 1
ATOM 5836 C CA . ALA B 1 301 ? 6.836 -27.453 -18.25 1 98.5 301 ALA B CA 1
ATOM 5837 C C . ALA B 1 301 ? 7.66 -26.297 -18.812 1 98.5 301 ALA B C 1
ATOM 5839 O O . ALA B 1 301 ? 8.07 -25.406 -18.062 1 98.5 301 ALA B O 1
ATOM 5840 N N . LEU B 1 302 ? 7.91 -26.266 -20.094 1 98 302 LEU B N 1
ATOM 5841 C CA . LEU B 1 302 ? 8.711 -25.266 -20.781 1 98 302 LEU B CA 1
ATOM 5842 C C . LEU B 1 302 ? 10.062 -25.078 -20.094 1 98 302 LEU B C 1
ATOM 5844 O O . LEU B 1 302 ? 10.461 -23.938 -19.812 1 98 302 LEU B O 1
ATOM 5848 N N . ASN B 1 303 ? 10.688 -26.172 -19.641 1 97 303 ASN B N 1
ATOM 5849 C CA . ASN B 1 303 ? 12.039 -26.281 -19.094 1 97 303 ASN B CA 1
ATOM 5850 C C . ASN B 1 303 ? 12.148 -25.578 -17.734 1 97 303 ASN B C 1
ATOM 5852 O O . ASN B 1 303 ? 13.219 -25.109 -17.359 1 97 303 ASN B O 1
ATOM 5856 N N . SER B 1 304 ? 11.047 -25.438 -17.016 1 98.31 304 SER B N 1
ATOM 5857 C CA . SER B 1 304 ? 11.023 -24.844 -15.688 1 98.31 304 SER B CA 1
ATOM 5858 C C . SER B 1 304 ? 10.086 -25.609 -14.758 1 98.31 304 SER B C 1
ATOM 5860 O O . SER B 1 304 ? 9.008 -26.031 -15.164 1 98.31 304 SER B O 1
ATOM 5862 N N . SER B 1 305 ? 10.484 -25.812 -13.57 1 98.69 305 SER B N 1
ATOM 5863 C CA . SER B 1 305 ? 9.609 -26.438 -12.594 1 98.69 305 SER B CA 1
ATOM 5864 C C . SER B 1 305 ? 8.609 -25.422 -12.023 1 98.69 305 SER B C 1
ATOM 5866 O O . SER B 1 305 ? 8.789 -24.219 -12.172 1 98.69 305 SER B O 1
ATOM 5868 N N . SER B 1 306 ? 7.547 -25.969 -11.398 1 98.44 306 SER B N 1
ATOM 5869 C CA . SER B 1 306 ? 6.703 -25.109 -10.57 1 98.44 306 SER B CA 1
ATOM 5870 C C . SER B 1 306 ? 7.469 -24.609 -9.352 1 98.44 306 SER B C 1
ATOM 5872 O O . SER B 1 306 ? 8.648 -24.906 -9.188 1 98.44 306 SER B O 1
ATOM 5874 N N . LEU B 1 307 ? 6.871 -23.719 -8.594 1 98.44 307 LEU B N 1
ATOM 5875 C CA . LEU B 1 307 ? 7.551 -23.031 -7.504 1 98.44 307 LEU B CA 1
ATOM 5876 C C . LEU B 1 307 ? 6.898 -23.359 -6.164 1 98.44 307 LEU B C 1
ATOM 5878 O O . LEU B 1 307 ? 5.672 -23.484 -6.078 1 98.44 307 LEU B O 1
ATOM 5882 N N . HIS B 1 308 ? 7.727 -23.453 -5.152 1 98.19 308 HIS B N 1
ATOM 5883 C CA . HIS B 1 308 ? 7.195 -23.453 -3.793 1 98.19 308 HIS B CA 1
ATOM 5884 C C . HIS B 1 308 ? 6.637 -22.094 -3.414 1 98.19 308 HIS B C 1
ATOM 5886 O O . HIS B 1 308 ? 7.117 -21.062 -3.893 1 98.19 308 HIS B O 1
ATOM 5892 N N . PRO B 1 309 ? 5.57 -22.062 -2.498 1 98.31 309 PRO B N 1
ATOM 5893 C CA . PRO B 1 309 ? 5.215 -20.781 -1.9 1 98.31 309 PRO B CA 1
ATOM 5894 C C . PRO B 1 309 ? 6.402 -20.094 -1.229 1 98.31 309 PRO B C 1
ATOM 5896 O O . PRO B 1 309 ? 7.293 -20.766 -0.706 1 98.31 309 PRO B O 1
ATOM 5899 N N . ALA B 1 310 ? 6.512 -18.734 -1.353 1 98.69 310 ALA B N 1
ATOM 5900 C CA . ALA B 1 310 ? 7.527 -17.891 -0.742 1 98.69 310 ALA B CA 1
ATOM 5901 C C . ALA B 1 310 ? 8.852 -17.984 -1.494 1 98.69 310 ALA B C 1
ATOM 5903 O O . ALA B 1 310 ? 9.867 -17.453 -1.046 1 98.69 310 ALA B O 1
ATOM 5904 N N . THR B 1 311 ? 8.867 -18.75 -2.621 1 98.88 311 THR B N 1
ATOM 5905 C CA . THR B 1 311 ? 10.078 -18.719 -3.438 1 98.88 311 THR B CA 1
ATOM 5906 C C . THR B 1 311 ? 10.531 -17.297 -3.701 1 98.88 311 THR B C 1
ATOM 5908 O O . THR B 1 311 ? 9.711 -16.422 -4.016 1 98.88 311 THR B O 1
ATOM 5911 N N . THR B 1 312 ? 11.828 -17.031 -3.545 1 98.88 312 THR B N 1
ATOM 5912 C CA . THR B 1 312 ? 12.383 -15.688 -3.607 1 98.88 312 THR B CA 1
ATOM 5913 C C . THR B 1 312 ? 13.555 -15.625 -4.582 1 98.88 312 THR B C 1
ATOM 5915 O O . THR B 1 312 ? 14.555 -16.312 -4.398 1 98.88 312 THR B O 1
ATOM 5918 N N . MET B 1 313 ? 13.383 -14.844 -5.648 1 98.88 313 MET B N 1
ATOM 5919 C CA . MET B 1 313 ? 14.484 -14.477 -6.535 1 98.88 313 MET B CA 1
ATOM 5920 C C . MET B 1 313 ? 15.273 -13.305 -5.969 1 98.88 313 MET B C 1
ATOM 5922 O O . MET B 1 313 ? 14.695 -12.297 -5.574 1 98.88 313 MET B O 1
ATOM 5926 N N . LEU B 1 314 ? 16.594 -13.398 -5.918 1 98.88 314 LEU B N 1
ATOM 5927 C CA . LEU B 1 314 ? 17.438 -12.32 -5.406 1 98.88 314 LEU B CA 1
ATOM 5928 C C . LEU B 1 314 ? 18.422 -11.852 -6.469 1 98.88 314 LEU B C 1
ATOM 5930 O O . LEU B 1 314 ? 19.031 -12.664 -7.16 1 98.88 314 LEU B O 1
ATOM 5934 N N . PHE B 1 315 ? 18.547 -10.578 -6.602 1 98.94 315 PHE B N 1
ATOM 5935 C CA . PHE B 1 315 ? 19.5 -9.898 -7.473 1 98.94 315 PHE B CA 1
ATOM 5936 C C . PHE B 1 315 ? 20.422 -9.008 -6.66 1 98.94 315 PHE B C 1
ATOM 5938 O O . PHE B 1 315 ? 19.984 -8.055 -6.012 1 98.94 315 PHE B O 1
ATOM 5945 N N . GLU B 1 316 ? 21.703 -9.297 -6.676 1 98.81 316 GLU B N 1
ATOM 5946 C CA . GLU B 1 316 ? 22.719 -8.469 -6.031 1 98.81 316 GLU B CA 1
ATOM 5947 C C . GLU B 1 316 ? 23.531 -7.691 -7.062 1 98.81 316 GLU B C 1
ATOM 5949 O O . GLU B 1 316 ? 24.062 -8.273 -8.008 1 98.81 316 GLU B O 1
ATOM 5954 N N . VAL B 1 317 ? 23.609 -6.43 -6.867 1 98.62 317 VAL B N 1
ATOM 5955 C CA . VAL B 1 317 ? 24.5 -5.637 -7.707 1 98.62 317 VAL B CA 1
ATOM 5956 C C . VAL B 1 317 ? 25.844 -5.434 -6.996 1 98.62 317 VAL B C 1
ATOM 5958 O O . VAL B 1 317 ? 25.891 -4.863 -5.906 1 98.62 317 VAL B O 1
ATOM 5961 N N . HIS B 1 318 ? 26.891 -5.906 -7.645 1 98.44 318 HIS B N 1
ATOM 5962 C CA . HIS B 1 318 ? 28.25 -5.812 -7.129 1 98.44 318 HIS B CA 1
ATOM 5963 C C . HIS B 1 318 ? 29.141 -4.977 -8.047 1 98.44 318 HIS B C 1
ATOM 5965 O O . HIS B 1 318 ? 28.797 -4.754 -9.211 1 98.44 318 HIS B O 1
ATOM 5971 N N . SER B 1 319 ? 30.188 -4.477 -7.5 1 97.31 319 SER B N 1
ATOM 5972 C CA . SER B 1 319 ? 31.234 -3.906 -8.336 1 97.31 319 SER B CA 1
ATOM 5973 C C . SER B 1 319 ? 32.594 -4.461 -7.957 1 97.31 319 SER B C 1
ATOM 5975 O O . SER B 1 319 ? 32.844 -4.84 -6.809 1 97.31 319 SER B O 1
ATOM 5977 N N . ARG B 1 320 ? 33.438 -4.66 -8.93 1 96.38 320 ARG B N 1
ATOM 5978 C CA . ARG B 1 320 ? 34.844 -5.012 -8.828 1 96.38 320 ARG B CA 1
ATOM 5979 C C . ARG B 1 320 ? 35.688 -4.223 -9.828 1 96.38 320 ARG B C 1
ATOM 5981 O O . ARG B 1 320 ? 35.438 -4.27 -11.031 1 96.38 320 ARG B O 1
ATOM 5988 N N . ASN B 1 321 ? 36.656 -3.457 -9.344 1 93.62 321 ASN B N 1
ATOM 5989 C CA . ASN B 1 321 ? 37.469 -2.617 -10.195 1 93.62 321 ASN B CA 1
ATOM 5990 C C . ASN B 1 321 ? 36.656 -1.705 -11.078 1 93.62 321 ASN B C 1
ATOM 5992 O O . ASN B 1 321 ? 36.812 -1.677 -12.297 1 93.62 321 ASN B O 1
ATOM 5996 N N . ASN B 1 322 ? 35.562 -1.15 -10.547 1 89.38 322 ASN B N 1
ATOM 5997 C CA . ASN B 1 322 ? 34.688 -0.149 -11.156 1 89.38 322 ASN B CA 1
ATOM 5998 C C . ASN B 1 322 ? 33.812 -0.759 -12.242 1 89.38 322 ASN B C 1
ATOM 6000 O O . ASN B 1 322 ? 33.219 -0.039 -13.062 1 89.38 322 ASN B O 1
ATOM 6004 N N . SER B 1 323 ? 33.844 -2.029 -12.227 1 96.06 323 SER B N 1
ATOM 6005 C CA . SER B 1 323 ? 32.938 -2.727 -13.117 1 96.06 323 SER B CA 1
ATOM 6006 C C . SER B 1 323 ? 31.781 -3.357 -12.336 1 96.06 323 SER B C 1
ATOM 6008 O O . SER B 1 323 ? 32 -4.059 -11.344 1 96.06 323 SER B O 1
ATOM 6010 N N . PHE B 1 324 ? 30.609 -3.094 -12.836 1 98.06 324 PHE B N 1
ATOM 6011 C CA . PHE B 1 324 ? 29.422 -3.572 -12.125 1 98.06 324 PHE B CA 1
ATOM 6012 C C . PHE B 1 324 ? 28.938 -4.887 -12.719 1 98.06 324 PHE B C 1
ATOM 6014 O O . PHE B 1 324 ? 29.047 -5.105 -13.93 1 98.06 324 PHE B O 1
ATOM 6021 N N . PHE B 1 325 ? 28.406 -5.781 -11.891 1 98.69 325 PHE B N 1
ATOM 6022 C CA . PHE B 1 325 ? 27.812 -7.031 -12.336 1 98.69 325 PHE B CA 1
ATOM 6023 C C . PHE B 1 325 ? 26.688 -7.457 -11.398 1 98.69 325 PHE B C 1
ATOM 6025 O O . PHE B 1 325 ? 26.547 -6.914 -10.297 1 98.69 325 PHE B O 1
ATOM 6032 N N . VAL B 1 326 ? 25.859 -8.375 -11.828 1 98.81 326 VAL B N 1
ATOM 6033 C CA . VAL B 1 326 ? 24.703 -8.867 -11.078 1 98.81 326 VAL B CA 1
ATOM 6034 C C . VAL B 1 326 ? 24.906 -10.336 -10.727 1 98.81 326 VAL B C 1
ATOM 6036 O O . VAL B 1 326 ? 25.234 -11.148 -11.586 1 98.81 326 VAL B O 1
ATOM 6039 N N . LYS B 1 327 ? 24.766 -10.633 -9.445 1 98.69 327 LYS B N 1
ATOM 6040 C CA . LYS B 1 327 ? 24.641 -12.016 -8.992 1 98.69 327 LYS B CA 1
ATOM 6041 C C . LYS B 1 327 ? 23.188 -12.367 -8.688 1 98.69 327 LYS B C 1
ATOM 6043 O O . LYS B 1 327 ? 22.453 -11.555 -8.125 1 98.69 327 LYS B O 1
ATOM 6048 N N . THR B 1 328 ? 22.797 -13.555 -9.094 1 98.81 328 THR B N 1
ATOM 6049 C CA . THR B 1 328 ? 21.422 -13.984 -8.875 1 98.81 328 THR B CA 1
ATOM 6050 C C . THR B 1 328 ? 21.375 -15.211 -7.973 1 98.81 328 THR B C 1
ATOM 6052 O O . THR B 1 328 ? 22.234 -16.094 -8.078 1 98.81 328 THR B O 1
ATOM 6055 N N . PHE B 1 329 ? 20.391 -15.234 -7.051 1 98.81 329 PHE B N 1
ATOM 6056 C CA . PHE B 1 329 ? 20.219 -16.328 -6.102 1 98.81 329 PHE B CA 1
ATOM 6057 C C . PHE B 1 329 ? 18.75 -16.719 -6 1 98.81 329 PHE B C 1
ATOM 6059 O O . PHE B 1 329 ? 17.859 -15.898 -6.242 1 98.81 329 PHE B O 1
ATOM 6066 N N . LEU B 1 330 ? 18.531 -17.953 -5.695 1 98.75 330 LEU B N 1
ATOM 6067 C CA . LEU B 1 330 ? 17.188 -18.5 -5.441 1 98.75 330 LEU B CA 1
ATOM 6068 C C . LEU B 1 330 ? 17.094 -19.078 -4.035 1 98.75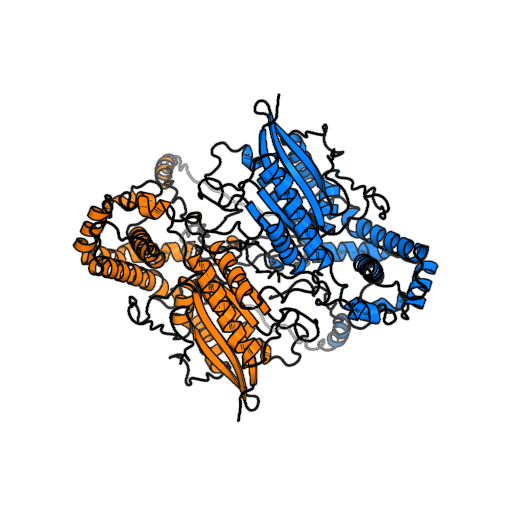 330 LEU B C 1
ATOM 6070 O O . LEU B 1 330 ? 18.016 -19.75 -3.576 1 98.75 330 LEU B O 1
ATOM 6074 N N . TRP B 1 331 ? 16.047 -18.734 -3.324 1 98.69 331 TRP B N 1
ATOM 6075 C CA . TRP B 1 331 ? 15.766 -19.312 -2.018 1 98.69 331 TRP B CA 1
ATOM 6076 C C . TRP B 1 331 ? 14.297 -19.719 -1.91 1 98.69 331 TRP B C 1
ATOM 6078 O O . TRP B 1 331 ? 13.43 -19.078 -2.508 1 98.69 331 TRP B O 1
ATOM 6088 N N . SER B 1 332 ? 13.992 -20.75 -1.235 1 98.31 332 SER B N 1
ATOM 6089 C CA . SER B 1 332 ? 12.648 -21.109 -0.789 1 98.31 332 SER B CA 1
ATOM 6090 C C . SER B 1 332 ? 12.672 -21.703 0.616 1 98.31 332 SER B C 1
ATOM 6092 O O . SER B 1 332 ? 13.727 -22.094 1.112 1 98.31 332 SER B O 1
ATOM 6094 N N . PRO B 1 333 ? 11.5 -21.75 1.277 1 97.12 333 PRO B N 1
ATOM 6095 C CA . PRO B 1 333 ? 11.477 -22.359 2.607 1 97.12 333 PRO B CA 1
ATOM 6096 C C . PRO B 1 333 ? 11.883 -23.844 2.588 1 97.12 333 PRO B C 1
ATOM 6098 O O . PRO B 1 333 ? 12.164 -24.422 3.639 1 97.12 333 PRO B O 1
ATOM 6101 N N . TYR B 1 334 ? 12.031 -24.391 1.421 1 95.69 334 TYR B N 1
ATOM 6102 C CA . TYR B 1 334 ? 12.273 -25.828 1.331 1 95.69 334 TYR B CA 1
ATOM 6103 C C . TYR B 1 334 ? 13.656 -26.109 0.764 1 95.69 334 TYR B C 1
ATOM 6105 O O . TYR B 1 334 ? 14.07 -27.281 0.688 1 95.69 334 TYR B O 1
ATOM 6113 N N . THR B 1 335 ? 14.258 -25.125 0.339 1 96.25 335 THR B N 1
ATOM 6114 C CA . THR B 1 335 ? 15.594 -25.297 -0.211 1 96.25 335 THR B CA 1
ATOM 6115 C C . THR B 1 335 ? 16.531 -24.203 0.303 1 96.25 335 THR B C 1
ATOM 6117 O O . THR B 1 335 ? 16.078 -23.109 0.654 1 96.25 335 THR B O 1
ATOM 6120 N N . SER B 1 336 ? 17.828 -24.5 0.372 1 95.12 336 SER B N 1
ATOM 6121 C CA . SER B 1 336 ? 18.828 -23.484 0.729 1 95.12 336 SER B CA 1
ATOM 6122 C C . SER B 1 336 ? 19 -22.469 -0.393 1 95.12 336 SER B C 1
ATOM 6124 O O . SER B 1 336 ? 18.531 -22.672 -1.51 1 95.12 336 SER B O 1
ATOM 6126 N N . ARG B 1 337 ? 19.656 -21.406 -0.05 1 97.62 337 ARG B N 1
ATOM 6127 C CA . ARG B 1 337 ? 20.016 -20.406 -1.048 1 97.62 337 ARG B CA 1
ATOM 6128 C C . ARG B 1 337 ? 20.922 -21 -2.117 1 97.62 337 ARG B C 1
ATOM 6130 O O . ARG B 1 337 ? 21.875 -21.719 -1.801 1 97.62 337 ARG B O 1
ATOM 6137 N N . GLU B 1 338 ? 20.594 -20.766 -3.371 1 97.38 338 GLU B N 1
ATOM 6138 C CA . GLU B 1 338 ? 21.359 -21.312 -4.492 1 97.38 338 GLU B CA 1
ATOM 6139 C C . GLU B 1 338 ? 21.781 -20.203 -5.461 1 97.38 338 GLU B C 1
ATOM 6141 O O . GLU B 1 338 ? 20.984 -19.312 -5.777 1 97.38 338 GLU B O 1
ATOM 6146 N N . THR B 1 339 ? 23.016 -20.281 -5.926 1 98.06 339 THR B N 1
ATOM 6147 C CA . THR B 1 339 ? 23.469 -19.391 -6.996 1 98.06 339 THR B CA 1
ATOM 6148 C C . THR B 1 339 ? 22.891 -19.828 -8.336 1 98.06 339 THR B C 1
ATOM 6150 O O . THR B 1 339 ? 22.922 -21 -8.688 1 98.06 339 THR B O 1
ATOM 6153 N N . ILE B 1 340 ? 22.422 -18.859 -9.07 1 98.25 340 ILE B N 1
ATOM 6154 C CA . ILE B 1 340 ? 21.781 -19.172 -10.352 1 98.25 340 ILE B CA 1
ATOM 6155 C C . ILE B 1 340 ? 22.594 -18.562 -11.492 1 98.25 340 ILE B C 1
ATOM 6157 O O . ILE B 1 340 ? 22.891 -17.359 -11.484 1 98.25 340 ILE B O 1
ATOM 6161 N N . HIS B 1 341 ? 22.984 -19.391 -12.406 1 98.12 341 HIS B N 1
ATOM 6162 C CA . HIS B 1 341 ? 23.531 -18.906 -13.664 1 98.12 341 HIS B CA 1
ATOM 6163 C C . HIS B 1 341 ? 22.438 -18.703 -14.703 1 98.12 341 HIS B C 1
ATOM 6165 O O . HIS B 1 341 ? 21.781 -19.656 -15.125 1 98.12 341 HIS B O 1
ATOM 6171 N N . LEU B 1 342 ? 22.219 -17.484 -15.133 1 98.38 342 LEU B N 1
ATOM 6172 C CA . LEU B 1 342 ? 21.266 -17.203 -16.188 1 98.38 342 LEU B CA 1
ATOM 6173 C C . LEU B 1 342 ? 21.766 -17.734 -17.531 1 98.38 342 LEU B C 1
ATOM 6175 O O . LEU B 1 342 ? 22.875 -17.406 -17.953 1 98.38 342 LEU B O 1
ATOM 6179 N N . SER B 1 343 ? 20.953 -18.453 -18.188 1 98 343 SER B N 1
ATOM 6180 C CA . SER B 1 343 ? 21.391 -19.078 -19.422 1 98 343 SER B CA 1
ATOM 6181 C C . SER B 1 343 ? 21.672 -18.047 -20.5 1 98 343 SER B C 1
ATOM 6183 O O . SER B 1 343 ? 22.406 -18.312 -21.453 1 98 343 SER B O 1
ATOM 6185 N N . LYS B 1 344 ? 21.125 -16.875 -20.328 1 98.19 344 LYS B N 1
ATOM 6186 C CA . LYS B 1 344 ? 21.297 -15.828 -21.344 1 98.19 344 LYS B CA 1
ATOM 6187 C C . LYS B 1 344 ? 22.469 -14.914 -21 1 98.19 344 LYS B C 1
ATOM 6189 O O . LYS B 1 344 ? 22.719 -13.93 -21.703 1 98.19 344 LYS B O 1
ATOM 6194 N N . CYS B 1 345 ? 23.109 -15.188 -19.906 1 98.25 345 CYS B N 1
ATOM 6195 C CA . CYS B 1 345 ? 24.281 -14.414 -19.531 1 98.25 345 CYS B CA 1
ATOM 6196 C C . CYS B 1 345 ? 25.547 -15.227 -19.719 1 98.25 345 CYS B C 1
ATOM 6198 O O . CYS B 1 345 ? 25.547 -16.453 -19.562 1 98.25 345 CYS B O 1
ATOM 6200 N N . SER B 1 346 ? 26.656 -14.531 -19.922 1 98.25 346 SER B N 1
ATOM 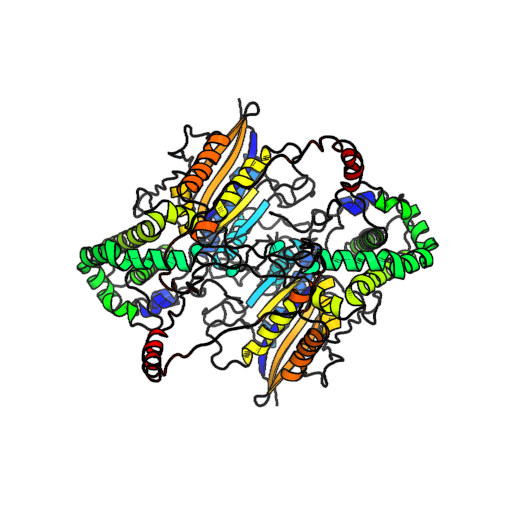6201 C CA . SER B 1 346 ? 27.906 -15.188 -20.25 1 98.25 346 SER B CA 1
ATOM 6202 C C . SER B 1 346 ? 28.578 -15.773 -19.016 1 98.25 346 SER B C 1
ATOM 6204 O O . SER B 1 346 ? 29.375 -16.688 -19.109 1 98.25 346 SER B O 1
ATOM 6206 N N . ALA B 1 347 ? 28.203 -15.25 -17.844 1 97.88 347 ALA B N 1
ATOM 6207 C CA . ALA B 1 347 ? 28.859 -15.656 -16.609 1 97.88 347 ALA B CA 1
ATOM 6208 C C . ALA B 1 347 ? 27.875 -15.672 -15.445 1 97.88 347 ALA B C 1
ATOM 6210 O O . ALA B 1 347 ? 26.781 -15.094 -15.531 1 97.88 347 ALA B O 1
ATOM 6211 N N . VAL B 1 348 ? 28.297 -16.375 -14.406 1 97.38 348 VAL B N 1
ATOM 6212 C CA . VAL B 1 348 ? 27.531 -16.375 -13.172 1 97.38 348 VAL B CA 1
ATOM 6213 C C . VAL B 1 348 ? 27.453 -14.969 -12.602 1 97.38 348 VAL B C 1
ATOM 6215 O O . VAL B 1 348 ? 26.406 -14.531 -12.133 1 97.38 348 VAL B O 1
ATOM 6218 N N . GLU B 1 349 ? 28.594 -14.32 -12.609 1 98.19 349 GLU B N 1
ATOM 6219 C CA . GLU B 1 349 ? 28.625 -12.883 -12.359 1 98.19 349 GLU B CA 1
ATOM 6220 C C . GLU B 1 349 ? 28.328 -12.102 -13.641 1 98.19 349 GLU B C 1
ATOM 6222 O O . GLU B 1 349 ? 29.25 -11.734 -14.375 1 98.19 349 GLU B O 1
ATOM 6227 N N . CYS B 1 350 ? 27.109 -11.859 -13.852 1 98.62 350 CYS B N 1
ATOM 6228 C CA . CYS B 1 350 ? 26.641 -11.305 -15.117 1 98.62 350 CYS B CA 1
ATOM 6229 C C . CYS B 1 350 ? 26.969 -9.82 -15.211 1 98.62 350 CYS B C 1
ATOM 6231 O O . CYS B 1 350 ? 26.438 -9.016 -14.453 1 98.62 350 CYS B O 1
ATOM 6233 N N . PRO B 1 351 ? 27.859 -9.422 -16.156 1 98.69 351 PRO B N 1
ATOM 6234 C CA . PRO B 1 351 ? 28.094 -7.98 -16.281 1 98.69 351 PRO B CA 1
ATOM 6235 C C . PRO B 1 351 ? 26.812 -7.176 -16.406 1 98.69 351 PRO B C 1
ATOM 6237 O O . PRO B 1 351 ? 25.875 -7.586 -17.094 1 98.69 351 PRO B O 1
ATOM 6240 N N . LEU B 1 352 ? 26.719 -6.062 -15.727 1 98.62 352 LEU B N 1
ATOM 6241 C CA . LEU B 1 352 ? 25.484 -5.293 -15.602 1 98.62 352 LEU B CA 1
ATOM 6242 C C . LEU B 1 352 ? 24.906 -4.953 -16.969 1 98.62 352 LEU B C 1
ATOM 6244 O O . LEU B 1 352 ? 23.719 -5.102 -17.203 1 98.62 352 LEU B O 1
ATOM 6248 N N . ASP B 1 353 ? 25.75 -4.535 -17.875 1 98.12 353 ASP B N 1
ATOM 6249 C CA . ASP B 1 353 ? 25.297 -4.168 -19.219 1 98.12 353 ASP B CA 1
ATOM 6250 C C . ASP B 1 353 ? 24.734 -5.383 -19.953 1 98.12 353 ASP B C 1
ATOM 6252 O O . ASP B 1 353 ? 23.797 -5.262 -20.734 1 98.12 353 ASP B O 1
ATOM 6256 N N . GLU B 1 354 ? 25.406 -6.516 -19.766 1 98.69 354 GLU B N 1
ATOM 6257 C CA . GLU B 1 354 ? 24.891 -7.746 -20.359 1 98.69 354 GLU B CA 1
ATOM 6258 C C . GLU B 1 354 ? 23.531 -8.125 -19.781 1 98.69 354 GLU B C 1
ATOM 6260 O O . GLU B 1 354 ? 22.609 -8.469 -20.516 1 98.69 354 GLU B O 1
ATOM 6265 N N . PHE B 1 355 ? 23.438 -8.094 -18.516 1 98.75 355 PHE B N 1
ATOM 6266 C CA . PHE B 1 355 ? 22.188 -8.367 -17.844 1 98.75 355 PHE B CA 1
ATOM 6267 C C . PHE B 1 355 ? 21.078 -7.473 -18.391 1 98.75 355 PHE B C 1
ATOM 6269 O O . PHE B 1 355 ? 20 -7.957 -18.734 1 98.75 355 PHE B O 1
ATOM 6276 N N . ALA B 1 356 ? 21.328 -6.168 -18.406 1 98.81 356 ALA B N 1
ATOM 6277 C CA . ALA B 1 356 ? 20.359 -5.203 -18.922 1 98.81 356 ALA B CA 1
ATOM 6278 C C . ALA B 1 356 ? 20.016 -5.5 -20.375 1 98.81 356 ALA B C 1
ATOM 6280 O O . ALA B 1 356 ? 18.875 -5.34 -20.797 1 98.81 356 ALA B O 1
ATOM 6281 N N . GLY B 1 357 ? 21.016 -5.914 -21.078 1 98.75 357 GLY B N 1
ATOM 6282 C CA . GLY B 1 357 ? 20.828 -6.242 -22.484 1 98.75 357 GLY B CA 1
ATOM 6283 C C . GLY B 1 357 ? 19.844 -7.375 -22.703 1 98.75 357 GLY B C 1
ATOM 6284 O O . GLY B 1 357 ? 19.094 -7.363 -23.688 1 98.75 357 GLY B O 1
ATOM 6285 N N . ILE B 1 358 ? 19.859 -8.359 -21.828 1 98.88 358 ILE B N 1
ATOM 6286 C CA . ILE B 1 358 ? 18.922 -9.477 -21.938 1 98.88 358 ILE B CA 1
ATOM 6287 C C . ILE B 1 358 ? 17.5 -8.938 -21.953 1 98.88 358 ILE B C 1
ATOM 6289 O O . ILE B 1 358 ? 16.703 -9.328 -22.812 1 98.88 358 ILE B O 1
ATOM 6293 N N . ILE B 1 359 ? 17.156 -8.008 -21.062 1 98.81 359 ILE B N 1
ATOM 6294 C CA . ILE B 1 359 ? 15.812 -7.445 -20.906 1 98.81 359 ILE B CA 1
ATOM 6295 C C . ILE B 1 359 ? 15.5 -6.523 -22.078 1 98.81 359 ILE B C 1
ATOM 6297 O O . ILE B 1 359 ? 14.453 -6.66 -22.719 1 98.81 359 ILE B O 1
ATOM 6301 N N . LYS B 1 360 ? 16.422 -5.676 -22.406 1 98.69 360 LYS B N 1
ATOM 6302 C CA . LYS B 1 360 ? 16.219 -4.676 -23.438 1 98.69 360 LYS B CA 1
ATOM 6303 C C . LYS B 1 360 ? 16.031 -5.34 -24.812 1 98.69 360 LYS B C 1
ATOM 6305 O O . LYS B 1 360 ? 15.18 -4.926 -25.594 1 98.69 360 LYS B O 1
ATOM 6310 N N . ASN B 1 361 ? 16.844 -6.34 -25.062 1 98.56 361 ASN B N 1
ATOM 6311 C CA . ASN B 1 361 ? 16.75 -7.043 -26.344 1 98.56 361 ASN B CA 1
ATOM 6312 C C . ASN B 1 361 ? 15.414 -7.781 -26.469 1 98.56 361 ASN B C 1
ATOM 6314 O O . ASN B 1 361 ? 14.812 -7.793 -27.547 1 98.56 361 ASN B O 1
ATOM 6318 N N . HIS B 1 362 ? 15.016 -8.375 -25.406 1 98.56 362 HIS B N 1
ATOM 6319 C CA . HIS B 1 362 ? 13.719 -9.047 -25.406 1 98.56 362 HIS B CA 1
ATOM 6320 C C . HIS B 1 362 ? 12.602 -8.062 -25.734 1 98.56 362 HIS B C 1
ATOM 6322 O O . HIS B 1 362 ? 11.734 -8.352 -26.562 1 98.56 362 HIS B O 1
ATOM 6328 N N . ILE B 1 363 ? 12.578 -6.934 -25.094 1 98.31 363 ILE B N 1
ATOM 6329 C CA . ILE B 1 363 ? 11.539 -5.922 -25.281 1 98.31 363 ILE B CA 1
ATOM 6330 C C . ILE B 1 363 ? 11.602 -5.363 -26.703 1 98.31 363 ILE B C 1
ATOM 6332 O O . ILE B 1 363 ? 10.57 -5.113 -27.328 1 98.31 363 ILE B O 1
ATOM 6336 N N . GLN B 1 364 ? 12.797 -5.18 -27.141 1 98.06 364 GLN B N 1
ATOM 6337 C CA . GLN B 1 364 ? 12.969 -4.684 -28.516 1 98.06 364 GLN B CA 1
ATOM 6338 C C . GLN B 1 364 ? 12.352 -5.645 -29.516 1 98.06 364 GLN B C 1
ATOM 6340 O O . GLN B 1 364 ? 11.773 -5.219 -30.516 1 98.06 364 GLN B O 1
ATOM 6345 N N . GLU B 1 365 ? 12.5 -6.863 -29.25 1 97.81 365 GLU B N 1
ATOM 6346 C CA . GLU B 1 365 ? 11.992 -7.895 -30.156 1 97.81 365 GLU B CA 1
ATOM 6347 C C . GLU B 1 365 ? 10.469 -7.902 -30.172 1 97.81 365 GLU B C 1
ATOM 6349 O O . GLU B 1 365 ? 9.859 -8.203 -31.219 1 97.81 365 GLU B O 1
ATOM 6354 N N . THR B 1 366 ? 9.766 -7.551 -29.125 1 98.19 366 THR B N 1
ATOM 6355 C CA . THR B 1 366 ? 8.328 -7.766 -28.984 1 98.19 366 THR B CA 1
ATOM 6356 C C . THR B 1 366 ? 7.578 -6.438 -28.984 1 98.19 366 THR B C 1
ATOM 6358 O O . THR B 1 366 ? 6.355 -6.406 -29.141 1 98.19 366 THR B O 1
ATOM 6361 N N . GLY B 1 367 ? 8.273 -5.309 -28.812 1 98 367 GLY B N 1
ATOM 6362 C CA . GLY B 1 367 ? 7.633 -4.082 -28.359 1 98 367 GLY B CA 1
ATOM 6363 C C . GLY B 1 367 ? 7.422 -4.035 -26.859 1 98 367 GLY B C 1
ATOM 6364 O O . GLY B 1 367 ? 7.539 -5.055 -26.172 1 98 367 GLY B O 1
ATOM 6365 N N . THR B 1 368 ? 7.113 -2.85 -26.359 1 97.62 368 THR B N 1
ATOM 6366 C CA . THR B 1 368 ? 6.883 -2.68 -24.922 1 97.62 368 THR B CA 1
ATOM 6367 C C . THR B 1 368 ? 5.523 -3.252 -24.531 1 97.62 368 THR B C 1
ATOM 6369 O O . THR B 1 368 ? 4.664 -3.477 -25.375 1 97.62 368 THR B O 1
ATOM 6372 N N . TRP B 1 369 ? 5.379 -3.539 -23.234 1 97.5 369 TRP B N 1
ATOM 6373 C CA . TRP B 1 369 ? 4.078 -4 -22.766 1 97.5 369 TRP B CA 1
ATOM 6374 C C . TRP B 1 369 ? 3.002 -2.949 -23.031 1 97.5 369 TRP B C 1
ATOM 6376 O O . TRP B 1 369 ? 1.847 -3.287 -23.297 1 97.5 369 TRP B O 1
ATOM 6386 N N . GLU B 1 370 ? 3.355 -1.665 -22.938 1 97.12 370 GLU B N 1
ATOM 6387 C CA . GLU B 1 370 ? 2.414 -0.585 -23.219 1 97.12 370 GLU B CA 1
ATOM 6388 C C . GLU B 1 370 ? 1.886 -0.674 -24.656 1 97.12 370 GLU B C 1
ATOM 6390 O O . GLU B 1 370 ? 0.688 -0.503 -24.891 1 97.12 370 GLU B O 1
ATOM 6395 N N . GLN B 1 371 ? 2.775 -0.894 -25.578 1 97 371 GLN B N 1
ATOM 6396 C CA . GLN B 1 371 ? 2.387 -1.032 -26.969 1 97 371 GLN B CA 1
ATOM 6397 C C . GLN B 1 371 ? 1.484 -2.246 -27.172 1 97 371 GLN B C 1
ATOM 6399 O O . GLN B 1 371 ? 0.458 -2.156 -27.859 1 97 371 GLN B O 1
ATOM 6404 N N . ILE B 1 372 ? 1.896 -3.324 -26.531 1 97.19 372 ILE B N 1
ATOM 6405 C CA . ILE B 1 372 ? 1.169 -4.578 -26.688 1 97.19 372 ILE B CA 1
ATOM 6406 C C . ILE B 1 372 ? -0.25 -4.418 -26.141 1 97.19 372 ILE B C 1
ATOM 6408 O O . ILE B 1 372 ? -1.205 -4.938 -26.719 1 97.19 372 ILE B O 1
ATOM 6412 N N . CYS B 1 373 ? -0.409 -3.643 -25.078 1 96.56 373 CYS B N 1
ATOM 6413 C CA . CYS B 1 373 ? -1.679 -3.57 -24.359 1 96.56 373 CYS B CA 1
ATOM 6414 C C . CYS B 1 373 ? -2.385 -2.248 -24.641 1 96.56 373 CYS B C 1
ATOM 6416 O O . CYS B 1 373 ? -3.391 -1.932 -24 1 96.56 373 CYS B O 1
ATOM 6418 N N . ASN B 1 374 ? -1.881 -1.414 -25.531 1 94.81 374 ASN B N 1
ATOM 6419 C CA . ASN B 1 374 ? -2.441 -0.119 -25.906 1 94.81 374 ASN B CA 1
ATOM 6420 C C . ASN B 1 374 ? -2.633 0.778 -24.688 1 94.81 374 ASN B C 1
ATOM 6422 O O . ASN B 1 374 ? -3.709 1.343 -24.484 1 94.81 374 ASN B O 1
ATOM 6426 N N . PHE B 1 375 ? -1.643 0.828 -23.922 1 94.69 375 PHE B N 1
ATOM 6427 C CA . PHE B 1 375 ? -1.695 1.604 -22.688 1 94.69 375 PHE B CA 1
ATOM 6428 C C . PHE B 1 375 ? -1.229 3.035 -22.922 1 94.69 375 PHE B C 1
ATOM 6430 O O . PHE B 1 375 ? -0.161 3.256 -23.5 1 94.69 375 PHE B O 1
ATOM 6437 N N . ASP B 1 376 ? -2.064 4.004 -22.438 1 92.19 376 ASP B N 1
ATOM 6438 C CA . ASP B 1 376 ? -1.709 5.422 -22.406 1 92.19 376 ASP B CA 1
ATOM 6439 C C . ASP B 1 376 ? -1.767 5.965 -20.969 1 92.19 376 ASP B C 1
ATOM 6441 O O . ASP B 1 376 ? -2.809 5.895 -20.328 1 92.19 376 ASP B O 1
ATOM 6445 N N . PRO B 1 377 ? -0.67 6.434 -20.484 1 90.56 377 PRO B N 1
ATOM 6446 C CA . PRO B 1 377 ? -0.633 6.93 -19.109 1 90.56 377 PRO B CA 1
ATOM 6447 C C . PRO B 1 377 ? -1.565 8.117 -18.875 1 90.56 377 PRO B C 1
ATOM 6449 O O . PRO B 1 377 ? -1.962 8.789 -19.828 1 90.56 377 PRO B O 1
ATOM 6452 N N . GLN B 1 378 ? -1.916 8.328 -17.656 1 89.75 378 GLN B N 1
ATOM 6453 C CA . GLN B 1 378 ? -2.697 9.5 -17.266 1 89.75 378 GLN B CA 1
ATOM 6454 C C . GLN B 1 378 ? -1.924 10.789 -17.531 1 89.75 378 GLN B C 1
ATOM 6456 O O . GLN B 1 378 ? -0.691 10.781 -17.562 1 89.75 378 GLN B O 1
ATOM 6461 N N . THR B 1 379 ? -2.686 11.906 -17.688 1 86.44 379 THR B N 1
ATOM 6462 C CA . THR B 1 379 ? -2.078 13.219 -17.859 1 86.44 379 THR B CA 1
ATOM 6463 C C . THR B 1 379 ? -2.736 14.242 -16.938 1 86.44 379 THR B C 1
ATOM 6465 O O . THR B 1 379 ? -3.867 14.039 -16.484 1 86.44 379 THR B O 1
ATOM 6468 N N . TYR B 1 380 ? -1.979 15.32 -16.484 1 86.5 380 TYR B N 1
ATOM 6469 C CA . TYR B 1 380 ? -2.514 16.391 -15.641 1 86.5 380 TYR B CA 1
ATOM 6470 C C . TYR B 1 380 ? -1.69 17.656 -15.789 1 86.5 380 TYR B C 1
ATOM 6472 O O . TYR B 1 380 ? -0.681 17.672 -16.5 1 86.5 380 TYR B O 1
ATOM 6480 N N . ALA B 1 381 ? -2.096 18.922 -15.305 1 75.12 381 ALA B N 1
ATOM 6481 C CA . ALA B 1 381 ? -1.526 20.266 -15.438 1 75.12 381 ALA B CA 1
ATOM 6482 C C . ALA B 1 381 ? -0.076 20.297 -14.961 1 75.12 381 ALA B C 1
ATOM 6484 O O . ALA B 1 381 ? 0.286 19.594 -14.008 1 75.12 381 ALA B O 1
ATOM 6485 N N . PRO B 1 382 ? 0.776 21.594 -15.688 1 64.94 382 PRO B N 1
ATOM 6486 C CA . PRO B 1 382 ? 0.304 22.531 -16.703 1 64.94 382 PRO B CA 1
ATOM 6487 C C . PRO B 1 382 ? 0.354 21.938 -18.125 1 64.94 382 PRO B C 1
ATOM 6489 O O . PRO B 1 382 ? 1.279 21.188 -18.453 1 64.94 382 PRO B O 1
ATOM 6492 N N . VAL B 1 383 ? -0.429 21.312 -18.656 1 54.59 383 VAL B N 1
ATOM 6493 C CA . VAL B 1 383 ? -0.111 20.922 -20.031 1 54.59 383 VAL B CA 1
ATOM 6494 C C . VAL B 1 383 ? 0.139 22.172 -20.875 1 54.59 383 VAL B C 1
ATOM 6496 O O . VAL B 1 383 ? -0.75 23.016 -21.031 1 54.59 383 VAL B O 1
ATOM 6499 N N . HIS B 1 384 ? 1.194 23.031 -20.812 1 40.16 384 HIS B N 1
ATOM 6500 C CA . HIS B 1 384 ? 1.262 24.203 -21.688 1 40.16 384 HIS B CA 1
ATOM 6501 C C . HIS B 1 384 ? 0.837 23.844 -23.109 1 40.16 384 HIS B C 1
ATOM 6503 O O . HIS B 1 384 ? 0.729 24.734 -23.953 1 40.16 384 HIS B O 1
ATOM 6509 N N . PRO B 1 385 ? 0.471 22.984 -23.828 1 36.88 385 PRO B N 1
ATOM 6510 C CA . PRO B 1 385 ? 0.842 23.406 -25.172 1 36.88 385 PRO B CA 1
ATOM 6511 C C . PRO B 1 385 ? 0.024 24.594 -25.672 1 36.88 385 PRO B C 1
ATOM 6513 O O . PRO B 1 385 ? -1.188 24.469 -25.875 1 36.88 385 PRO B O 1
ATOM 6516 N N . LEU B 1 386 ? 0.105 25.859 -25.078 1 30.58 386 LEU B N 1
ATOM 6517 C CA . LEU B 1 386 ? -0.605 27 -25.656 1 30.58 386 LEU B CA 1
ATOM 6518 C C . LEU B 1 386 ? -0.393 27.062 -27.156 1 30.58 386 LEU B C 1
ATOM 6520 O O . LEU B 1 386 ? 0.717 27.344 -27.625 1 30.58 386 LEU B O 1
ATOM 6524 N N . SER B 1 387 ? -0.806 26.219 -28.031 1 27.33 387 SER B N 1
ATOM 6525 C CA . SER B 1 387 ? -0.758 26.781 -29.375 1 27.33 387 SER B CA 1
ATOM 6526 C C . SER B 1 387 ? -1.503 28.109 -29.453 1 27.33 387 SER B C 1
ATOM 6528 O O . SER B 1 387 ? -2.609 28.234 -28.938 1 27.33 387 SER B O 1
ATOM 6530 N N . VAL B 1 388 ? -0.783 29.219 -29.547 1 26.33 388 VAL B N 1
ATOM 6531 C CA . VAL B 1 388 ? -1.167 30.562 -29.953 1 26.33 388 VAL B CA 1
ATOM 6532 C C . VAL B 1 388 ? -2.209 30.5 -31.078 1 26.33 388 VAL B C 1
ATOM 6534 O O . VAL B 1 388 ? -1.979 29.859 -32.094 1 26.33 388 VAL B O 1
ATOM 6537 N N . GLY B 1 389 ? -3.432 30.625 -30.75 1 23.48 389 GLY B N 1
ATOM 6538 C CA . GLY B 1 389 ? -4.613 30.891 -31.547 1 23.48 389 GLY B CA 1
ATOM 6539 C C . GLY B 1 389 ? -4.402 32 -32.562 1 23.48 389 GLY B C 1
ATOM 6540 O O . GLY B 1 389 ? -4.203 33.156 -32.219 1 23.48 389 GLY B O 1
ATOM 6541 N N . SER B 1 390 ? -3.547 31.688 -33.656 1 21.92 390 SER B N 1
ATOM 6542 C CA . SER B 1 390 ? -3.674 32.656 -34.75 1 21.92 390 SER B CA 1
ATOM 6543 C C . SER B 1 390 ? -5.141 32.938 -35.062 1 21.92 390 SER B C 1
ATOM 6545 O O . SER B 1 390 ? -5.953 32.031 -35.125 1 21.92 390 SER B O 1
ATOM 6547 N N . SER B 1 391 ? -5.551 34.094 -34.656 1 20.25 391 SER B N 1
ATOM 6548 C CA . SER B 1 391 ? -6.844 34.688 -34.969 1 20.25 391 SER B CA 1
ATOM 6549 C C . SER B 1 391 ? -7.203 34.562 -36.438 1 20.25 391 SER B C 1
ATOM 6551 O O . SER B 1 391 ? -6.398 34.906 -37.312 1 20.25 391 SER B O 1
ATOM 6553 N N . PRO B 1 392 ? -8.219 33.812 -36.688 1 20.55 392 PRO B N 1
ATOM 6554 C CA . PRO B 1 392 ? -8.773 33.625 -38.031 1 20.55 392 PRO B CA 1
ATOM 6555 C C . PRO B 1 392 ? -9.109 34.938 -38.719 1 20.55 392 PRO B C 1
ATOM 6557 O O . PRO B 1 392 ? -9.609 35.844 -38.094 1 20.55 392 PRO B O 1
ATOM 6560 N N . PHE B 1 393 ? -8.328 35.219 -39.75 1 17.84 393 PHE B N 1
ATOM 6561 C CA . PHE B 1 393 ? -8.586 36.25 -40.75 1 17.84 393 PHE B CA 1
ATOM 6562 C C . PHE B 1 393 ? -10.047 36.219 -41.188 1 17.84 393 PHE B C 1
ATOM 6564 O O . PHE B 1 393 ? -10.758 35.25 -40.938 1 17.84 393 PHE B O 1
ATOM 6571 N N . ALA B 1 394 ? -10.188 36.188 -42.5 1 18.64 394 ALA B N 1
ATOM 6572 C CA . ALA B 1 394 ? -10.734 37.094 -43.531 1 18.64 394 ALA B CA 1
ATOM 6573 C C . ALA B 1 394 ? -12.219 36.812 -43.75 1 18.64 394 ALA B C 1
ATOM 6575 O O . ALA B 1 394 ? -12.75 35.812 -43.281 1 18.64 394 ALA B O 1
ATOM 6576 N N . ALA B 1 395 ? -12.539 36.719 -45.031 1 18.69 395 ALA B N 1
ATOM 6577 C CA . ALA B 1 395 ? -13.359 37.344 -46.062 1 18.69 395 ALA B CA 1
ATOM 6578 C C . ALA B 1 395 ? -14.703 36.625 -46.188 1 18.69 395 ALA B C 1
ATOM 6580 O O . ALA B 1 395 ? -14.812 35.438 -45.906 1 18.69 395 ALA B O 1
ATOM 6581 N N . SER B 1 396 ? -15.75 37.344 -46.625 1 17.64 396 SER B N 1
ATOM 6582 C CA . SER B 1 396 ? -17.203 37.469 -46.719 1 17.64 396 SER B CA 1
ATOM 6583 C C . SER B 1 396 ? -17.812 36.344 -47.531 1 17.64 396 SER B C 1
ATOM 6585 O O . SER B 1 396 ? -18.828 35.75 -47.125 1 17.64 396 SER B O 1
ATOM 6587 N N . SER B 1 397 ? -17.5 36.438 -48.781 1 16.73 397 SER B N 1
ATOM 6588 C CA . SER B 1 397 ? -18.625 36.656 -49.719 1 16.73 397 SER B CA 1
ATOM 6589 C C . SER B 1 397 ? -19.328 35.312 -50 1 16.73 397 SER B C 1
ATOM 6591 O O . SER B 1 397 ? -20.547 35.219 -49.844 1 16.73 397 SER B O 1
ATOM 6593 N N . SER B 1 398 ? -18.875 34.625 -51.062 1 16.36 398 SER B N 1
ATOM 6594 C CA . SER B 1 398 ? -19.719 34.5 -52.219 1 16.36 398 SER B CA 1
ATOM 6595 C C . SER B 1 398 ? -20.453 33.156 -52.219 1 16.36 398 SER B C 1
ATOM 6597 O O . SER B 1 398 ? -21.594 33.062 -52.656 1 16.36 398 SER B O 1
ATOM 6599 N N . SER B 1 399 ? -19.781 32.031 -51.906 1 15.8 399 SER B N 1
ATOM 6600 C CA . SER B 1 399 ? -19.984 31.141 -53.062 1 15.8 399 SER B CA 1
ATOM 6601 C C . SER B 1 399 ? -21.359 30.5 -53.031 1 15.8 399 SER B C 1
ATOM 6603 O O . SER B 1 399 ? -21.922 30.281 -51.969 1 15.8 399 SER B O 1
ATOM 6605 N N . PRO B 1 400 ? -21.547 29.812 -54.188 1 17.8 400 PRO B N 1
ATOM 6606 C CA . PRO B 1 400 ? -22.719 29.594 -55.062 1 17.8 400 PRO B CA 1
ATOM 6607 C C . PRO B 1 400 ? -23.578 28.422 -54.594 1 17.8 400 PRO B C 1
ATOM 6609 O O . PRO B 1 400 ? -24.797 28.578 -54.438 1 17.8 400 PRO B O 1
ATOM 6612 N N . LYS B 1 401 ? -23.109 27.25 -55.031 1 16.47 401 LYS B N 1
ATOM 6613 C CA . LYS B 1 401 ? -23.844 26.562 -56.062 1 16.47 401 LYS B CA 1
ATOM 6614 C C . LYS B 1 401 ? -24.844 25.578 -55.469 1 16.47 401 LYS B C 1
ATOM 6616 O O . LYS B 1 401 ? -26.031 25.609 -55.812 1 16.47 401 LYS B O 1
ATOM 6621 N N . TYR B 1 402 ? -24.422 24.25 -55.375 1 16.39 402 TYR B N 1
ATOM 6622 C CA . TYR B 1 402 ? -25.047 23.266 -56.281 1 16.39 402 TYR B CA 1
ATOM 6623 C C . TYR B 1 402 ? -26.172 22.531 -55.562 1 16.39 402 TYR B C 1
ATOM 6625 O O . TYR B 1 402 ? -26.25 22.547 -54.312 1 16.39 402 TYR B O 1
ATOM 6633 N N . GLY B 1 403 ? -26.547 21.391 -56.219 1 16.64 403 GLY B N 1
ATOM 6634 C CA . GLY B 1 403 ? -27.688 20.703 -56.812 1 16.64 403 GLY B CA 1
ATOM 6635 C C . GLY B 1 403 ? -28.297 19.672 -55.906 1 16.64 403 GLY B C 1
ATOM 6636 O O . GLY B 1 403 ? -29.5 19.703 -55.625 1 16.64 403 GLY B O 1
ATOM 6637 N N . LEU B 1 404 ? -27.844 18.422 -56.031 1 17.06 404 LEU B N 1
ATOM 6638 C CA . LEU B 1 404 ? -28.781 17.422 -56.531 1 17.06 404 LEU B CA 1
ATOM 6639 C C . LEU B 1 404 ? -29.453 16.672 -55.375 1 17.06 404 LEU B C 1
ATOM 6641 O O . LEU B 1 404 ? -28.938 16.656 -54.25 1 17.06 404 LEU B O 1
ATOM 6645 N N . PHE B 1 405 ? -29.875 15.43 -55.656 1 17.53 405 PHE B N 1
ATOM 6646 C CA . PHE B 1 405 ? -31.125 14.695 -55.781 1 17.53 405 PHE B CA 1
ATOM 6647 C C . PHE B 1 405 ? -31.328 13.75 -54.594 1 17.53 405 PHE B C 1
ATOM 6649 O O . PHE B 1 405 ? -32.406 13.68 -54.031 1 17.53 405 PHE B O 1
ATOM 6656 N N . MET B 1 406 ? -30.312 12.883 -54.156 1 17.45 406 MET B N 1
ATOM 6657 C CA . MET B 1 406 ? -30.844 11.523 -54.312 1 17.45 406 MET B CA 1
ATOM 6658 C C . MET B 1 406 ? -31.641 11.117 -53.094 1 17.45 406 MET B C 1
ATOM 6660 O O . MET B 1 406 ? -31.484 11.695 -52 1 17.45 406 MET B O 1
ATOM 6664 N N . THR B 1 407 ? -32.062 9.719 -53.125 1 18.67 407 THR B N 1
ATOM 6665 C CA . THR B 1 407 ? -33.188 8.781 -53 1 18.67 407 THR B CA 1
ATOM 6666 C C . THR B 1 407 ? -33.312 8.266 -51.562 1 18.67 407 THR B C 1
ATOM 6668 O O . THR B 1 407 ? -32.344 8.359 -50.781 1 18.67 407 THR B O 1
ATOM 6671 N N . SER B 1 408 ? -34.25 7.398 -51.344 1 19.12 408 SER B N 1
ATOM 6672 C CA . SER B 1 408 ? -35.344 6.98 -50.469 1 19.12 408 SER B CA 1
ATOM 6673 C C . SER B 1 408 ? -34.844 5.957 -49.438 1 19.12 408 SER B C 1
ATOM 6675 O O . SER B 1 408 ? -35.656 5.449 -48.656 1 19.12 408 SER B O 1
ATOM 6677 N N . ILE B 1 409 ? -33.531 5.695 -49.219 1 20.5 409 ILE B N 1
ATOM 6678 C CA . ILE B 1 409 ? -33.406 4.312 -48.781 1 20.5 409 ILE B CA 1
ATOM 6679 C C . ILE B 1 409 ? -33.938 4.176 -47.375 1 20.5 409 ILE B C 1
ATOM 6681 O O . ILE B 1 409 ? -33.406 4.789 -46.438 1 20.5 409 ILE B O 1
ATOM 6685 N N . ALA B 1 410 ? -35.219 3.793 -47.156 1 19.45 410 ALA B N 1
ATOM 6686 C CA . ALA B 1 410 ? -36.156 3.578 -46.062 1 19.45 410 ALA B CA 1
ATOM 6687 C C . ALA B 1 410 ? -35.625 2.57 -45.062 1 19.45 410 ALA B C 1
ATOM 6689 O O . ALA B 1 410 ? -35.719 2.795 -43.844 1 19.45 410 ALA B O 1
ATOM 6690 N N . GLY B 1 411 ? -35.562 1.287 -45.344 1 19.94 411 GLY B N 1
ATOM 6691 C CA . GLY B 1 411 ? -36.219 0.163 -44.719 1 19.94 411 GLY B CA 1
ATOM 6692 C C . GLY B 1 411 ? -35.469 -0.404 -43.531 1 19.94 411 GLY B C 1
ATOM 6693 O O . GLY B 1 411 ? -36.031 -1.094 -42.688 1 19.94 411 GLY B O 1
ATOM 6694 N N . LEU B 1 412 ? -34.125 -0.567 -43.594 1 21.56 412 LEU B N 1
ATOM 6695 C CA . LEU B 1 412 ? -33.531 -1.788 -43.031 1 21.56 412 LEU B CA 1
ATOM 6696 C C . LEU B 1 412 ? -33.344 -1.685 -41.531 1 21.56 412 LEU B C 1
ATOM 6698 O O . LEU B 1 412 ? -32.656 -2.504 -40.938 1 21.56 412 LEU B O 1
ATOM 6702 N N . LEU B 1 413 ? -34 -0.865 -40.781 1 21.66 413 LEU B N 1
ATOM 6703 C CA . LEU B 1 413 ? -33.5 -0.604 -39.438 1 21.66 413 LEU B CA 1
ATOM 6704 C C . LEU B 1 413 ? -33.812 -1.755 -38.5 1 21.66 413 LEU B C 1
ATOM 6706 O O . LEU B 1 413 ? -33.375 -1.764 -37.344 1 21.66 413 LEU B O 1
ATOM 6710 N N . VAL B 1 414 ? -34.719 -2.621 -38.844 1 24.91 414 VAL B N 1
ATOM 6711 C CA . VAL B 1 414 ? -35.406 -3.346 -37.781 1 24.91 414 VAL B CA 1
ATOM 6712 C C . VAL B 1 414 ? -34.438 -4.324 -37.125 1 24.91 414 VAL B C 1
ATOM 6714 O O . VAL B 1 414 ? -34.5 -4.523 -35.906 1 24.91 414 VAL B O 1
ATOM 6717 N N . LEU B 1 415 ? -33.562 -5.027 -37.875 1 22.72 415 LEU B N 1
ATOM 6718 C CA . LEU B 1 415 ? -33.125 -6.355 -37.469 1 22.72 415 LEU B CA 1
ATOM 6719 C C . LEU B 1 415 ? -32.125 -6.266 -36.281 1 22.72 415 LEU B C 1
ATOM 6721 O O . LEU B 1 415 ? -31.891 -7.258 -35.594 1 22.72 415 LEU B O 1
ATOM 6725 N N . ILE B 1 416 ? -31.438 -5.191 -36.031 1 24.62 416 ILE B N 1
ATOM 6726 C CA . ILE B 1 416 ? -30.203 -5.324 -35.25 1 24.62 416 ILE B CA 1
ATOM 6727 C C . ILE B 1 416 ? -30.562 -5.496 -33.781 1 24.62 416 ILE B C 1
ATOM 6729 O O . ILE B 1 416 ? -29.672 -5.691 -32.938 1 24.62 416 ILE B O 1
ATOM 6733 N N . ALA B 1 417 ? -31.781 -5.387 -33.375 1 24.22 417 ALA B N 1
ATOM 6734 C CA . ALA B 1 417 ? -32.062 -5.352 -31.938 1 24.22 417 ALA B CA 1
ATOM 6735 C C . ALA B 1 417 ? -31.734 -6.703 -31.297 1 24.22 417 ALA B C 1
ATOM 6737 O O . ALA B 1 417 ? -31.25 -6.758 -30.156 1 24.22 417 ALA B O 1
ATOM 6738 N N . LEU B 1 418 ? -32.125 -7.828 -31.984 1 25.2 418 LEU B N 1
ATOM 6739 C CA . LEU B 1 418 ? -32.281 -9.102 -31.281 1 25.2 418 LEU B CA 1
ATOM 6740 C C . LEU B 1 418 ? -30.922 -9.602 -30.781 1 25.2 418 LEU B C 1
ATOM 6742 O O . LEU B 1 418 ? -30.859 -10.336 -29.797 1 25.2 418 LEU B O 1
ATOM 6746 N N . VAL B 1 419 ? -29.828 -9.352 -31.547 1 25.12 419 VAL B N 1
ATOM 6747 C CA . VAL B 1 419 ? -28.656 -10.164 -31.266 1 25.12 419 VAL B CA 1
ATOM 6748 C C . VAL B 1 419 ? -28.062 -9.766 -29.922 1 25.12 419 VAL B C 1
ATOM 6750 O O . VAL B 1 419 ? -27.422 -10.578 -29.25 1 25.12 419 VAL B O 1
ATOM 6753 N N . ALA B 1 420 ? -28.203 -8.586 -29.469 1 25.72 420 ALA B N 1
ATOM 6754 C CA . ALA B 1 420 ? -27.359 -8.141 -28.359 1 25.72 420 ALA B CA 1
ATOM 6755 C C . ALA B 1 420 ? -27.781 -8.797 -27.047 1 25.72 420 ALA B C 1
ATOM 6757 O O . ALA B 1 420 ? -27.109 -8.641 -26.016 1 25.72 420 ALA B O 1
ATOM 6758 N N . MET B 1 421 ? -28.984 -9.344 -26.984 1 24.77 421 MET B N 1
ATOM 6759 C CA . MET B 1 421 ? -29.391 -9.859 -25.688 1 24.77 421 MET B CA 1
ATOM 6760 C C . MET B 1 421 ? -28.438 -10.938 -25.203 1 24.77 421 MET B C 1
ATOM 6762 O O . MET B 1 421 ? -28.281 -11.141 -24 1 24.77 421 MET B O 1
ATOM 6766 N N . PHE B 1 422 ? -28.062 -11.883 -26.141 1 25.8 422 PHE B N 1
ATOM 6767 C CA . PHE B 1 422 ? -27.484 -13.109 -25.594 1 25.8 422 PHE B CA 1
ATOM 6768 C C . PHE B 1 422 ? -26.125 -12.836 -24.969 1 25.8 422 PHE B C 1
ATOM 6770 O O . PHE B 1 422 ? -25.688 -13.586 -24.094 1 25.8 422 PHE B O 1
ATOM 6777 N N . ILE B 1 423 ? -25.391 -11.93 -25.453 1 24.14 423 ILE B N 1
ATOM 6778 C CA . ILE B 1 423 ? -24 -11.984 -25.047 1 24.14 423 ILE B CA 1
ATOM 6779 C C . ILE B 1 423 ? -23.859 -11.508 -23.609 1 24.14 423 ILE B C 1
ATOM 6781 O O . ILE B 1 423 ? -22.75 -11.453 -23.062 1 24.14 423 ILE B O 1
ATOM 6785 N N . ARG B 1 424 ? -24.891 -11.031 -23.016 1 25.77 424 ARG B N 1
ATOM 6786 C CA . ARG B 1 424 ? -24.594 -10.477 -21.688 1 25.77 424 ARG B CA 1
ATOM 6787 C C . ARG B 1 424 ? -24.172 -11.57 -20.719 1 25.77 424 ARG B C 1
ATOM 6789 O O . ARG B 1 424 ? -24.266 -11.398 -19.5 1 25.77 424 ARG B O 1
ATOM 6796 N N . ARG B 1 425 ? -24.141 -12.844 -21.188 1 27.69 425 ARG B N 1
ATOM 6797 C CA . ARG B 1 425 ? -23.672 -13.695 -20.094 1 27.69 425 ARG B CA 1
ATOM 6798 C C . ARG B 1 425 ? -22.328 -13.195 -19.547 1 27.69 425 ARG B C 1
ATOM 6800 O O . ARG B 1 425 ? -21.328 -13.211 -20.266 1 27.69 425 ARG B O 1
ATOM 6807 N N . VAL B 1 426 ? -22.375 -12.203 -18.781 1 27.38 426 VAL B N 1
ATOM 6808 C CA . VAL B 1 426 ? -21.328 -11.5 -18.047 1 27.38 426 VAL B CA 1
ATOM 6809 C C . VAL B 1 426 ? -20.391 -12.508 -17.391 1 27.38 426 VAL B C 1
ATOM 6811 O O . VAL B 1 426 ? -20.828 -13.406 -16.672 1 27.38 426 VAL B O 1
ATOM 6814 N N . ILE B 1 427 ? -19.328 -12.781 -17.984 1 25.83 427 ILE B N 1
ATOM 6815 C CA . ILE B 1 427 ? -18.172 -13.383 -17.328 1 25.83 427 ILE B CA 1
ATOM 6816 C C . ILE B 1 427 ? -17.969 -12.734 -15.953 1 25.83 427 ILE B C 1
ATOM 6818 O O . ILE B 1 427 ? -17.641 -11.547 -15.859 1 25.83 427 ILE B O 1
ATOM 6822 N N . LYS B 1 428 ? -18.75 -13.125 -14.961 1 36.06 428 LYS B N 1
ATOM 6823 C CA . LYS B 1 428 ? -18.422 -12.844 -13.57 1 36.06 428 LYS B CA 1
ATOM 6824 C C . LYS B 1 428 ? -16.922 -13.016 -13.312 1 36.06 428 LYS B C 1
ATOM 6826 O O . LYS B 1 428 ? -16.375 -14.102 -13.484 1 36.06 428 LYS B O 1
ATOM 6831 N N . SER B 1 429 ? -16.156 -11.992 -13.523 1 34.56 429 SER B N 1
ATOM 6832 C CA . SER B 1 429 ? -14.711 -11.906 -13.305 1 34.56 429 SER B CA 1
ATOM 6833 C C . SER B 1 429 ? -14.328 -12.492 -11.953 1 34.56 429 SER B C 1
ATOM 6835 O O . SER B 1 429 ? -14.977 -12.211 -10.938 1 34.56 429 SER B O 1
ATOM 6837 N N . ARG B 1 430 ? -13.625 -13.539 -11.945 1 40.72 430 ARG B N 1
ATOM 6838 C CA . ARG B 1 430 ? -12.945 -14.305 -10.906 1 40.72 430 ARG B CA 1
ATOM 6839 C C . ARG B 1 430 ? -12.062 -13.406 -10.039 1 40.72 430 ARG B C 1
ATOM 6841 O O . ARG B 1 430 ? -11.242 -13.898 -9.266 1 40.72 430 ARG B O 1
ATOM 6848 N N . ASP B 1 431 ? -12.086 -12.094 -10.234 1 41.66 431 ASP B N 1
ATOM 6849 C CA . ASP B 1 431 ? -11 -11.359 -9.586 1 41.66 431 ASP B CA 1
ATOM 6850 C C . ASP B 1 431 ? -11.328 -11.078 -8.125 1 41.66 431 ASP B C 1
ATOM 6852 O O . ASP B 1 431 ? -11.188 -9.945 -7.656 1 41.66 431 ASP B O 1
ATOM 6856 N N . SER B 1 432 ? -11.719 -12.125 -7.41 1 45.56 432 SER B N 1
ATOM 6857 C CA . SER B 1 432 ? -12.102 -11.906 -6.02 1 45.56 432 SER B CA 1
ATOM 6858 C C . SER B 1 432 ? -10.891 -11.562 -5.16 1 45.56 432 SER B C 1
ATOM 6860 O O . SER B 1 432 ? -11.016 -10.852 -4.16 1 45.56 432 SER B O 1
ATOM 6862 N N . GLY B 1 433 ? -9.719 -12.023 -5.551 1 42.06 433 GLY B N 1
ATOM 6863 C CA . GLY B 1 433 ? -8.531 -11.75 -4.754 1 42.06 433 GLY B CA 1
ATOM 6864 C C . GLY B 1 433 ? -8.023 -10.328 -4.906 1 42.06 433 GLY B C 1
ATOM 6865 O O . GLY B 1 433 ? -7.078 -9.922 -4.23 1 42.06 433 GLY B O 1
ATOM 6866 N N . TYR B 1 434 ? -8.586 -9.742 -5.898 1 48.91 434 TYR B N 1
ATOM 6867 C CA . TYR B 1 434 ? -8.273 -8.336 -6.16 1 48.91 434 TYR B CA 1
ATOM 6868 C C . TYR B 1 434 ? -9.414 -7.434 -5.727 1 48.91 434 TYR B C 1
ATOM 6870 O O . TYR B 1 434 ? -10.578 -7.707 -6.023 1 48.91 434 TYR B O 1
ATOM 6878 N N . LYS B 1 435 ? -9.141 -6.695 -4.738 1 49.47 435 LYS B N 1
ATOM 6879 C CA . LYS B 1 435 ? -10.18 -5.773 -4.297 1 49.47 435 LYS B CA 1
ATOM 6880 C C . LYS B 1 435 ? -10.336 -4.609 -5.27 1 49.47 435 LYS B C 1
ATOM 6882 O O . LYS B 1 435 ? -9.375 -3.869 -5.516 1 49.47 435 LYS B O 1
ATOM 6887 N N . ALA B 1 436 ? -11.344 -4.707 -6.258 1 37.75 436 ALA B N 1
ATOM 6888 C CA . ALA B 1 436 ? -11.656 -3.574 -7.129 1 37.75 436 ALA B CA 1
ATOM 6889 C C . ALA B 1 436 ? -12.289 -2.432 -6.336 1 37.75 436 ALA B C 1
ATOM 6891 O O . ALA B 1 436 ? -13.492 -2.441 -6.062 1 37.75 436 ALA B O 1
ATOM 6892 N N . LEU B 1 437 ? -11.695 -1.851 -5.391 1 38.91 437 LEU B N 1
ATOM 6893 C CA . LEU B 1 437 ? -12.438 -0.654 -5 1 38.91 437 LEU B CA 1
ATOM 6894 C C . LEU B 1 437 ? -12.5 0.346 -6.152 1 38.91 437 LEU B C 1
ATOM 6896 O O . LEU B 1 437 ? -11.477 0.914 -6.539 1 38.91 437 LEU B O 1
ATOM 6900 N N . ALA B 1 438 ? -13.125 0.031 -7.242 1 34.25 438 ALA B N 1
ATOM 6901 C CA . ALA B 1 438 ? -13.344 1.063 -8.25 1 34.25 438 ALA B CA 1
ATOM 6902 C C . ALA B 1 438 ? -13.891 2.34 -7.621 1 34.25 438 ALA B C 1
ATOM 6904 O O . ALA B 1 438 ? -14.695 2.283 -6.691 1 34.25 438 ALA B O 1
#

pLDDT: mean 86.84, std 24.07, range [15.8, 98.94]

Secondary structure (DSSP, 8-state):
-PPEEEEEEEEEE---BPPPTTHHHH-GGGHHHHTT-SS-TTSB-HHHHHHHHHHHHHHIIIIIIIS--S-SSTT-TTSSS-SEEEEE-SBHHHHHHHHHHHHHHS-TT-SSTT-------EEE--GGG--SS-GGGTTTHHHHHHHHHHHHTTHHHHHHHHTHHHHHHHHHHHTS-GGGGGGSTT---HHHHHHHHHHHHHHHHHTTPPPPTT--HHHHHHHHHHHHHHHHHHHHSSHHHHHHHHTTHHHHHHHHHHGGGSSS--TT--SEEEEEE-HHHHHHHHHHHT-----TTS-EETTEE---TT-EEEEEEEEETTEEEEEEEEEETTEEEEEE--TTSSSSSEEHHHHHHHHHHHHHHH--HHHHHT-B--B-S------------------------------TTSGGGGGGGGGG------GGGB----/-PPEEEEEEEEEE---BPPPTTHHHH-GGGHHHHTT--S-TTSB-HHHHHHHHHHHHHHIIIIIIIS--S-SSTT-TTSSS-SEEEEE-SBHHHHHHHHHHHHHHS-TT-SSTT-------EEE--GGG--SS-GGGTTTHHHHHHHHHHHHTTHHHHHHHHTHHHHHHHHHHHTS-GGGGGGSTT---HHHHHHHHHHHHHHHHHTTPPPPTT--HHHHHHHHHHHHHHHHHHHHSSHHHHHHHHTTHHHHHHHHHHGGGSSS--TT--SEEEEEE-HHHHHHHHHHHT-----TTS-EETTEE---TT-EEEEEEEEETTEEEEEEEEEETTEEEEEE--TTSSSSSEEHHHHHHHHHHHHHHH--HHHHHT-B--B-S------------------------------GGGGGGGGGGGGG------GGGB----

Organism: NCBI:txid74557

Foldseek 3Di:
DDWFFFAKEKEWEFFFFQFFPCLCVQFVLCVVLNVPFPDDHPAAGPRRLVFLLVVLLVCQCPCCVPVVPADLAQCGDVSLAGQEAAEEEQFNRQVSSRQSSVCNNRPFCRDDPPGRDDGDDYHYDAQQPDFQFCLCSHLQVVVLVVLLVVCCVPVVVVLCVVCVVLQQQLCVLRVHRLVCQQVTDLGDRSLVSLLSNLSNQVSCVSVVHDGRVPDDPVSSQVSQLSNVQSLCCSQPVDLLSLQSNNGCNLVVVLCRLCLVVDPPSPSHDHRYYYYTHHQSNVVSVCSLQQNADDDPPAHDYPRHGGDHHGKMKMWIWIDDPSWIFIWIWIDGPVDDIDTTDRPQAPDNRGGSVSSNCSSVVSCVVNPHSCVSSVDDDDDDPDPPPPDDDDDDDDDDDDDDDDDDDDDDPPDDPPDPPPPPPPPPPPSPDSVPSRDNPD/DDWFFFAKEKEWEFFFFQFFPCLCVQFVLCVVLNVPFPDDHPAAGPRRLVFLLVVLLQCQCPCCVPVVPADLAQCGDVSLAGQEAAEEEQFNRQVSSRQSSVCNNRPFCRDDPPGRDDGDDYHYDAQQPDFQFCLCSHLQVVVLVVLLVVCCVPVVVVLCVVCVVLQQVLCVLRVHRLVCQQVTDLRDRSLVSLLSSLSNQVSCVSVVHDGRVPDDPVSSQVSQLSNVQSLCCSQPVDLLSLQSNNGCNLVVVLCRLCLVVDDCSDSHDHRYYYYTHHQSNVVSVCSLQQNADDDPPAHDYPRHGGDHHGKMKMWIWIDDPSWIFIWIWIDGPVDHIDTTDRPQAPDNRGGSVSSNCSNVVSCVVNPHSCVSSVDDDDDDPDPPPPPDPPDDDDDDDDDDDDDDDDDDPPDDPPPPPPPPVPPPPPSPDSVPSRDNPD

Solvent-accessible surface area (backbone atoms only — not comparable to full-atom values): 46478 Å² total; per-residue (Å²): 133,84,64,44,83,62,36,38,39,34,48,25,25,28,31,40,41,37,48,54,72,61,45,54,71,54,22,56,68,42,42,73,64,60,67,66,49,80,36,16,55,47,26,50,34,36,66,8,38,50,36,15,21,49,47,13,37,49,49,25,49,50,33,31,68,67,65,57,73,44,51,74,33,60,34,35,91,79,27,70,34,52,31,61,43,43,35,22,28,48,27,54,32,16,30,26,23,50,43,24,18,41,47,28,44,32,36,78,68,38,20,42,83,92,27,48,61,50,66,67,42,44,37,15,31,53,46,82,72,23,36,42,60,38,9,44,77,25,47,23,30,48,55,45,52,52,46,40,54,53,30,52,74,40,68,46,42,50,51,50,61,76,39,40,69,62,44,50,52,51,11,60,58,18,74,30,56,54,88,46,35,58,74,40,91,86,37,43,56,54,70,62,45,44,34,47,51,30,46,38,55,52,40,36,52,76,70,70,45,80,71,52,76,89,60,43,72,66,58,51,51,52,42,39,36,50,29,47,36,51,52,45,52,51,51,49,71,44,70,54,41,27,40,34,45,25,26,44,33,59,57,50,51,52,56,57,67,48,47,75,75,45,84,75,62,52,90,69,63,58,42,30,42,42,34,23,30,48,64,66,38,54,52,23,45,17,67,60,50,34,45,64,47,80,47,87,94,45,47,65,38,95,77,22,29,55,78,63,56,23,27,30,43,36,40,35,32,30,33,49,95,90,38,52,24,34,39,38,35,39,34,33,83,84,45,69,78,37,83,44,62,33,71,71,42,97,37,54,66,19,42,40,70,57,54,50,42,44,54,51,50,52,36,66,74,55,45,48,36,44,68,73,20,51,51,40,78,56,48,43,43,79,74,59,88,73,79,78,82,77,89,80,82,85,81,86,86,83,82,85,78,81,85,81,71,87,79,73,89,72,74,88,66,72,75,77,64,68,70,68,64,68,71,58,72,66,79,73,73,80,55,73,59,39,67,74,81,120,133,84,64,45,83,65,36,38,39,34,47,25,25,28,31,40,42,37,49,54,70,60,43,55,71,54,22,56,66,42,42,72,63,62,68,66,48,81,36,15,54,48,27,51,35,37,66,8,38,49,36,15,22,49,48,13,36,49,51,25,48,50,32,30,68,67,64,56,72,44,52,75,32,59,34,34,93,76,26,71,34,53,32,60,43,42,34,21,29,49,27,54,33,17,30,26,23,49,44,24,18,41,46,28,44,31,35,78,68,38,20,40,82,91,27,49,61,50,67,67,44,45,38,14,30,54,45,82,71,23,37,41,59,38,10,45,77,25,47,23,30,50,55,46,50,52,47,40,54,54,29,52,74,40,68,45,42,51,52,50,63,76,39,41,70,61,44,51,52,51,11,59,59,17,74,30,55,53,88,46,36,58,74,39,90,84,38,42,57,54,68,62,45,44,35,48,52,30,47,38,56,51,41,36,53,76,70,70,46,81,69,52,78,88,60,43,72,65,57,51,49,52,44,39,36,50,29,47,36,51,51,44,52,52,50,49,71,45,71,54,41,26,39,33,45,24,25,46,32,58,58,52,50,52,54,55,68,47,48,75,75,44,82,76,63,53,91,68,64,57,41,30,41,41,34,23,29,47,63,67,39,54,52,23,44,18,66,60,50,35,46,64,48,78,48,86,94,46,46,66,36,97,78,22,29,57,79,64,55,24,28,30,44,35,39,34,32,32,34,50,95,91,37,52,24,36,38,37,35,38,35,33,82,86,45,69,78,37,82,44,62,33,72,71,41,96,38,54,67,18,42,41,69,56,54,52,41,43,54,52,52,54,35,67,74,54,46,48,36,44,68,72,18,51,51,42,78,56,50,42,42,78,69,59,85,75,72,78,76,76,75,80,78,83,88,83,79,75,88,83,80,89,82,86,80,87,86,75,92,75,77,81,73,71,72,73,66,70,67,66,66,68,70,61,70,66,77,74,75,81,56,74,60,39,69,76,80,122

InterPro domains:
  IPR000560 Histidine phosphatase superfamily, clade-2 [PF00328] (4-163)
  IPR000560 Histidine phosphatase superfamily, clade-2 [cd07061] (4-108)
  IPR029033 Histidine phosphatase superfamily [G3DSA:3.40.50.1240] (3-379)
  IPR029033 Histidine phosphatase superfamily [SSF53254] (4-373)
  IPR033379 Histidine acid phosphatase active site [PS00616] (5-19)
  IPR050645 Histidine Acid Phosphatase [PTHR11567] (3-374)

Nearest PDB structures (foldseek):
  5cdh-assembly1_B  TM=7.917E-01  e=6.639E-18  Legionella pneumophila
  1rpt-assembly1_A-2  TM=8.493E-01  e=5.274E-17  Rattus norvegicus
  8xj4-assembly1_A  TM=8.092E-01  e=2.062E-16  Homo sapiens
  8gdl-assembly2_B  TM=6.896E-01  e=1.066E-11  Xenopsylla cheopis
  5cu7-assembly2_B  TM=6.774E-01  e=1.659E-07  Bacteroides thetaiotaomicron VPI-5482

Sequence (876 aa):
MDSELHLVVSLTRHGSRAPNNIAKFLCPNNLGNFAKYHVPPEQLTENGMKQLRSAGQHVRAEYVDKLKFLSPTINGPEHVHFESYFRADSADRCGQSAIAMGYGLYPDGTGPHGFEKQPISVYMQLLKNEHEFAAPKGPCKAVNKADIAMYQTSRGAQLVEQNRELLEKVGQLCGVSVWDIPNLPNGEDIITGIKDLADMFIFDEQQGLEPLAGMTPELRHQIEQLAFTNLMERYYTTPRQVTYWVGGFADLLLKNVYQPTKPQHEAGSFKYYSYHGHREMLHGLGKMLGWEFSFEGLPVALNSSSLHPATTMLFEVHSRNNSFFVKTFLWSPYTSRETIHLSKCSAVECPLDEFAGIIKNHIQETGTWEQICNFDPQTYAPVHPLSVGSSPFAASSSSPKYGLFMTSIAGLLVLIALVAMFIRRVIKSRDSGYKALAMDSELHLVVSLTRHGSRAPNNIAKFLCPNNLGNFAKYHVPPEQLTENGMKQLRSAGQHVRAEYVDKLKFLSPTINGPEHVHFESYFRADSADRCGQSAIAMGYGLYPDGTGPHGFEKQPISVYMQLLKNEHEFAAPKGPCKAVNKADIAMYQTSRGAQLVEQNRELLEKVGQLCGVSVWDIPNLPNGEDIITGIKDLADMFIFDEQQGLEPLAGMTPELRHQIEQLAFTNLMERYYTTPRQVTYWVGGFADLLLKNVYQPTKPQHEAGSFKYYSYHGHREMLHGLGKMLGWEFSFEGLPVALNSSSLHPATTMLFEVHSRNNSFFVKTFLWSPYTSRETIHLSKCSAVECPLDEFAGIIKNHIQETGTWEQICNFDPQTYAPVHPLSVGSSPFAASSSSPKYGLFMTSIAGLLVLIALVAMFIRRVIKSRDSGYKALA

Radius of gyration: 30.44 Å; Cα contacts (8 Å, |Δi|>4): 1608; chains: 2; bounding box: 77×84×90 Å